Protein AF-A0A954VBF1-F1 (afdb_monomer_lite)

Radius of gyration: 45.64 Å; chains: 1; bounding box: 117×77×154 Å

Foldseek 3Di:
DDDDPAPFDWDFPDWDKDKAWDAFCHDDCSVCVVVVVVVLLVLLLVLQQVLLLLLLQLCQFFVDGSPDHRDPPDPPPPDDDDPDDPDDDDDDDDPDDPDPPDDDDPLDQDFGAHLLNLLLLVLLLLLLLLLLLVLLLLLLLVVVCVVVVFADPVLSVVSVVLSVVSVVVSVVSVVVSLVSQLVSCVSVVHHSPDDDDRDNVVCVLLPLFDSVLSVLSNLLSVLLNLLVVLLVVLQVQQDDPVPVVPPPPPPDDDDDDDDDDDDDDDDDDDDDDDDDDDDDDDYDDDDDDDDDDDDDDPDDPPPDPRPRRFRADDPSNLVSLVSLLVSLVVNLVSLVCCLPPVLVVLLVLLVLLLVQLVVVLVVLVVLVVCLVPDDVVQFVSVVVVVVPVDDPPLSDSVCSNCLSVVLVVLSVVLSVLSVVLSVLSVQLSVLSVVCSVCVVPDDRVRNVVSCVVRPVPRSSVSSSSNSLSSVSSSLSSSLSSLSSDDAQAADDGLVRLLLLLCPQNSVNVVLVVVLVVLVVVLVSLVSVLDKIKMWMWIKTFIDRDPDPPPTDPVPMDIDTDIDIGDNPDPPVSVVVSVVSVVVSVVSVVVSVVVSVVLSVVSSSLVNLLSVLSVVLSVLSVQLVVLSVQLVVLSVQSPDQDDPPDDSHRDNCSSVSNSVSSVSNSVSSSSNSSSSSSSVSSQSVSCSSSNLWDADPVSHTDDLGRNDPPSSDDPVRLVVRPCSVDPDPDDPPPPVPPPPPPDVPVPDPDDDDDDDDDDDDDDDDDDDDDDDDDDDDDDDDDDDDDDDDDDDDDDD

Structure (mmCIF, N/CA/C/O backbone):
data_AF-A0A954VBF1-F1
#
_entry.id   AF-A0A954VBF1-F1
#
loop_
_atom_site.group_PDB
_atom_site.id
_atom_site.type_symbol
_atom_site.label_atom_id
_atom_site.label_alt_id
_atom_site.label_comp_id
_atom_site.label_asym_id
_atom_site.label_entity_id
_atom_site.label_seq_id
_atom_site.pdbx_PDB_ins_code
_atom_site.Cartn_x
_atom_site.Cartn_y
_atom_site.Cartn_z
_atom_site.occupancy
_atom_site.B_iso_or_equiv
_atom_site.auth_seq_id
_atom_site.auth_comp_id
_atom_site.auth_asym_id
_atom_site.auth_atom_id
_atom_site.pdbx_PDB_model_num
ATOM 1 N N . GLN A 1 1 ? 10.000 10.511 -103.042 1.00 46.47 1 GLN A N 1
ATOM 2 C CA . GLN A 1 1 ? 9.036 9.492 -103.500 1.00 46.47 1 GLN A CA 1
ATOM 3 C C . GLN A 1 1 ? 9.639 8.124 -103.254 1.00 46.47 1 GLN A C 1
ATOM 5 O O . GLN A 1 1 ? 10.679 7.850 -103.827 1.00 46.47 1 GLN A O 1
ATOM 10 N N . PHE A 1 2 ? 9.007 7.331 -102.392 1.00 39.97 2 PHE A N 1
ATOM 11 C CA . PHE A 1 2 ? 8.904 5.870 -102.481 1.00 39.97 2 PHE A CA 1
ATOM 12 C C . PHE A 1 2 ? 7.669 5.499 -101.648 1.00 39.97 2 PHE A C 1
ATOM 14 O O . PHE A 1 2 ? 7.759 5.210 -100.462 1.00 39.97 2 PHE A O 1
ATOM 21 N N . SER A 1 3 ? 6.492 5.660 -102.257 1.00 43.66 3 SER A N 1
ATOM 22 C CA . SER A 1 3 ? 5.216 5.168 -101.738 1.00 43.66 3 SER A CA 1
ATOM 23 C C . SER A 1 3 ? 4.934 3.817 -102.396 1.00 43.66 3 SER A C 1
ATOM 25 O O . SER A 1 3 ? 4.630 3.769 -103.588 1.00 43.66 3 SER A O 1
ATOM 27 N N . GLY A 1 4 ? 5.069 2.734 -101.634 1.00 39.66 4 GLY A N 1
ATOM 28 C CA . GLY A 1 4 ? 4.362 1.476 -101.890 1.00 39.66 4 GLY A CA 1
ATOM 29 C C . GLY A 1 4 ? 3.085 1.417 -101.034 1.00 39.66 4 GLY A C 1
ATOM 30 O O . GLY A 1 4 ? 2.956 2.235 -100.122 1.00 39.66 4 GLY A O 1
ATOM 31 N N . PRO A 1 5 ? 2.145 0.485 -101.286 1.00 47.72 5 PRO A N 1
ATOM 32 C CA . PRO A 1 5 ? 0.890 0.367 -100.532 1.00 47.72 5 PRO A CA 1
ATOM 33 C C . PRO A 1 5 ? 1.081 -0.131 -99.093 1.00 47.72 5 PRO A C 1
ATOM 35 O O . PRO A 1 5 ? 0.124 -0.176 -98.326 1.00 47.72 5 PRO A O 1
ATOM 38 N N . ASP A 1 6 ? 2.304 -0.481 -98.710 1.00 43.88 6 ASP A N 1
ATOM 39 C CA . ASP A 1 6 ? 2.549 -1.195 -97.474 1.00 43.88 6 ASP A CA 1
ATOM 40 C C . ASP A 1 6 ? 3.050 -0.249 -96.376 1.00 43.88 6 ASP A C 1
ATOM 42 O O . ASP A 1 6 ? 4.244 -0.140 -96.089 1.00 43.88 6 ASP A O 1
ATOM 46 N N . THR A 1 7 ? 2.119 0.479 -95.760 1.00 46.91 7 THR A N 1
ATOM 47 C CA . THR A 1 7 ? 2.405 1.189 -94.506 1.00 46.91 7 THR A CA 1
ATOM 48 C C . THR A 1 7 ? 2.239 0.199 -93.359 1.00 46.91 7 THR A C 1
ATOM 50 O O . THR A 1 7 ? 1.152 0.045 -92.813 1.00 46.91 7 THR A O 1
ATOM 53 N N . TYR A 1 8 ? 3.312 -0.513 -93.022 1.00 52.66 8 TYR A N 1
ATOM 54 C CA . TYR A 1 8 ? 3.314 -1.445 -91.899 1.00 52.66 8 TYR A CA 1
ATOM 55 C C . TYR A 1 8 ? 3.444 -0.677 -90.575 1.00 52.66 8 TYR A C 1
ATOM 57 O O . TYR A 1 8 ? 4.497 -0.112 -90.273 1.00 52.66 8 TYR A O 1
ATOM 65 N N . THR A 1 9 ? 2.384 -0.647 -89.766 1.00 52.41 9 THR A N 1
ATOM 66 C CA . THR A 1 9 ? 2.465 -0.213 -88.365 1.00 52.41 9 THR A CA 1
ATOM 67 C C . THR A 1 9 ? 3.017 -1.362 -87.534 1.00 52.41 9 THR A C 1
ATOM 69 O O . THR A 1 9 ? 2.318 -2.340 -87.277 1.00 52.41 9 THR A O 1
ATOM 72 N N . ALA A 1 10 ? 4.287 -1.268 -87.147 1.00 54.50 10 ALA A N 1
ATOM 73 C CA . ALA A 1 10 ? 4.911 -2.264 -86.293 1.00 54.50 10 ALA A CA 1
ATOM 74 C C . ALA A 1 10 ? 4.517 -2.028 -84.828 1.00 54.50 10 ALA A C 1
ATOM 76 O O . ALA A 1 10 ? 4.858 -0.989 -84.263 1.00 54.50 10 ALA A O 1
ATOM 77 N N . ASN A 1 11 ? 3.833 -2.993 -84.212 1.00 55.47 11 ASN A N 1
ATOM 78 C CA . ASN A 1 11 ? 3.537 -2.980 -82.779 1.00 55.47 11 ASN A CA 1
ATOM 79 C C . ASN A 1 11 ? 4.530 -3.911 -82.065 1.00 55.47 11 ASN A C 1
ATOM 81 O O . ASN A 1 11 ? 4.640 -5.093 -82.418 1.00 55.47 11 ASN A O 1
ATOM 85 N N . SER A 1 12 ? 5.283 -3.372 -81.097 1.00 56.94 12 SER A N 1
ATOM 86 C CA . SER A 1 12 ? 6.117 -4.190 -80.206 1.00 56.94 12 SER A CA 1
ATOM 87 C C . SER A 1 12 ? 5.225 -4.857 -79.164 1.00 56.94 12 SER A C 1
ATOM 89 O O . SER A 1 12 ? 4.392 -4.195 -78.547 1.00 56.94 12 SER A O 1
ATOM 91 N N . LEU A 1 13 ? 5.365 -6.173 -79.007 1.00 63.31 13 LEU A N 1
ATOM 92 C CA . LEU A 1 13 ? 4.594 -6.966 -78.040 1.00 63.31 13 LEU A CA 1
ATOM 93 C C . LEU A 1 13 ? 5.480 -7.566 -76.942 1.00 63.31 13 LEU A C 1
ATOM 95 O O . LEU A 1 13 ? 4.954 -8.068 -75.950 1.00 63.31 13 LEU A O 1
ATOM 99 N N . LEU A 1 14 ? 6.806 -7.531 -77.109 1.00 67.75 14 LEU A N 1
ATOM 100 C CA . LEU A 1 14 ? 7.757 -8.059 -76.140 1.00 67.75 14 LEU A CA 1
ATOM 101 C C . LEU A 1 14 ? 9.038 -7.225 -76.178 1.00 67.75 14 LEU A C 1
ATOM 103 O O . LEU A 1 14 ? 9.848 -7.351 -77.099 1.00 67.75 14 LEU A O 1
ATOM 107 N N . ASP A 1 15 ? 9.196 -6.400 -75.149 1.00 76.44 15 ASP A N 1
ATOM 108 C CA . ASP A 1 15 ? 10.401 -5.626 -74.877 1.00 76.44 15 ASP A CA 1
ATOM 109 C C . ASP A 1 15 ? 11.082 -6.215 -73.636 1.00 76.44 15 ASP A C 1
ATOM 111 O O . ASP A 1 15 ? 10.419 -6.545 -72.649 1.00 76.44 15 ASP A O 1
ATOM 115 N N . PHE A 1 16 ? 12.406 -6.355 -73.667 1.00 80.19 16 PHE A N 1
ATOM 116 C CA . PHE A 1 16 ? 13.192 -6.703 -72.485 1.00 80.19 16 PHE A CA 1
ATOM 117 C C . PHE A 1 16 ? 14.360 -5.734 -72.318 1.00 80.19 16 PHE A C 1
ATOM 119 O O . PHE A 1 16 ? 14.972 -5.292 -73.290 1.00 80.19 16 PHE A O 1
ATOM 126 N N . SER A 1 17 ? 14.678 -5.418 -71.065 1.00 84.44 17 SER A N 1
ATOM 127 C CA . SER A 1 17 ? 15.843 -4.625 -70.687 1.00 84.44 17 SER A CA 1
ATOM 128 C C . SER A 1 17 ? 16.502 -5.290 -69.487 1.00 84.44 17 SER A C 1
ATOM 130 O O . SER A 1 17 ? 15.869 -5.452 -68.445 1.00 84.44 17 SER A O 1
ATOM 132 N N . LEU A 1 18 ? 17.756 -5.696 -69.644 1.00 82.31 18 LEU A N 1
ATOM 133 C CA . LEU A 1 18 ? 18.599 -6.229 -68.583 1.00 82.31 18 LEU A CA 1
ATOM 134 C C . LEU A 1 18 ? 19.764 -5.260 -68.387 1.00 82.31 18 LEU A C 1
ATOM 136 O O . LEU A 1 18 ? 20.549 -5.044 -69.307 1.00 82.31 18 LEU A O 1
ATOM 140 N N . LEU A 1 19 ? 19.858 -4.683 -67.195 1.00 82.12 19 LEU A N 1
ATOM 141 C CA . LEU A 1 19 ? 20.955 -3.812 -66.788 1.00 82.12 19 LEU A CA 1
ATOM 142 C C . LEU A 1 19 ? 21.811 -4.577 -65.782 1.00 82.12 19 LEU A C 1
ATOM 144 O O . LEU A 1 19 ? 21.289 -5.089 -64.790 1.00 82.12 19 LEU A O 1
ATOM 148 N N . GLN A 1 20 ? 23.106 -4.691 -66.065 1.00 82.81 20 GLN A N 1
ATOM 149 C CA . GLN A 1 20 ? 24.070 -5.314 -65.171 1.00 82.81 20 GLN A CA 1
ATOM 150 C C . GLN A 1 20 ? 25.150 -4.295 -64.780 1.00 82.81 20 GLN A C 1
ATOM 152 O O . GLN A 1 20 ? 25.998 -3.990 -65.623 1.00 82.81 20 GLN A O 1
ATOM 157 N N . PRO A 1 21 ? 25.166 -3.824 -63.520 1.00 79.50 21 PRO A N 1
ATOM 158 C CA . PRO A 1 21 ? 26.252 -2.992 -63.024 1.00 79.50 21 PRO A CA 1
ATOM 159 C C . PRO A 1 21 ? 27.524 -3.823 -62.848 1.00 79.50 21 PRO A C 1
ATOM 161 O O . PRO A 1 21 ? 27.487 -4.951 -62.340 1.00 79.50 21 PRO A O 1
ATOM 164 N N . LEU A 1 22 ? 28.657 -3.281 -63.291 1.00 77.38 22 LEU A N 1
ATOM 165 C CA . LEU A 1 22 ? 29.973 -3.929 -63.260 1.00 77.38 22 LEU A CA 1
ATOM 166 C C . LEU A 1 22 ? 30.925 -3.314 -62.223 1.00 77.38 22 LEU A C 1
ATOM 168 O O . LEU A 1 22 ? 31.885 -3.982 -61.841 1.00 77.38 22 LEU A O 1
ATOM 172 N N . LEU A 1 23 ? 30.676 -2.076 -61.776 1.00 76.06 23 LEU A N 1
ATOM 173 C CA . LEU A 1 23 ? 31.494 -1.348 -60.792 1.00 76.06 23 LEU A CA 1
ATOM 174 C C . LEU A 1 23 ? 30.641 -0.886 -59.593 1.00 76.06 23 LEU A C 1
ATOM 176 O O . LEU A 1 23 ? 30.365 -1.696 -58.707 1.00 76.06 23 LEU A O 1
ATOM 180 N N . ARG A 1 24 ? 30.197 0.383 -59.563 1.00 72.62 24 ARG A N 1
ATOM 181 C CA . ARG A 1 24 ? 29.266 0.914 -58.550 1.00 72.62 24 ARG A CA 1
ATOM 182 C C . ARG A 1 24 ? 27.967 0.108 -58.540 1.00 72.62 24 ARG A C 1
ATOM 184 O O . ARG A 1 24 ? 27.511 -0.355 -59.576 1.00 72.62 24 ARG A O 1
ATOM 191 N N . ALA A 1 25 ? 27.388 -0.102 -57.355 1.00 65.44 25 ALA A N 1
ATOM 192 C CA . ALA A 1 25 ? 26.208 -0.957 -57.151 1.00 65.44 25 ALA A CA 1
ATOM 193 C C . ALA A 1 25 ? 26.346 -2.408 -57.679 1.00 65.44 25 ALA A C 1
ATOM 195 O O . ALA A 1 25 ? 25.384 -3.180 -57.639 1.00 65.44 25 ALA A O 1
ATOM 196 N N . GLY A 1 26 ? 27.544 -2.797 -58.123 1.00 61.12 26 GLY A N 1
ATOM 197 C CA . GLY A 1 26 ? 27.894 -4.137 -58.546 1.00 61.12 26 GLY A CA 1
ATOM 198 C C . GLY A 1 26 ? 28.102 -5.051 -57.344 1.00 61.12 26 GLY A C 1
ATOM 199 O O . GLY A 1 26 ? 28.637 -4.661 -56.308 1.00 61.12 26 GLY A O 1
ATOM 200 N N . GLY A 1 27 ? 27.679 -6.302 -57.488 1.00 65.75 27 GLY A N 1
ATOM 201 C CA . GLY A 1 27 ? 27.840 -7.317 -56.454 1.00 65.75 27 GLY A CA 1
ATOM 202 C C . GLY A 1 27 ? 26.586 -7.551 -55.615 1.00 65.75 27 GLY A C 1
ATOM 203 O O . GLY A 1 27 ? 25.751 -6.679 -55.377 1.00 65.75 27 GLY A O 1
ATOM 204 N N . ARG A 1 28 ? 26.456 -8.801 -55.170 1.00 69.50 28 ARG A N 1
ATOM 205 C CA . ARG A 1 28 ? 25.289 -9.302 -54.438 1.00 69.50 28 ARG A CA 1
ATOM 206 C C . ARG A 1 28 ? 25.020 -8.512 -53.155 1.00 69.50 28 ARG A C 1
ATOM 208 O O . ARG A 1 28 ? 23.859 -8.289 -52.829 1.00 69.50 28 ARG A O 1
ATOM 215 N N . ASP A 1 29 ? 26.067 -8.091 -52.455 1.00 62.53 29 ASP A N 1
ATOM 216 C CA . ASP A 1 29 ? 25.948 -7.508 -51.117 1.00 62.53 29 ASP A CA 1
ATOM 217 C C . ASP A 1 29 ? 25.316 -6.108 -51.140 1.00 62.53 29 ASP A C 1
ATOM 219 O O . ASP A 1 29 ? 24.506 -5.794 -50.273 1.00 62.53 29 ASP A O 1
ATOM 223 N N . VAL A 1 30 ? 25.580 -5.301 -52.175 1.00 67.12 30 VAL A N 1
ATOM 224 C CA . VAL A 1 30 ? 24.967 -3.967 -52.330 1.00 67.12 30 VAL A CA 1
ATOM 225 C C . VAL A 1 30 ? 23.506 -4.079 -52.774 1.00 67.12 30 VAL A C 1
ATOM 227 O O . VAL A 1 30 ? 22.637 -3.394 -52.234 1.00 67.12 30 VAL A O 1
ATOM 230 N N . VAL A 1 31 ? 23.208 -4.989 -53.710 1.00 69.06 31 VAL A N 1
ATOM 231 C CA . VAL A 1 31 ? 21.840 -5.230 -54.205 1.00 69.06 31 VAL A CA 1
ATOM 232 C C . VAL A 1 31 ? 20.943 -5.820 -53.110 1.00 69.06 31 VAL A C 1
ATOM 234 O O . VAL A 1 31 ? 19.771 -5.452 -53.001 1.00 69.06 31 VAL A O 1
ATOM 237 N N . LEU A 1 32 ? 21.483 -6.714 -52.274 1.00 78.12 32 LEU A N 1
ATOM 238 C CA . LEU A 1 32 ? 20.742 -7.330 -51.173 1.00 78.12 32 LEU A CA 1
ATOM 239 C C . LEU A 1 32 ? 20.685 -6.475 -49.906 1.00 78.12 32 LEU A C 1
ATOM 241 O O . LEU A 1 32 ? 19.879 -6.803 -49.043 1.00 78.12 32 LEU A O 1
ATOM 245 N N . GLU A 1 33 ? 21.439 -5.378 -49.775 1.00 73.06 33 GLU A N 1
ATOM 246 C CA . GLU A 1 33 ? 21.455 -4.590 -48.529 1.00 73.06 33 GLU A CA 1
ATOM 247 C C . GLU A 1 33 ? 20.053 -4.118 -48.117 1.00 73.06 33 GLU A C 1
ATOM 249 O O . GLU A 1 33 ? 19.722 -4.130 -46.933 1.00 73.06 33 GLU A O 1
ATOM 254 N N . ARG A 1 34 ? 19.163 -3.814 -49.075 1.00 71.19 34 ARG A N 1
ATOM 255 C CA . ARG A 1 34 ? 17.752 -3.503 -48.773 1.00 71.19 34 ARG A CA 1
ATOM 256 C C . ARG A 1 34 ? 17.011 -4.673 -48.117 1.00 71.19 34 ARG A C 1
ATOM 258 O O . ARG A 1 34 ? 16.243 -4.456 -47.180 1.00 71.19 34 ARG A O 1
ATOM 265 N N . LEU A 1 35 ? 17.238 -5.897 -48.594 1.00 80.75 35 LEU A N 1
ATOM 266 C CA . LEU A 1 35 ? 16.679 -7.108 -47.991 1.00 80.75 35 LEU A CA 1
ATOM 267 C C . LEU A 1 35 ? 17.307 -7.356 -46.614 1.00 80.75 35 LEU A C 1
ATOM 269 O O . LEU A 1 35 ? 16.582 -7.592 -45.651 1.00 80.75 35 LEU A O 1
ATOM 273 N N . THR A 1 36 ? 18.625 -7.198 -46.489 1.00 81.19 36 THR A N 1
ATOM 274 C CA . THR A 1 36 ? 19.339 -7.350 -45.217 1.00 81.19 36 THR A CA 1
ATOM 275 C C . THR A 1 36 ? 18.847 -6.349 -44.165 1.00 81.19 36 THR A C 1
ATOM 277 O O . THR A 1 36 ? 18.678 -6.703 -42.999 1.00 81.19 36 THR A O 1
ATOM 280 N N . ILE A 1 37 ? 18.553 -5.102 -44.551 1.00 77.12 37 ILE A N 1
ATOM 281 C CA . ILE A 1 37 ? 17.944 -4.096 -43.666 1.00 77.12 37 ILE A CA 1
ATOM 282 C C . ILE A 1 37 ? 16.543 -4.536 -43.225 1.00 77.12 37 ILE A C 1
ATOM 284 O O . ILE A 1 37 ? 16.205 -4.396 -42.045 1.00 77.12 37 ILE A O 1
ATOM 288 N N . ALA A 1 38 ? 15.731 -5.087 -44.132 1.00 80.88 38 ALA A N 1
ATOM 289 C CA . ALA A 1 38 ? 14.410 -5.611 -43.789 1.00 80.88 38 ALA A CA 1
ATOM 290 C C . ALA A 1 38 ? 14.502 -6.786 -42.796 1.00 80.88 38 ALA A C 1
ATOM 292 O O . ALA A 1 38 ? 13.761 -6.813 -41.812 1.00 80.88 38 ALA A O 1
ATOM 293 N N . GLU A 1 39 ? 15.457 -7.701 -42.982 1.00 85.31 39 GLU A N 1
ATOM 294 C CA . GLU A 1 39 ? 15.725 -8.814 -42.059 1.00 85.31 39 GLU A CA 1
ATOM 295 C C . GLU A 1 39 ? 16.187 -8.326 -40.674 1.00 85.31 39 GLU A C 1
ATOM 297 O O . GLU A 1 39 ? 15.649 -8.753 -39.648 1.00 85.31 39 GLU A O 1
ATOM 302 N N . ARG A 1 40 ? 17.130 -7.373 -40.610 1.00 84.00 40 ARG A N 1
ATOM 303 C CA . ARG A 1 40 ? 17.575 -6.766 -39.336 1.00 84.00 40 ARG A CA 1
ATOM 304 C C . ARG A 1 40 ? 16.438 -6.025 -38.635 1.00 84.00 40 ARG A C 1
ATOM 306 O O . ARG A 1 40 ? 16.318 -6.082 -37.411 1.00 84.00 40 ARG A O 1
ATOM 313 N N . THR A 1 41 ? 15.584 -5.359 -39.407 1.00 81.38 41 THR A N 1
ATOM 314 C CA . THR A 1 41 ? 14.402 -4.661 -38.891 1.00 81.38 41 THR A CA 1
ATOM 315 C C . THR A 1 41 ? 13.399 -5.639 -38.294 1.00 81.38 41 THR A C 1
ATOM 317 O O . THR A 1 41 ? 12.871 -5.385 -37.210 1.00 81.38 41 THR A O 1
ATOM 320 N N . LEU A 1 42 ? 13.169 -6.778 -38.952 1.00 86.44 42 LEU A N 1
ATOM 321 C CA . LEU A 1 42 ? 12.332 -7.843 -38.410 1.00 86.44 42 LEU A CA 1
ATOM 322 C C . LEU A 1 42 ? 12.881 -8.331 -37.065 1.00 86.44 42 LEU A C 1
ATOM 324 O O . LEU A 1 42 ? 12.137 -8.367 -36.088 1.00 86.44 42 LEU A O 1
ATOM 328 N N . LEU A 1 43 ? 14.182 -8.626 -36.982 1.00 88.81 43 LEU A N 1
ATOM 329 C CA . LEU A 1 43 ? 14.821 -9.055 -35.735 1.00 88.81 43 LEU A CA 1
ATOM 330 C C . LEU A 1 43 ? 14.683 -8.009 -34.616 1.00 88.81 43 LEU A C 1
ATOM 332 O O . LEU A 1 43 ? 14.396 -8.360 -33.469 1.00 88.81 43 LEU A O 1
ATOM 336 N N . ALA A 1 44 ? 14.855 -6.725 -34.941 1.00 85.94 44 ALA A N 1
ATOM 337 C CA . ALA A 1 44 ? 14.678 -5.639 -33.982 1.00 85.94 44 ALA A CA 1
ATOM 338 C C . ALA A 1 44 ? 13.232 -5.555 -33.469 1.00 85.94 44 ALA A C 1
ATOM 340 O O . ALA A 1 44 ? 13.014 -5.402 -32.266 1.00 85.94 44 ALA A O 1
ATOM 341 N N . ASN A 1 45 ? 12.248 -5.722 -34.356 1.00 86.50 45 ASN A N 1
ATOM 342 C CA . ASN A 1 45 ? 10.831 -5.714 -33.997 1.00 86.50 45 ASN A CA 1
ATOM 343 C C . ASN A 1 45 ? 10.432 -6.930 -33.162 1.00 86.50 45 ASN A C 1
ATOM 345 O O . ASN A 1 45 ? 9.662 -6.772 -32.220 1.00 86.50 45 ASN A O 1
ATOM 349 N N . VAL A 1 46 ? 10.980 -8.115 -33.454 1.00 90.75 46 VAL A N 1
ATOM 350 C CA . VAL A 1 46 ? 10.771 -9.314 -32.628 1.00 90.75 46 VAL A CA 1
ATOM 351 C C . VAL A 1 46 ? 11.270 -9.055 -31.210 1.00 90.75 46 VAL A C 1
ATOM 353 O O . VAL A 1 46 ? 10.509 -9.210 -30.264 1.00 90.75 46 VAL A O 1
ATOM 356 N N . ARG A 1 47 ? 12.501 -8.551 -31.054 1.00 89.62 47 ARG A N 1
ATOM 357 C CA . ARG A 1 47 ? 13.063 -8.162 -29.746 1.00 89.62 47 ARG A CA 1
ATOM 358 C C . ARG A 1 47 ? 12.232 -7.100 -29.026 1.00 89.62 47 ARG A C 1
ATOM 360 O O . ARG A 1 47 ? 12.095 -7.158 -27.805 1.00 89.62 47 ARG A O 1
ATOM 367 N N . GLN A 1 48 ? 11.688 -6.138 -29.770 1.00 86.69 48 GLN A N 1
ATOM 368 C CA . GLN A 1 48 ? 10.836 -5.095 -29.209 1.00 86.69 48 GLN A CA 1
ATOM 369 C C . GLN A 1 48 ? 9.489 -5.652 -28.739 1.00 86.69 48 GLN A C 1
ATOM 371 O O . GLN A 1 48 ? 9.038 -5.279 -27.665 1.00 86.69 48 GLN A O 1
ATOM 376 N N . MET A 1 49 ? 8.874 -6.559 -29.505 1.00 88.62 49 MET A N 1
ATOM 377 C CA . MET A 1 49 ? 7.617 -7.226 -29.141 1.00 88.62 49 MET A CA 1
ATOM 378 C C . MET A 1 49 ? 7.782 -8.038 -27.866 1.00 88.62 49 MET A C 1
ATOM 380 O O . MET A 1 49 ? 7.007 -7.930 -26.927 1.00 88.62 49 MET A O 1
ATOM 384 N N . GLU A 1 50 ? 8.864 -8.789 -27.825 1.00 88.00 50 GLU A N 1
ATOM 385 C CA . GLU A 1 50 ? 9.306 -9.577 -26.695 1.00 88.00 50 GLU A CA 1
ATOM 386 C C . GLU A 1 50 ? 9.527 -8.722 -25.429 1.00 88.00 50 GLU A C 1
ATOM 388 O O . GLU A 1 50 ? 9.145 -9.115 -24.327 1.00 88.00 50 GLU A O 1
ATOM 393 N N . ARG A 1 51 ? 10.117 -7.524 -25.540 1.00 87.69 51 ARG A N 1
ATOM 394 C CA . ARG A 1 51 ? 10.187 -6.596 -24.396 1.00 87.69 51 ARG A CA 1
ATOM 395 C C . ARG A 1 51 ? 8.817 -6.008 -24.048 1.00 87.69 51 ARG A C 1
ATOM 397 O O . ARG A 1 51 ? 8.503 -5.897 -22.869 1.00 87.69 51 ARG A O 1
ATOM 404 N N . TRP A 1 52 ? 8.023 -5.645 -25.052 1.00 88.62 52 TRP A N 1
ATOM 405 C CA . TRP A 1 52 ? 6.692 -5.074 -24.865 1.00 88.62 52 TRP A CA 1
ATOM 406 C C . TRP A 1 52 ? 5.754 -6.038 -24.133 1.00 88.62 52 TRP A C 1
ATOM 408 O O . TRP A 1 52 ? 5.035 -5.593 -23.256 1.00 88.62 52 TRP A O 1
ATOM 418 N N . GLN A 1 53 ? 5.811 -7.346 -24.399 1.00 89.00 53 GLN A N 1
ATOM 419 C CA . GLN A 1 53 ? 5.028 -8.350 -23.661 1.00 89.00 53 GLN A CA 1
ATOM 420 C C . GLN A 1 53 ? 5.350 -8.347 -22.158 1.00 89.00 53 GLN A C 1
ATOM 422 O O . GLN A 1 53 ? 4.444 -8.329 -21.330 1.00 89.00 53 GLN A O 1
ATOM 427 N N . ARG A 1 54 ? 6.641 -8.289 -21.800 1.00 90.06 54 ARG A N 1
ATOM 428 C CA . ARG A 1 54 ? 7.091 -8.161 -20.401 1.00 90.06 54 ARG A CA 1
ATOM 429 C C . ARG A 1 54 ? 6.656 -6.833 -19.785 1.00 90.06 54 ARG A C 1
ATOM 431 O O . ARG A 1 54 ? 6.185 -6.798 -18.655 1.00 90.06 54 ARG A O 1
ATOM 438 N N . GLY A 1 55 ? 6.768 -5.746 -20.547 1.00 88.62 55 GLY A N 1
ATOM 439 C CA . GLY A 1 55 ? 6.276 -4.433 -20.139 1.00 88.62 55 GLY A CA 1
ATOM 440 C C . GLY A 1 55 ? 4.764 -4.411 -19.922 1.00 88.62 55 GLY A C 1
ATOM 441 O O . GLY A 1 55 ? 4.311 -3.835 -18.945 1.00 88.62 55 GLY A O 1
ATOM 442 N N . PHE A 1 56 ? 3.989 -5.074 -20.780 1.00 88.44 56 PHE A N 1
ATOM 443 C CA . PHE A 1 56 ? 2.531 -5.136 -20.694 1.00 88.44 56 PHE A CA 1
ATOM 444 C C . PHE A 1 56 ? 2.078 -5.855 -19.424 1.00 88.44 56 PHE A C 1
ATOM 446 O O . PHE A 1 56 ? 1.171 -5.384 -18.745 1.00 88.44 56 PHE A O 1
ATOM 453 N N . TYR A 1 57 ? 2.759 -6.939 -19.039 1.00 90.38 57 TYR A N 1
ATOM 454 C CA . TYR A 1 57 ? 2.529 -7.564 -17.737 1.00 90.38 57 TYR A CA 1
ATOM 455 C C . TYR A 1 57 ? 2.768 -6.577 -16.580 1.00 90.38 57 TYR A C 1
ATOM 457 O O . TYR A 1 57 ? 1.944 -6.468 -15.669 1.00 90.38 57 TYR A O 1
ATOM 465 N N . VAL A 1 58 ? 3.874 -5.825 -16.617 1.00 89.69 58 VAL A N 1
ATOM 466 C CA . VAL A 1 58 ? 4.175 -4.801 -15.602 1.00 89.69 58 VAL A CA 1
ATOM 467 C C . VAL A 1 58 ? 3.121 -3.689 -15.610 1.00 89.69 58 VAL A C 1
ATOM 469 O O . VAL A 1 58 ? 2.695 -3.266 -14.541 1.00 89.69 58 VAL A O 1
ATOM 472 N N . GLU A 1 59 ? 2.629 -3.263 -16.770 1.00 88.38 59 GLU A N 1
ATOM 473 C CA . GLU A 1 59 ? 1.565 -2.258 -16.899 1.00 88.38 59 GLU A CA 1
ATOM 474 C C . GLU A 1 59 ? 0.248 -2.735 -16.293 1.00 88.38 59 GLU A C 1
ATOM 476 O O . GLU A 1 59 ? -0.353 -2.032 -15.483 1.00 88.38 59 GLU A O 1
ATOM 481 N N . VAL A 1 60 ? -0.168 -3.964 -16.596 1.00 90.12 60 VAL A N 1
ATOM 482 C CA . VAL A 1 60 ? -1.378 -4.554 -16.015 1.00 90.12 60 VAL A CA 1
ATOM 483 C C . VAL A 1 60 ? -1.234 -4.704 -14.499 1.00 90.12 60 VAL A C 1
ATOM 485 O O . VAL A 1 60 ? -2.158 -4.393 -13.749 1.00 90.12 60 VAL A O 1
ATOM 488 N N . THR A 1 61 ? -0.079 -5.160 -14.015 1.00 89.88 61 THR A N 1
ATOM 489 C CA . THR A 1 61 ? 0.100 -5.447 -12.585 1.00 89.88 61 THR A CA 1
ATOM 490 C C . THR A 1 61 ? 0.354 -4.214 -11.728 1.00 89.88 61 THR A C 1
ATOM 492 O O . THR A 1 61 ? -0.157 -4.143 -10.614 1.00 89.88 61 THR A O 1
ATOM 495 N N . THR A 1 62 ? 1.116 -3.248 -12.235 1.00 86.56 62 THR A N 1
ATOM 496 C CA . THR A 1 62 ? 1.606 -2.091 -11.468 1.00 86.56 62 THR A CA 1
ATOM 497 C C . THR A 1 62 ? 1.024 -0.755 -11.928 1.00 86.56 62 THR A C 1
ATOM 499 O O . THR A 1 62 ? 1.199 0.254 -11.247 1.00 86.56 62 THR A O 1
ATOM 502 N N . GLY A 1 63 ? 0.352 -0.716 -13.084 1.00 81.50 63 GLY A N 1
ATOM 503 C CA . GLY A 1 63 ? -0.134 0.514 -13.715 1.00 81.50 63 GLY A CA 1
ATOM 504 C C . GLY A 1 63 ? 0.960 1.374 -14.355 1.00 81.50 63 GLY A C 1
ATOM 505 O O . GLY A 1 63 ? 0.679 2.502 -14.750 1.00 81.50 63 GLY A O 1
ATOM 506 N N . ARG A 1 64 ? 2.206 0.885 -14.431 1.00 76.12 64 ARG A N 1
ATOM 507 C CA . ARG A 1 64 ? 3.345 1.609 -15.011 1.00 76.12 64 ARG A CA 1
ATOM 508 C C . ARG A 1 64 ? 3.497 1.288 -16.496 1.00 76.12 64 ARG A C 1
ATOM 510 O O . ARG A 1 64 ? 3.527 0.120 -16.855 1.00 76.12 64 ARG A O 1
ATOM 517 N N . ASP A 1 65 ? 3.648 2.312 -17.335 1.00 71.00 65 ASP A N 1
ATOM 518 C CA . ASP A 1 65 ? 3.707 2.169 -18.798 1.00 71.00 65 ASP A CA 1
ATOM 519 C C . ASP A 1 65 ? 4.656 1.046 -19.271 1.00 71.00 65 ASP A C 1
ATOM 521 O O . ASP A 1 65 ? 5.840 1.033 -18.917 1.00 71.00 65 ASP A O 1
ATOM 525 N N . ALA A 1 66 ? 4.179 0.166 -20.164 1.00 61.84 66 ALA A N 1
ATOM 526 C CA . ALA A 1 66 ? 4.939 -0.955 -20.740 1.00 61.84 66 ALA A CA 1
ATOM 527 C C . ALA A 1 66 ? 6.169 -0.556 -21.588 1.00 61.84 66 ALA A C 1
ATOM 529 O O . ALA A 1 66 ? 6.902 -1.415 -22.092 1.00 61.84 66 ALA A O 1
ATOM 530 N N . GLY A 1 67 ? 6.404 0.744 -21.778 1.00 63.53 67 GLY A N 1
ATOM 531 C CA . GLY A 1 67 ? 7.402 1.279 -22.696 1.00 63.53 67 GLY A CA 1
ATOM 532 C C . GLY A 1 67 ? 6.962 1.208 -24.163 1.00 63.53 67 GLY A C 1
ATOM 533 O O . GLY A 1 67 ? 5.805 0.955 -24.495 1.00 63.53 67 GLY A O 1
ATOM 534 N N . ALA A 1 68 ? 7.892 1.481 -25.082 1.00 57.94 68 ALA A N 1
ATOM 535 C CA . ALA A 1 68 ? 7.577 1.518 -26.509 1.00 57.94 68 ALA A CA 1
ATOM 536 C C . ALA A 1 68 ? 7.211 0.120 -27.042 1.00 57.94 68 ALA A C 1
ATOM 538 O O . ALA A 1 68 ? 7.988 -0.825 -26.908 1.00 57.94 68 ALA A O 1
ATOM 539 N N . GLY A 1 69 ? 6.061 -0.004 -27.705 1.00 61.12 69 GLY A N 1
ATOM 540 C CA . GLY A 1 69 ? 5.714 -1.205 -28.468 1.00 61.12 69 GLY A CA 1
ATOM 541 C C . GLY A 1 69 ? 6.552 -1.365 -29.746 1.00 61.12 69 GLY A C 1
ATOM 542 O O . GLY A 1 69 ? 7.351 -0.483 -30.091 1.00 61.12 69 GLY A O 1
ATOM 543 N N . PRO A 1 70 ? 6.378 -2.473 -30.489 1.00 63.69 70 PRO A N 1
ATOM 544 C CA . PRO A 1 70 ? 6.967 -2.629 -31.813 1.00 63.69 70 PRO A CA 1
ATOM 545 C C . PRO A 1 70 ? 6.557 -1.460 -32.701 1.00 63.69 70 PRO A C 1
ATOM 547 O O . PRO A 1 70 ? 5.375 -1.226 -32.951 1.00 63.69 70 PRO A O 1
ATOM 550 N N . SER A 1 71 ? 7.541 -0.721 -33.196 1.00 58.06 71 SER A N 1
ATOM 551 C CA . SER A 1 71 ? 7.292 0.316 -34.186 1.00 58.06 71 SER A CA 1
ATOM 552 C C . SER A 1 71 ? 7.558 -0.253 -35.569 1.00 58.06 71 SER A C 1
ATOM 554 O O . SER A 1 71 ? 8.481 -1.037 -35.787 1.00 58.06 71 SER A O 1
ATOM 556 N N . ARG A 1 72 ? 6.765 0.167 -36.553 1.00 50.97 72 ARG A N 1
ATOM 557 C CA . ARG A 1 72 ? 7.149 -0.026 -37.949 1.00 50.97 72 ARG A CA 1
ATOM 558 C C . ARG A 1 72 ? 8.345 0.882 -38.228 1.00 50.97 72 ARG A C 1
ATOM 560 O O . ARG A 1 72 ? 8.174 2.031 -38.628 1.00 50.97 72 ARG A O 1
ATOM 567 N N . ARG A 1 73 ? 9.565 0.385 -38.024 1.00 44.59 73 ARG A N 1
ATOM 568 C CA . ARG A 1 73 ? 10.773 1.034 -38.544 1.00 44.59 73 ARG A CA 1
ATOM 569 C C . ARG A 1 73 ? 10.789 0.844 -40.062 1.00 44.59 73 ARG A C 1
ATOM 571 O O . ARG A 1 73 ? 11.299 -0.139 -40.574 1.00 44.59 73 ARG A O 1
ATOM 578 N N . GLY A 1 74 ? 10.095 1.732 -40.762 1.00 39.75 74 GLY A N 1
ATOM 579 C CA . GLY A 1 74 ? 9.847 1.605 -42.202 1.00 39.75 74 GLY A CA 1
ATOM 580 C C . GLY A 1 74 ? 8.742 2.522 -42.723 1.00 39.75 74 GLY A C 1
ATOM 581 O O . GLY A 1 74 ? 8.131 2.226 -43.743 1.00 39.75 74 GLY A O 1
ATOM 582 N N . GLY A 1 75 ? 8.451 3.614 -42.009 1.00 36.00 75 GLY A N 1
ATOM 583 C CA . GLY A 1 75 ? 7.711 4.738 -42.567 1.00 36.00 75 GLY A CA 1
ATOM 584 C C . GLY A 1 75 ? 8.652 5.593 -43.413 1.00 36.00 75 GLY A C 1
ATOM 585 O O . GLY A 1 75 ? 9.731 5.962 -42.955 1.00 36.00 75 GLY A O 1
ATOM 586 N N . VAL A 1 76 ? 8.215 5.875 -44.636 1.00 38.12 76 VAL A N 1
ATOM 587 C CA . VAL A 1 76 ? 8.822 6.632 -45.746 1.00 38.12 76 VAL A CA 1
ATOM 588 C C . VAL A 1 76 ? 9.188 8.087 -45.368 1.00 38.12 76 VAL A C 1
ATOM 590 O O . VAL A 1 76 ? 8.732 9.035 -45.983 1.00 38.12 76 VAL A O 1
ATOM 593 N N . PHE A 1 77 ? 9.990 8.305 -44.325 1.00 35.34 77 PHE A N 1
ATOM 594 C CA . PHE A 1 77 ? 10.552 9.624 -43.978 1.00 35.34 77 PHE A CA 1
ATOM 595 C C . PHE A 1 77 ? 12.009 9.569 -43.487 1.00 35.34 77 PHE A C 1
ATOM 597 O O . PHE A 1 77 ? 12.563 10.583 -43.076 1.00 35.34 77 PHE A O 1
ATOM 604 N N . GLY A 1 78 ? 12.669 8.412 -43.593 1.00 39.38 78 GLY A N 1
ATOM 605 C CA . GLY A 1 78 ? 14.116 8.280 -43.422 1.00 39.38 78 GLY A CA 1
ATOM 606 C C . GLY A 1 78 ? 14.804 7.921 -44.738 1.00 39.38 78 GLY A C 1
ATOM 607 O O . GLY A 1 78 ? 15.054 6.750 -44.985 1.00 39.38 78 GLY A O 1
ATOM 608 N N . GLY A 1 79 ? 15.074 8.914 -45.588 1.00 36.47 79 GLY A N 1
ATOM 609 C CA . GLY A 1 79 ? 16.257 8.928 -46.464 1.00 36.47 79 GLY A CA 1
ATOM 610 C C . GLY A 1 79 ? 16.487 7.805 -47.490 1.00 36.47 79 GLY A C 1
ATOM 611 O O . GLY A 1 79 ? 17.642 7.488 -47.741 1.00 36.47 79 GLY A O 1
ATOM 612 N N . ALA A 1 80 ? 15.463 7.235 -48.130 1.00 41.78 80 ALA A N 1
ATOM 613 C CA . ALA A 1 80 ? 15.660 6.454 -49.360 1.00 41.78 80 ALA A CA 1
ATOM 614 C C . ALA A 1 80 ? 14.530 6.741 -50.361 1.00 41.78 80 ALA A C 1
ATOM 616 O O . ALA A 1 80 ? 13.369 6.418 -50.112 1.00 41.78 80 ALA A O 1
ATOM 617 N N . GLY A 1 81 ? 14.872 7.402 -51.470 1.00 35.22 81 GLY A N 1
ATOM 618 C CA . GLY A 1 81 ? 13.939 7.895 -52.483 1.00 35.22 81 GLY A CA 1
ATOM 619 C C . GLY A 1 81 ? 13.193 6.789 -53.229 1.00 35.22 81 GLY A C 1
ATOM 620 O O . GLY A 1 81 ? 13.774 6.069 -54.039 1.00 35.22 81 GLY A O 1
ATOM 621 N N . LEU A 1 82 ? 11.885 6.694 -52.990 1.00 37.66 82 LEU A N 1
ATOM 622 C CA . LEU A 1 82 ? 10.956 5.981 -53.861 1.00 37.66 82 LEU A CA 1
ATOM 623 C C . LEU A 1 82 ? 9.658 6.798 -53.966 1.00 37.66 82 LEU A C 1
ATOM 625 O O . LEU A 1 82 ? 8.795 6.750 -53.089 1.00 37.66 82 LEU A O 1
ATOM 629 N N . GLU A 1 83 ? 9.551 7.599 -55.027 1.00 37.81 83 GLU A N 1
ATOM 630 C CA . GLU A 1 83 ? 8.305 8.248 -55.445 1.00 37.81 83 GLU A CA 1
ATOM 631 C C . GLU A 1 83 ? 7.336 7.170 -55.954 1.00 37.81 83 GLU A C 1
ATOM 633 O O . GLU A 1 83 ? 7.668 6.442 -56.887 1.00 37.81 83 GLU A O 1
ATOM 638 N N . GLY A 1 84 ? 6.141 7.042 -55.361 1.00 35.81 84 GLY A N 1
ATOM 639 C CA . GLY A 1 84 ? 5.062 6.278 -56.011 1.00 35.81 84 GLY A CA 1
ATOM 640 C C . GLY A 1 84 ? 4.086 5.481 -55.145 1.00 35.81 84 GLY A C 1
ATOM 641 O O . GLY A 1 84 ? 3.192 4.862 -55.711 1.00 35.81 84 GLY A O 1
ATOM 642 N N . PHE A 1 85 ? 4.180 5.488 -53.811 1.00 30.19 85 PHE A N 1
ATOM 643 C CA . PHE A 1 85 ? 3.198 4.791 -52.960 1.00 30.19 85 PHE A CA 1
ATOM 644 C C . PHE A 1 85 ? 2.535 5.739 -51.949 1.00 30.19 85 PHE A C 1
ATOM 646 O O . PHE A 1 85 ? 2.813 5.715 -50.753 1.00 30.19 85 PHE A O 1
ATOM 653 N N . THR A 1 86 ? 1.632 6.602 -52.424 1.00 35.91 86 THR A N 1
ATOM 654 C CA . THR A 1 86 ? 0.735 7.394 -51.563 1.00 35.91 86 THR A CA 1
ATOM 655 C C . THR A 1 86 ? -0.496 6.563 -51.205 1.00 35.91 86 THR A C 1
ATOM 657 O O . THR A 1 86 ? -1.576 6.746 -51.761 1.00 35.91 86 THR A O 1
ATOM 660 N N . GLY A 1 87 ? -0.321 5.608 -50.293 1.00 33.28 87 GLY A N 1
ATOM 661 C CA . GLY A 1 87 ? -1.396 4.768 -49.772 1.00 33.28 87 GLY A CA 1
ATOM 662 C C . GLY A 1 87 ? -1.268 4.597 -48.264 1.00 33.28 87 GLY A C 1
ATOM 663 O O . GLY A 1 87 ? -0.590 3.687 -47.807 1.00 33.28 87 GLY A O 1
ATOM 664 N N . VAL A 1 88 ? -1.969 5.457 -47.519 1.00 35.75 88 VAL A N 1
ATOM 665 C CA . VAL A 1 88 ? -2.139 5.463 -46.050 1.00 35.75 88 VAL A CA 1
ATOM 666 C C . VAL A 1 88 ? -0.938 5.990 -45.246 1.00 35.75 88 VAL A C 1
ATOM 668 O O . VAL A 1 88 ? -0.211 5.263 -44.577 1.00 35.75 88 VAL A O 1
ATOM 671 N N . GLY A 1 89 ? -0.784 7.314 -45.255 1.00 32.72 89 GLY A N 1
ATOM 672 C CA . GLY A 1 89 ? 0.106 8.049 -44.358 1.00 32.72 89 GLY A CA 1
ATOM 673 C C . GLY A 1 89 ? -0.341 9.501 -44.246 1.00 32.72 89 GLY A C 1
ATOM 674 O O . GLY A 1 89 ? 0.159 10.356 -44.966 1.00 32.72 89 GLY A O 1
ATOM 675 N N . GLY A 1 90 ? -1.320 9.769 -43.380 1.00 31.98 90 GLY A N 1
ATOM 676 C CA . GLY A 1 90 ? -1.845 11.115 -43.157 1.00 31.98 90 GLY A CA 1
ATOM 677 C C . GLY A 1 90 ? -3.012 11.140 -42.173 1.00 31.98 90 GLY A C 1
ATOM 678 O O . GLY A 1 90 ? -4.150 11.275 -42.595 1.00 31.98 90 GLY A O 1
ATOM 679 N N . GLY A 1 91 ? -2.714 11.016 -40.875 1.00 36.41 91 GLY A N 1
ATOM 680 C CA . GLY A 1 91 ? -3.626 11.342 -39.771 1.00 36.41 91 GLY A CA 1
ATOM 681 C C . GLY A 1 91 ? -4.752 10.337 -39.489 1.00 36.41 91 GLY A C 1
ATOM 682 O O . GLY A 1 91 ? -5.656 10.155 -40.292 1.00 36.41 91 GLY A O 1
ATOM 683 N N . GLY A 1 92 ? -4.756 9.756 -38.286 1.00 32.84 92 GLY A N 1
ATOM 684 C CA . GLY A 1 92 ? -5.946 9.110 -37.720 1.00 32.84 92 GLY A CA 1
ATOM 685 C C . GLY A 1 92 ? -5.712 7.696 -37.198 1.00 32.84 92 GLY A C 1
ATOM 686 O O . GLY A 1 92 ? -5.353 6.806 -37.956 1.00 32.84 92 GLY A O 1
ATOM 687 N N . PHE A 1 93 ? -6.004 7.532 -35.905 1.00 27.94 93 PHE A N 1
ATOM 688 C CA . PHE A 1 93 ? -6.031 6.299 -35.105 1.00 27.94 93 PHE A CA 1
ATOM 689 C C . PHE A 1 93 ? -4.667 5.695 -34.736 1.00 27.94 93 PHE A C 1
ATOM 691 O O . PHE A 1 93 ? -4.037 4.985 -35.509 1.00 27.94 93 PHE A O 1
ATOM 698 N N . GLY A 1 94 ? -4.243 5.973 -33.493 1.00 31.80 94 GLY A N 1
ATOM 699 C CA . GLY A 1 94 ? -3.091 5.324 -32.856 1.00 31.80 94 GLY A CA 1
ATOM 700 C C . GLY A 1 94 ? -2.049 6.249 -32.222 1.00 31.80 94 GLY A C 1
ATOM 701 O O . GLY A 1 94 ? -0.892 5.862 -32.127 1.00 31.80 94 GLY A O 1
ATOM 702 N N . ARG A 1 95 ? -2.410 7.464 -31.780 1.00 29.75 95 ARG A N 1
ATOM 703 C CA . ARG A 1 95 ? -1.578 8.223 -30.829 1.00 29.75 95 ARG A CA 1
ATOM 704 C C . ARG A 1 95 ? -1.824 7.670 -29.423 1.00 29.75 95 ARG A C 1
ATOM 706 O O . ARG A 1 95 ? -2.574 8.261 -28.657 1.00 29.75 95 ARG A O 1
ATOM 713 N N . VAL A 1 96 ? -1.191 6.546 -29.106 1.00 30.55 96 VAL A N 1
ATOM 714 C CA . VAL A 1 96 ? -0.858 6.195 -27.722 1.00 30.55 96 VAL A CA 1
ATOM 715 C C . VAL A 1 96 ? 0.613 6.571 -27.551 1.00 30.55 96 VAL A C 1
ATOM 717 O O . VAL A 1 96 ? 1.463 6.085 -28.289 1.00 30.55 96 VAL A O 1
ATOM 720 N N . GLY A 1 97 ? 0.888 7.521 -26.657 1.00 30.06 97 GLY A N 1
ATOM 721 C CA . GLY A 1 97 ? 2.238 7.820 -26.174 1.00 30.06 97 GLY A CA 1
ATOM 722 C C . GLY A 1 97 ? 3.185 8.519 -27.154 1.00 30.06 97 GLY A C 1
ATOM 723 O O . GLY A 1 97 ? 4.190 7.952 -27.570 1.00 30.06 97 GLY A O 1
ATOM 724 N N . ALA A 1 98 ? 2.946 9.802 -27.442 1.00 27.55 98 ALA A N 1
ATOM 725 C CA . ALA A 1 98 ? 4.067 10.698 -27.724 1.00 27.55 98 ALA A CA 1
ATOM 726 C C . ALA A 1 98 ? 4.855 10.849 -26.413 1.00 27.55 98 ALA A C 1
ATOM 728 O O . ALA A 1 98 ? 4.466 11.635 -25.550 1.00 27.55 98 ALA A O 1
ATOM 729 N N . THR A 1 99 ? 5.906 10.050 -26.234 1.00 28.94 99 THR A N 1
ATOM 730 C CA . THR A 1 99 ? 6.795 10.140 -25.078 1.00 28.94 99 THR A CA 1
ATOM 731 C C . THR A 1 99 ? 7.587 11.436 -25.150 1.00 28.94 99 THR A C 1
ATOM 733 O O . THR A 1 99 ? 8.551 11.609 -25.894 1.00 28.94 99 THR A O 1
ATOM 736 N N . ASN A 1 100 ? 7.121 12.371 -24.338 1.00 26.94 100 ASN A N 1
ATOM 737 C CA . ASN A 1 100 ? 7.834 13.540 -23.890 1.00 26.94 100 ASN A CA 1
ATOM 738 C C . ASN A 1 100 ? 9.037 13.060 -23.048 1.00 26.94 100 ASN A C 1
ATOM 740 O O . ASN A 1 100 ? 8.915 12.850 -21.843 1.00 26.94 100 ASN A O 1
ATOM 744 N N . PHE A 1 101 ? 10.202 12.833 -23.669 1.00 35.31 101 PHE A N 1
ATOM 745 C CA . PHE A 1 101 ? 11.472 12.680 -22.944 1.00 35.31 101 PHE A CA 1
ATOM 746 C C . PHE A 1 101 ? 11.885 14.049 -22.398 1.00 35.31 101 PHE A C 1
ATOM 748 O O . PHE A 1 101 ? 12.705 14.761 -22.972 1.00 35.31 101 PHE A O 1
ATOM 755 N N . GLY A 1 102 ? 11.239 14.440 -21.306 1.00 29.94 102 GLY A N 1
ATOM 756 C CA . GLY A 1 102 ? 11.478 15.708 -20.644 1.00 29.94 102 GLY A CA 1
ATOM 757 C C . GLY A 1 102 ? 10.216 16.211 -19.971 1.00 29.94 102 GLY A C 1
ATOM 758 O O . GLY A 1 102 ? 9.414 16.891 -20.599 1.00 29.94 102 GLY A O 1
ATOM 759 N N . ASN A 1 103 ? 10.117 15.948 -18.667 1.00 30.17 103 ASN A N 1
ATOM 760 C CA . ASN A 1 103 ? 9.236 16.642 -17.727 1.00 30.17 103 ASN A CA 1
ATOM 761 C C . ASN A 1 103 ? 7.788 16.111 -17.609 1.00 30.17 103 ASN A C 1
ATOM 763 O O . ASN A 1 103 ? 6.865 16.715 -18.143 1.00 30.17 103 ASN A O 1
ATOM 767 N N . GLN A 1 104 ? 7.608 14.998 -16.882 1.00 32.41 104 GLN A N 1
ATOM 768 C CA . GLN A 1 104 ? 6.608 14.797 -15.806 1.00 32.41 104 GLN A CA 1
ATOM 769 C C . GLN A 1 104 ? 6.541 13.316 -15.398 1.00 32.41 104 GLN A C 1
ATOM 771 O O . GLN A 1 104 ? 5.723 12.565 -15.899 1.00 32.41 104 GLN A O 1
ATOM 776 N N . THR A 1 105 ? 7.440 12.927 -14.498 1.00 32.34 105 THR A N 1
ATOM 777 C CA . THR A 1 105 ? 7.208 12.075 -13.315 1.00 32.34 105 THR A CA 1
ATOM 778 C C . THR A 1 105 ? 8.570 11.983 -12.659 1.00 32.34 105 THR A C 1
ATOM 780 O O . THR A 1 105 ? 9.479 11.324 -13.167 1.00 32.34 105 THR A O 1
ATOM 783 N N . GLY A 1 106 ? 8.751 12.741 -11.580 1.00 31.67 106 GLY A N 1
ATOM 784 C CA . GLY A 1 106 ? 9.897 12.530 -10.715 1.00 31.67 106 GLY A CA 1
ATOM 785 C C . GLY A 1 106 ? 9.916 11.076 -10.255 1.00 31.67 106 GLY A C 1
ATOM 786 O O . GLY A 1 106 ? 8.871 10.438 -10.144 1.00 31.67 106 GLY A O 1
ATOM 787 N N . ALA A 1 107 ? 11.108 10.574 -9.956 1.00 34.75 107 ALA A N 1
ATOM 788 C CA . ALA A 1 107 ? 11.318 9.369 -9.165 1.00 34.75 107 ALA A CA 1
ATOM 789 C C . ALA A 1 107 ? 10.857 9.583 -7.702 1.00 34.75 107 ALA A C 1
ATOM 791 O O . ALA A 1 107 ? 11.619 9.383 -6.763 1.00 34.75 107 ALA A O 1
ATOM 792 N N . GLY A 1 108 ? 9.629 10.071 -7.518 1.00 32.25 108 GLY A N 1
ATOM 793 C CA . GLY A 1 108 ? 8.894 10.087 -6.263 1.00 32.25 108 GLY A CA 1
ATOM 794 C C . GLY A 1 108 ? 7.784 9.058 -6.396 1.00 32.25 108 GLY A C 1
ATOM 795 O O . GLY A 1 108 ? 7.097 9.065 -7.416 1.00 32.25 108 GLY A O 1
ATOM 796 N N . GLY A 1 109 ? 7.678 8.155 -5.418 1.00 36.66 109 GLY A N 1
ATOM 797 C CA . GLY A 1 109 ? 6.788 6.993 -5.421 1.00 36.66 109 GLY A CA 1
ATOM 798 C C . GLY A 1 109 ? 5.431 7.288 -6.055 1.00 36.66 109 GLY A C 1
ATOM 799 O O . GLY A 1 109 ? 4.583 7.946 -5.457 1.00 36.66 109 GLY A O 1
ATOM 800 N N . GLY A 1 110 ? 5.258 6.837 -7.297 1.00 46.88 110 GLY A N 1
ATOM 801 C CA . GLY A 1 110 ? 3.958 6.833 -7.944 1.00 46.88 110 GLY A CA 1
ATOM 802 C C . GLY A 1 110 ? 3.090 5.822 -7.216 1.00 46.88 110 GLY A C 1
ATOM 803 O O . GLY A 1 110 ? 3.527 4.697 -6.991 1.00 46.88 110 GLY A O 1
ATOM 804 N N . GLN A 1 111 ? 1.893 6.244 -6.821 1.00 56.47 111 GLN A N 1
ATOM 805 C CA . GLN A 1 111 ? 0.904 5.375 -6.198 1.00 56.47 111 GLN A CA 1
ATOM 806 C C . GLN A 1 111 ? 0.677 4.147 -7.090 1.00 56.47 111 GLN A C 1
ATOM 808 O O . GLN A 1 111 ? 0.479 4.301 -8.298 1.00 56.47 111 GLN A O 1
ATOM 813 N N . ALA A 1 112 ? 0.760 2.946 -6.510 1.00 65.62 112 ALA A N 1
ATOM 814 C CA . ALA A 1 112 ? 0.602 1.699 -7.246 1.00 65.62 112 ALA A CA 1
ATOM 815 C C . ALA A 1 112 ? -0.725 1.695 -8.023 1.00 65.62 112 ALA A C 1
ATOM 817 O O . ALA A 1 112 ? -1.793 1.917 -7.453 1.00 65.62 112 ALA A O 1
ATOM 818 N N . GLY A 1 113 ? -0.649 1.472 -9.335 1.00 81.06 113 GLY A N 1
ATOM 819 C CA . GLY A 1 113 ? -1.804 1.322 -10.213 1.00 81.06 113 GLY A CA 1
ATOM 820 C C . GLY A 1 113 ? -2.045 -0.142 -10.578 1.00 81.06 113 GLY A C 1
ATOM 821 O O . GLY A 1 113 ? -1.503 -1.059 -9.955 1.00 81.06 113 GLY A O 1
ATOM 822 N N . GLY A 1 114 ? -2.856 -0.369 -11.612 1.00 88.44 114 GLY A N 1
ATOM 823 C CA . GLY A 1 114 ? -3.133 -1.713 -12.122 1.00 88.44 114 GLY A CA 1
ATOM 824 C C . GLY A 1 114 ? -3.738 -2.642 -11.063 1.00 88.44 114 GLY A C 1
ATOM 825 O O . GLY A 1 114 ? -4.494 -2.212 -10.191 1.00 88.44 114 GLY A O 1
ATOM 826 N N . TYR A 1 115 ? -3.391 -3.925 -11.137 1.00 91.88 115 TYR A N 1
ATOM 827 C CA . TYR A 1 115 ? -3.854 -4.947 -10.197 1.00 91.88 115 TYR A CA 1
ATOM 828 C C . TYR A 1 115 ? -3.447 -4.661 -8.743 1.00 91.88 115 TYR A C 1
ATOM 830 O O . TYR A 1 115 ? -4.290 -4.732 -7.853 1.00 91.88 115 TYR A O 1
ATOM 838 N N . LEU A 1 116 ? -2.187 -4.293 -8.485 1.00 91.56 116 LEU A N 1
ATOM 839 C CA . LEU A 1 116 ? -1.702 -4.037 -7.123 1.00 91.56 116 LEU A CA 1
ATOM 840 C C . LEU A 1 116 ? -2.396 -2.827 -6.476 1.00 91.56 116 LEU A C 1
ATOM 842 O O . LEU A 1 116 ? -2.758 -2.890 -5.302 1.00 91.56 116 LEU A O 1
ATOM 846 N N . GLY A 1 117 ? -2.669 -1.769 -7.246 1.00 91.56 117 GLY A N 1
ATOM 847 C CA . GLY A 1 117 ? -3.458 -0.625 -6.775 1.00 91.56 117 GLY A CA 1
ATOM 848 C C . GLY A 1 117 ? -4.908 -0.983 -6.429 1.00 91.56 117 GLY A C 1
ATOM 849 O O . GLY A 1 117 ? -5.483 -0.461 -5.468 1.00 91.56 117 GLY A O 1
ATOM 850 N N . LEU A 1 118 ? -5.511 -1.923 -7.165 1.00 93.12 118 LEU A N 1
ATOM 851 C CA . LEU A 1 118 ? -6.844 -2.437 -6.841 1.00 93.12 118 LEU A CA 1
ATOM 852 C C . LEU A 1 118 ? -6.851 -3.241 -5.540 1.00 93.12 118 LEU A C 1
ATOM 854 O O . LEU A 1 118 ? -7.748 -3.059 -4.719 1.00 93.12 118 LEU A O 1
ATOM 858 N N . LEU A 1 119 ? -5.833 -4.074 -5.315 1.00 94.12 119 LEU A N 1
ATOM 859 C CA . LEU A 1 119 ? -5.688 -4.795 -4.050 1.00 94.12 119 LEU A CA 1
ATOM 860 C C . LEU A 1 119 ? -5.498 -3.845 -2.868 1.00 94.12 119 LEU A C 1
ATOM 862 O O . LEU A 1 119 ? -6.126 -4.031 -1.824 1.00 94.12 119 LEU A O 1
ATOM 866 N N . GLN A 1 120 ? -4.672 -2.811 -3.046 1.00 93.56 120 GLN A N 1
ATOM 867 C CA . GLN A 1 120 ? -4.466 -1.781 -2.035 1.00 93.56 120 GLN A CA 1
ATOM 868 C C . GLN A 1 120 ? -5.784 -1.079 -1.688 1.00 93.56 120 GLN A C 1
ATOM 870 O O . GLN A 1 120 ? -6.184 -1.070 -0.528 1.00 93.56 120 GLN A O 1
ATOM 875 N N . SER A 1 121 ? -6.509 -0.568 -2.688 1.00 93.69 121 SER A N 1
ATOM 876 C CA . SER A 1 121 ? -7.784 0.132 -2.461 1.00 93.69 121 SER A CA 1
ATOM 877 C C . SER A 1 121 ? -8.864 -0.758 -1.831 1.00 93.69 121 SER A C 1
ATOM 879 O O . SER A 1 121 ? -9.621 -0.295 -0.975 1.00 93.69 121 SER A O 1
ATOM 881 N N . GLN A 1 122 ? -8.914 -2.049 -2.176 1.00 94.06 122 GLN A N 1
ATOM 882 C CA . GLN A 1 122 ? -9.806 -3.006 -1.520 1.00 94.06 122 GLN A CA 1
ATOM 883 C C . GLN A 1 122 ? -9.469 -3.169 -0.029 1.00 94.06 122 GLN A C 1
ATOM 885 O O . GLN A 1 122 ? -10.377 -3.230 0.807 1.00 94.06 122 GLN A O 1
ATOM 890 N N . GLN A 1 123 ? -8.183 -3.222 0.322 1.00 94.06 123 GLN A N 1
ATOM 891 C CA . GLN A 1 123 ? -7.756 -3.320 1.715 1.00 94.06 123 GLN A CA 1
ATOM 892 C C . GLN A 1 123 ? -7.947 -2.002 2.480 1.00 94.06 123 GLN A C 1
ATOM 894 O O . GLN A 1 123 ? -8.389 -2.040 3.627 1.00 94.06 123 GLN A O 1
ATOM 899 N N . ASP A 1 124 ? -7.738 -0.847 1.845 1.00 94.12 124 ASP A N 1
ATOM 900 C CA . ASP A 1 124 ? -8.030 0.465 2.436 1.00 94.12 124 ASP A CA 1
ATOM 901 C C . ASP A 1 124 ? -9.521 0.591 2.801 1.00 94.12 124 ASP A C 1
ATOM 903 O O . ASP A 1 124 ? -9.862 1.076 3.882 1.00 94.12 124 ASP A O 1
ATOM 907 N N . ILE A 1 125 ? -10.426 0.087 1.949 1.00 94.88 125 ILE A N 1
ATOM 908 C CA . ILE A 1 125 ? -11.872 0.026 2.232 1.00 94.88 125 ILE A CA 1
ATOM 909 C C . ILE A 1 125 ? -12.159 -0.860 3.452 1.00 94.88 125 ILE A C 1
ATOM 911 O O . ILE A 1 125 ? -12.982 -0.499 4.299 1.00 94.88 125 ILE A O 1
ATOM 915 N N . ARG A 1 126 ? -11.485 -2.010 3.580 1.00 93.19 126 ARG A N 1
ATOM 916 C CA . ARG A 1 126 ? -11.629 -2.892 4.754 1.00 93.19 126 ARG A CA 1
ATOM 917 C C . ARG A 1 126 ? -11.159 -2.205 6.034 1.00 93.19 126 ARG A C 1
ATOM 919 O O . ARG A 1 126 ? -11.897 -2.206 7.021 1.00 93.19 126 ARG A O 1
ATOM 926 N N . ASN A 1 127 ? -9.992 -1.563 5.999 1.00 93.81 127 ASN A N 1
ATOM 927 C CA . ASN A 1 127 ? -9.458 -0.810 7.132 1.00 93.81 127 ASN A CA 1
ATOM 928 C C . ASN A 1 127 ? -10.405 0.348 7.512 1.00 93.81 127 ASN A C 1
ATOM 930 O O . ASN A 1 127 ? -10.708 0.548 8.690 1.00 93.81 127 ASN A O 1
ATOM 934 N N . GLN A 1 128 ? -10.967 1.056 6.523 1.00 95.12 128 GLN A N 1
ATOM 935 C CA . GLN A 1 128 ? -11.934 2.136 6.740 1.00 95.12 128 GLN A CA 1
ATOM 936 C C . GLN A 1 128 ? -13.223 1.645 7.415 1.00 95.12 128 GLN A C 1
ATOM 938 O O . GLN A 1 128 ? -13.723 2.307 8.325 1.00 95.12 128 GLN A O 1
ATOM 943 N N . ARG A 1 129 ? -13.758 0.481 7.018 1.00 93.81 129 ARG A N 1
ATOM 944 C CA . ARG A 1 129 ? -14.932 -0.126 7.673 1.00 93.81 129 ARG A CA 1
ATOM 945 C C . ARG A 1 129 ? -14.648 -0.474 9.136 1.00 93.81 129 ARG A C 1
ATOM 947 O O . ARG A 1 129 ? -15.458 -0.152 10.003 1.00 93.81 129 ARG A O 1
ATOM 954 N N . ALA A 1 130 ? -13.482 -1.053 9.428 1.00 91.12 130 ALA A N 1
ATOM 955 C CA . ALA A 1 130 ? -13.065 -1.337 10.803 1.00 91.12 130 ALA A CA 1
ATOM 956 C C . ALA A 1 130 ? -12.913 -0.053 11.646 1.00 91.12 130 ALA A C 1
ATOM 958 O O . ALA A 1 130 ? -13.330 -0.011 12.809 1.00 91.12 130 ALA A O 1
ATOM 959 N N . ASN A 1 131 ? -12.380 1.021 11.051 1.00 93.06 131 ASN A N 1
ATOM 960 C CA . ASN A 1 131 ? -12.295 2.328 11.700 1.00 93.06 131 ASN A CA 1
ATOM 961 C C . ASN A 1 131 ? -13.687 2.914 11.998 1.00 93.06 131 ASN A C 1
ATOM 963 O O . ASN A 1 131 ? -13.924 3.387 13.106 1.00 93.06 131 ASN A O 1
ATOM 967 N N . ILE A 1 132 ? -14.638 2.828 11.060 1.00 93.19 132 ILE A N 1
ATOM 968 C CA . ILE A 1 132 ? -16.026 3.278 11.270 1.00 93.19 132 ILE A CA 1
ATOM 969 C C . ILE A 1 132 ? -16.682 2.521 12.430 1.00 93.19 132 ILE A C 1
ATOM 971 O O . ILE A 1 132 ? -17.276 3.155 13.302 1.00 93.19 132 ILE A O 1
ATOM 975 N N . ALA A 1 133 ? -16.529 1.195 12.499 1.00 90.62 133 ALA A N 1
ATOM 976 C CA . ALA A 1 133 ? -17.053 0.405 13.615 1.00 90.62 133 ALA A CA 1
ATOM 977 C C . ALA A 1 133 ? -16.453 0.846 14.965 1.00 90.62 133 ALA A C 1
ATOM 979 O O . ALA A 1 133 ? -17.177 1.032 15.949 1.00 90.62 133 ALA A O 1
ATOM 980 N N . SER A 1 134 ? -15.142 1.111 14.998 1.00 89.44 134 SER A N 1
ATOM 981 C CA . SER A 1 134 ? -14.447 1.618 16.189 1.00 89.44 134 SER A CA 1
ATOM 982 C C . SER A 1 134 ? -14.895 3.031 16.584 1.00 89.44 134 SER A C 1
ATOM 984 O O . SER A 1 134 ? -15.086 3.315 17.773 1.00 89.44 134 SER A O 1
ATOM 986 N N . LEU A 1 135 ? -15.100 3.923 15.610 1.00 92.25 135 LEU A N 1
ATOM 987 C CA . LEU A 1 135 ? -15.591 5.286 15.825 1.00 92.25 135 LEU A CA 1
ATOM 988 C C . LEU A 1 135 ? -17.030 5.287 16.334 1.00 92.25 135 LEU A C 1
ATOM 990 O O . LEU A 1 135 ? -17.320 5.985 17.301 1.00 92.25 135 LEU A O 1
ATOM 994 N N . ARG A 1 136 ? -17.912 4.463 15.759 1.00 91.69 136 ARG A N 1
ATOM 995 C CA . ARG A 1 136 ? -19.300 4.318 16.215 1.00 91.69 136 ARG A CA 1
ATOM 996 C C . ARG A 1 136 ? -19.362 3.880 17.676 1.00 91.69 136 ARG A C 1
ATOM 998 O O . ARG A 1 136 ? -20.040 4.516 18.479 1.00 91.69 136 ARG A O 1
ATOM 1005 N N . SER A 1 137 ? -18.574 2.865 18.040 1.00 86.56 137 SER A N 1
ATOM 1006 C CA . SER A 1 137 ? -18.455 2.421 19.434 1.00 86.56 137 SER A CA 1
ATOM 1007 C C . SER A 1 137 ? -17.936 3.535 20.353 1.00 86.56 137 SER A C 1
ATOM 1009 O O . SER A 1 137 ? -18.416 3.715 21.471 1.00 86.56 137 SER A O 1
ATOM 1011 N N . SER A 1 138 ? -16.983 4.337 19.870 1.00 89.56 138 SER A N 1
ATOM 1012 C CA . SER A 1 138 ? -16.438 5.476 20.618 1.00 89.56 138 SER A CA 1
ATOM 1013 C C . SER A 1 138 ? -17.473 6.588 20.820 1.00 89.56 138 SER A C 1
ATOM 1015 O O . SER A 1 138 ? -17.589 7.104 21.928 1.00 89.56 138 SER A O 1
ATOM 1017 N N . VAL A 1 139 ? -18.269 6.923 19.799 1.00 90.81 139 VAL A N 1
ATOM 1018 C CA . VAL A 1 139 ? -19.369 7.899 19.894 1.00 90.81 139 VAL A CA 1
ATOM 1019 C C . VAL A 1 139 ? -20.412 7.444 20.913 1.00 90.81 139 VAL A C 1
ATOM 1021 O O . VAL A 1 139 ? -20.792 8.233 21.778 1.00 90.81 139 VAL A O 1
ATOM 1024 N N . ALA A 1 140 ? -20.824 6.174 20.862 1.00 86.12 140 ALA A N 1
ATOM 1025 C CA . ALA A 1 140 ? -21.774 5.609 21.820 1.00 86.12 140 ALA A CA 1
ATOM 1026 C C . ALA A 1 140 ? -21.243 5.694 23.263 1.00 86.12 140 ALA A C 1
ATOM 1028 O O . ALA A 1 140 ? -21.956 6.117 24.177 1.00 86.12 140 ALA A O 1
ATOM 1029 N N . GLN A 1 141 ? -19.960 5.376 23.471 1.00 84.56 141 GLN A N 1
ATOM 1030 C CA . GLN A 1 141 ? -19.327 5.496 24.783 1.00 84.56 141 GLN A CA 1
ATOM 1031 C C . GLN A 1 141 ? -19.274 6.953 25.267 1.00 84.56 141 GLN A C 1
ATOM 1033 O O . GLN A 1 141 ? -19.621 7.233 26.415 1.00 84.56 141 GLN A O 1
ATOM 1038 N N . LEU A 1 142 ? -18.878 7.896 24.412 1.00 87.94 142 LEU A N 1
ATOM 1039 C CA . LEU A 1 142 ? -18.826 9.315 24.769 1.00 87.94 142 LEU A CA 1
ATOM 1040 C C . LEU A 1 142 ? -20.218 9.855 25.112 1.00 87.94 142 LEU A C 1
ATOM 1042 O O . LEU A 1 142 ? -20.380 10.534 26.122 1.00 87.94 142 LEU A O 1
ATOM 1046 N N . GLN A 1 143 ? -21.248 9.477 24.355 1.00 86.69 143 GLN A N 1
ATOM 1047 C CA . GLN A 1 143 ? -22.627 9.842 24.670 1.00 86.69 143 GLN A CA 1
ATOM 1048 C C . GLN A 1 143 ? -23.045 9.356 26.069 1.00 86.69 143 GLN A C 1
ATOM 1050 O O . GLN A 1 143 ? -23.670 10.115 26.810 1.00 86.69 143 GLN A O 1
ATOM 1055 N N . SER A 1 144 ? -22.643 8.144 26.470 1.00 80.06 144 SER A N 1
ATOM 1056 C CA . SER A 1 144 ? -22.908 7.642 27.827 1.00 80.06 144 SER A CA 1
ATOM 1057 C C . SER A 1 144 ? -22.197 8.463 28.915 1.00 80.06 144 SER A C 1
ATOM 1059 O O . SER A 1 144 ? -22.781 8.755 29.958 1.00 80.06 144 SER A O 1
ATOM 1061 N N . PHE A 1 145 ? -20.967 8.924 28.663 1.00 82.25 145 PHE A N 1
ATOM 1062 C CA . PHE A 1 145 ? -20.248 9.798 29.592 1.00 82.25 145 PHE A CA 1
ATOM 1063 C C . PHE A 1 145 ? -20.847 11.203 29.671 1.00 82.25 145 PHE A C 1
ATOM 1065 O O . PHE A 1 145 ? -20.848 11.792 30.751 1.00 82.25 145 PHE A O 1
ATOM 1072 N N . PHE A 1 146 ? -21.385 11.727 28.569 1.00 83.75 146 PHE A N 1
ATOM 1073 C CA . PHE A 1 146 ? -22.092 13.007 28.561 1.00 83.75 146 PHE A CA 1
ATOM 1074 C C . PHE A 1 146 ? -23.369 12.931 29.402 1.00 83.75 146 PHE A C 1
ATOM 1076 O O . PHE A 1 146 ? -23.603 13.786 30.252 1.00 83.75 146 PHE A O 1
ATOM 1083 N N . GLN A 1 147 ? -24.153 11.863 29.234 1.00 78.00 147 GLN A N 1
ATOM 1084 C CA . GLN A 1 147 ? -25.348 11.618 30.050 1.00 78.00 147 GLN A CA 1
ATOM 1085 C C . GLN A 1 147 ? -25.016 11.485 31.543 1.00 78.00 147 GLN A C 1
ATOM 1087 O O . GLN A 1 147 ? -25.806 11.895 32.389 1.00 78.00 147 GLN A O 1
ATOM 1092 N N . ALA A 1 148 ? -23.831 10.963 31.869 1.00 74.25 148 ALA A N 1
ATOM 1093 C CA . ALA A 1 148 ? -23.311 10.895 33.232 1.00 74.25 148 ALA A CA 1
ATOM 1094 C C . ALA A 1 148 ? -22.696 12.220 33.740 1.00 74.25 148 ALA A C 1
ATOM 1096 O O . ALA A 1 148 ? -22.136 12.241 34.834 1.00 74.25 148 ALA A O 1
ATOM 1097 N N . GLY A 1 149 ? -22.747 13.306 32.958 1.00 78.62 149 GLY A N 1
ATOM 1098 C CA . GLY A 1 149 ? -22.161 14.605 33.307 1.00 78.62 149 GLY A CA 1
ATOM 1099 C C . GLY A 1 149 ? -20.628 14.617 33.354 1.00 78.62 149 GLY A C 1
ATOM 1100 O O . GLY A 1 149 ? -20.042 15.517 33.946 1.00 78.62 149 GLY A O 1
ATOM 1101 N N . ARG A 1 150 ? -19.963 13.612 32.765 1.00 81.31 150 ARG A N 1
ATOM 1102 C CA . ARG A 1 150 ? -18.498 13.448 32.815 1.00 81.31 150 ARG A CA 1
ATOM 1103 C C . ARG A 1 150 ? -17.756 14.125 31.668 1.00 81.31 150 ARG A C 1
ATOM 1105 O O . ARG A 1 150 ? -16.553 14.331 31.777 1.00 81.31 150 ARG A O 1
ATOM 1112 N N . ILE A 1 151 ? -18.421 14.419 30.556 1.00 83.94 151 ILE A N 1
ATOM 1113 C CA . ILE A 1 151 ? -17.823 15.123 29.411 1.00 83.94 151 ILE A CA 1
ATOM 1114 C C . ILE A 1 151 ? -18.774 16.192 28.890 1.00 83.94 151 ILE A C 1
ATOM 1116 O O . ILE A 1 151 ? -19.973 16.132 29.145 1.00 83.94 151 ILE A O 1
ATOM 1120 N N . ASP A 1 152 ? -18.231 17.133 28.123 1.00 87.25 152 ASP A N 1
ATOM 1121 C CA . ASP A 1 152 ? -19.003 18.174 27.450 1.00 87.25 152 ASP A CA 1
ATOM 1122 C C . ASP A 1 152 ? -19.694 17.654 26.173 1.00 87.25 152 ASP A C 1
ATOM 1124 O O . ASP A 1 152 ? -19.168 16.788 25.467 1.00 87.25 152 ASP A O 1
ATOM 1128 N N . PHE A 1 153 ? -20.855 18.227 25.843 1.00 88.06 153 PHE A N 1
ATOM 1129 C CA . PHE A 1 153 ? -21.633 17.895 24.646 1.00 88.06 153 PHE A CA 1
ATOM 1130 C C . PHE A 1 153 ? -20.833 18.131 23.361 1.00 88.06 153 PHE A C 1
ATOM 1132 O O . PHE A 1 153 ? -20.896 17.330 22.428 1.00 88.06 153 PHE A O 1
ATOM 1139 N N . PHE A 1 154 ? -20.018 19.190 23.328 1.00 89.94 154 PHE A N 1
ATOM 1140 C CA . PHE A 1 154 ? -19.176 19.505 22.176 1.00 89.94 154 PHE A CA 1
ATOM 1141 C C . PHE A 1 154 ? -18.230 18.352 21.802 1.00 89.94 154 PHE A C 1
ATOM 1143 O O . PHE A 1 154 ? -18.010 18.087 20.621 1.00 89.94 154 PHE A O 1
ATOM 1150 N N . GLN A 1 155 ? -17.703 17.619 22.790 1.00 88.62 155 GLN A N 1
ATOM 1151 C CA . GLN A 1 155 ? -16.827 16.470 22.539 1.00 88.62 155 GLN A CA 1
ATOM 1152 C C . GLN A 1 155 ? -17.573 15.308 21.863 1.00 88.62 155 GLN A C 1
ATOM 1154 O O . GLN A 1 155 ? -17.000 14.621 21.015 1.00 88.62 155 GLN A O 1
ATOM 1159 N N . VAL A 1 156 ? -18.853 15.109 22.197 1.00 91.00 156 VAL A N 1
ATOM 1160 C CA . VAL A 1 156 ? -19.718 14.117 21.536 1.00 91.00 156 VAL A CA 1
ATOM 1161 C C . VAL A 1 156 ? -19.981 14.523 20.087 1.00 91.00 156 VAL A C 1
ATOM 1163 O O . VAL A 1 156 ? -19.858 13.693 19.187 1.00 91.00 156 VAL A O 1
ATOM 1166 N N . GLU A 1 157 ? -20.283 15.799 19.843 1.00 92.19 157 GLU A N 1
ATOM 1167 C CA . GLU A 1 157 ? -20.531 16.310 18.490 1.00 92.19 157 GLU A CA 1
ATOM 1168 C C . GLU A 1 157 ? -19.279 16.265 17.604 1.00 92.19 157 GLU A C 1
ATOM 1170 O O . GLU A 1 157 ? -19.368 15.883 16.438 1.00 92.19 157 GLU A O 1
ATOM 1175 N N . LEU A 1 158 ? -18.090 16.530 18.157 1.00 90.81 158 LEU A N 1
ATOM 1176 C CA . LEU A 1 158 ? -16.828 16.354 17.430 1.00 90.81 158 LEU A CA 1
ATOM 1177 C C . LEU A 1 158 ? -16.619 14.892 16.999 1.00 90.81 158 LEU A C 1
ATOM 1179 O O . LEU A 1 158 ? -16.219 14.625 15.864 1.00 90.81 158 LEU A O 1
ATOM 1183 N N . ALA A 1 159 ? -16.909 13.936 17.886 1.00 91.94 159 ALA A N 1
ATOM 1184 C CA . ALA A 1 159 ? -16.802 12.515 17.569 1.00 91.94 159 ALA A CA 1
ATOM 1185 C C . ALA A 1 159 ? -17.838 12.077 16.516 1.00 91.94 159 ALA A C 1
ATOM 1187 O O . ALA A 1 159 ? -17.500 11.327 15.598 1.00 91.94 159 ALA A O 1
ATOM 1188 N N . ARG A 1 160 ? -19.077 12.588 16.589 1.00 94.69 160 ARG A N 1
ATOM 1189 C CA . ARG A 1 160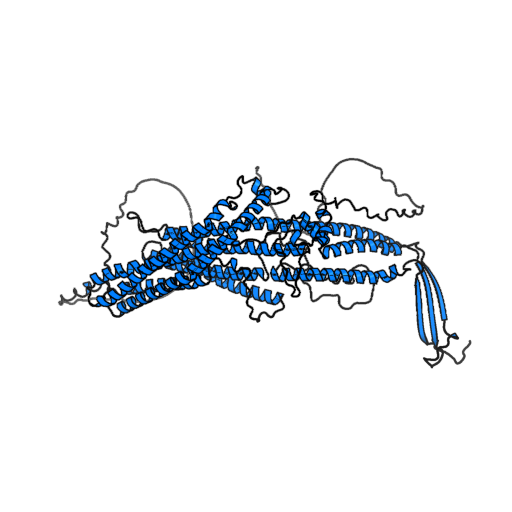 ? -20.114 12.367 15.562 1.00 94.69 160 ARG A CA 1
ATOM 1190 C C . ARG A 1 160 ? -19.703 12.930 14.207 1.00 94.69 160 ARG A C 1
ATOM 1192 O O . ARG A 1 160 ? -19.839 12.252 13.193 1.00 94.69 160 ARG A O 1
ATOM 1199 N N . GLN A 1 161 ? -19.137 14.134 14.182 1.00 95.38 161 GLN A N 1
ATOM 1200 C CA . GLN A 1 161 ? -18.615 14.730 12.958 1.00 95.38 161 GLN A CA 1
ATOM 1201 C C . GLN A 1 161 ? -17.509 13.861 12.339 1.00 95.38 161 GLN A C 1
ATOM 1203 O O . GLN A 1 161 ? -17.492 13.656 11.124 1.00 95.38 161 GLN A O 1
ATOM 1208 N N . ALA A 1 162 ? -16.601 13.317 13.156 1.00 94.25 162 ALA A N 1
ATOM 1209 C CA . ALA A 1 162 ? -15.561 12.407 12.683 1.00 94.25 162 ALA A CA 1
ATOM 1210 C C . ALA A 1 162 ? -16.139 11.114 12.081 1.00 94.25 162 ALA A C 1
ATOM 1212 O O . ALA A 1 162 ? -15.664 10.679 11.031 1.00 94.25 162 ALA A O 1
ATOM 1213 N N . LEU A 1 163 ? -17.189 10.548 12.687 1.00 95.00 163 LEU A N 1
ATOM 1214 C CA . LEU A 1 163 ? -17.909 9.391 12.149 1.00 95.00 163 LEU A CA 1
ATOM 1215 C C . LEU A 1 163 ? -18.524 9.694 10.773 1.00 95.00 163 LEU A C 1
ATOM 1217 O O . LEU A 1 163 ? -18.250 8.968 9.822 1.00 95.00 163 LEU A O 1
ATOM 1221 N N . TYR A 1 164 ? -19.267 10.795 10.625 1.00 96.94 164 TYR A N 1
ATOM 1222 C CA . TYR A 1 164 ? -19.864 11.166 9.333 1.00 96.94 164 TYR A CA 1
ATOM 1223 C C . TYR A 1 164 ? -18.813 11.435 8.251 1.00 96.94 164 TYR A C 1
ATOM 1225 O O . TYR A 1 164 ? -18.981 11.055 7.090 1.00 96.94 164 TYR A O 1
ATOM 1233 N N . ASN A 1 165 ? -17.687 12.047 8.626 1.00 96.50 165 ASN A N 1
ATOM 1234 C CA . ASN A 1 165 ? -16.558 12.215 7.718 1.00 96.50 165 ASN A CA 1
ATOM 1235 C C . ASN A 1 165 ? -15.979 10.858 7.286 1.00 96.50 165 ASN A C 1
ATOM 1237 O O . ASN A 1 165 ? -15.638 10.687 6.115 1.00 96.50 165 ASN A O 1
ATOM 1241 N N . ALA A 1 166 ? -15.871 9.894 8.203 1.00 96.19 166 ALA A N 1
ATOM 1242 C CA . ALA A 1 166 ? -15.392 8.550 7.899 1.00 96.19 166 ALA A CA 1
ATOM 1243 C C . ALA A 1 166 ? -16.364 7.785 6.980 1.00 96.19 166 ALA A C 1
ATOM 1245 O O . ALA A 1 166 ? -15.920 7.159 6.017 1.00 96.19 166 ALA A O 1
ATOM 1246 N N . GLU A 1 167 ? -17.672 7.885 7.208 1.00 96.44 167 GLU A N 1
ATOM 1247 C CA . GLU A 1 167 ? -18.699 7.297 6.336 1.00 96.44 167 GLU A CA 1
ATOM 1248 C C . GLU A 1 167 ? -18.660 7.901 4.924 1.00 96.44 167 GLU A C 1
ATOM 1250 O O . GLU A 1 167 ? -18.653 7.173 3.932 1.00 96.44 167 GLU A O 1
ATOM 1255 N N . SER A 1 168 ? -18.531 9.226 4.814 1.00 97.38 168 SER A N 1
ATOM 1256 C CA . SER A 1 168 ? -18.372 9.907 3.522 1.00 97.38 168 SER A CA 1
ATOM 1257 C C . SER A 1 168 ? -17.109 9.453 2.777 1.00 97.38 168 SER A C 1
ATOM 1259 O O . SER A 1 168 ? -17.144 9.206 1.569 1.00 97.38 168 SER A O 1
ATOM 1261 N N . ARG A 1 169 ? -15.982 9.272 3.483 1.00 96.19 169 ARG A N 1
ATOM 1262 C CA . ARG A 1 169 ? -14.753 8.717 2.886 1.00 96.19 169 ARG A CA 1
ATOM 1263 C C . ARG A 1 169 ? -14.953 7.291 2.379 1.00 96.19 169 ARG A C 1
ATOM 1265 O O . ARG A 1 169 ? -14.458 6.991 1.299 1.00 96.19 169 ARG A O 1
ATOM 1272 N N . LEU A 1 170 ? -15.685 6.443 3.109 1.00 96.75 170 LEU A N 1
ATOM 1273 C CA . LEU A 1 170 ? -15.984 5.075 2.675 1.00 96.75 170 LEU A CA 1
ATOM 1274 C C . LEU A 1 170 ? -16.767 5.071 1.356 1.00 96.75 170 LEU A C 1
ATOM 1276 O O . LEU A 1 170 ? -16.356 4.401 0.415 1.00 96.75 170 LEU A O 1
ATOM 1280 N N . LEU A 1 171 ? -17.835 5.868 1.257 1.00 97.00 171 LEU A N 1
ATOM 1281 C CA . LEU A 1 171 ? -18.644 5.958 0.035 1.00 97.00 171 LEU A CA 1
ATOM 1282 C C . LEU A 1 171 ? -17.821 6.442 -1.170 1.00 97.00 171 LEU A C 1
ATOM 1284 O O . LEU A 1 171 ? -17.938 5.906 -2.273 1.00 97.00 171 LEU A O 1
ATOM 1288 N N . ASN A 1 172 ? -16.951 7.434 -0.960 1.00 96.56 172 ASN A N 1
ATOM 1289 C CA . ASN A 1 172 ? -16.056 7.926 -2.007 1.00 96.56 172 ASN A CA 1
ATOM 1290 C C . ASN A 1 172 ? -14.992 6.887 -2.402 1.00 96.56 172 ASN A C 1
ATOM 1292 O O . ASN A 1 172 ? -14.689 6.749 -3.590 1.00 96.56 172 ASN A O 1
ATOM 1296 N N . ALA A 1 173 ? -14.448 6.142 -1.436 1.00 95.25 173 ALA A N 1
ATOM 1297 C CA . ALA A 1 173 ? -13.486 5.071 -1.687 1.00 95.25 173 ALA A CA 1
ATOM 1298 C C . ALA A 1 173 ? -14.119 3.921 -2.484 1.00 95.25 173 ALA A C 1
ATOM 1300 O O . ALA A 1 173 ? -13.520 3.445 -3.443 1.00 95.25 173 ALA A O 1
ATOM 1301 N N . GLU A 1 174 ? -15.355 3.531 -2.160 1.00 96.19 174 GLU A N 1
ATOM 1302 C CA . GLU A 1 174 ? -16.103 2.509 -2.901 1.00 96.19 174 GLU A CA 1
ATOM 1303 C C . GLU A 1 174 ? -16.409 2.946 -4.341 1.00 96.19 174 GLU A C 1
ATOM 1305 O O . GLU A 1 174 ? -16.196 2.175 -5.276 1.00 96.19 174 GLU A O 1
ATOM 1310 N N . SER A 1 175 ? -16.843 4.195 -4.542 1.00 95.56 175 SER A N 1
ATOM 1311 C CA . SER A 1 175 ? -17.059 4.761 -5.882 1.00 95.56 175 SER A CA 1
ATOM 1312 C C . SER A 1 175 ? -15.762 4.805 -6.701 1.00 95.56 175 SER A C 1
ATOM 1314 O O . SER A 1 175 ? -15.739 4.409 -7.867 1.00 95.56 175 SER A O 1
ATOM 1316 N N . THR A 1 176 ? -14.654 5.220 -6.078 1.00 93.19 176 THR A N 1
ATOM 1317 C CA . THR A 1 176 ? -13.331 5.252 -6.723 1.00 93.19 176 THR A CA 1
ATOM 1318 C C . THR A 1 176 ? -12.858 3.845 -7.083 1.00 93.19 176 THR A C 1
ATOM 1320 O O . THR A 1 176 ? -12.396 3.638 -8.200 1.00 93.19 176 THR A O 1
ATOM 1323 N N . TYR A 1 177 ? -13.034 2.865 -6.190 1.00 94.25 177 TYR A N 1
ATOM 1324 C CA . TYR A 1 177 ? -12.712 1.460 -6.453 1.00 94.25 177 TYR A CA 1
ATOM 1325 C C . TYR A 1 177 ? -13.498 0.898 -7.645 1.00 94.25 177 TYR A C 1
ATOM 1327 O O . TYR A 1 177 ? -12.949 0.181 -8.475 1.00 94.25 177 TYR A O 1
ATOM 1335 N N . GLN A 1 178 ? -14.780 1.248 -7.777 1.00 92.88 178 GLN A N 1
ATOM 1336 C CA . GLN A 1 178 ? -15.574 0.842 -8.940 1.00 92.88 178 GLN A CA 1
ATOM 1337 C C . GLN A 1 178 ? -15.034 1.454 -10.241 1.00 92.88 178 GLN A C 1
ATOM 1339 O O . GLN A 1 178 ? -14.910 0.750 -11.241 1.00 92.88 178 GLN A O 1
ATOM 1344 N N . GLN A 1 179 ? -14.651 2.735 -10.223 1.00 91.56 179 GLN A N 1
ATOM 1345 C CA . GLN A 1 179 ? -14.067 3.407 -11.389 1.00 91.56 179 GLN A CA 1
ATOM 1346 C C . GLN A 1 179 ? -12.713 2.808 -11.787 1.00 91.56 179 GLN A C 1
ATOM 1348 O O . GLN A 1 179 ? -12.476 2.570 -12.972 1.00 91.56 179 GLN A O 1
ATOM 1353 N N . THR A 1 180 ? -11.834 2.528 -10.820 1.00 90.62 180 THR A N 1
ATOM 1354 C CA . THR A 1 180 ? -10.527 1.909 -11.088 1.00 90.62 180 THR A CA 1
ATOM 1355 C C . THR A 1 180 ? -10.676 0.473 -11.582 1.00 90.62 180 THR A C 1
ATOM 1357 O O . THR A 1 180 ? -9.935 0.046 -12.465 1.00 90.62 180 THR A O 1
ATOM 1360 N N . LEU A 1 181 ? -11.663 -0.266 -11.076 1.00 92.94 181 LEU A N 1
ATOM 1361 C CA . LEU A 1 181 ? -11.982 -1.615 -11.532 1.00 92.94 181 LEU A CA 1
ATOM 1362 C C . LEU A 1 181 ? -12.513 -1.614 -12.975 1.00 92.94 181 LEU A C 1
ATOM 1364 O O . LEU A 1 181 ? -12.137 -2.479 -13.767 1.00 92.94 181 LEU A O 1
ATOM 1368 N N . ASP A 1 182 ? -13.330 -0.632 -13.356 1.00 91.56 182 ASP A N 1
ATOM 1369 C CA . ASP A 1 182 ? -13.800 -0.478 -14.737 1.00 91.56 182 ASP A CA 1
ATOM 1370 C C . ASP A 1 182 ? -12.694 -0.016 -15.699 1.00 91.56 182 ASP A C 1
ATOM 1372 O O . ASP A 1 182 ? -12.655 -0.461 -16.851 1.00 91.56 182 ASP A O 1
ATOM 1376 N N . GLU A 1 183 ? -11.766 0.826 -15.237 1.00 88.75 183 GLU A N 1
ATOM 1377 C CA . GLU A 1 183 ? -10.543 1.173 -15.972 1.00 88.75 183 GLU A CA 1
ATOM 1378 C C . GLU A 1 183 ? -9.694 -0.073 -16.233 1.00 88.75 183 GLU A C 1
ATOM 1380 O O . GLU A 1 183 ? -9.331 -0.355 -17.373 1.00 88.75 183 GLU A O 1
ATOM 1385 N N . PHE A 1 184 ? -9.463 -0.873 -15.192 1.00 91.19 184 PHE A N 1
ATOM 1386 C CA . PHE A 1 184 ? -8.673 -2.096 -15.271 1.00 91.19 184 PHE A CA 1
ATOM 1387 C C . PHE A 1 184 ? -9.287 -3.137 -16.210 1.00 91.19 184 PHE A C 1
ATOM 1389 O O . PHE A 1 184 ? -8.578 -3.728 -17.026 1.00 91.19 184 PHE A O 1
ATOM 1396 N N . LYS A 1 185 ? -10.616 -3.318 -16.180 1.00 91.12 185 LYS A N 1
ATOM 1397 C CA . LYS A 1 185 ? -11.317 -4.151 -17.172 1.00 91.12 185 LYS A CA 1
ATOM 1398 C C . LYS A 1 185 ? -11.035 -3.672 -18.592 1.00 91.12 185 LYS A C 1
ATOM 1400 O O . LYS A 1 185 ? -10.771 -4.497 -19.463 1.00 91.12 185 LYS A O 1
ATOM 1405 N N . ARG A 1 186 ? -11.041 -2.357 -18.827 1.00 89.19 186 ARG A N 1
ATOM 1406 C CA . ARG A 1 186 ? -10.749 -1.789 -20.148 1.00 89.19 186 ARG A CA 1
ATOM 1407 C C . ARG A 1 186 ? -9.307 -2.039 -20.577 1.00 89.19 186 ARG A C 1
ATOM 1409 O O . ARG A 1 186 ? -9.097 -2.374 -21.740 1.00 89.19 186 ARG A O 1
ATOM 1416 N N . THR A 1 187 ? -8.349 -1.944 -19.655 1.00 85.44 187 THR A N 1
ATOM 1417 C CA . THR A 1 187 ? -6.942 -2.301 -19.903 1.00 85.44 187 THR A CA 1
ATOM 1418 C C . THR A 1 187 ? -6.798 -3.766 -20.317 1.00 85.44 187 THR A C 1
ATOM 1420 O O . THR A 1 187 ? -6.056 -4.073 -21.246 1.00 85.44 187 THR A O 1
ATOM 1423 N N . LEU A 1 188 ? -7.573 -4.670 -19.709 1.00 87.50 188 LEU A N 1
ATOM 1424 C CA . LEU A 1 188 ? -7.633 -6.085 -20.099 1.00 87.50 188 LEU A CA 1
ATOM 1425 C C . LEU A 1 188 ? -8.434 -6.346 -21.391 1.00 87.50 188 LEU A C 1
ATOM 1427 O O . LEU A 1 188 ? -8.526 -7.489 -21.838 1.00 87.50 188 LEU A O 1
ATOM 1431 N N . GLY A 1 189 ? -9.047 -5.321 -21.992 1.00 89.38 189 GLY A N 1
ATOM 1432 C CA . GLY A 1 189 ? -9.939 -5.467 -23.146 1.00 89.38 189 GLY A CA 1
ATOM 1433 C C . GLY A 1 189 ? -11.294 -6.105 -22.811 1.00 89.38 189 GLY A C 1
ATOM 1434 O O . GLY A 1 189 ? -12.013 -6.538 -23.713 1.00 89.38 189 GLY A O 1
ATOM 1435 N N . LEU A 1 190 ? -11.657 -6.168 -21.528 1.00 92.75 190 LEU A N 1
ATOM 1436 C CA . LEU A 1 190 ? -12.920 -6.709 -21.041 1.00 92.75 190 LEU A CA 1
ATOM 1437 C C . LEU A 1 190 ? -14.008 -5.620 -20.998 1.00 92.75 190 LEU A C 1
ATOM 1439 O O . LEU A 1 190 ? -13.726 -4.465 -20.665 1.00 92.75 190 LEU A O 1
ATOM 1443 N N . PRO A 1 191 ? -15.278 -5.957 -21.283 1.00 92.31 191 PRO A N 1
ATOM 1444 C CA . PRO A 1 191 ? -16.373 -5.007 -21.133 1.00 92.31 191 PRO A CA 1
ATOM 1445 C C . PRO A 1 191 ? -16.616 -4.614 -19.661 1.00 92.31 191 PRO A C 1
ATOM 1447 O O . PRO A 1 191 ? -16.576 -5.480 -18.784 1.00 92.31 191 PRO A O 1
ATOM 1450 N N . PRO A 1 192 ? -16.960 -3.345 -19.365 1.00 89.38 192 PRO A N 1
ATOM 1451 C CA . PRO A 1 192 ? -17.105 -2.855 -17.987 1.00 89.38 192 PRO A CA 1
ATOM 1452 C C . PRO A 1 192 ? -18.276 -3.498 -17.226 1.00 89.38 192 PRO A C 1
ATOM 1454 O O . PRO A 1 192 ? -18.213 -3.672 -16.013 1.00 89.38 192 PRO A O 1
ATOM 1457 N N . TYR A 1 193 ? -19.323 -3.943 -17.925 1.00 88.94 193 TYR A N 1
ATOM 1458 C CA . TYR A 1 193 ? -20.492 -4.586 -17.311 1.00 88.94 193 TYR A CA 1
ATOM 1459 C C . TYR A 1 193 ? -20.230 -6.012 -16.790 1.00 88.94 193 TYR A C 1
ATOM 1461 O O . TYR A 1 193 ? -21.128 -6.623 -16.210 1.00 88.94 193 TYR A O 1
ATOM 1469 N N . LEU A 1 194 ? -19.036 -6.574 -17.010 1.00 92.69 194 LEU A N 1
ATOM 1470 C CA . LEU A 1 194 ? -18.686 -7.899 -16.509 1.00 92.69 194 LEU A CA 1
ATOM 1471 C C . LEU A 1 194 ? -18.482 -7.853 -14.987 1.00 92.69 194 LEU A C 1
ATOM 1473 O O . LEU A 1 194 ? -17.709 -7.040 -14.476 1.00 92.69 194 LEU A O 1
ATOM 1477 N N . VAL A 1 195 ? -19.171 -8.735 -14.260 1.00 88.19 195 VAL A N 1
ATOM 1478 C CA . VAL A 1 195 ? -18.976 -8.895 -12.813 1.00 88.19 195 VAL A CA 1
ATOM 1479 C C . VAL A 1 195 ? -17.666 -9.645 -12.593 1.00 88.19 195 VAL A C 1
ATOM 1481 O O . VAL A 1 195 ? -17.539 -10.798 -12.997 1.00 88.19 195 VAL A O 1
ATOM 1484 N N . ALA A 1 196 ? -16.693 -8.981 -11.974 1.00 86.19 196 ALA A N 1
ATOM 1485 C CA . ALA A 1 196 ? -15.378 -9.532 -11.672 1.00 86.19 196 ALA A CA 1
ATOM 1486 C C . ALA A 1 196 ? -15.079 -9.364 -10.178 1.00 86.19 196 ALA A C 1
ATOM 1488 O O . ALA A 1 196 ? -15.386 -8.324 -9.595 1.00 86.19 196 ALA A O 1
ATOM 1489 N N . THR A 1 197 ? -14.471 -10.383 -9.576 1.00 86.88 197 THR A N 1
ATOM 1490 C CA . THR A 1 197 ? -13.946 -10.349 -8.206 1.00 86.88 197 THR A CA 1
ATOM 1491 C C . THR A 1 197 ? -12.435 -10.474 -8.262 1.00 86.88 197 THR A C 1
ATOM 1493 O O . THR A 1 197 ? -11.921 -11.354 -8.950 1.00 86.88 197 THR A O 1
ATOM 1496 N N . ILE A 1 198 ? -11.740 -9.594 -7.551 1.00 89.38 198 ILE A N 1
ATOM 1497 C CA . ILE A 1 198 ? -10.279 -9.562 -7.523 1.00 89.38 198 ILE A CA 1
ATOM 1498 C C . ILE A 1 198 ? -9.782 -10.556 -6.471 1.00 89.38 198 ILE A C 1
ATOM 1500 O O . ILE A 1 198 ? -10.361 -10.646 -5.387 1.00 89.38 198 ILE A O 1
ATOM 1504 N N . ASP A 1 199 ? -8.740 -11.316 -6.807 1.00 89.62 199 ASP A N 1
ATOM 1505 C CA . ASP A 1 199 ? -8.096 -12.222 -5.860 1.00 89.62 199 ASP A CA 1
ATOM 1506 C C . ASP A 1 199 ? -7.212 -11.443 -4.875 1.00 89.62 199 ASP A C 1
ATOM 1508 O O . ASP A 1 199 ? -6.255 -10.792 -5.265 1.00 89.62 199 ASP A O 1
ATOM 1512 N N . ASP A 1 200 ? -7.510 -11.517 -3.582 1.00 88.62 200 ASP A N 1
ATOM 1513 C CA . ASP A 1 200 ? -6.848 -10.718 -2.546 1.00 88.62 200 ASP A CA 1
ATOM 1514 C C . ASP A 1 200 ? -5.686 -11.430 -1.839 1.00 88.62 200 ASP A C 1
ATOM 1516 O O . ASP A 1 200 ? -5.183 -10.954 -0.816 1.00 88.62 200 ASP A O 1
ATOM 1520 N N . THR A 1 201 ? -5.243 -12.569 -2.376 1.00 90.31 201 THR A N 1
ATOM 1521 C CA . THR A 1 201 ? -4.212 -13.434 -1.782 1.00 90.31 201 THR A CA 1
ATOM 1522 C C . THR A 1 201 ? -2.926 -12.696 -1.406 1.00 90.31 201 THR A C 1
ATOM 1524 O O . THR A 1 201 ? -2.404 -12.929 -0.315 1.00 90.31 201 THR A O 1
ATOM 1527 N N . LEU A 1 202 ? -2.448 -11.778 -2.253 1.00 87.44 202 LEU A N 1
ATOM 1528 C CA . LEU A 1 202 ? -1.205 -11.026 -2.029 1.00 87.44 202 LEU A CA 1
ATOM 1529 C C . LEU A 1 202 ? -1.283 -10.040 -0.854 1.00 87.44 202 LEU A C 1
ATOM 1531 O O . LEU A 1 202 ? -0.306 -9.878 -0.129 1.00 87.44 202 LEU A O 1
ATOM 1535 N N . VAL A 1 203 ? -2.434 -9.395 -0.649 1.00 91.69 203 VAL A N 1
ATOM 1536 C CA . VAL A 1 203 ? -2.614 -8.362 0.390 1.00 91.69 203 VAL A CA 1
ATOM 1537 C C . VAL A 1 203 ? -3.235 -8.935 1.666 1.00 91.69 203 VAL A C 1
ATOM 1539 O O . VAL A 1 203 ? -3.194 -8.301 2.716 1.00 91.69 203 VAL A O 1
ATOM 1542 N N . ARG A 1 204 ? -3.717 -10.184 1.642 1.00 88.44 204 ARG A N 1
ATOM 1543 C CA . ARG A 1 204 ? -4.273 -10.876 2.814 1.00 88.44 204 ARG A CA 1
ATOM 1544 C C . ARG A 1 204 ? -3.414 -10.779 4.090 1.00 88.44 204 ARG A C 1
ATOM 1546 O O . ARG A 1 204 ? -4.014 -10.604 5.151 1.00 88.44 204 ARG A O 1
ATOM 1553 N N . PRO A 1 205 ? -2.064 -10.845 4.055 1.00 88.19 205 PRO A N 1
ATOM 1554 C CA . PRO A 1 205 ? -1.243 -10.637 5.253 1.00 88.19 205 PRO A CA 1
ATOM 1555 C C . PRO A 1 205 ? -1.442 -9.264 5.920 1.00 88.19 205 PRO A C 1
ATOM 1557 O O . PRO A 1 205 ? -1.351 -9.171 7.140 1.00 88.19 205 PRO A O 1
ATOM 1560 N N . PHE A 1 206 ? -1.772 -8.226 5.145 1.00 92.44 206 PHE A N 1
ATOM 1561 C CA . PHE A 1 206 ? -2.046 -6.862 5.614 1.00 92.44 206 PHE A CA 1
ATOM 1562 C C . PHE A 1 206 ? -3.472 -6.666 6.131 1.00 92.44 206 PHE A C 1
ATOM 1564 O O . PHE A 1 206 ? -3.835 -5.561 6.535 1.00 92.44 206 PHE A O 1
ATOM 1571 N N . ASN A 1 207 ? -4.283 -7.726 6.182 1.00 90.69 207 ASN A N 1
ATOM 1572 C CA . ASN A 1 207 ? -5.527 -7.699 6.931 1.00 90.69 207 ASN A CA 1
ATOM 1573 C C . ASN A 1 207 ? -5.233 -7.751 8.437 1.00 90.69 207 ASN A C 1
ATOM 1575 O O . ASN A 1 207 ? -5.349 -8.795 9.076 1.00 90.69 207 ASN A O 1
ATOM 1579 N N . LEU A 1 208 ? -4.782 -6.628 8.999 1.00 91.44 208 LEU A N 1
ATOM 1580 C CA . LEU A 1 208 ? -4.299 -6.553 10.380 1.00 91.44 208 LEU A CA 1
ATOM 1581 C C . LEU A 1 208 ? -5.425 -6.742 11.407 1.00 91.44 208 LEU A C 1
ATOM 1583 O O . LEU A 1 208 ? -5.183 -7.285 12.481 1.00 91.44 208 LEU A O 1
ATOM 1587 N N . ILE A 1 209 ? -6.651 -6.346 11.060 1.00 87.94 209 ILE A N 1
ATOM 1588 C CA . ILE A 1 209 ? -7.861 -6.543 11.864 1.00 87.94 209 ILE A CA 1
ATOM 1589 C C . ILE A 1 209 ? -8.714 -7.609 11.177 1.00 87.94 209 ILE A C 1
ATOM 1591 O O . ILE A 1 209 ? -9.090 -7.435 10.024 1.00 87.94 209 ILE A O 1
ATOM 1595 N N . ASP A 1 210 ? -9.036 -8.715 11.853 1.00 86.75 210 ASP A N 1
ATOM 1596 C CA . ASP A 1 210 ? -9.873 -9.761 11.253 1.00 86.75 210 ASP A CA 1
ATOM 1597 C C . ASP A 1 210 ? -11.271 -9.229 10.877 1.00 86.75 210 ASP A C 1
ATOM 1599 O O . ASP A 1 210 ? -11.975 -8.618 11.686 1.00 86.75 210 ASP A O 1
ATOM 1603 N N . GLU A 1 211 ? -11.689 -9.506 9.638 1.00 85.38 211 GLU A N 1
ATOM 1604 C CA . GLU A 1 211 ? -12.981 -9.098 9.075 1.00 85.38 211 GLU A CA 1
ATOM 1605 C C . GLU A 1 211 ? -14.158 -9.589 9.927 1.00 85.38 211 GLU A C 1
ATOM 1607 O O . GLU A 1 211 ? -15.187 -8.925 10.022 1.00 85.38 211 GLU A O 1
ATOM 1612 N N . GLN A 1 212 ? -14.007 -10.727 10.604 1.00 87.06 212 GLN A N 1
ATOM 1613 C CA . GLN A 1 212 ? -15.057 -11.293 11.443 1.00 87.06 212 GLN A CA 1
ATOM 1614 C C . GLN A 1 212 ? -15.264 -10.545 12.763 1.00 87.06 212 GLN A C 1
ATOM 1616 O O . GLN A 1 212 ? -16.299 -10.735 13.405 1.00 87.06 212 GLN A O 1
ATOM 1621 N N . VAL A 1 213 ? -14.319 -9.698 13.181 1.00 86.62 213 VAL A N 1
ATOM 1622 C CA . VAL A 1 213 ? -14.443 -8.935 14.430 1.00 86.62 213 VAL A CA 1
ATOM 1623 C C . VAL A 1 213 ? -15.272 -7.666 14.235 1.00 86.62 213 VAL A C 1
ATOM 1625 O O . VAL A 1 213 ? -15.990 -7.263 15.151 1.00 86.62 213 VAL A O 1
ATOM 1628 N N . VAL A 1 214 ? -15.264 -7.080 13.034 1.00 87.31 214 VAL A N 1
ATOM 1629 C CA . VAL A 1 214 ? -16.016 -5.850 12.730 1.00 87.31 214 VAL A CA 1
ATOM 1630 C C . VAL A 1 214 ? -17.527 -6.027 12.980 1.00 87.31 214 VAL A C 1
ATOM 1632 O O . VAL A 1 214 ? -18.080 -5.261 13.774 1.00 87.31 214 VAL A O 1
ATOM 1635 N N . PRO A 1 215 ? -18.204 -7.080 12.469 1.00 90.38 215 PRO A N 1
ATOM 1636 C CA . PRO A 1 215 ? -19.618 -7.314 12.769 1.00 90.38 215 PRO A CA 1
ATOM 1637 C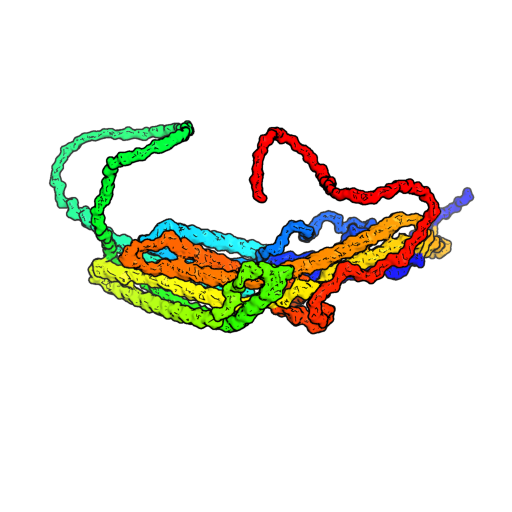 C . PRO A 1 215 ? -19.905 -7.558 14.255 1.00 90.38 215 PRO A C 1
ATOM 1639 O O . PRO A 1 215 ? -21.014 -7.302 14.724 1.00 90.38 215 PRO A O 1
ATOM 1642 N N . ILE A 1 216 ? -18.937 -8.091 15.009 1.00 88.88 216 ILE A N 1
ATOM 1643 C CA . ILE A 1 216 ? -19.085 -8.323 16.452 1.00 88.88 216 ILE A CA 1
ATOM 1644 C C . ILE A 1 216 ? -19.083 -6.982 17.193 1.00 88.88 216 ILE A C 1
ATOM 1646 O O . ILE A 1 216 ? -19.957 -6.758 18.031 1.00 88.88 216 ILE A O 1
ATOM 1650 N N . GLN A 1 217 ? -18.156 -6.079 16.860 1.00 87.50 217 GLN A N 1
ATOM 1651 C CA . GLN A 1 217 ? -18.094 -4.730 17.433 1.00 87.50 217 GLN A CA 1
ATOM 1652 C C . GLN A 1 217 ? -19.339 -3.902 17.095 1.00 87.50 217 GLN A C 1
ATOM 1654 O O . GLN A 1 217 ? -19.893 -3.236 17.973 1.00 87.50 217 GLN A O 1
ATOM 1659 N N . GLU A 1 218 ? -19.814 -3.974 15.849 1.00 89.00 218 GLU A N 1
ATOM 1660 C CA . GLU A 1 218 ? -21.046 -3.300 15.426 1.00 89.00 218 GLU A CA 1
ATOM 1661 C C . GLU A 1 218 ? -22.253 -3.805 16.214 1.00 89.00 218 GLU A C 1
ATOM 1663 O O . GLU A 1 218 ? -22.971 -3.006 16.812 1.00 89.00 218 GLU A O 1
ATOM 1668 N N . ARG A 1 219 ? -22.439 -5.131 16.293 1.00 90.69 219 ARG A N 1
ATOM 1669 C CA . ARG A 1 219 ? -23.536 -5.734 17.064 1.00 90.69 219 ARG A CA 1
ATOM 1670 C C . ARG A 1 219 ? -23.478 -5.353 18.535 1.00 90.69 219 ARG A C 1
ATOM 1672 O O . ARG A 1 219 ? -24.511 -5.016 19.105 1.00 90.69 219 ARG A O 1
ATOM 1679 N N . LEU A 1 220 ? -22.293 -5.386 19.141 1.00 89.94 220 LEU A N 1
ATOM 1680 C CA . LEU A 1 220 ? -22.113 -4.982 20.532 1.00 89.94 220 LEU A CA 1
ATOM 1681 C C . LEU A 1 220 ? -22.497 -3.514 20.743 1.00 89.94 220 LEU A C 1
ATOM 1683 O O . LEU A 1 220 ? -23.193 -3.199 21.703 1.00 89.94 220 LEU A O 1
ATOM 1687 N N . THR A 1 221 ? -22.095 -2.634 19.825 1.00 87.94 221 THR A N 1
ATOM 1688 C CA . THR A 1 221 ? -22.427 -1.205 19.882 1.00 87.94 221 THR A CA 1
ATOM 1689 C C . THR A 1 221 ? -23.930 -0.979 19.727 1.00 87.94 221 THR A C 1
ATOM 1691 O O . THR A 1 221 ? -24.519 -0.250 20.517 1.00 87.94 221 THR A O 1
ATOM 1694 N N . THR A 1 222 ? -24.584 -1.665 18.785 1.00 90.44 222 THR A N 1
ATOM 1695 C CA . THR A 1 222 ? -26.045 -1.600 18.627 1.00 90.44 222 THR A CA 1
ATOM 1696 C C . THR A 1 222 ? -26.778 -2.086 19.878 1.00 90.44 222 THR A C 1
ATOM 1698 O O . THR A 1 222 ? -27.778 -1.493 20.279 1.00 90.44 222 THR A O 1
ATOM 1701 N N . ILE A 1 223 ? -26.290 -3.151 20.524 1.00 90.50 223 ILE A N 1
ATOM 1702 C CA . ILE A 1 223 ? -26.872 -3.626 21.784 1.00 90.50 223 ILE A CA 1
ATOM 1703 C C . ILE A 1 223 ? -26.651 -2.598 22.900 1.00 90.50 223 ILE A C 1
ATOM 1705 O O . ILE A 1 223 ? -27.577 -2.338 23.661 1.00 90.50 223 ILE A O 1
ATOM 1709 N N . GLN A 1 224 ? -25.467 -1.987 22.982 1.00 87.94 224 GLN A N 1
ATOM 1710 C CA . GLN A 1 224 ? -25.161 -0.948 23.965 1.00 87.94 224 GLN A CA 1
ATOM 1711 C C . GLN A 1 224 ? -26.065 0.283 23.810 1.00 87.94 224 GLN A C 1
ATOM 1713 O O . GLN A 1 224 ? -26.580 0.775 24.812 1.00 87.94 224 GLN A O 1
ATOM 1718 N N . GLU A 1 225 ? -26.292 0.751 22.580 1.00 87.25 225 GLU A N 1
ATOM 1719 C CA . GLU A 1 225 ? -27.227 1.845 22.278 1.00 87.25 225 GLU A CA 1
ATOM 1720 C C . GLU A 1 225 ? -28.652 1.481 22.720 1.00 87.25 225 GLU A C 1
ATOM 1722 O O . GLU A 1 225 ? -29.260 2.218 23.494 1.00 87.25 225 GLU A O 1
ATOM 1727 N N . ARG A 1 226 ? -29.142 0.293 22.333 1.00 88.94 226 ARG A N 1
ATOM 1728 C CA . ARG A 1 226 ? -30.479 -0.189 22.718 1.00 88.94 226 ARG A CA 1
ATOM 1729 C C . ARG A 1 226 ? -30.649 -0.295 24.234 1.00 88.94 226 ARG A C 1
ATOM 1731 O O . ARG A 1 226 ? -31.669 0.127 24.762 1.00 88.94 226 ARG A O 1
ATOM 1738 N N . VAL A 1 227 ? -29.652 -0.838 24.935 1.00 87.19 227 VAL A N 1
ATOM 1739 C CA . VAL A 1 227 ? -29.652 -0.948 26.403 1.00 87.19 227 VAL A CA 1
ATOM 1740 C C . VAL A 1 227 ? -29.674 0.433 27.054 1.00 87.19 227 VAL A C 1
ATOM 1742 O O . VAL A 1 227 ? -30.395 0.632 28.029 1.00 87.19 227 VAL A O 1
ATOM 1745 N N . GLY A 1 228 ? -28.913 1.391 26.517 1.00 84.62 228 GLY A N 1
ATOM 1746 C CA . GLY A 1 228 ? -28.941 2.778 26.976 1.00 84.62 228 GLY A CA 1
ATOM 1747 C C . GLY A 1 228 ? -30.329 3.404 26.838 1.00 84.62 228 GLY A C 1
ATOM 1748 O O . GLY A 1 228 ? -30.843 3.963 27.807 1.00 84.62 228 GLY A O 1
ATOM 1749 N N . ASP A 1 229 ? -30.960 3.255 25.673 1.00 84.50 229 ASP A N 1
ATOM 1750 C CA . ASP A 1 229 ? -32.300 3.785 25.406 1.00 84.50 229 ASP A CA 1
ATOM 1751 C C . ASP A 1 229 ? -33.371 3.125 26.287 1.00 84.50 229 ASP A C 1
ATOM 1753 O O . ASP A 1 229 ? -34.179 3.828 26.895 1.00 84.50 229 ASP A O 1
ATOM 1757 N N . ASP A 1 230 ? -33.338 1.796 26.434 1.00 85.69 230 ASP A N 1
ATOM 1758 C CA . ASP A 1 230 ? -34.257 1.053 27.306 1.00 85.69 230 ASP A CA 1
ATOM 1759 C C . ASP A 1 230 ? -34.125 1.509 28.772 1.00 85.69 230 ASP A C 1
ATOM 1761 O O . ASP A 1 230 ? -35.133 1.689 29.457 1.00 85.69 230 ASP A O 1
ATOM 1765 N N . ILE A 1 231 ? -32.901 1.755 29.260 1.00 83.12 231 ILE A N 1
ATOM 1766 C CA . ILE A 1 231 ? -32.657 2.289 30.611 1.00 83.12 231 ILE A CA 1
ATOM 1767 C C . ILE A 1 231 ? -33.219 3.707 30.755 1.00 83.12 231 ILE A C 1
ATOM 1769 O O . ILE A 1 231 ? -33.847 4.020 31.769 1.00 83.12 231 ILE A O 1
ATOM 1773 N N . ILE A 1 232 ? -33.004 4.573 29.763 1.00 81.50 232 ILE A N 1
ATOM 1774 C CA . ILE A 1 232 ? -33.502 5.953 29.780 1.00 81.50 232 ILE A CA 1
ATOM 1775 C C . ILE A 1 232 ? -35.033 5.974 29.778 1.00 81.50 232 ILE A C 1
ATOM 1777 O O . ILE A 1 232 ? -35.630 6.711 30.560 1.00 81.50 232 ILE A O 1
ATOM 1781 N N . GLU A 1 233 ? -35.680 5.174 28.933 1.00 80.69 233 GLU A N 1
ATOM 1782 C CA . GLU A 1 233 ? -37.142 5.084 28.884 1.00 80.69 233 GLU A CA 1
ATOM 1783 C C . GLU A 1 233 ? -37.719 4.508 30.180 1.00 80.69 233 GLU A C 1
ATOM 1785 O O . GLU A 1 233 ? -38.701 5.032 30.710 1.00 80.69 233 GLU A O 1
ATOM 1790 N N . LEU A 1 234 ? -37.058 3.504 30.760 1.00 78.50 234 LEU A N 1
ATOM 1791 C CA . LEU A 1 234 ? -37.420 2.960 32.066 1.00 78.50 234 LEU A CA 1
ATOM 1792 C C . LEU A 1 234 ? -37.331 4.042 33.161 1.00 78.50 234 LEU A C 1
ATOM 1794 O O . LEU A 1 234 ? -38.215 4.132 34.014 1.00 78.50 234 LEU A O 1
ATOM 1798 N N . LEU A 1 235 ? -36.329 4.926 33.099 1.00 72.69 235 LEU A N 1
ATOM 1799 C CA . LEU A 1 235 ? -36.196 6.068 34.007 1.00 72.69 235 LEU A CA 1
ATOM 1800 C C . LEU A 1 235 ? -37.227 7.181 33.740 1.00 72.69 235 LEU A C 1
ATOM 1802 O O . LEU A 1 235 ? -37.718 7.774 34.698 1.00 72.69 235 LEU A O 1
ATOM 1806 N N . LYS A 1 236 ? -37.608 7.468 32.489 1.00 68.31 236 LYS A N 1
ATOM 1807 C CA . LYS A 1 236 ? -38.583 8.528 32.147 1.00 68.31 236 LYS A CA 1
ATOM 1808 C C . LYS A 1 236 ? -40.015 8.222 32.594 1.00 68.31 236 LYS A C 1
ATOM 1810 O O . LYS A 1 236 ? -40.740 9.147 32.944 1.00 68.31 236 LYS A O 1
ATOM 1815 N N . PHE A 1 237 ? -40.426 6.951 32.611 1.00 56.03 237 PHE A N 1
ATOM 1816 C CA . PHE A 1 237 ? -41.772 6.544 33.054 1.00 56.03 237 PHE A CA 1
ATOM 1817 C C . PHE A 1 237 ? -41.965 6.551 34.581 1.00 56.03 237 PHE A C 1
ATOM 1819 O O . PHE A 1 237 ? -43.050 6.245 35.079 1.00 56.03 237 PHE A O 1
ATOM 1826 N N . SER A 1 238 ? -40.950 6.954 35.345 1.00 50.00 238 SER A N 1
ATOM 1827 C CA . SER A 1 238 ? -41.135 7.290 36.753 1.00 50.00 238 SER A CA 1
ATOM 1828 C C . SER A 1 238 ? -41.835 8.648 36.886 1.00 50.00 238 SER A C 1
ATOM 1830 O O . SER A 1 238 ? -41.303 9.676 36.471 1.00 50.00 238 SER A O 1
ATOM 1832 N N . LYS A 1 239 ? -43.054 8.674 37.447 1.00 41.34 239 LYS A N 1
ATOM 1833 C CA . LYS A 1 239 ? -43.767 9.934 37.722 1.00 41.34 239 LYS A CA 1
ATOM 1834 C C . LYS A 1 239 ? -42.857 10.874 38.519 1.00 41.34 239 LYS A C 1
ATOM 1836 O O . LYS A 1 239 ? -42.358 10.509 39.585 1.00 41.34 239 LYS A O 1
ATOM 1841 N N . SER A 1 240 ? -42.669 12.093 38.013 1.00 31.83 240 SER A N 1
ATOM 1842 C CA . SER A 1 240 ? -42.066 13.179 38.783 1.00 31.83 240 SER A CA 1
ATOM 1843 C C . SER A 1 240 ? -42.918 13.414 40.041 1.00 31.83 240 SER A C 1
ATOM 1845 O O . SER A 1 240 ? -44.126 13.626 39.907 1.00 31.83 240 SER A O 1
ATOM 1847 N N . PRO A 1 241 ? -42.335 13.435 41.254 1.00 39.09 241 PRO A N 1
ATOM 1848 C CA . PRO A 1 241 ? -43.061 13.735 42.493 1.00 39.09 241 PRO A CA 1
ATOM 1849 C C . PRO A 1 241 ? -43.748 15.117 42.513 1.00 39.09 241 PRO A C 1
ATOM 1851 O O . PRO A 1 241 ? -44.455 15.440 43.463 1.00 39.09 241 PRO A O 1
ATOM 1854 N N . ALA A 1 242 ? -43.541 15.955 41.490 1.00 36.12 242 ALA A N 1
ATOM 1855 C CA . ALA A 1 242 ? -44.085 17.307 41.413 1.00 36.12 242 ALA A CA 1
ATOM 1856 C C . ALA A 1 242 ? -45.571 17.387 41.001 1.00 36.12 242 ALA A C 1
ATOM 1858 O O . ALA A 1 242 ? -46.190 18.426 41.226 1.00 36.12 242 ALA A O 1
ATOM 1859 N N . GLU A 1 243 ? -46.162 16.334 40.424 1.00 37.72 243 GLU A N 1
ATOM 1860 C CA . GLU A 1 243 ? -47.577 16.359 40.001 1.00 37.72 243 GLU A CA 1
ATOM 1861 C C . GLU A 1 243 ? -48.560 15.896 41.085 1.00 37.72 243 GLU A C 1
ATOM 1863 O O . GLU A 1 243 ? -49.717 16.309 41.073 1.00 37.72 243 GLU A O 1
ATOM 1868 N N . GLU A 1 244 ? -48.115 15.112 42.069 1.00 35.28 244 GLU A N 1
ATOM 1869 C CA . GLU A 1 244 ? -48.999 14.592 43.126 1.00 35.28 244 GLU A CA 1
ATOM 1870 C C . GLU A 1 244 ? -49.226 15.616 44.256 1.00 35.28 244 GLU A C 1
ATOM 1872 O O . GLU A 1 244 ? -50.291 15.650 44.861 1.00 35.28 244 GLU A O 1
ATOM 1877 N N . ALA A 1 245 ? -48.294 16.554 44.469 1.00 36.34 245 ALA A N 1
ATOM 1878 C CA . ALA A 1 245 ? -48.438 17.608 45.480 1.00 36.34 245 ALA A CA 1
ATOM 1879 C C . ALA A 1 245 ? -49.330 18.797 45.051 1.00 36.34 245 ALA A C 1
ATOM 1881 O O . ALA A 1 245 ? -49.595 19.680 45.864 1.00 36.34 245 ALA A O 1
ATOM 1882 N N . ARG A 1 246 ? -49.798 18.847 43.793 1.00 38.09 246 ARG A N 1
ATOM 1883 C CA . ARG A 1 246 ? -50.726 19.889 43.298 1.00 38.09 246 ARG A CA 1
ATOM 1884 C C . ARG A 1 246 ? -52.182 19.423 43.180 1.00 38.09 246 ARG A C 1
ATOM 1886 O O . ARG A 1 246 ? -53.045 20.257 42.939 1.00 38.09 246 ARG A O 1
ATOM 1893 N N . GLY A 1 247 ? -52.464 18.132 43.367 1.00 32.25 247 GLY A N 1
ATOM 1894 C CA . GLY A 1 247 ? -53.817 17.572 43.243 1.00 32.25 247 GLY A CA 1
ATOM 1895 C C . GLY A 1 247 ? -54.706 17.718 44.484 1.00 32.25 247 GLY A C 1
ATOM 1896 O O . GLY A 1 247 ? -55.922 17.670 44.345 1.00 32.25 247 GLY A O 1
ATOM 1897 N N . ASP A 1 248 ? -54.121 17.947 45.665 1.00 35.50 248 ASP A N 1
ATOM 1898 C CA . ASP A 1 248 ? -54.834 17.848 46.953 1.00 35.50 248 ASP A CA 1
ATOM 1899 C C . ASP A 1 248 ? -54.946 19.176 47.736 1.00 35.50 248 ASP A C 1
ATOM 1901 O O . ASP A 1 248 ? -55.335 19.173 48.903 1.00 35.50 248 ASP A O 1
ATOM 1905 N N . ALA A 1 249 ? -54.640 20.327 47.120 1.00 36.97 249 ALA A N 1
ATOM 1906 C CA . ALA A 1 249 ? -54.695 21.637 47.793 1.00 36.97 249 ALA A CA 1
ATOM 1907 C C . ALA A 1 249 ? -55.830 22.582 47.335 1.00 36.97 249 ALA A C 1
ATOM 1909 O O . ALA A 1 249 ? -56.043 23.600 47.986 1.00 36.97 249 ALA A O 1
ATOM 1910 N N . ASP A 1 250 ? -56.601 22.246 46.293 1.00 34.59 250 ASP A N 1
ATOM 1911 C CA . ASP A 1 250 ? -57.679 23.104 45.756 1.00 34.59 250 ASP A CA 1
ATOM 1912 C C . ASP A 1 250 ? -59.082 22.522 46.006 1.00 34.59 250 ASP A C 1
ATOM 1914 O O . ASP A 1 250 ? -59.918 22.401 45.108 1.00 34.59 250 ASP A O 1
ATOM 1918 N N . ALA A 1 251 ? -59.359 22.154 47.258 1.00 34.97 251 ALA A N 1
ATOM 1919 C CA . ALA A 1 251 ? -60.689 21.722 47.686 1.00 34.97 251 ALA A CA 1
ATOM 1920 C C . ALA A 1 251 ? -61.105 22.313 49.040 1.00 34.97 251 ALA A C 1
ATOM 1922 O O . ALA A 1 251 ? -61.735 21.627 49.834 1.00 34.97 251 ALA A O 1
ATOM 1923 N N . ASP A 1 252 ? -60.793 23.583 49.312 1.00 35.16 252 ASP A N 1
ATOM 1924 C CA . ASP A 1 252 ? -61.604 24.354 50.259 1.00 35.16 252 ASP A CA 1
ATOM 1925 C C . ASP A 1 252 ? -61.441 25.862 50.040 1.00 35.16 252 ASP A C 1
ATOM 1927 O O . ASP A 1 252 ? -60.431 26.455 50.408 1.00 35.16 252 ASP A O 1
ATOM 1931 N N . THR A 1 253 ? -62.415 26.472 49.360 1.00 36.81 253 THR A N 1
ATOM 1932 C CA . THR A 1 253 ? -62.970 27.816 49.628 1.00 36.81 253 THR A CA 1
ATOM 1933 C C . THR A 1 253 ? -63.906 28.211 48.485 1.00 36.81 253 THR A C 1
ATOM 1935 O O . THR A 1 253 ? -63.567 28.921 47.541 1.00 36.81 253 THR A O 1
ATOM 1938 N N . SER A 1 254 ? -65.154 27.758 48.588 1.00 29.94 254 SER A N 1
ATOM 1939 C CA . SER A 1 254 ? -66.272 28.416 47.920 1.00 29.94 254 SER A CA 1
ATOM 1940 C C . SER A 1 254 ? -66.698 29.641 48.732 1.00 29.94 254 SER A C 1
ATOM 1942 O O . SER A 1 254 ? -67.015 29.496 49.913 1.00 29.94 254 SER A O 1
ATOM 1944 N N . GLY A 1 255 ? -66.828 30.809 48.099 1.00 27.86 255 GLY A N 1
ATOM 1945 C CA . GLY A 1 255 ? -67.734 31.844 48.601 1.00 27.86 255 GLY A CA 1
ATOM 1946 C C . GLY A 1 255 ? -67.361 33.289 48.278 1.00 27.86 255 GLY A C 1
ATOM 1947 O O . GLY A 1 255 ? -66.398 33.798 48.833 1.00 27.86 255 GLY A O 1
ATOM 1948 N N . ALA A 1 256 ? -68.254 33.946 47.521 1.00 29.97 256 ALA A N 1
ATOM 1949 C CA . ALA A 1 256 ? -68.435 35.404 47.386 1.00 29.97 256 ALA A CA 1
ATOM 1950 C C . ALA A 1 256 ? -67.344 36.156 46.588 1.00 29.97 256 ALA A C 1
ATOM 1952 O O . ALA A 1 256 ? -66.171 35.847 46.676 1.00 29.97 256 ALA A O 1
ATOM 1953 N N . ASP A 1 257 ? -67.595 37.191 45.790 1.00 31.06 257 ASP A N 1
ATOM 1954 C CA . ASP A 1 257 ? -68.775 37.890 45.270 1.00 31.06 257 ASP A CA 1
ATOM 1955 C C . ASP A 1 257 ? -68.249 38.805 44.130 1.00 31.06 257 ASP A C 1
ATOM 1957 O O . ASP A 1 257 ? -67.050 39.016 43.963 1.00 31.06 257 ASP A O 1
ATOM 1961 N N . ARG A 1 258 ? -69.165 39.299 43.305 1.00 29.86 258 ARG A N 1
ATOM 1962 C CA . ARG A 1 258 ? -69.029 39.980 42.009 1.00 29.86 258 ARG A CA 1
ATOM 1963 C C . ARG A 1 258 ? -68.207 41.284 41.997 1.00 29.86 258 ARG A C 1
ATOM 1965 O O . ARG A 1 258 ? -68.286 42.088 42.916 1.00 29.86 258 ARG A O 1
ATOM 1972 N N . GLY A 1 259 ? -67.676 41.609 40.808 1.00 29.05 259 GLY A N 1
ATOM 1973 C CA . GLY A 1 259 ? -67.503 42.991 40.309 1.00 29.05 259 GLY A CA 1
ATOM 1974 C C . GLY A 1 259 ? -66.390 43.126 39.251 1.00 29.05 259 GLY A C 1
ATOM 1975 O O . GLY A 1 259 ? -65.232 43.013 39.607 1.00 29.05 259 GLY A O 1
ATOM 1976 N N . ARG A 1 260 ? -66.675 43.171 37.931 1.00 28.62 260 ARG A N 1
ATOM 1977 C CA . ARG A 1 260 ? -66.852 44.386 37.074 1.00 28.62 260 ARG A CA 1
ATOM 1978 C C . ARG A 1 260 ? -65.549 45.232 36.995 1.00 28.62 260 ARG A C 1
ATOM 1980 O O . ARG A 1 260 ? -65.080 45.649 38.036 1.00 28.62 260 ARG A O 1
ATOM 1987 N N . VAL A 1 261 ? -64.916 45.567 35.858 1.00 31.06 261 VAL A N 1
ATOM 1988 C CA . VAL A 1 261 ? -65.366 46.310 34.651 1.00 31.06 261 VAL A CA 1
ATOM 1989 C C . VAL A 1 261 ? -64.204 46.352 33.612 1.00 31.06 261 VAL A C 1
ATOM 1991 O O . VAL A 1 261 ? -63.086 46.613 34.031 1.00 31.06 261 VAL A O 1
ATOM 1994 N N . ALA A 1 262 ? -64.537 46.203 32.310 1.00 31.70 262 ALA A N 1
ATOM 1995 C CA . ALA A 1 262 ? -63.950 46.779 31.062 1.00 31.70 262 ALA A CA 1
ATOM 1996 C C . ALA A 1 262 ? -62.450 46.620 30.723 1.00 31.70 262 ALA A C 1
ATOM 1998 O O . ALA A 1 262 ? -61.614 46.506 31.601 1.00 31.70 262 ALA A O 1
ATOM 1999 N N . ASP A 1 263 ? -61.967 46.781 29.489 1.00 29.14 263 ASP A N 1
ATOM 2000 C CA . ASP A 1 263 ? -62.400 46.744 28.070 1.00 29.14 263 ASP A CA 1
ATOM 2001 C C . ASP A 1 263 ? -61.164 47.284 27.303 1.00 29.14 263 ASP A C 1
ATOM 2003 O O . ASP A 1 263 ? -60.407 48.075 27.869 1.00 29.14 263 ASP A O 1
ATOM 2007 N N . GLY A 1 264 ? -60.944 46.897 26.041 1.00 30.84 264 GLY A N 1
ATOM 2008 C CA . GLY A 1 264 ? -59.907 47.537 25.214 1.00 30.84 264 GLY A CA 1
ATOM 2009 C C . GLY A 1 264 ? -59.217 46.678 24.148 1.00 30.84 264 GLY A C 1
ATOM 2010 O O . GLY A 1 264 ? -58.029 46.412 24.252 1.00 30.84 264 GLY A O 1
ATOM 2011 N N . THR A 1 265 ? -59.978 46.260 23.129 1.00 36.03 265 THR A N 1
ATOM 2012 C CA . THR A 1 265 ? -59.666 46.243 21.665 1.00 36.03 265 THR A CA 1
ATOM 2013 C C . THR A 1 265 ? -58.203 46.178 21.156 1.00 36.03 265 THR A C 1
ATOM 2015 O O . THR A 1 265 ? -57.393 47.033 21.481 1.00 36.03 265 THR A O 1
ATOM 2018 N N . ARG A 1 266 ? -57.837 45.187 20.305 1.00 30.67 266 ARG A N 1
ATOM 2019 C CA . ARG A 1 266 ? -57.782 45.201 18.797 1.00 30.67 266 ARG A CA 1
ATOM 2020 C C . ARG A 1 266 ? -57.058 46.436 18.202 1.00 30.67 266 ARG A C 1
ATOM 2022 O O . ARG A 1 266 ? -57.425 47.543 18.546 1.00 30.67 266 ARG A O 1
ATOM 2029 N N . ARG A 1 267 ? -56.154 46.367 17.208 1.00 30.25 267 ARG A N 1
ATOM 2030 C CA . ARG A 1 267 ? -56.195 45.649 15.915 1.00 30.25 267 ARG A CA 1
ATOM 2031 C C . ARG A 1 267 ? -54.844 45.806 15.166 1.00 30.25 267 ARG A C 1
ATOM 2033 O O . ARG A 1 267 ? -54.087 46.719 15.459 1.00 30.25 267 ARG A O 1
ATOM 2040 N N . ALA A 1 268 ? -54.626 44.929 14.186 1.00 30.89 268 ALA A N 1
ATOM 2041 C CA . ALA A 1 268 ? -53.487 44.785 13.265 1.00 30.89 268 ALA A CA 1
ATOM 2042 C C . ALA A 1 268 ? -53.229 45.923 12.243 1.00 30.89 268 ALA A C 1
ATOM 2044 O O . ALA A 1 268 ? -54.127 46.720 11.973 1.00 30.89 268 ALA A O 1
ATOM 2045 N N . GLY A 1 269 ? -52.053 45.860 11.590 1.00 30.17 269 GLY A N 1
ATOM 2046 C CA . GLY A 1 269 ? -51.696 46.490 10.298 1.00 30.17 269 GLY A CA 1
ATOM 2047 C C . GLY A 1 269 ? -50.210 46.904 10.254 1.00 30.17 269 GLY A C 1
ATOM 2048 O O . GLY A 1 269 ? -49.860 47.837 10.959 1.00 30.17 269 GLY A O 1
ATOM 2049 N N . ASP A 1 270 ? -49.269 46.115 9.719 1.00 28.52 270 ASP A N 1
ATOM 2050 C CA . ASP A 1 270 ? -48.835 45.976 8.304 1.00 28.52 270 ASP A CA 1
ATOM 2051 C C . ASP A 1 270 ? -48.001 47.168 7.764 1.00 28.52 270 ASP A C 1
ATOM 2053 O O . ASP A 1 270 ? -48.426 48.313 7.898 1.00 28.52 270 ASP A O 1
ATOM 2057 N N . GLY A 1 271 ? -46.850 46.898 7.115 1.00 29.61 271 GLY A N 1
ATOM 2058 C CA . GLY A 1 271 ? -46.171 47.869 6.228 1.00 29.61 271 GLY A CA 1
ATOM 2059 C C . GLY A 1 271 ? -44.658 48.122 6.390 1.00 29.61 271 GLY A C 1
ATOM 2060 O O . GLY A 1 271 ? -44.260 49.102 7.001 1.00 29.61 271 GLY A O 1
ATOM 2061 N N . ALA A 1 272 ? -43.860 47.243 5.777 1.00 28.73 272 ALA A N 1
ATOM 2062 C CA . ALA A 1 272 ? -42.620 47.420 4.993 1.00 28.73 272 ALA A CA 1
ATOM 2063 C C . ALA A 1 272 ? -41.709 48.688 5.046 1.00 28.73 272 ALA A C 1
ATOM 2065 O O . ALA A 1 272 ? -42.163 49.812 4.863 1.00 28.73 272 ALA A O 1
ATOM 2066 N N . ALA A 1 273 ? -40.399 48.373 4.988 1.00 28.88 273 ALA A N 1
ATOM 2067 C CA . ALA A 1 273 ? -39.333 48.916 4.116 1.00 28.88 273 ALA A CA 1
ATOM 2068 C C . ALA A 1 273 ? -38.260 49.886 4.675 1.00 28.88 273 ALA A C 1
ATOM 2070 O O . ALA A 1 273 ? -38.551 50.854 5.368 1.00 28.88 273 ALA A O 1
ATOM 2071 N N . ASP A 1 274 ? -37.037 49.592 4.207 1.00 29.41 274 ASP A N 1
ATOM 2072 C CA . ASP A 1 274 ? -35.822 50.408 4.032 1.00 29.41 274 ASP A CA 1
ATOM 2073 C C . ASP A 1 274 ? -34.827 50.633 5.199 1.00 29.41 274 ASP A C 1
ATOM 2075 O O . ASP A 1 274 ? -35.000 51.462 6.088 1.00 29.41 274 ASP A O 1
ATOM 2079 N N . GLU A 1 275 ? -33.695 49.917 5.090 1.00 32.28 275 GLU A N 1
ATOM 2080 C CA . GLU A 1 275 ? -32.325 50.355 5.442 1.00 32.28 275 GLU A CA 1
ATOM 2081 C C . GLU A 1 275 ? -31.855 51.496 4.483 1.00 32.28 275 GLU A C 1
ATOM 2083 O O . GLU A 1 275 ? -32.612 51.796 3.557 1.00 32.28 275 GLU A O 1
ATOM 2088 N N . PRO A 1 276 ? -30.631 52.101 4.538 1.00 50.12 276 PRO A N 1
ATOM 2089 C CA . PRO A 1 276 ? -29.422 51.816 5.343 1.00 50.12 276 PRO A CA 1
ATOM 2090 C C . PRO A 1 276 ? -28.676 53.077 5.869 1.00 50.12 276 PRO A C 1
ATOM 2092 O O . PRO A 1 276 ? -29.076 54.212 5.621 1.00 50.12 276 PRO A O 1
ATOM 2095 N N . GLY A 1 277 ? -27.520 52.909 6.533 1.00 28.28 277 GLY A N 1
ATOM 2096 C CA . GLY A 1 277 ? -26.561 54.018 6.692 1.00 28.28 277 GLY A CA 1
ATOM 2097 C C . GLY A 1 277 ? -25.466 53.829 7.742 1.00 28.28 277 GLY A C 1
ATOM 2098 O O . GLY A 1 277 ? -25.741 53.835 8.931 1.00 28.28 277 GLY A O 1
ATOM 2099 N N . ALA A 1 278 ? -24.226 53.687 7.277 1.00 29.23 278 ALA A N 1
ATOM 2100 C CA . ALA A 1 278 ? -23.005 53.383 8.020 1.00 29.23 278 ALA A CA 1
ATOM 2101 C C . ALA A 1 278 ? -22.363 54.540 8.829 1.00 29.23 278 ALA A C 1
ATOM 2103 O O . ALA A 1 278 ? -22.601 55.710 8.546 1.00 29.23 278 ALA A O 1
ATOM 2104 N N . ALA A 1 279 ? -21.397 54.117 9.665 1.00 29.23 279 ALA A N 1
ATOM 2105 C CA . ALA A 1 279 ? -20.088 54.727 9.982 1.00 29.23 279 ALA A CA 1
ATOM 2106 C C . ALA A 1 279 ? -19.947 55.597 11.251 1.00 29.23 279 ALA A C 1
ATOM 2108 O O . ALA A 1 279 ? -20.567 56.645 11.357 1.00 29.23 279 ALA A O 1
ATOM 2109 N N . GLU A 1 280 ? -19.060 55.176 12.171 1.00 29.03 280 GLU A N 1
ATOM 2110 C CA . GLU A 1 280 ? -17.766 55.831 12.499 1.00 29.03 280 GLU A CA 1
ATOM 2111 C C . GLU A 1 280 ? -17.115 55.223 13.777 1.00 29.03 280 GLU A C 1
ATOM 2113 O O . GLU A 1 280 ? -17.733 55.146 14.835 1.00 29.03 280 GLU A O 1
ATOM 2118 N N . GLU A 1 281 ? -15.849 54.791 13.676 1.00 32.25 281 GLU A N 1
ATOM 2119 C CA . GLU A 1 281 ? -14.854 54.753 14.781 1.00 32.25 281 GLU A CA 1
ATOM 2120 C C . GLU A 1 281 ? -14.140 56.143 14.852 1.00 32.25 281 GLU A C 1
ATOM 2122 O O . GLU A 1 281 ? -14.441 56.942 13.961 1.00 32.25 281 GLU A O 1
ATOM 2127 N N . PRO A 1 282 ? -13.149 56.494 15.733 1.00 46.28 282 PRO A N 1
ATOM 2128 C CA . PRO A 1 282 ? -12.379 55.711 16.732 1.00 46.28 282 PRO A CA 1
ATOM 2129 C C . PRO A 1 282 ? -11.996 56.438 18.068 1.00 46.28 282 PRO A C 1
ATOM 2131 O O . PRO A 1 282 ? -12.150 57.645 18.219 1.00 46.28 282 PRO A O 1
ATOM 2134 N N . GLY A 1 283 ? -11.327 55.717 18.988 1.00 26.59 283 GLY A N 1
ATOM 2135 C CA . GLY A 1 283 ? -10.094 56.220 19.638 1.00 26.59 283 GLY A CA 1
ATOM 2136 C C . GLY A 1 283 ? -10.070 56.626 21.134 1.00 26.59 283 GLY A C 1
ATOM 2137 O O . GLY A 1 283 ? -10.759 57.542 21.556 1.00 26.59 283 GLY A O 1
ATOM 2138 N N . ALA A 1 284 ? -9.075 56.047 21.832 1.00 28.97 284 ALA A N 1
ATOM 2139 C CA . ALA A 1 284 ? -8.224 56.612 22.904 1.00 28.97 284 ALA A CA 1
ATOM 2140 C C . ALA A 1 284 ? -8.552 56.404 24.412 1.00 28.97 284 ALA A C 1
ATOM 2142 O O . ALA A 1 284 ? -9.443 57.021 24.975 1.00 28.97 284 ALA A O 1
ATOM 2143 N N . ALA A 1 285 ? -7.664 55.603 25.028 1.00 27.80 285 ALA A N 1
ATOM 2144 C CA . ALA A 1 285 ? -6.826 55.853 26.219 1.00 27.80 285 ALA A CA 1
ATOM 2145 C C . ALA A 1 285 ? -7.425 56.099 27.627 1.00 27.80 285 ALA A C 1
ATOM 2147 O O . ALA A 1 285 ? -8.145 57.057 27.859 1.00 27.80 285 ALA A O 1
ATOM 2148 N N . GLU A 1 286 ? -6.942 55.248 28.551 1.00 28.53 286 GLU A N 1
ATOM 2149 C CA . GLU A 1 286 ? -6.545 55.489 29.957 1.00 28.53 286 GLU A CA 1
ATOM 2150 C C . GLU A 1 286 ? -7.488 56.283 30.882 1.00 28.53 286 GLU A C 1
ATOM 2152 O O . GLU A 1 286 ? -7.618 57.488 30.742 1.00 28.53 286 GLU A O 1
ATOM 2157 N N . ASP A 1 287 ? -7.985 55.652 31.958 1.00 28.33 287 ASP A N 1
ATOM 2158 C CA . ASP A 1 287 ? -7.435 55.927 33.297 1.00 28.33 287 ASP A CA 1
ATOM 2159 C C . ASP A 1 287 ? -7.912 54.930 34.370 1.00 28.33 287 ASP A C 1
ATOM 2161 O O . ASP A 1 287 ? -8.943 54.266 34.259 1.00 28.33 287 ASP A O 1
ATOM 2165 N N . ARG A 1 288 ? -7.102 54.812 35.420 1.00 29.17 288 ARG A N 1
ATOM 2166 C CA . ARG A 1 288 ? -7.294 53.951 36.592 1.00 29.17 288 ARG A CA 1
ATOM 2167 C C . ARG A 1 288 ? -8.359 54.502 37.553 1.00 29.17 288 ARG A C 1
ATOM 2169 O O . ARG A 1 288 ? -8.414 55.704 37.773 1.00 29.17 288 ARG A O 1
ATOM 2176 N N . ALA A 1 289 ? -9.019 53.577 38.262 1.00 29.09 289 ALA A N 1
ATOM 2177 C CA . ALA A 1 289 ? -9.247 53.559 39.722 1.00 29.09 289 ALA A CA 1
ATOM 2178 C C . ALA A 1 289 ? -10.700 53.290 40.166 1.00 29.09 289 ALA A C 1
ATOM 2180 O O . ALA A 1 289 ? -11.614 54.055 39.888 1.00 29.09 289 ALA A O 1
ATOM 2181 N N . ASN A 1 290 ? -10.831 52.211 40.948 1.00 30.25 290 ASN A N 1
ATOM 2182 C CA . ASN A 1 290 ? -11.738 51.980 42.077 1.00 30.25 290 ASN A CA 1
ATOM 2183 C C . ASN A 1 290 ? -13.103 52.688 42.088 1.00 30.25 290 ASN A C 1
ATOM 2185 O O . ASN A 1 290 ? -13.231 53.821 42.549 1.00 30.25 290 ASN A O 1
ATOM 2189 N N . GLY A 1 291 ? -14.141 51.908 41.789 1.00 28.36 291 GLY A N 1
ATOM 2190 C CA . GLY A 1 291 ? -15.513 52.152 42.215 1.00 28.36 291 GLY A CA 1
ATOM 2191 C C . GLY A 1 291 ? -16.124 50.843 42.700 1.00 28.36 291 GLY A C 1
ATOM 2192 O O . GLY A 1 291 ? -16.463 49.982 41.899 1.00 28.36 291 GLY A O 1
ATOM 2193 N N . VAL A 1 292 ? -16.197 50.693 44.021 1.00 37.50 292 VAL A N 1
ATOM 2194 C CA . VAL A 1 292 ? -16.954 49.656 44.731 1.00 37.50 292 VAL A CA 1
ATOM 2195 C C . VAL A 1 292 ? -18.432 49.809 44.369 1.00 37.50 292 VAL A C 1
ATOM 2197 O O . VAL A 1 292 ? -18.998 50.884 44.562 1.00 37.50 292 VAL A O 1
ATOM 2200 N N . GLY A 1 293 ? -19.041 48.745 43.854 1.00 28.66 293 GLY A N 1
ATOM 2201 C CA . GLY A 1 293 ? -20.473 48.648 43.597 1.00 28.66 293 GLY A CA 1
ATOM 2202 C C . GLY A 1 293 ? -20.902 47.193 43.719 1.00 28.66 293 GLY A C 1
ATOM 2203 O O . GLY A 1 293 ? -20.523 46.376 42.887 1.00 28.66 293 GLY A O 1
ATOM 2204 N N . ASP A 1 294 ? -21.624 46.897 44.799 1.00 30.22 294 ASP A N 1
ATOM 2205 C CA . ASP A 1 294 ? -22.310 45.634 45.064 1.00 30.22 294 ASP A CA 1
ATOM 2206 C C . ASP A 1 294 ? -23.235 45.262 43.896 1.00 30.22 294 ASP A C 1
ATOM 2208 O O . ASP A 1 294 ? -24.215 45.959 43.625 1.00 30.22 294 ASP A O 1
ATOM 2212 N N . GLU A 1 295 ? -22.964 44.123 43.263 1.00 28.31 295 GLU A N 1
ATOM 2213 C CA . GLU A 1 295 ? -23.977 43.316 42.586 1.00 28.31 295 GLU A CA 1
ATOM 2214 C C . GLU A 1 295 ? -24.121 41.988 43.342 1.00 28.31 295 GLU A C 1
ATOM 2216 O O . GLU A 1 295 ? -23.128 41.447 43.841 1.00 28.31 295 GLU A O 1
ATOM 2221 N N . PRO A 1 296 ? -25.355 41.480 43.495 1.00 31.70 296 PRO A N 1
ATOM 2222 C CA . PRO A 1 296 ? -25.661 40.438 44.457 1.00 31.70 296 PRO A CA 1
ATOM 2223 C C . PRO A 1 296 ? -25.053 39.099 44.039 1.00 31.70 296 PRO A C 1
ATOM 2225 O O . PRO A 1 296 ? -25.264 38.602 42.933 1.00 31.70 296 PRO A O 1
ATOM 2228 N N . THR A 1 297 ? -24.350 38.483 44.983 1.00 28.30 297 THR A N 1
ATOM 2229 C CA . THR A 1 297 ? -24.086 37.044 45.014 1.00 28.30 297 THR A CA 1
ATOM 2230 C C . THR A 1 297 ? -25.391 36.266 44.815 1.00 28.30 297 THR A C 1
ATOM 2232 O O . THR A 1 297 ? -26.367 36.571 45.509 1.00 28.30 297 THR A O 1
ATOM 2235 N N . PRO A 1 298 ? -25.440 35.222 43.968 1.00 34.59 298 PRO A N 1
ATOM 2236 C CA . PRO A 1 298 ? -26.434 34.183 44.149 1.00 34.59 298 PRO A CA 1
ATOM 2237 C C . PRO A 1 298 ? -26.085 33.481 45.460 1.00 34.59 298 PRO A C 1
ATOM 2239 O O . PRO A 1 298 ? -25.052 32.820 45.567 1.00 34.59 298 PRO A O 1
ATOM 2242 N N . GLU A 1 299 ? -26.917 33.710 46.470 1.00 27.73 299 GLU A N 1
ATOM 2243 C CA . GLU A 1 299 ? -26.900 32.975 47.724 1.00 27.73 299 GLU A CA 1
ATOM 2244 C C . GLU A 1 299 ? -26.866 31.469 47.457 1.00 27.73 299 GLU A C 1
ATOM 2246 O O . GLU A 1 299 ? -27.589 30.943 46.602 1.00 27.73 299 GLU A O 1
ATOM 2251 N N . ASP A 1 300 ? -26.031 30.799 48.249 1.00 29.80 300 ASP A N 1
ATOM 2252 C CA . ASP A 1 300 ? -26.047 29.371 48.508 1.00 29.80 300 ASP A CA 1
ATOM 2253 C C . ASP A 1 300 ? -27.487 28.864 48.655 1.00 29.80 300 ASP A C 1
ATOM 2255 O O . ASP A 1 300 ? -28.102 28.913 49.722 1.00 29.80 300 ASP A O 1
ATOM 2259 N N . THR A 1 301 ? -28.023 28.315 47.569 1.00 25.61 301 THR A N 1
ATOM 2260 C CA . THR A 1 301 ? -29.118 27.361 47.677 1.00 25.61 301 THR A CA 1
ATOM 2261 C C . THR A 1 301 ? -28.462 26.056 48.112 1.00 25.61 301 THR A C 1
ATOM 2263 O O . THR A 1 301 ? -27.656 25.516 47.347 1.00 25.61 301 THR A O 1
ATOM 2266 N N . PRO A 1 302 ? -28.739 25.519 49.316 1.00 27.38 302 PRO A N 1
ATOM 2267 C CA . PRO A 1 302 ? -28.200 24.222 49.680 1.00 27.38 302 PRO A CA 1
ATOM 2268 C C . PRO A 1 302 ? -28.681 23.227 48.630 1.00 27.38 302 PRO A C 1
ATOM 2270 O O . PRO A 1 302 ? -29.873 23.190 48.327 1.00 27.38 302 PRO A O 1
ATOM 2273 N N . ALA A 1 303 ? -27.741 22.466 48.064 1.00 26.66 303 ALA A N 1
ATOM 2274 C CA . ALA A 1 303 ? -27.976 21.410 47.092 1.00 26.66 303 ALA A CA 1
ATOM 2275 C C . ALA A 1 303 ? -29.161 20.534 47.531 1.00 26.66 303 ALA A C 1
ATOM 2277 O O . ALA A 1 303 ? -29.031 19.597 48.324 1.00 26.66 303 ALA A O 1
ATOM 2278 N N . GLY A 1 304 ? -30.348 20.875 47.033 1.00 22.73 304 GLY A N 1
ATOM 2279 C CA . GLY A 1 304 ? -31.546 20.083 47.197 1.00 22.73 304 GLY A CA 1
ATOM 2280 C C . GLY A 1 304 ? -31.314 18.801 46.425 1.00 22.73 304 GLY A C 1
ATOM 2281 O O . GLY A 1 304 ? -31.168 18.839 45.206 1.00 22.73 304 GLY A O 1
ATOM 2282 N N . LYS A 1 305 ? -31.230 17.675 47.140 1.00 31.02 305 LYS A N 1
ATOM 2283 C CA . LYS A 1 305 ? -31.235 16.327 46.566 1.00 31.02 305 LYS A CA 1
ATOM 2284 C C . LYS A 1 305 ? -32.291 16.284 45.464 1.00 31.02 305 LYS A C 1
ATOM 2286 O O . LYS A 1 305 ? -33.481 16.321 45.771 1.00 31.02 305 LYS A O 1
ATOM 2291 N N . ALA A 1 306 ? -31.852 16.239 44.205 1.00 29.22 306 ALA A N 1
ATOM 2292 C CA . ALA A 1 306 ? -32.734 16.024 43.072 1.00 29.22 306 ALA A CA 1
ATOM 2293 C C . ALA A 1 306 ? -33.565 14.778 43.390 1.00 29.22 306 ALA A C 1
ATOM 2295 O O . ALA A 1 306 ? -33.005 13.702 43.614 1.00 29.22 306 ALA A O 1
ATOM 2296 N N . GLY A 1 307 ? -34.881 14.956 43.530 1.00 32.31 307 GLY A N 1
ATOM 2297 C CA . GLY A 1 307 ? -35.799 13.871 43.839 1.00 32.31 307 GLY A CA 1
ATOM 2298 C C . GLY A 1 307 ? -35.602 12.775 42.805 1.00 32.31 307 GLY A C 1
ATOM 2299 O O . GLY A 1 307 ? -35.911 12.971 41.633 1.00 32.31 307 GLY A O 1
ATOM 2300 N N . ALA A 1 308 ? -35.019 11.655 43.229 1.00 42.59 308 ALA A N 1
ATOM 2301 C CA . ALA A 1 308 ? -34.864 10.481 42.395 1.00 42.59 308 ALA A CA 1
ATOM 2302 C C . ALA A 1 308 ? -36.259 10.087 41.912 1.00 42.59 308 ALA A C 1
ATOM 2304 O O . ALA A 1 308 ? -37.123 9.745 42.716 1.00 42.59 308 ALA A O 1
ATOM 2305 N N . SER A 1 309 ? -36.485 10.201 40.612 1.00 49.12 309 SER A N 1
ATOM 2306 C CA . SER A 1 309 ? -37.730 9.804 39.990 1.00 49.12 309 SER A CA 1
ATOM 2307 C C . SER A 1 309 ? -37.907 8.292 40.222 1.00 49.12 309 SER A C 1
ATOM 2309 O O . SER A 1 309 ? -37.013 7.489 39.938 1.00 49.12 309 SER A O 1
ATOM 2311 N N . LEU A 1 310 ? -38.996 7.919 40.902 1.00 55.81 310 LEU A N 1
ATOM 2312 C CA . LEU A 1 310 ? -39.230 6.564 41.408 1.00 55.81 310 LEU A CA 1
ATOM 2313 C C . LEU A 1 310 ? -40.033 5.759 40.379 1.00 55.81 310 LEU A C 1
ATOM 2315 O O . LEU A 1 310 ? -41.208 6.037 40.142 1.00 55.81 310 LEU A O 1
ATOM 2319 N N . VAL A 1 311 ? -39.406 4.760 39.757 1.00 59.94 311 VAL A N 1
ATOM 2320 C CA . VAL A 1 311 ? -40.059 3.819 38.834 1.00 59.94 311 VAL A CA 1
ATOM 2321 C C . VAL A 1 311 ? -41.132 3.033 39.587 1.00 59.94 311 VAL A C 1
ATOM 2323 O O . VAL A 1 311 ? -40.837 2.403 40.604 1.00 59.94 311 VAL A O 1
ATOM 2326 N N . GLN A 1 312 ? -42.373 3.078 39.098 1.00 67.06 312 GLN A N 1
ATOM 2327 C CA . GLN A 1 312 ? -43.460 2.207 39.550 1.00 67.06 312 GLN A CA 1
ATOM 2328 C C . GLN A 1 312 ? -43.513 0.956 38.667 1.00 67.06 312 GLN A C 1
ATOM 2330 O O . GLN A 1 312 ? -43.263 1.030 37.465 1.00 67.06 312 GLN A O 1
ATOM 2335 N N . TRP A 1 313 ? -43.829 -0.199 39.258 1.00 66.38 313 TRP A N 1
ATOM 2336 C CA . TRP A 1 313 ? -43.948 -1.448 38.507 1.00 66.38 313 TRP A CA 1
ATOM 2337 C C . TRP A 1 313 ? -45.195 -1.423 37.608 1.00 66.38 313 TRP A C 1
ATOM 2339 O O . TRP A 1 313 ? -46.316 -1.422 38.113 1.00 66.38 313 TRP A O 1
ATOM 2349 N N . ASP A 1 314 ? -44.998 -1.433 36.288 1.00 74.44 314 ASP A N 1
ATOM 2350 C CA . ASP A 1 314 ? -46.049 -1.478 35.258 1.00 74.44 314 ASP A CA 1
ATOM 2351 C C . ASP A 1 314 ? -45.696 -2.507 34.156 1.00 74.44 314 ASP A C 1
ATOM 2353 O O . ASP A 1 314 ? -44.546 -2.941 34.047 1.00 74.44 314 ASP A O 1
ATOM 2357 N N . GLN A 1 315 ? -46.664 -2.894 33.312 1.00 75.12 315 GLN A N 1
ATOM 2358 C CA . GLN A 1 315 ? -46.453 -3.773 32.146 1.00 75.12 315 GLN A CA 1
ATOM 2359 C C . GLN A 1 315 ? -45.365 -3.236 31.202 1.00 75.12 315 GLN A C 1
ATOM 2361 O O . GLN A 1 315 ? -44.660 -4.006 30.549 1.00 75.12 315 GLN A O 1
ATOM 2366 N N . THR A 1 316 ? -45.204 -1.913 31.139 1.00 77.69 316 THR A N 1
ATOM 2367 C CA . THR A 1 316 ? -44.137 -1.257 30.376 1.00 77.69 316 THR A CA 1
ATOM 2368 C C . THR A 1 316 ? -42.750 -1.494 30.984 1.00 77.69 316 THR A C 1
ATOM 2370 O O . THR A 1 316 ? -41.821 -1.814 30.243 1.00 77.69 316 THR A O 1
ATOM 2373 N N . ALA A 1 317 ? -42.609 -1.419 32.312 1.00 75.94 317 ALA A N 1
ATOM 2374 C CA . ALA A 1 317 ? -41.354 -1.678 33.018 1.00 75.94 317 ALA A CA 1
ATOM 2375 C C . ALA A 1 317 ? -40.909 -3.147 32.898 1.00 75.94 317 ALA A C 1
ATOM 2377 O O . ALA A 1 317 ? -39.733 -3.402 32.643 1.00 75.94 317 ALA A O 1
ATOM 2378 N N . ASP A 1 318 ? -41.838 -4.110 32.997 1.00 80.69 318 ASP A N 1
ATOM 2379 C CA . ASP A 1 318 ? -41.517 -5.533 32.780 1.00 80.69 318 ASP A CA 1
ATOM 2380 C C . ASP A 1 318 ? -41.058 -5.801 31.338 1.00 80.69 318 ASP A C 1
ATOM 2382 O O . ASP A 1 318 ? -40.111 -6.554 31.117 1.00 80.69 318 ASP A O 1
ATOM 2386 N N . ARG A 1 319 ? -41.658 -5.123 30.349 1.00 85.31 319 ARG A N 1
ATOM 2387 C CA . ARG A 1 319 ? -41.215 -5.206 28.950 1.00 85.31 319 ARG A CA 1
ATOM 2388 C C . ARG A 1 319 ? -39.785 -4.691 28.767 1.00 85.31 319 ARG A C 1
ATOM 2390 O O . ARG A 1 319 ? -38.997 -5.357 28.105 1.00 85.31 319 ARG A O 1
ATOM 2397 N N . TYR A 1 320 ? -39.437 -3.539 29.343 1.00 84.81 320 TYR A N 1
ATOM 2398 C CA . TYR A 1 320 ? -38.069 -3.014 29.252 1.00 84.81 320 TYR A CA 1
ATOM 2399 C C . TYR A 1 320 ? -37.065 -3.919 29.976 1.00 84.81 320 TYR A C 1
ATOM 2401 O O . TYR A 1 320 ? -36.001 -4.200 29.438 1.00 84.81 320 TYR A O 1
ATOM 2409 N N . LEU A 1 321 ? -37.416 -4.467 31.142 1.00 83.00 321 LEU A N 1
ATOM 2410 C CA . LEU A 1 321 ? -36.568 -5.444 31.833 1.00 83.00 321 LEU A CA 1
ATOM 2411 C C . LEU A 1 321 ? -36.381 -6.739 31.028 1.00 83.00 321 LEU A C 1
ATOM 2413 O O . LEU A 1 321 ? -35.277 -7.278 31.012 1.00 83.00 321 LEU A O 1
ATOM 2417 N N . ALA A 1 322 ? -37.414 -7.211 30.324 1.00 86.94 322 ALA A N 1
ATOM 2418 C CA . ALA A 1 322 ? -37.310 -8.348 29.409 1.00 86.94 322 ALA A CA 1
ATOM 2419 C C . ALA A 1 322 ? -36.411 -8.045 28.196 1.00 86.94 322 ALA A C 1
ATOM 2421 O O . ALA A 1 322 ? -35.640 -8.899 27.761 1.00 86.94 322 ALA A O 1
ATOM 2422 N N . ASN A 1 323 ? -36.469 -6.822 27.658 1.00 88.50 323 ASN A N 1
ATOM 2423 C CA . ASN A 1 323 ? -35.556 -6.393 26.597 1.00 88.50 323 ASN A CA 1
ATOM 2424 C C . ASN A 1 323 ? -34.100 -6.367 27.087 1.00 88.50 323 ASN A C 1
ATOM 2426 O O . ASN A 1 323 ? -33.201 -6.800 26.363 1.00 88.50 323 ASN A O 1
ATOM 2430 N N . LEU A 1 324 ? -33.868 -5.898 28.319 1.00 87.50 324 LEU A N 1
ATOM 2431 C CA . LEU A 1 324 ? -32.544 -5.858 28.939 1.00 87.50 324 LEU A CA 1
ATOM 2432 C C . LEU A 1 324 ? -31.987 -7.263 29.214 1.00 87.50 324 LEU A C 1
ATOM 2434 O O . LEU A 1 324 ? -30.803 -7.489 28.957 1.00 87.50 324 LEU A O 1
ATOM 2438 N N . SER A 1 325 ? -32.808 -8.220 29.668 1.00 87.31 325 SER A N 1
ATOM 2439 C CA . SER A 1 325 ? -32.353 -9.611 29.830 1.00 87.31 325 SER A CA 1
ATOM 2440 C C . SER A 1 325 ? -32.026 -10.263 28.483 1.00 87.31 325 SER A C 1
ATOM 2442 O O . SER A 1 325 ? -30.939 -10.818 28.326 1.00 87.31 325 SER A O 1
ATOM 2444 N N . ALA A 1 326 ? -32.876 -10.086 27.466 1.00 89.19 326 ALA A N 1
ATOM 2445 C CA . ALA A 1 326 ? -32.603 -10.571 26.111 1.00 89.19 326 ALA A CA 1
ATOM 2446 C C . ALA A 1 326 ? -31.339 -9.936 25.495 1.00 89.19 326 ALA A C 1
ATOM 2448 O O . ALA A 1 326 ? -30.594 -10.586 24.760 1.00 89.19 326 ALA A O 1
ATOM 2449 N N . ALA A 1 327 ? -31.070 -8.660 25.786 1.00 88.12 327 ALA A N 1
ATOM 2450 C CA . ALA A 1 327 ? -29.840 -7.991 25.377 1.00 88.12 327 ALA A CA 1
ATOM 2451 C C . ALA A 1 327 ? -28.601 -8.597 26.058 1.00 88.12 327 ALA A C 1
ATOM 2453 O O . ALA A 1 327 ? -27.597 -8.825 25.384 1.00 88.12 327 ALA A O 1
ATOM 2454 N N . ALA A 1 328 ? -28.674 -8.890 27.360 1.00 86.81 328 ALA A N 1
ATOM 2455 C CA . ALA A 1 328 ? -27.589 -9.537 28.094 1.00 86.81 328 ALA A CA 1
ATOM 2456 C C . ALA A 1 328 ? -27.281 -10.945 27.548 1.00 86.81 328 ALA A C 1
ATOM 2458 O O . ALA A 1 328 ? -26.111 -11.279 27.365 1.00 86.81 328 ALA A O 1
ATOM 2459 N N . GLU A 1 329 ? -28.305 -11.735 27.204 1.00 88.12 329 GLU A N 1
ATOM 2460 C CA . GLU A 1 329 ? -28.137 -13.053 26.565 1.00 88.12 329 GLU A CA 1
ATOM 2461 C C . GLU A 1 329 ? -27.456 -12.954 25.191 1.00 88.12 329 GLU A C 1
ATOM 2463 O O . GLU A 1 329 ? -26.504 -13.682 24.911 1.00 88.12 329 GLU A O 1
ATOM 2468 N N . GLN A 1 330 ? -27.871 -12.000 24.348 1.00 90.62 330 GLN A N 1
ATOM 2469 C CA . GLN A 1 330 ? -27.239 -11.771 23.039 1.00 90.62 330 GLN A CA 1
ATOM 2470 C C . GLN A 1 330 ? -25.749 -11.420 23.165 1.00 90.62 330 GLN A C 1
ATOM 2472 O O . GLN A 1 330 ? -24.938 -11.814 22.322 1.00 90.62 330 GLN A O 1
ATOM 2477 N N . VAL A 1 331 ? -25.376 -10.676 24.208 1.00 90.44 331 VAL A N 1
ATOM 2478 C CA . VAL A 1 331 ? -23.978 -10.322 24.480 1.00 90.44 331 VAL A CA 1
ATOM 2479 C C . VAL A 1 331 ? -23.195 -11.523 25.006 1.00 90.44 331 VAL A C 1
ATOM 2481 O O . VAL A 1 331 ? -22.053 -11.708 24.583 1.00 90.44 331 VAL A O 1
ATOM 2484 N N . ASP A 1 332 ? -23.795 -12.377 25.839 1.00 88.94 332 ASP A N 1
ATOM 2485 C CA . ASP A 1 332 ? -23.172 -13.636 26.274 1.00 88.94 332 ASP A CA 1
ATOM 2486 C C . ASP A 1 332 ? -22.821 -14.534 25.076 1.00 88.94 332 ASP A C 1
ATOM 2488 O O . ASP A 1 332 ? -21.688 -15.008 24.962 1.00 88.94 332 ASP A O 1
ATOM 2492 N N . GLU A 1 333 ? -23.743 -14.687 24.119 1.00 89.25 333 GLU A N 1
ATOM 2493 C CA . GLU A 1 333 ? -23.508 -15.445 22.883 1.00 89.25 333 GLU A CA 1
ATOM 2494 C C . GLU A 1 333 ? -22.412 -14.826 21.999 1.00 89.25 333 GLU A C 1
ATOM 2496 O O . GLU A 1 333 ? -21.644 -15.534 21.337 1.00 89.25 333 GLU A O 1
ATOM 2501 N N . LEU A 1 334 ? -22.336 -13.493 21.936 1.00 89.75 334 LEU A N 1
ATOM 2502 C CA . LEU A 1 334 ? -21.252 -12.799 21.236 1.00 89.75 334 LEU A CA 1
ATOM 2503 C C . LEU A 1 334 ? -19.909 -13.057 21.929 1.00 89.75 334 LEU A C 1
ATOM 2505 O O . LEU A 1 334 ? -18.942 -13.403 21.251 1.00 89.75 334 LEU A O 1
ATOM 2509 N N . CYS A 1 335 ? -19.848 -12.969 23.259 1.00 88.81 335 CYS A N 1
ATOM 2510 C CA . CYS A 1 335 ? -18.646 -13.291 24.026 1.00 88.81 335 CYS A CA 1
ATOM 2511 C C . CYS A 1 335 ? -18.204 -14.737 23.853 1.00 88.81 335 CYS A C 1
ATOM 2513 O O . CYS A 1 335 ? -17.013 -14.979 23.665 1.00 88.81 335 CYS A O 1
ATOM 2515 N N . ALA A 1 336 ? -19.139 -15.687 23.891 1.00 89.56 336 ALA A N 1
ATOM 2516 C CA . ALA A 1 336 ? -18.847 -17.095 23.655 1.00 89.56 336 ALA A CA 1
ATOM 2517 C C . ALA A 1 336 ? -18.166 -17.284 22.293 1.00 89.56 336 ALA A C 1
ATOM 2519 O O . ALA A 1 336 ? -17.085 -17.865 22.224 1.00 89.56 336 ALA A O 1
ATOM 2520 N N . ARG A 1 337 ? -18.718 -16.677 21.232 1.00 90.12 337 ARG A N 1
ATOM 2521 C CA . ARG A 1 337 ? -18.114 -16.709 19.890 1.00 90.12 337 ARG A CA 1
ATOM 2522 C C . ARG A 1 337 ? -16.723 -16.082 19.836 1.00 90.12 337 ARG A C 1
ATOM 2524 O O . ARG A 1 337 ? -15.841 -16.639 19.188 1.00 90.12 337 ARG A O 1
ATOM 2531 N N . VAL A 1 338 ? -16.502 -14.950 20.507 1.00 90.88 338 VAL A N 1
ATOM 2532 C CA . VAL A 1 338 ? -15.175 -14.308 20.563 1.00 90.88 338 VAL A CA 1
ATOM 2533 C C . VAL A 1 338 ? -14.157 -15.222 21.250 1.00 90.88 338 VAL A C 1
ATOM 2535 O O . VAL A 1 338 ? -13.058 -15.410 20.732 1.00 90.88 338 VAL A O 1
ATOM 2538 N N . ILE A 1 339 ? -14.519 -15.827 22.383 1.00 91.06 339 ILE A N 1
ATOM 2539 C CA . ILE A 1 339 ? -13.632 -16.721 23.140 1.00 91.06 339 ILE A CA 1
ATOM 2540 C C . ILE A 1 339 ? -13.333 -18.002 22.349 1.00 91.06 339 ILE A C 1
ATOM 2542 O O . ILE A 1 339 ? -12.189 -18.444 22.317 1.00 91.06 339 ILE A O 1
ATOM 2546 N N . GLU A 1 340 ? -14.337 -18.601 21.711 1.00 89.81 340 GLU A N 1
ATOM 2547 C CA . GLU A 1 340 ? -14.183 -19.877 21.004 1.00 89.81 340 GLU A CA 1
ATOM 2548 C C . GLU A 1 340 ? -13.459 -19.735 19.664 1.00 89.81 340 GLU A C 1
ATOM 2550 O O . GLU A 1 340 ? -12.641 -20.583 19.317 1.00 89.81 340 GLU A O 1
ATOM 2555 N N . GLN A 1 341 ? -13.750 -18.676 18.903 1.00 90.44 341 GLN A N 1
ATOM 2556 C CA . GLN A 1 341 ? -13.242 -18.524 17.538 1.00 90.44 341 GLN A CA 1
ATOM 2557 C C . GLN A 1 341 ? -12.089 -17.525 17.461 1.00 90.44 341 GLN A C 1
ATOM 2559 O O . GLN A 1 341 ? -11.028 -17.852 16.931 1.00 90.44 341 GLN A O 1
ATOM 2564 N N . GLN A 1 342 ? -12.266 -16.311 17.991 1.00 91.69 342 GLN A N 1
ATOM 2565 C CA . GLN A 1 342 ? -11.294 -15.235 17.776 1.00 91.69 342 GLN A CA 1
ATOM 2566 C C . GLN A 1 342 ? -10.033 -15.399 18.612 1.00 91.69 342 GLN A C 1
ATOM 2568 O O . GLN A 1 342 ? -8.938 -15.232 18.086 1.00 91.69 342 GLN A O 1
ATOM 2573 N N . VAL A 1 343 ? -10.146 -15.812 19.876 1.00 93.12 343 VAL A N 1
ATOM 2574 C CA . VAL A 1 343 ? -8.955 -16.084 20.699 1.00 93.12 343 VAL A CA 1
ATOM 2575 C C . VAL A 1 343 ? -8.084 -17.181 20.074 1.00 93.12 343 VAL A C 1
ATOM 2577 O O . VAL A 1 343 ? -6.863 -17.073 20.124 1.00 93.12 343 VAL A O 1
ATOM 2580 N N . GLY A 1 344 ? -8.688 -18.203 19.453 1.00 93.50 344 GLY A N 1
ATOM 2581 C CA . GLY A 1 344 ? -7.958 -19.235 18.706 1.00 93.50 344 GLY A CA 1
ATOM 2582 C C . GLY A 1 344 ? -7.175 -18.654 17.528 1.00 93.50 344 GLY A C 1
ATOM 2583 O O . GLY A 1 344 ? -5.972 -18.857 17.432 1.00 93.50 344 GLY A O 1
ATOM 2584 N N . ARG A 1 345 ? -7.818 -17.826 16.701 1.00 92.44 345 ARG A N 1
ATOM 2585 C CA . ARG A 1 345 ? -7.157 -17.171 15.560 1.00 92.44 345 ARG A CA 1
ATOM 2586 C C . ARG A 1 345 ? -6.009 -16.256 15.968 1.00 92.44 345 ARG A C 1
ATOM 2588 O O . ARG A 1 345 ? -4.971 -16.258 15.319 1.00 92.44 345 ARG A O 1
ATOM 2595 N N . VAL A 1 346 ? -6.172 -15.491 17.051 1.00 94.69 346 VAL A N 1
ATOM 2596 C CA . VAL A 1 346 ? -5.089 -14.635 17.559 1.00 94.69 346 VAL A CA 1
ATOM 2597 C C . VAL A 1 346 ? -3.920 -15.481 18.076 1.00 94.69 346 VAL A C 1
ATOM 2599 O O . VAL A 1 346 ? -2.773 -15.080 17.900 1.00 94.69 346 VAL A O 1
ATOM 2602 N N . LYS A 1 347 ? -4.172 -16.669 18.651 1.00 95.69 347 LYS A N 1
ATOM 2603 C CA . LYS A 1 347 ? -3.099 -17.624 18.992 1.00 95.69 347 LYS A CA 1
ATOM 2604 C C . LYS A 1 347 ? -2.354 -18.075 17.736 1.00 95.69 347 LYS A C 1
ATOM 2606 O O . LYS A 1 347 ? -1.131 -17.974 17.724 1.00 95.69 347 LYS A O 1
ATOM 2611 N N . ASP A 1 348 ? -3.069 -18.461 16.680 1.00 95.00 348 ASP A N 1
ATOM 2612 C CA . ASP A 1 348 ? -2.460 -18.866 15.404 1.00 95.00 348 ASP A CA 1
ATOM 2613 C C . ASP A 1 348 ? -1.615 -17.731 14.788 1.00 95.00 348 ASP A C 1
ATOM 2615 O O . ASP A 1 348 ? -0.504 -17.961 14.307 1.00 95.00 348 ASP A O 1
ATOM 2619 N N . ASP A 1 349 ? -2.097 -16.483 14.850 1.00 94.88 349 ASP A N 1
ATOM 2620 C CA . ASP A 1 349 ? -1.360 -15.299 14.389 1.00 94.88 349 ASP A CA 1
ATOM 2621 C C . ASP A 1 349 ? -0.064 -15.072 15.206 1.00 94.88 349 ASP A C 1
ATOM 2623 O O . ASP A 1 349 ? 0.984 -14.746 14.639 1.00 94.88 349 ASP A O 1
ATOM 2627 N N . ILE A 1 350 ? -0.096 -15.281 16.530 1.00 95.31 350 ILE A N 1
ATOM 2628 C CA . ILE A 1 350 ? 1.093 -15.182 17.398 1.00 95.31 350 ILE A CA 1
ATOM 2629 C C . ILE A 1 350 ? 2.066 -16.349 17.157 1.00 95.31 350 ILE A C 1
ATOM 2631 O O . ILE A 1 350 ? 3.284 -16.161 17.200 1.00 95.31 350 ILE A O 1
ATOM 2635 N N . GLU A 1 351 ? 1.570 -17.553 16.874 1.00 95.19 351 GLU A N 1
ATOM 2636 C CA . GLU A 1 351 ? 2.409 -18.696 16.498 1.00 95.19 351 GLU A CA 1
ATOM 2637 C C . GLU A 1 351 ? 3.086 -18.477 15.144 1.00 95.19 351 GLU A C 1
ATOM 2639 O O . GLU A 1 351 ? 4.286 -18.737 15.000 1.00 95.19 351 GLU A O 1
ATOM 2644 N N . LYS A 1 352 ? 2.363 -17.907 14.174 1.00 94.00 352 LYS A N 1
ATOM 2645 C CA . LYS A 1 352 ? 2.947 -17.478 12.903 1.00 94.00 352 LYS A CA 1
ATOM 2646 C C . LYS A 1 352 ? 4.063 -16.463 13.136 1.00 94.00 352 LYS A C 1
ATOM 2648 O O . LYS A 1 352 ? 5.160 -16.666 12.619 1.00 94.00 352 LYS A O 1
ATOM 2653 N N . LEU A 1 353 ? 3.835 -15.445 13.972 1.00 94.12 353 LEU A N 1
ATOM 2654 C CA . LEU A 1 353 ? 4.883 -14.502 14.372 1.00 94.12 353 LEU A CA 1
ATOM 2655 C C . LEU A 1 353 ? 6.096 -15.232 14.972 1.00 94.12 353 LEU A C 1
ATOM 2657 O O . LEU A 1 353 ? 7.225 -14.973 14.565 1.00 94.12 353 LEU A O 1
ATOM 2661 N N . ARG A 1 354 ? 5.888 -16.180 15.895 1.00 94.75 354 ARG A N 1
ATOM 2662 C CA . ARG A 1 354 ? 6.982 -16.959 16.504 1.00 94.75 354 ARG A CA 1
ATOM 2663 C C . ARG A 1 354 ? 7.841 -17.663 15.451 1.00 94.75 354 ARG A C 1
ATOM 2665 O O . ARG A 1 354 ? 9.058 -17.705 15.605 1.00 94.75 354 ARG A O 1
ATOM 2672 N N . SER A 1 355 ? 7.226 -18.182 14.388 1.00 93.62 355 SER A N 1
ATOM 2673 C CA . SER A 1 355 ? 7.954 -18.840 13.296 1.00 93.62 355 SER A CA 1
ATOM 2674 C C . SER A 1 355 ? 8.759 -17.871 12.418 1.00 93.62 355 SER A C 1
ATOM 2676 O O . SER A 1 355 ? 9.809 -18.251 11.907 1.00 93.62 355 SER A O 1
ATOM 2678 N N . THR A 1 356 ? 8.319 -16.617 12.272 1.00 92.75 356 THR A N 1
ATOM 2679 C CA . THR A 1 356 ? 8.951 -15.622 11.386 1.00 92.75 356 THR A CA 1
ATOM 2680 C C . THR A 1 356 ? 9.960 -14.713 12.092 1.00 92.75 356 THR A C 1
ATOM 2682 O O . THR A 1 356 ? 10.779 -14.087 11.425 1.00 92.75 356 THR A O 1
ATOM 2685 N N . VAL A 1 357 ? 9.933 -14.629 13.429 1.00 90.25 357 VAL A N 1
ATOM 2686 C CA . VAL A 1 357 ? 10.821 -13.752 14.224 1.00 90.25 357 VAL A CA 1
ATOM 2687 C C . VAL A 1 357 ? 12.307 -14.014 13.951 1.00 90.25 357 VAL A C 1
ATOM 2689 O O . VAL A 1 357 ? 13.080 -13.061 13.884 1.00 90.25 357 VAL A O 1
ATOM 2692 N N . GLY A 1 358 ? 12.702 -15.278 13.752 1.00 89.69 358 GLY A N 1
ATOM 2693 C CA . GLY A 1 358 ? 14.087 -15.640 13.431 1.00 89.69 358 GLY A CA 1
ATOM 2694 C C . GLY A 1 358 ? 14.556 -15.026 12.111 1.00 89.69 358 GLY A C 1
ATOM 2695 O O . GLY A 1 358 ? 15.519 -14.266 12.105 1.00 89.69 358 GLY A O 1
ATOM 2696 N N . GLN A 1 359 ? 13.814 -15.272 11.025 1.00 89.19 359 GLN A N 1
ATOM 2697 C CA . GLN A 1 359 ? 14.112 -14.694 9.708 1.00 89.19 359 GLN A CA 1
ATOM 2698 C C . GLN A 1 359 ? 14.152 -13.167 9.767 1.00 89.19 359 GLN A C 1
ATOM 2700 O O . GLN A 1 359 ? 15.069 -12.537 9.256 1.00 89.19 359 GLN A O 1
ATOM 2705 N N . ARG A 1 360 ? 13.188 -12.560 10.460 1.00 88.69 360 ARG A N 1
ATOM 2706 C CA . ARG A 1 360 ? 13.115 -11.106 10.574 1.00 88.69 360 ARG A CA 1
ATOM 2707 C C . ARG A 1 360 ? 14.320 -10.498 11.286 1.00 88.69 360 ARG A C 1
ATOM 2709 O O . ARG A 1 360 ? 14.757 -9.407 10.929 1.00 88.69 360 ARG A O 1
ATOM 2716 N N . ARG A 1 361 ? 14.835 -11.167 12.317 1.00 88.81 361 ARG A N 1
ATOM 2717 C CA . ARG A 1 361 ? 16.053 -10.722 12.994 1.00 88.81 361 ARG A CA 1
ATOM 2718 C C . ARG A 1 361 ? 17.228 -10.694 12.020 1.00 88.81 361 ARG A C 1
ATOM 2720 O O . ARG A 1 361 ? 17.951 -9.704 12.005 1.00 88.81 361 ARG A O 1
ATOM 2727 N N . GLU A 1 362 ? 17.380 -11.739 11.212 1.00 88.12 362 GLU A N 1
ATOM 2728 C CA . GLU A 1 362 ? 18.417 -11.781 10.179 1.00 88.12 362 GLU A CA 1
ATOM 2729 C C . GLU A 1 362 ? 18.227 -10.662 9.150 1.00 88.12 362 GLU A C 1
ATOM 2731 O O . GLU A 1 362 ? 19.190 -9.984 8.810 1.00 88.12 362 GLU A O 1
ATOM 2736 N N . ASP A 1 363 ? 16.995 -10.415 8.699 1.00 87.12 363 ASP A N 1
ATOM 2737 C CA . ASP A 1 363 ? 16.700 -9.357 7.726 1.00 87.12 363 ASP A CA 1
ATOM 2738 C C . ASP A 1 363 ? 17.057 -7.959 8.272 1.00 87.12 363 ASP A C 1
ATOM 2740 O O . ASP A 1 363 ? 17.625 -7.137 7.551 1.00 87.12 363 ASP A O 1
ATOM 2744 N N . LEU A 1 364 ? 16.776 -7.691 9.555 1.00 86.50 364 LEU A N 1
ATOM 2745 C CA . LEU A 1 364 ? 17.147 -6.435 10.221 1.00 86.50 364 LEU A CA 1
ATOM 2746 C C . LEU A 1 364 ? 18.661 -6.295 10.404 1.00 86.50 364 LEU A C 1
ATOM 2748 O O . LEU A 1 364 ? 19.198 -5.206 10.200 1.00 86.50 364 LEU A O 1
ATOM 2752 N N . GLU A 1 365 ? 19.348 -7.378 10.777 1.00 85.44 365 GLU A N 1
ATOM 2753 C CA . GLU A 1 365 ? 20.809 -7.396 10.894 1.00 85.44 365 GLU A CA 1
ATOM 2754 C C . GLU A 1 365 ? 21.461 -7.139 9.525 1.00 85.44 365 GLU A C 1
ATOM 2756 O O . GLU A 1 365 ? 22.319 -6.264 9.421 1.00 85.44 365 GLU A O 1
ATOM 2761 N N . ARG A 1 366 ? 20.971 -7.769 8.449 1.00 84.75 366 ARG A N 1
ATOM 2762 C CA . ARG A 1 366 ? 21.433 -7.506 7.073 1.00 84.75 366 ARG A CA 1
ATOM 2763 C C . ARG A 1 366 ? 21.156 -6.078 6.619 1.00 84.75 366 ARG A C 1
ATOM 2765 O O . ARG A 1 366 ? 22.021 -5.451 6.011 1.00 84.75 366 ARG A O 1
ATOM 2772 N N . LEU A 1 367 ? 19.963 -5.543 6.896 1.00 84.06 367 LEU A N 1
ATOM 2773 C CA . LEU A 1 367 ? 19.627 -4.160 6.546 1.00 84.06 367 LEU A CA 1
ATOM 2774 C C . LEU A 1 367 ? 20.554 -3.182 7.275 1.00 84.06 367 LEU A C 1
ATOM 2776 O O . LEU A 1 367 ? 21.051 -2.238 6.665 1.00 84.06 367 LEU A O 1
ATOM 2780 N N . ARG A 1 368 ? 20.835 -3.438 8.555 1.00 82.12 368 ARG A N 1
ATOM 2781 C CA . ARG A 1 368 ? 21.784 -2.655 9.346 1.00 82.12 368 ARG A CA 1
ATOM 2782 C C . ARG A 1 368 ? 23.193 -2.719 8.756 1.00 82.12 368 ARG A C 1
ATOM 2784 O O . ARG A 1 368 ? 23.782 -1.667 8.527 1.00 82.12 368 ARG A O 1
ATOM 2791 N N . GLU A 1 369 ? 23.708 -3.912 8.466 1.00 82.19 369 GLU A N 1
ATOM 2792 C CA . GLU A 1 369 ? 25.026 -4.090 7.839 1.00 82.19 369 GLU A CA 1
ATOM 2793 C C . GLU A 1 369 ? 25.117 -3.361 6.494 1.00 82.19 369 GLU A C 1
ATOM 2795 O O . GLU A 1 369 ? 26.107 -2.687 6.217 1.00 82.19 369 GLU A O 1
ATOM 2800 N N . LYS A 1 370 ? 24.061 -3.433 5.674 1.00 77.94 370 LYS A N 1
ATOM 2801 C CA . LYS A 1 370 ? 23.988 -2.735 4.386 1.00 77.94 370 LYS A CA 1
ATOM 2802 C C . LYS A 1 370 ? 24.072 -1.220 4.548 1.00 77.94 370 LYS A C 1
ATOM 2804 O O . LYS A 1 370 ? 24.717 -0.568 3.731 1.00 77.94 370 LYS A O 1
ATOM 2809 N N . ILE A 1 371 ? 23.434 -0.661 5.576 1.00 75.00 371 ILE A N 1
ATOM 2810 C CA . ILE A 1 371 ? 23.497 0.777 5.835 1.00 75.00 371 ILE A CA 1
ATOM 2811 C C . ILE A 1 371 ? 24.869 1.179 6.394 1.00 75.00 371 ILE A C 1
ATOM 2813 O O . ILE A 1 371 ? 25.430 2.178 5.951 1.00 75.00 371 ILE A O 1
ATOM 2817 N N . GLU A 1 372 ? 25.441 0.391 7.308 1.00 74.88 372 GLU A N 1
ATOM 2818 C CA . GLU A 1 372 ? 26.772 0.649 7.881 1.00 74.88 372 GLU A CA 1
ATOM 2819 C C . GLU A 1 372 ? 27.894 0.544 6.831 1.00 74.88 372 GLU A C 1
ATOM 2821 O O . GLU A 1 372 ? 28.846 1.322 6.858 1.00 74.88 372 GLU A O 1
ATOM 2826 N N . ALA A 1 373 ? 27.782 -0.392 5.883 1.00 74.50 373 ALA A N 1
ATOM 2827 C CA . ALA A 1 373 ? 28.760 -0.600 4.815 1.00 74.50 373 ALA A CA 1
ATOM 2828 C C . ALA A 1 373 ? 28.579 0.343 3.611 1.00 74.50 373 ALA A C 1
ATOM 2830 O O . ALA A 1 373 ? 29.413 0.349 2.699 1.00 74.50 373 ALA A O 1
ATOM 2831 N N . ALA A 1 374 ? 27.488 1.109 3.554 1.00 70.38 374 ALA A N 1
ATOM 2832 C CA . ALA A 1 374 ? 27.176 1.928 2.396 1.00 70.38 374 ALA A CA 1
ATOM 2833 C C . ALA A 1 374 ? 28.094 3.158 2.291 1.00 70.38 374 ALA A C 1
ATOM 2835 O O . ALA A 1 374 ? 28.229 3.957 3.215 1.00 70.38 374 ALA A O 1
ATOM 2836 N N . ASN A 1 375 ? 28.677 3.365 1.107 1.00 69.56 375 ASN A N 1
ATOM 2837 C CA . ASN A 1 375 ? 29.384 4.606 0.798 1.00 69.56 375 ASN A CA 1
ATOM 2838 C C . ASN A 1 375 ? 28.375 5.770 0.677 1.00 69.56 375 ASN A C 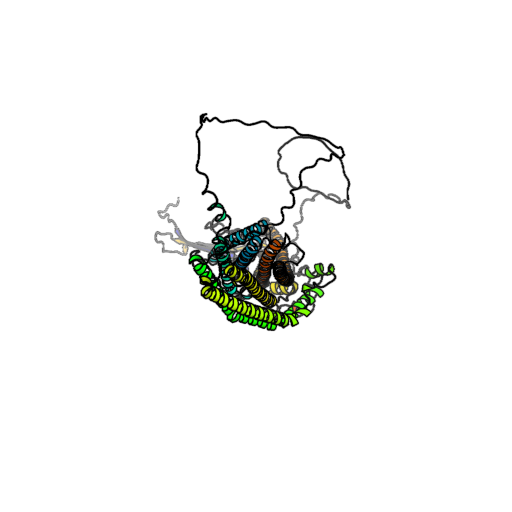1
ATOM 2840 O O . ASN A 1 375 ? 27.415 5.636 -0.096 1.00 69.56 375 ASN A O 1
ATOM 2844 N N . PRO A 1 376 ? 28.611 6.933 1.323 1.00 66.94 376 PRO A N 1
ATOM 2845 C CA . PRO A 1 376 ? 27.732 8.111 1.246 1.00 66.94 376 PRO A CA 1
ATOM 2846 C C . PRO A 1 376 ? 27.446 8.591 -0.184 1.00 66.94 376 PRO A C 1
ATOM 2848 O O . PRO A 1 376 ? 26.345 9.043 -0.489 1.00 66.94 376 PRO A O 1
ATOM 2851 N N . ASP A 1 377 ? 28.416 8.439 -1.091 1.00 62.75 377 ASP A N 1
ATOM 2852 C CA . ASP A 1 377 ? 28.280 8.835 -2.499 1.00 62.75 377 ASP A CA 1
ATOM 2853 C C . ASP A 1 377 ? 27.430 7.845 -3.329 1.00 62.75 377 ASP A C 1
ATOM 2855 O O . ASP A 1 377 ? 26.906 8.165 -4.410 1.00 62.75 377 ASP A O 1
ATOM 2859 N N . GLU A 1 378 ? 27.279 6.607 -2.853 1.00 63.62 378 GLU A N 1
ATOM 2860 C CA . GLU A 1 378 ? 26.640 5.520 -3.594 1.00 63.62 378 GLU A CA 1
ATOM 2861 C C . GLU A 1 378 ? 25.203 5.268 -3.143 1.00 63.62 378 GLU A C 1
ATOM 2863 O O . GLU A 1 378 ? 24.328 5.198 -4.019 1.00 63.62 378 GLU A O 1
ATOM 2868 N N . SER A 1 379 ? 24.935 5.253 -1.834 1.00 67.19 379 SER A N 1
ATOM 2869 C CA . SER A 1 379 ? 23.594 5.044 -1.277 1.00 67.19 379 SER A CA 1
ATOM 2870 C C . SER A 1 379 ? 23.093 6.274 -0.508 1.00 67.19 379 SER A C 1
ATOM 2872 O O . SER A 1 379 ? 23.827 6.824 0.313 1.00 67.19 379 SER A O 1
ATOM 2874 N N . PRO A 1 380 ? 21.831 6.694 -0.716 1.00 65.50 380 PRO A N 1
ATOM 2875 C CA . PRO A 1 380 ? 21.223 7.777 0.058 1.00 65.50 380 PRO A CA 1
ATOM 2876 C C . PRO A 1 380 ? 21.105 7.459 1.558 1.00 65.50 380 PRO A C 1
ATOM 2878 O O . PRO A 1 380 ? 21.033 8.387 2.361 1.00 65.50 380 PRO A O 1
ATOM 2881 N N . LEU A 1 381 ? 21.115 6.177 1.940 1.00 64.75 381 LEU A N 1
ATOM 2882 C CA . LEU A 1 381 ? 20.975 5.740 3.332 1.00 64.75 381 LEU A CA 1
ATOM 2883 C C . LEU A 1 381 ? 22.189 6.121 4.196 1.00 64.75 381 LEU A C 1
ATOM 2885 O O . LEU A 1 381 ? 22.030 6.495 5.353 1.00 64.75 381 LEU A O 1
ATOM 2889 N N . ALA A 1 382 ? 23.394 6.102 3.621 1.00 60.81 382 ALA A N 1
ATOM 2890 C CA . ALA A 1 382 ? 24.627 6.432 4.337 1.00 60.81 382 ALA A CA 1
ATOM 2891 C C . ALA A 1 382 ? 24.751 7.930 4.665 1.00 60.81 382 ALA A C 1
ATOM 2893 O O . ALA A 1 382 ? 25.261 8.294 5.722 1.00 60.81 382 ALA A O 1
ATOM 2894 N N . GLY A 1 383 ? 24.251 8.808 3.787 1.00 58.03 383 GLY A N 1
ATOM 2895 C CA . GLY A 1 383 ? 24.255 10.255 4.026 1.00 58.03 383 GLY A CA 1
ATOM 2896 C C . GLY A 1 383 ? 23.315 10.682 5.158 1.00 58.03 383 GLY A C 1
ATOM 2897 O O . GLY A 1 383 ? 23.653 11.586 5.912 1.00 58.03 383 GLY A O 1
ATOM 2898 N N . GLN A 1 384 ? 22.170 10.007 5.310 1.00 56.22 384 GLN A N 1
ATOM 2899 C CA . GLN A 1 384 ? 21.200 10.291 6.378 1.00 56.22 384 GLN A CA 1
ATOM 2900 C C . GLN A 1 384 ? 21.675 9.807 7.757 1.00 56.22 384 GLN A C 1
ATOM 2902 O O . GLN A 1 384 ? 21.320 10.406 8.763 1.00 56.22 384 GLN A O 1
ATOM 2907 N N . MET A 1 385 ? 22.505 8.760 7.812 1.00 52.03 385 MET A N 1
ATOM 2908 C CA . MET A 1 385 ? 23.013 8.199 9.072 1.00 52.03 385 MET A CA 1
ATOM 2909 C C . MET A 1 385 ? 24.332 8.806 9.561 1.00 52.03 385 MET A C 1
ATOM 2911 O O . MET A 1 385 ? 24.699 8.604 10.711 1.00 52.03 385 MET A O 1
ATOM 2915 N N . ALA A 1 386 ? 25.044 9.569 8.728 1.00 50.78 386 ALA A N 1
ATOM 2916 C CA . ALA A 1 386 ? 26.234 10.299 9.167 1.00 50.78 386 ALA A CA 1
ATOM 2917 C C . ALA A 1 386 ? 25.902 11.510 10.066 1.00 50.78 386 ALA A C 1
ATOM 2919 O O . ALA A 1 386 ? 26.789 12.009 10.757 1.00 50.78 386 ALA A O 1
ATOM 2920 N N . GLU A 1 387 ? 24.651 11.989 10.045 1.00 54.00 387 GLU A N 1
ATOM 2921 C CA . GLU A 1 387 ? 24.188 13.120 10.863 1.00 54.00 387 GLU A CA 1
ATOM 2922 C C . GLU A 1 387 ? 23.555 12.681 12.199 1.00 54.00 387 GLU A C 1
ATOM 2924 O O . GLU A 1 387 ? 23.697 13.398 13.190 1.00 54.00 387 GLU A O 1
ATOM 2929 N N . ASP A 1 388 ? 22.938 11.494 12.258 1.00 53.66 388 ASP A N 1
ATOM 2930 C CA . ASP A 1 388 ? 22.327 10.927 13.468 1.00 53.66 388 ASP A CA 1
ATOM 2931 C C . ASP A 1 388 ? 23.221 9.811 14.050 1.00 53.66 388 ASP A C 1
ATOM 2933 O O . ASP A 1 388 ? 23.276 8.698 13.536 1.00 53.66 388 ASP A O 1
ATOM 2937 N N . GLU A 1 389 ? 23.925 10.099 15.150 1.00 50.88 389 GLU A N 1
ATOM 2938 C CA . GLU A 1 389 ? 24.959 9.242 15.773 1.00 50.88 389 GLU A CA 1
ATOM 2939 C C . GLU A 1 389 ? 24.442 7.893 16.340 1.00 50.88 389 GLU A C 1
ATOM 2941 O O . GLU A 1 389 ? 25.216 7.082 16.849 1.00 50.88 389 GLU A O 1
ATOM 2946 N N . GLU A 1 390 ? 23.142 7.604 16.234 1.00 52.25 390 GLU A N 1
ATOM 2947 C CA . GLU A 1 390 ? 22.537 6.343 16.658 1.00 52.25 390 GLU A CA 1
ATOM 2948 C C . GLU A 1 390 ? 21.799 5.679 15.494 1.00 52.25 390 GLU A C 1
ATOM 2950 O O . GLU A 1 390 ? 20.859 6.240 14.931 1.00 52.25 390 GLU A O 1
ATOM 2955 N N . VAL A 1 391 ? 22.161 4.424 15.191 1.00 54.25 391 VAL A N 1
ATOM 2956 C CA . VAL A 1 391 ? 21.309 3.520 14.405 1.00 54.25 391 VAL A CA 1
ATOM 2957 C C . VAL A 1 391 ? 19.878 3.661 14.924 1.00 54.25 391 VAL A C 1
ATOM 2959 O O . VAL A 1 391 ? 19.691 3.490 16.138 1.00 54.25 391 VAL A O 1
ATOM 2962 N N . PRO A 1 392 ? 18.879 3.980 14.068 1.00 58.38 392 PRO A N 1
ATOM 2963 C CA . PRO A 1 392 ? 17.528 4.236 14.533 1.00 58.38 392 PRO A CA 1
ATOM 2964 C C . PRO A 1 392 ? 17.115 3.127 15.493 1.00 58.38 392 PRO A C 1
ATOM 2966 O O . PRO A 1 392 ? 17.237 1.950 15.158 1.00 58.38 392 PRO A O 1
ATOM 2969 N N . THR A 1 393 ? 16.628 3.480 16.689 1.00 62.59 393 THR A N 1
ATOM 2970 C CA . THR A 1 393 ? 16.168 2.507 17.709 1.00 62.59 393 THR A CA 1
ATOM 2971 C C . THR A 1 393 ? 15.212 1.452 17.116 1.00 62.59 393 THR A C 1
ATOM 2973 O O . THR A 1 393 ? 15.097 0.340 17.622 1.00 62.59 393 THR A O 1
ATOM 2976 N N . ILE A 1 394 ? 14.580 1.797 15.993 1.00 66.44 394 ILE A N 1
ATOM 2977 C CA . ILE A 1 394 ? 13.723 0.987 15.128 1.00 66.44 394 ILE A CA 1
ATOM 2978 C C . ILE A 1 394 ? 14.410 -0.286 14.584 1.00 66.44 394 ILE A C 1
ATOM 2980 O O . ILE A 1 394 ? 13.726 -1.288 14.406 1.00 66.44 394 ILE A O 1
ATOM 2984 N N . LEU A 1 395 ? 15.731 -0.291 14.363 1.00 67.12 395 LEU A N 1
ATOM 2985 C CA . LEU A 1 395 ? 16.487 -1.443 13.837 1.00 67.12 395 LEU A CA 1
ATOM 2986 C C . LEU A 1 395 ? 17.036 -2.379 14.933 1.00 67.12 395 LEU A C 1
ATOM 2988 O O . LEU A 1 395 ? 17.759 -3.327 14.629 1.00 67.12 395 LEU A O 1
ATOM 2992 N N . ARG A 1 396 ? 16.729 -2.139 16.217 1.00 68.38 396 ARG A N 1
ATOM 2993 C CA . ARG A 1 396 ? 17.194 -3.010 17.310 1.00 68.38 396 ARG A CA 1
ATOM 2994 C C . ARG A 1 396 ? 16.404 -4.319 17.326 1.00 68.38 396 ARG A C 1
ATOM 2996 O O . ARG A 1 396 ? 15.187 -4.315 17.499 1.00 68.38 396 ARG A O 1
ATOM 3003 N N . SER A 1 397 ? 17.106 -5.445 17.205 1.00 69.94 397 SER A N 1
ATOM 3004 C CA . SER A 1 397 ? 16.499 -6.781 17.165 1.00 69.94 397 SER A CA 1
ATOM 3005 C C . SER A 1 397 ? 16.246 -7.403 18.547 1.00 69.94 397 SER A C 1
ATOM 3007 O O . SER A 1 397 ? 15.506 -8.382 18.652 1.00 69.94 397 SER A O 1
ATOM 3009 N N . ASP A 1 398 ? 16.798 -6.818 19.613 1.00 69.50 398 ASP A N 1
ATOM 3010 C CA . ASP A 1 398 ? 16.847 -7.416 20.957 1.00 69.50 398 ASP A CA 1
ATOM 3011 C C . ASP A 1 398 ? 15.464 -7.761 21.538 1.00 69.50 398 ASP A C 1
ATOM 3013 O O . ASP A 1 398 ? 15.299 -8.789 22.191 1.00 69.50 398 ASP A O 1
ATOM 3017 N N . GLN A 1 399 ? 14.446 -6.937 21.270 1.00 73.00 399 GLN A N 1
ATOM 3018 C CA . GLN A 1 399 ? 13.095 -7.107 21.827 1.00 73.00 399 GLN A CA 1
ATOM 3019 C C . GLN A 1 399 ? 12.192 -8.041 21.001 1.00 73.00 399 GLN A C 1
ATOM 3021 O O . GLN A 1 399 ? 11.088 -8.370 21.430 1.00 73.00 399 GLN A O 1
ATOM 3026 N N . LEU A 1 400 ? 12.624 -8.483 19.813 1.00 82.31 400 LEU A N 1
ATOM 3027 C CA . LEU A 1 400 ? 11.779 -9.283 18.915 1.00 82.31 400 LEU A CA 1
ATOM 3028 C C . LEU A 1 400 ? 11.595 -10.725 19.394 1.00 82.31 400 LEU A C 1
ATOM 3030 O O . LEU A 1 400 ? 10.539 -11.309 19.164 1.00 82.31 400 LEU A O 1
ATOM 3034 N N . MET A 1 401 ? 12.595 -11.290 20.076 1.00 85.25 401 MET A N 1
ATOM 3035 C CA . MET A 1 401 ? 12.556 -12.682 20.542 1.00 85.25 401 MET A CA 1
ATOM 3036 C C . MET A 1 401 ? 11.548 -12.895 21.676 1.00 85.25 401 MET A C 1
ATOM 3038 O O . MET A 1 401 ? 10.925 -13.951 21.750 1.00 85.25 401 MET A O 1
ATOM 3042 N N . GLU A 1 402 ? 11.368 -11.892 22.538 1.00 89.69 402 GLU A N 1
ATOM 3043 C CA . GLU A 1 402 ? 10.452 -11.957 23.684 1.00 89.69 402 GLU A CA 1
ATOM 3044 C C . GLU A 1 402 ? 9.010 -11.583 23.304 1.00 89.69 402 GLU A C 1
ATOM 3046 O O . GLU A 1 402 ? 8.060 -11.947 24.002 1.00 89.69 402 GLU A O 1
ATOM 3051 N N . LEU A 1 403 ? 8.828 -10.905 22.166 1.00 90.88 403 LEU A N 1
ATOM 3052 C CA . LEU A 1 403 ? 7.545 -10.367 21.723 1.00 90.88 403 LEU A CA 1
ATOM 3053 C C . LEU A 1 403 ? 6.426 -11.425 21.611 1.00 90.88 403 LEU A C 1
ATOM 3055 O O . LEU A 1 403 ? 5.334 -11.156 22.118 1.00 90.88 403 LEU A O 1
ATOM 3059 N N . PRO A 1 404 ? 6.621 -12.621 21.012 1.00 94.44 404 PRO A N 1
ATOM 3060 C CA . PRO A 1 404 ? 5.561 -13.631 20.967 1.00 94.44 404 PRO A CA 1
ATOM 3061 C C . PRO A 1 404 ? 5.092 -14.051 22.365 1.00 94.44 404 PRO A C 1
ATOM 3063 O O . PRO A 1 404 ? 3.899 -14.248 22.589 1.00 94.44 404 PRO A O 1
ATOM 3066 N N . ASP A 1 405 ? 6.013 -14.145 23.327 1.00 94.19 405 ASP A N 1
ATOM 3067 C CA . ASP A 1 405 ? 5.702 -14.530 24.706 1.00 94.19 405 ASP A CA 1
ATOM 3068 C C . ASP A 1 405 ? 5.044 -13.382 25.487 1.00 94.19 405 ASP A C 1
ATOM 3070 O O . ASP A 1 405 ? 4.186 -13.614 26.343 1.00 94.19 405 ASP A O 1
ATOM 3074 N N . GLU A 1 406 ? 5.396 -12.127 25.197 1.00 94.00 406 GLU A N 1
ATOM 3075 C CA . GLU A 1 406 ? 4.658 -10.951 25.673 1.00 94.00 406 GLU A CA 1
ATOM 3076 C C . GLU A 1 406 ? 3.213 -10.942 25.163 1.00 94.00 406 GLU A C 1
ATOM 3078 O O . GLU A 1 406 ? 2.285 -10.802 25.964 1.00 94.00 406 GLU A O 1
ATOM 3083 N N . LEU A 1 407 ? 3.006 -11.149 23.859 1.00 94.62 407 LEU A N 1
ATOM 3084 C CA . LEU A 1 407 ? 1.673 -11.160 23.253 1.00 94.62 407 LEU A CA 1
ATOM 3085 C C . LEU A 1 407 ? 0.832 -12.341 23.747 1.00 94.62 407 LEU A C 1
ATOM 3087 O O . LEU A 1 407 ? -0.353 -12.160 24.016 1.00 94.62 407 LEU A O 1
ATOM 3091 N N . MET A 1 408 ? 1.428 -13.518 23.965 1.00 96.38 408 MET A N 1
ATOM 3092 C CA . MET A 1 408 ? 0.728 -14.650 24.588 1.00 96.38 408 MET A CA 1
ATOM 3093 C C . MET A 1 408 ? 0.280 -14.337 26.021 1.00 96.38 408 MET A C 1
ATOM 3095 O O . MET A 1 408 ? -0.837 -14.687 26.409 1.00 96.38 408 MET A O 1
ATOM 3099 N N . ARG A 1 409 ? 1.115 -13.653 26.818 1.00 96.44 409 ARG A N 1
ATOM 3100 C CA . ARG A 1 409 ? 0.748 -13.218 28.180 1.00 96.44 409 ARG A CA 1
ATOM 3101 C C . ARG A 1 409 ? -0.357 -12.159 28.165 1.00 96.44 409 ARG A C 1
ATOM 3103 O O . ARG A 1 409 ? -1.278 -12.225 28.988 1.00 96.44 409 ARG A O 1
ATOM 3110 N N . ALA A 1 410 ? -0.290 -11.211 27.232 1.00 94.69 410 ALA A N 1
ATOM 3111 C CA . ALA A 1 410 ? -1.340 -10.218 27.022 1.00 94.69 410 ALA A CA 1
ATOM 3112 C C . ALA A 1 410 ? -2.659 -10.895 26.612 1.00 94.69 410 ALA A C 1
ATOM 3114 O O . ALA A 1 410 ? -3.692 -10.664 27.240 1.00 94.69 410 ALA A O 1
ATOM 3115 N N . LEU A 1 411 ? -2.613 -11.833 25.660 1.00 95.88 411 LEU A N 1
ATOM 3116 C CA . LEU A 1 411 ? -3.778 -12.590 25.207 1.00 95.88 411 LEU A CA 1
ATOM 3117 C C . LEU A 1 411 ? -4.402 -13.424 26.330 1.00 95.88 411 LEU A C 1
ATOM 3119 O O . LEU A 1 411 ? -5.620 -13.425 26.482 1.00 95.88 411 LEU A O 1
ATOM 3123 N N . ALA A 1 412 ? -3.596 -14.085 27.165 1.00 96.12 412 ALA A N 1
ATOM 3124 C CA . ALA A 1 412 ? -4.097 -14.810 28.333 1.00 96.12 412 ALA A CA 1
ATOM 3125 C C . ALA A 1 412 ? -4.793 -13.873 29.339 1.00 96.12 412 ALA A C 1
ATOM 3127 O O . ALA A 1 412 ? -5.788 -14.242 29.971 1.00 96.12 412 ALA A O 1
ATOM 3128 N N . THR A 1 413 ? -4.299 -12.639 29.474 1.00 95.62 413 THR A N 1
ATOM 3129 C CA . THR A 1 413 ? -4.922 -11.612 30.319 1.00 95.62 413 THR A CA 1
ATOM 3130 C C . THR A 1 413 ? -6.266 -11.161 29.750 1.00 95.62 413 THR A C 1
ATOM 3132 O O . THR A 1 413 ? -7.240 -11.089 30.502 1.00 95.62 413 THR A O 1
ATOM 3135 N N . VAL A 1 414 ? -6.339 -10.928 28.439 1.00 94.62 414 VAL A N 1
ATOM 3136 C CA . VAL A 1 414 ? -7.575 -10.599 27.713 1.00 94.62 414 VAL A CA 1
ATOM 3137 C C . VAL A 1 414 ? -8.586 -11.742 27.797 1.00 94.62 414 VAL A C 1
ATOM 3139 O O . VAL A 1 414 ? -9.734 -11.507 28.162 1.00 94.62 414 VAL A O 1
ATOM 3142 N N . GLU A 1 415 ? -8.167 -12.990 27.567 1.00 95.12 415 GLU A N 1
ATOM 3143 C CA . GLU A 1 415 ? -9.033 -14.173 27.663 1.00 95.12 415 GLU A CA 1
ATOM 3144 C C . GLU A 1 415 ? -9.643 -14.297 29.068 1.00 95.12 415 GLU A C 1
ATOM 3146 O O . GLU A 1 415 ? -10.847 -14.512 29.218 1.00 95.12 415 GLU A O 1
ATOM 3151 N N . ARG A 1 416 ? -8.836 -14.087 30.116 1.00 95.00 416 ARG A N 1
ATOM 3152 C CA . ARG A 1 416 ? -9.323 -14.068 31.501 1.00 95.00 416 ARG A CA 1
ATOM 3153 C C . ARG A 1 416 ? -10.330 -12.940 31.735 1.00 95.00 416 ARG A C 1
ATOM 3155 O O . ARG A 1 416 ? -11.369 -13.191 32.334 1.00 95.00 416 ARG A O 1
ATOM 3162 N N . ARG A 1 417 ? -10.063 -11.724 31.244 1.00 93.62 417 ARG A N 1
ATOM 3163 C CA . ARG A 1 417 ? -10.987 -10.580 31.373 1.00 93.62 417 ARG A CA 1
ATOM 3164 C C . ARG A 1 417 ? -12.298 -10.806 30.621 1.00 93.62 417 ARG A C 1
ATOM 3166 O O . ARG A 1 417 ? -13.342 -10.452 31.158 1.00 93.62 417 ARG A O 1
ATOM 3173 N N . LEU A 1 418 ? -12.269 -11.436 29.443 1.00 92.81 418 LEU A N 1
ATOM 3174 C CA . LEU A 1 418 ? -13.476 -11.833 28.705 1.00 92.81 418 LEU A CA 1
ATOM 3175 C C . LEU A 1 418 ? -14.313 -12.834 29.505 1.00 92.81 418 LEU A C 1
ATOM 3177 O O . LEU A 1 418 ? -15.522 -12.655 29.626 1.00 92.81 418 LEU A O 1
ATOM 3181 N N . ARG A 1 419 ? -13.679 -13.859 30.090 1.00 93.50 419 ARG A N 1
ATOM 3182 C CA . ARG A 1 419 ? -14.370 -14.843 30.941 1.00 93.50 419 ARG A CA 1
ATOM 3183 C C . ARG A 1 419 ? -14.988 -14.186 32.174 1.00 93.50 419 ARG A C 1
ATOM 3185 O O . ARG A 1 419 ? -16.156 -14.422 32.454 1.00 93.50 419 ARG A O 1
ATOM 3192 N N . THR A 1 420 ? -14.254 -13.304 32.854 1.00 93.38 420 THR A N 1
ATOM 3193 C CA . THR A 1 420 ? -14.789 -12.552 33.998 1.00 93.38 420 THR A CA 1
ATOM 3194 C C . THR A 1 420 ? -15.943 -11.635 33.588 1.00 93.38 420 THR A C 1
ATOM 3196 O O . THR A 1 420 ? -16.965 -11.614 34.262 1.00 93.38 420 THR A O 1
ATOM 3199 N N . ALA A 1 421 ? -15.833 -10.909 32.471 1.00 89.94 421 ALA A N 1
ATOM 3200 C CA . ALA A 1 421 ? -16.920 -10.064 31.973 1.00 89.94 421 ALA A CA 1
ATOM 3201 C C . ALA A 1 421 ? -18.181 -10.884 31.657 1.00 89.94 421 ALA A C 1
ATOM 3203 O O . ALA A 1 421 ? -19.289 -10.451 31.966 1.00 89.94 421 ALA A O 1
ATOM 3204 N N . ARG A 1 422 ? -18.004 -12.088 31.103 1.00 91.69 422 ARG A N 1
ATOM 3205 C CA . ARG A 1 422 ? -19.082 -13.040 30.834 1.00 91.69 422 ARG A CA 1
ATOM 3206 C C . ARG A 1 422 ? -19.765 -13.523 32.119 1.00 91.69 422 ARG A C 1
ATOM 3208 O O . ARG A 1 422 ? -20.986 -13.499 32.213 1.00 91.69 422 ARG A O 1
ATOM 3215 N N . GLU A 1 423 ? -18.988 -13.917 33.126 1.00 91.44 423 GLU A N 1
ATOM 3216 C CA . GLU A 1 423 ? -19.514 -14.330 34.436 1.00 91.44 423 GLU A CA 1
ATOM 3217 C C . GLU A 1 423 ? -20.293 -13.202 35.126 1.00 91.44 423 GLU A C 1
ATOM 3219 O O . GLU A 1 423 ? -21.363 -13.433 35.688 1.00 91.44 423 GLU A O 1
ATOM 3224 N N . GLU A 1 424 ? -19.783 -11.972 35.067 1.00 90.00 424 GLU A N 1
ATOM 3225 C CA . GLU A 1 424 ? -20.452 -10.800 35.632 1.00 90.00 424 GLU A CA 1
ATOM 3226 C C . GLU A 1 424 ? -21.744 -10.447 34.877 1.00 90.00 424 GLU A C 1
ATOM 3228 O O . GLU A 1 424 ? -22.747 -10.123 35.514 1.00 90.00 424 GLU A O 1
ATOM 3233 N N . LEU A 1 425 ? -21.771 -10.586 33.547 1.00 89.00 425 LEU A N 1
ATOM 3234 C CA . LEU A 1 425 ? -22.994 -10.447 32.748 1.00 89.00 425 LEU A CA 1
ATOM 3235 C C . LEU A 1 425 ? -24.036 -11.516 33.092 1.00 89.00 425 LEU A C 1
ATOM 3237 O O . LEU A 1 425 ? -25.218 -11.194 33.209 1.00 89.00 425 LEU A O 1
ATOM 3241 N N . ALA A 1 426 ? -23.616 -12.766 33.304 1.00 89.19 426 ALA A N 1
ATOM 3242 C CA . ALA A 1 426 ? -24.516 -13.846 33.703 1.00 89.19 426 ALA A CA 1
ATOM 3243 C C . ALA A 1 426 ? -25.170 -13.565 35.067 1.00 89.19 426 ALA A C 1
ATOM 3245 O O . ALA A 1 426 ? -26.381 -13.730 35.214 1.00 89.19 426 ALA A O 1
ATOM 3246 N N . LYS A 1 427 ? -24.401 -13.052 36.041 1.00 90.69 427 LYS A N 1
ATOM 3247 C CA . LYS A 1 427 ? -24.937 -12.608 37.342 1.00 90.69 427 LYS A CA 1
ATOM 3248 C C . LYS A 1 427 ? -25.936 -11.463 37.186 1.00 90.69 427 LYS A C 1
ATOM 3250 O O . LYS A 1 427 ? -26.969 -11.464 37.850 1.00 90.69 427 LYS A O 1
ATOM 3255 N N . THR A 1 428 ? -25.645 -10.484 36.327 1.00 88.31 428 THR A N 1
ATOM 3256 C CA . THR A 1 428 ? -26.565 -9.371 36.043 1.00 88.31 428 THR A CA 1
ATOM 3257 C C . THR A 1 428 ? -27.853 -9.881 35.399 1.00 88.31 428 THR A C 1
ATOM 3259 O O . THR A 1 428 ? -28.937 -9.490 35.822 1.00 88.31 428 THR A O 1
ATOM 3262 N N . SER A 1 429 ? -27.758 -10.806 34.439 1.00 87.94 429 SER A N 1
ATOM 3263 C CA . SER A 1 429 ? -28.920 -11.438 33.803 1.00 87.94 429 SER A CA 1
ATOM 3264 C C . SER A 1 429 ? -29.793 -12.189 34.821 1.00 87.94 429 SER A C 1
ATOM 3266 O O . SER A 1 429 ? -31.007 -11.982 34.880 1.00 87.94 429 SER A O 1
ATOM 3268 N N . GLU A 1 430 ? -29.181 -12.969 35.720 1.00 89.44 430 GLU A N 1
ATOM 3269 C CA . GLU A 1 430 ? -29.902 -13.666 36.793 1.00 89.44 430 GLU A CA 1
ATOM 3270 C C . GLU A 1 430 ? -30.611 -12.691 37.747 1.00 89.44 430 GLU A C 1
ATOM 3272 O O . GLU A 1 430 ? -31.766 -12.912 38.127 1.00 89.44 430 GLU A O 1
ATOM 3277 N N . LYS A 1 431 ? -29.949 -11.582 38.102 1.00 88.75 431 LYS A N 1
ATOM 3278 C CA . LYS A 1 431 ? -30.532 -10.519 38.928 1.00 88.75 431 LYS A CA 1
ATOM 3279 C C . LYS A 1 431 ? -31.698 -9.813 38.240 1.00 88.75 431 LYS A C 1
ATOM 3281 O O . LYS A 1 431 ? -32.693 -9.541 38.908 1.00 88.75 431 LYS A O 1
ATOM 3286 N N . ILE A 1 432 ? -31.615 -9.553 36.932 1.00 86.38 432 ILE A N 1
ATOM 3287 C CA . ILE A 1 432 ? -32.726 -8.985 36.151 1.00 86.38 432 ILE A CA 1
ATOM 3288 C C . ILE A 1 432 ? -33.936 -9.924 36.222 1.00 86.38 432 ILE A C 1
ATOM 3290 O O . ILE A 1 432 ? -35.035 -9.487 36.555 1.00 86.38 432 ILE A O 1
ATOM 3294 N N . GLU A 1 433 ? -33.744 -11.225 36.001 1.00 86.81 433 GLU A N 1
ATOM 3295 C CA . GLU A 1 433 ? -34.833 -12.208 36.071 1.00 86.81 433 GLU A CA 1
ATOM 3296 C C . GLU A 1 433 ? -35.388 -12.400 37.493 1.00 86.81 433 GLU A C 1
ATOM 3298 O O . GLU A 1 433 ? -36.590 -12.617 37.681 1.00 86.81 433 GLU A O 1
ATOM 3303 N N . ALA A 1 434 ? -34.548 -12.286 38.525 1.00 86.75 434 ALA A N 1
ATOM 3304 C CA . ALA A 1 434 ? -35.008 -12.248 39.912 1.00 86.75 434 ALA A CA 1
ATOM 3305 C C . ALA A 1 434 ? -35.853 -10.993 40.191 1.00 86.75 434 ALA A C 1
ATOM 3307 O O . ALA A 1 434 ? -36.934 -11.097 40.777 1.00 86.75 434 ALA A O 1
ATOM 3308 N N . LEU A 1 435 ? -35.420 -9.824 39.704 1.00 84.81 435 LEU A N 1
ATOM 3309 C CA . LEU A 1 435 ? -36.158 -8.566 39.818 1.00 84.81 435 LEU A CA 1
ATOM 3310 C C . LEU A 1 435 ? -37.502 -8.635 39.081 1.00 84.81 435 LEU A C 1
ATOM 3312 O O . LEU A 1 435 ? -38.491 -8.120 39.589 1.00 84.81 435 LEU A O 1
ATOM 3316 N N . ARG A 1 436 ? -37.582 -9.335 37.944 1.00 84.88 436 ARG A N 1
ATOM 3317 C CA . ARG A 1 436 ? -38.849 -9.590 37.235 1.00 84.88 436 ARG A CA 1
ATOM 3318 C C . ARG A 1 436 ? -39.818 -10.472 38.017 1.00 84.88 436 ARG A C 1
ATOM 3320 O O . ARG A 1 436 ? -41.021 -10.222 38.016 1.00 84.88 436 ARG A O 1
ATOM 3327 N N . ARG A 1 437 ? -39.309 -11.472 38.743 1.00 85.00 437 ARG A N 1
ATOM 3328 C CA . ARG A 1 437 ? -40.126 -12.349 39.604 1.00 85.00 437 ARG A CA 1
ATOM 3329 C C . ARG A 1 437 ? -40.604 -11.663 40.886 1.00 85.00 437 ARG A C 1
ATOM 3331 O O . ARG A 1 437 ? -41.723 -11.915 41.335 1.00 85.00 437 ARG A O 1
ATOM 3338 N N . GLU A 1 438 ? -39.761 -10.833 41.493 1.00 83.50 438 GLU A N 1
ATOM 3339 C CA . GLU A 1 438 ? -40.013 -10.205 42.800 1.00 83.50 438 GLU A CA 1
ATOM 3340 C C . GLU A 1 438 ? -40.609 -8.792 42.698 1.00 83.50 438 GLU A C 1
ATOM 3342 O O . GLU A 1 438 ? -41.306 -8.351 43.613 1.00 83.50 438 GLU A O 1
ATOM 3347 N N . GLY A 1 439 ? -40.391 -8.112 41.572 1.00 72.00 439 GLY A N 1
ATOM 3348 C CA . GLY A 1 439 ? -40.791 -6.735 41.274 1.00 72.00 439 GLY A CA 1
ATOM 3349 C C . GLY A 1 439 ? -42.239 -6.377 41.609 1.00 72.00 439 GLY A C 1
ATOM 3350 O O . GLY A 1 439 ? -42.443 -5.389 42.315 1.00 72.00 439 GLY A O 1
ATOM 3351 N N . PRO A 1 440 ? -43.245 -7.198 41.238 1.00 75.75 440 PRO A N 1
ATOM 3352 C CA . PRO A 1 440 ? -44.648 -6.923 41.559 1.00 75.75 440 PRO A CA 1
ATOM 3353 C C . PRO A 1 440 ? -44.964 -6.871 43.065 1.00 75.75 440 PRO A C 1
ATOM 3355 O O . PRO A 1 440 ? -46.054 -6.453 43.447 1.00 75.75 440 PRO A O 1
ATOM 3358 N N . ARG A 1 441 ? -44.061 -7.361 43.928 1.00 75.19 441 ARG A N 1
ATOM 3359 C CA . ARG A 1 441 ? -44.256 -7.482 45.385 1.00 75.19 441 ARG A CA 1
ATOM 3360 C C . ARG A 1 441 ? -43.385 -6.517 46.195 1.00 75.19 441 ARG A C 1
ATOM 3362 O O . ARG A 1 441 ? -43.527 -6.469 47.417 1.00 75.19 441 ARG A O 1
ATOM 3369 N N . LEU A 1 442 ? -42.479 -5.789 45.545 1.00 75.94 442 LEU A N 1
ATOM 3370 C CA . LEU A 1 442 ? -41.535 -4.880 46.194 1.00 75.94 442 LEU A CA 1
ATOM 3371 C C . LEU A 1 442 ? -42.139 -3.482 46.365 1.00 75.94 442 LEU A C 1
ATOM 3373 O O . LEU A 1 442 ? -42.939 -3.021 45.553 1.00 75.94 442 LEU A O 1
ATOM 3377 N N . LYS A 1 443 ? -41.739 -2.785 47.434 1.00 78.06 443 LYS A N 1
ATOM 3378 C CA . LYS A 1 443 ? -42.071 -1.366 47.609 1.00 78.06 443 LYS A CA 1
ATOM 3379 C C . LYS A 1 443 ? -41.314 -0.537 46.572 1.00 78.06 443 LYS A C 1
ATOM 3381 O O . LYS A 1 443 ? -40.183 -0.862 46.234 1.00 78.06 443 LYS A O 1
ATOM 3386 N N . THR A 1 444 ? -41.901 0.574 46.128 1.00 73.94 444 THR A N 1
ATOM 3387 C CA . THR A 1 444 ? -41.343 1.438 45.073 1.00 73.94 444 THR A CA 1
ATOM 3388 C C . THR A 1 444 ? -39.912 1.911 45.364 1.00 73.94 444 THR A C 1
ATOM 3390 O O . THR A 1 444 ? -39.101 1.991 44.448 1.00 73.94 444 THR A O 1
ATOM 3393 N N . VAL A 1 445 ? -39.572 2.194 46.626 1.00 74.81 445 VAL A N 1
ATOM 3394 C CA . VAL A 1 445 ? -38.208 2.599 47.022 1.00 74.81 445 VAL A CA 1
ATOM 3395 C C . VAL A 1 445 ? -37.228 1.427 46.887 1.00 74.81 445 VAL A C 1
ATOM 3397 O O . VAL A 1 445 ? -36.253 1.539 46.152 1.00 74.81 445 VAL A O 1
ATOM 3400 N N . ASP A 1 446 ? -37.552 0.273 47.482 1.00 78.31 446 ASP A N 1
ATOM 3401 C CA . ASP A 1 446 ? -36.721 -0.940 47.417 1.00 78.31 446 ASP A CA 1
ATOM 3402 C C . ASP A 1 446 ? -36.545 -1.452 45.973 1.00 78.31 446 ASP A C 1
ATOM 3404 O O . ASP A 1 446 ? -35.483 -1.956 45.605 1.00 78.31 446 ASP A O 1
ATOM 3408 N N . LEU A 1 447 ? -37.583 -1.307 45.139 1.00 78.62 447 LEU A N 1
ATOM 3409 C CA . LEU A 1 447 ? -37.543 -1.626 43.713 1.00 78.62 447 LEU A CA 1
ATOM 3410 C C . LEU A 1 447 ? -36.543 -0.733 42.973 1.00 78.62 447 LEU A C 1
ATOM 3412 O O . LEU A 1 447 ? -35.746 -1.246 42.194 1.00 78.62 447 LEU A O 1
ATOM 3416 N N . ASN A 1 448 ? -36.571 0.582 43.211 1.00 76.06 448 ASN A N 1
ATOM 3417 C CA . ASN A 1 448 ? -35.659 1.521 42.554 1.00 76.06 448 ASN A CA 1
ATOM 3418 C C . ASN A 1 448 ? -34.214 1.349 43.015 1.00 76.06 448 ASN A C 1
ATOM 3420 O O . ASN A 1 448 ? -33.307 1.424 42.186 1.00 76.06 448 ASN A O 1
ATOM 3424 N N . ASP A 1 449 ? -33.994 1.083 44.302 1.00 80.06 449 ASP A N 1
ATOM 3425 C CA . ASP A 1 449 ? -32.657 0.825 44.834 1.00 80.06 449 ASP A CA 1
ATOM 3426 C C . ASP A 1 449 ? -32.057 -0.442 44.213 1.00 80.06 449 ASP A C 1
ATOM 3428 O O . ASP A 1 449 ? -30.926 -0.411 43.720 1.00 80.06 449 ASP A O 1
ATOM 3432 N N . ARG A 1 450 ? -32.837 -1.530 44.132 1.00 81.38 450 ARG A N 1
ATOM 3433 C CA . ARG A 1 450 ? -32.412 -2.758 43.442 1.00 81.38 450 ARG A CA 1
ATOM 3434 C C . ARG A 1 450 ? -32.221 -2.550 41.948 1.00 81.38 450 ARG A C 1
ATOM 3436 O O . ARG A 1 450 ? -31.187 -2.919 41.421 1.00 81.38 450 ARG A O 1
ATOM 3443 N N . LEU A 1 451 ? -33.158 -1.912 41.257 1.00 81.81 451 LEU A N 1
ATOM 3444 C CA . LEU A 1 451 ? -33.051 -1.626 39.825 1.00 81.81 451 LEU A CA 1
ATOM 3445 C C . LEU A 1 451 ? -31.779 -0.822 39.496 1.00 81.81 451 LEU A C 1
ATOM 3447 O O . LEU A 1 451 ? -31.077 -1.122 38.527 1.00 81.81 451 LEU A O 1
ATOM 3451 N N . ARG A 1 452 ? -31.448 0.179 40.320 1.00 80.75 452 ARG A N 1
ATOM 3452 C CA . ARG A 1 452 ? -30.225 0.972 40.162 1.00 80.75 452 ARG A CA 1
ATOM 3453 C C . ARG A 1 452 ? -28.967 0.150 40.420 1.00 80.75 452 ARG A C 1
ATOM 3455 O O . ARG A 1 452 ? -28.046 0.198 39.607 1.00 80.75 452 ARG A O 1
ATOM 3462 N N . ALA A 1 453 ? -28.939 -0.592 41.524 1.00 83.06 453 ALA A N 1
ATOM 3463 C CA . ALA A 1 453 ? -27.774 -1.363 41.946 1.00 83.06 453 ALA A CA 1
ATOM 3464 C C . ALA A 1 453 ? -27.520 -2.606 41.077 1.00 83.06 453 ALA A C 1
ATOM 3466 O O . ALA A 1 453 ? -26.369 -2.940 40.805 1.00 83.06 453 ALA A O 1
ATOM 3467 N N . ASP A 1 454 ? -28.582 -3.279 40.640 1.00 82.88 454 ASP A N 1
ATOM 3468 C CA . ASP A 1 454 ? -28.515 -4.576 39.970 1.00 82.88 454 ASP A CA 1
ATOM 3469 C C . ASP A 1 454 ? -28.580 -4.484 38.445 1.00 82.88 454 ASP A C 1
ATOM 3471 O O . ASP A 1 454 ? -28.137 -5.423 37.791 1.00 82.88 454 ASP A O 1
ATOM 3475 N N . VAL A 1 455 ? -29.088 -3.386 37.865 1.00 80.81 455 VAL A N 1
ATOM 3476 C CA . VAL A 1 455 ? -29.275 -3.269 36.404 1.00 80.81 455 VAL A CA 1
ATOM 3477 C C . VAL A 1 455 ? -28.653 -1.995 35.836 1.00 80.81 455 VAL A C 1
ATOM 3479 O O . VAL A 1 455 ? -27.737 -2.075 35.019 1.00 80.81 455 VAL A O 1
ATOM 3482 N N . ILE A 1 456 ? -29.107 -0.819 36.281 1.00 80.25 456 ILE A N 1
ATOM 3483 C CA . ILE A 1 456 ? -28.761 0.469 35.647 1.00 80.25 456 ILE A CA 1
ATOM 3484 C C . ILE A 1 456 ? -27.272 0.802 35.794 1.00 80.25 456 ILE A C 1
ATOM 3486 O O . ILE A 1 456 ? -26.658 1.285 34.848 1.00 80.25 456 ILE A O 1
ATOM 3490 N N . ALA A 1 457 ? -26.677 0.546 36.961 1.00 79.44 457 ALA A N 1
ATOM 3491 C CA . ALA A 1 457 ? -25.249 0.764 37.173 1.00 79.44 457 ALA A CA 1
ATOM 3492 C C . ALA A 1 457 ? -24.353 -0.333 36.551 1.00 79.44 457 ALA A C 1
ATOM 3494 O O . ALA A 1 457 ? -23.378 0.018 35.881 1.00 79.44 457 ALA A O 1
ATOM 3495 N N . PRO A 1 458 ? -24.605 -1.643 36.746 1.00 85.06 458 PRO A N 1
ATOM 3496 C CA . PRO A 1 458 ? -23.680 -2.676 36.276 1.00 85.06 458 PRO A CA 1
ATOM 3497 C C . PRO A 1 458 ? -23.738 -2.928 34.766 1.00 85.06 458 PRO A C 1
ATOM 3499 O O . PRO A 1 458 ? -22.677 -3.028 34.150 1.00 85.06 458 PRO A O 1
ATOM 3502 N N . LEU A 1 459 ? -24.924 -3.005 34.149 1.00 85.94 459 LEU A N 1
ATOM 3503 C CA . LEU A 1 459 ? -25.053 -3.478 32.765 1.00 85.94 459 LEU A CA 1
ATOM 3504 C C . LEU A 1 459 ? -24.320 -2.571 31.749 1.00 85.94 459 LEU A C 1
ATOM 3506 O O . LEU A 1 459 ? -23.488 -3.090 31.002 1.00 85.94 459 LEU A O 1
ATOM 3510 N N . PRO A 1 460 ? -24.493 -1.231 31.738 1.00 83.50 460 PRO A N 1
ATOM 3511 C CA . PRO A 1 460 ? -23.764 -0.361 30.806 1.00 83.50 460 PRO A CA 1
ATOM 3512 C C . PRO A 1 460 ? -22.243 -0.385 31.014 1.00 83.50 460 PRO A C 1
ATOM 3514 O O . PRO A 1 460 ? -21.474 -0.354 30.049 1.00 83.50 460 PRO A O 1
ATOM 3517 N N . ASN A 1 461 ? -21.796 -0.481 32.271 1.00 83.44 461 ASN A N 1
ATOM 3518 C CA . ASN A 1 461 ? -20.377 -0.568 32.618 1.00 83.44 461 ASN A CA 1
ATOM 3519 C C . ASN A 1 461 ? -19.761 -1.891 32.140 1.00 83.44 461 ASN A C 1
ATOM 3521 O O . ASN A 1 461 ? -18.649 -1.897 31.608 1.00 83.44 461 ASN A O 1
ATOM 3525 N N . GLN A 1 462 ? -20.491 -3.002 32.270 1.00 88.50 462 GLN A N 1
ATOM 3526 C CA . GLN A 1 462 ? -20.080 -4.312 31.762 1.00 88.50 462 GLN A CA 1
ATOM 3527 C C . GLN A 1 462 ? -19.969 -4.310 30.232 1.00 88.50 462 GLN A C 1
ATOM 3529 O O . GLN A 1 462 ? -18.943 -4.743 29.708 1.00 88.50 462 GLN A O 1
ATOM 3534 N N . LEU A 1 463 ? -20.956 -3.755 29.516 1.00 87.44 463 LEU A N 1
ATOM 3535 C CA . LEU A 1 463 ? -20.917 -3.632 28.050 1.00 87.44 463 LEU A CA 1
ATOM 3536 C C . LEU A 1 463 ? -19.748 -2.759 27.571 1.00 87.44 463 LEU A C 1
ATOM 3538 O O . LEU A 1 463 ? -19.034 -3.127 26.637 1.00 87.44 463 LEU A O 1
ATOM 3542 N N . THR A 1 464 ? -19.501 -1.640 28.255 1.00 84.56 464 THR A N 1
ATOM 3543 C CA . THR A 1 464 ? -18.374 -0.743 27.956 1.00 84.56 464 THR A CA 1
ATOM 3544 C C . THR A 1 464 ? -17.027 -1.434 28.187 1.00 84.56 464 THR A C 1
ATOM 3546 O O . THR A 1 464 ? -16.119 -1.327 27.360 1.00 84.56 464 THR A O 1
ATOM 3549 N N . SER A 1 465 ? -16.895 -2.176 29.290 1.00 85.31 465 SER A N 1
ATOM 3550 C CA . SER A 1 465 ? -15.699 -2.969 29.595 1.00 85.31 465 SER A CA 1
ATOM 3551 C C . SER A 1 465 ? -15.456 -4.044 28.533 1.00 85.31 465 SER A C 1
ATOM 3553 O O . SER A 1 465 ? -14.340 -4.205 28.048 1.00 85.31 465 SER A O 1
ATOM 3555 N N . LEU A 1 466 ? -16.512 -4.733 28.104 1.00 89.50 466 LEU A N 1
ATOM 3556 C CA . LEU A 1 466 ? -16.446 -5.791 27.102 1.00 89.50 466 LEU A CA 1
ATOM 3557 C C . LEU A 1 466 ? -16.017 -5.262 25.732 1.00 89.50 466 LEU A C 1
ATOM 3559 O O . LEU A 1 466 ? -15.131 -5.852 25.117 1.00 89.50 466 LEU A O 1
ATOM 3563 N N . SER A 1 467 ? -16.565 -4.124 25.291 1.00 87.81 467 SER A N 1
ATOM 3564 C CA . SER A 1 467 ? -16.124 -3.454 24.058 1.00 87.81 467 SER A CA 1
ATOM 3565 C C . SER A 1 467 ? -14.623 -3.156 24.090 1.00 87.81 467 SER A C 1
ATOM 3567 O O . SER A 1 467 ? -13.901 -3.429 23.129 1.00 87.81 467 SER A O 1
ATOM 3569 N N . ALA A 1 468 ? -14.117 -2.692 25.234 1.00 86.31 468 ALA A N 1
ATOM 3570 C CA . ALA A 1 468 ? -12.697 -2.417 25.392 1.00 86.31 468 ALA A CA 1
ATOM 3571 C C . ALA A 1 468 ? -11.822 -3.674 25.357 1.00 86.31 468 ALA A C 1
ATOM 3573 O O . ALA A 1 468 ? -10.766 -3.652 24.734 1.00 86.31 468 ALA A O 1
ATOM 3574 N N . VAL A 1 469 ? -12.259 -4.772 25.980 1.00 91.00 469 VAL A N 1
ATOM 3575 C CA . VAL A 1 469 ? -11.517 -6.041 25.947 1.00 91.00 469 VAL A CA 1
ATOM 3576 C C . VAL A 1 469 ? -11.513 -6.642 24.531 1.00 91.00 469 VAL A C 1
ATOM 3578 O O . VAL A 1 469 ? -10.498 -7.183 24.098 1.00 91.00 469 VAL A O 1
ATOM 3581 N N . VAL A 1 470 ? -12.610 -6.509 23.774 1.00 91.12 470 VAL A N 1
ATOM 3582 C CA . VAL A 1 470 ? -12.664 -6.917 22.356 1.00 91.12 470 VAL A CA 1
ATOM 3583 C C . VAL A 1 470 ? -11.723 -6.066 21.501 1.00 91.12 470 VAL A C 1
ATOM 3585 O O . VAL A 1 470 ? -11.041 -6.602 20.633 1.00 91.12 470 VAL A O 1
ATOM 3588 N N . LEU A 1 471 ? -11.645 -4.756 21.743 1.00 88.19 471 LEU A N 1
ATOM 3589 C CA . LEU A 1 471 ? -10.690 -3.895 21.047 1.00 88.19 471 LEU A CA 1
ATOM 3590 C C . LEU A 1 471 ? -9.237 -4.265 21.385 1.00 88.19 471 LEU A C 1
ATOM 3592 O O . LEU A 1 471 ? -8.418 -4.358 20.481 1.00 88.19 471 LEU A O 1
ATOM 3596 N N . GLU A 1 472 ? -8.920 -4.532 22.652 1.00 91.31 472 GLU A N 1
ATOM 3597 C CA . GLU A 1 472 ? -7.586 -4.981 23.080 1.00 91.31 472 GLU A CA 1
ATOM 3598 C C . GLU A 1 472 ? -7.176 -6.286 22.372 1.00 91.31 472 GLU A C 1
ATOM 3600 O O . GLU A 1 472 ? -6.054 -6.401 21.885 1.00 91.31 472 GLU A O 1
ATOM 3605 N N . LEU A 1 473 ? -8.110 -7.233 22.205 1.00 93.25 473 LEU A N 1
ATOM 3606 C CA . LEU A 1 473 ? -7.890 -8.447 21.409 1.00 93.25 473 LEU A CA 1
ATOM 3607 C C . LEU A 1 473 ? -7.519 -8.125 19.949 1.00 93.25 473 LEU A C 1
ATOM 3609 O O . LEU A 1 473 ? -6.583 -8.716 19.408 1.00 93.25 473 LEU A O 1
ATOM 3613 N N . VAL A 1 474 ? -8.229 -7.180 19.323 1.00 92.00 474 VAL A N 1
ATOM 3614 C CA . VAL A 1 474 ? -7.955 -6.723 17.948 1.00 92.00 474 VAL A CA 1
ATOM 3615 C C . VAL A 1 474 ? -6.587 -6.056 17.839 1.00 92.00 474 VAL A C 1
ATOM 3617 O O . VAL A 1 474 ? -5.869 -6.289 16.872 1.00 92.00 474 VAL A O 1
ATOM 3620 N N . LEU A 1 475 ? -6.200 -5.246 18.823 1.00 92.94 475 LEU A N 1
ATOM 3621 C CA . LEU A 1 475 ? -4.906 -4.564 18.836 1.00 92.94 475 LEU A CA 1
ATOM 3622 C C . LEU A 1 475 ? -3.742 -5.554 19.003 1.00 92.94 475 LEU A C 1
ATOM 3624 O O . LEU A 1 475 ? -2.729 -5.426 18.312 1.00 92.94 475 LEU A O 1
ATOM 3628 N N . ILE A 1 476 ? -3.910 -6.594 19.830 1.00 94.06 476 ILE A N 1
ATOM 3629 C CA . ILE A 1 476 ? -2.949 -7.705 19.942 1.00 94.06 476 ILE A CA 1
ATOM 3630 C C . ILE A 1 476 ? -2.817 -8.440 18.604 1.00 94.06 476 ILE A C 1
ATOM 3632 O O . ILE A 1 476 ? -1.697 -8.701 18.161 1.00 94.06 476 ILE A O 1
ATOM 3636 N N . GLN A 1 477 ? -3.937 -8.739 17.937 1.00 93.69 477 GLN A N 1
ATOM 3637 C CA . GLN A 1 477 ? -3.934 -9.372 16.617 1.00 93.69 477 GLN A CA 1
ATOM 3638 C C . GLN A 1 477 ? -3.216 -8.512 15.573 1.00 93.69 477 GLN A C 1
ATOM 3640 O O . GLN A 1 477 ? -2.337 -9.003 14.864 1.00 93.69 477 GLN A O 1
ATOM 3645 N N . ALA A 1 478 ? -3.545 -7.219 15.518 1.00 94.12 478 ALA A N 1
ATOM 3646 C CA . ALA A 1 478 ? -2.922 -6.270 14.608 1.00 94.12 478 ALA A CA 1
ATOM 3647 C C . ALA A 1 478 ? -1.412 -6.186 14.846 1.00 94.12 478 ALA A C 1
ATOM 3649 O O . ALA A 1 478 ? -0.643 -6.212 13.884 1.00 94.12 478 ALA A O 1
ATOM 3650 N N . ARG A 1 479 ? -0.971 -6.165 16.111 1.00 94.25 479 ARG A N 1
ATOM 3651 C CA . ARG A 1 479 ? 0.451 -6.197 16.472 1.00 94.25 479 ARG A CA 1
ATOM 3652 C C . ARG A 1 479 ? 1.117 -7.498 16.023 1.00 94.25 479 ARG A C 1
ATOM 3654 O O . ARG A 1 479 ? 2.158 -7.435 15.379 1.00 94.25 479 ARG A O 1
ATOM 3661 N N . ALA A 1 480 ? 0.514 -8.659 16.281 1.00 94.50 480 ALA A N 1
ATOM 3662 C CA . ALA A 1 480 ? 1.062 -9.947 15.849 1.00 94.50 480 ALA A CA 1
ATOM 3663 C C . ALA A 1 480 ? 1.220 -10.029 14.319 1.00 94.50 480 ALA A C 1
ATOM 3665 O O . ALA A 1 480 ? 2.297 -10.359 13.819 1.00 94.50 480 ALA A O 1
ATOM 3666 N N . ARG A 1 481 ? 0.176 -9.654 13.567 1.00 95.00 481 ARG A N 1
ATOM 3667 C CA . ARG A 1 481 ? 0.181 -9.682 12.096 1.00 95.00 481 ARG A CA 1
ATOM 3668 C C . ARG A 1 481 ? 1.180 -8.697 11.501 1.00 95.00 481 ARG A C 1
ATOM 3670 O O . ARG A 1 481 ? 1.972 -9.099 10.651 1.00 95.00 481 ARG A O 1
ATOM 3677 N N . THR A 1 482 ? 1.215 -7.458 11.995 1.00 94.31 482 THR A N 1
ATOM 3678 C CA . THR A 1 482 ? 2.149 -6.411 11.534 1.00 94.31 482 THR A CA 1
ATOM 3679 C C . THR A 1 482 ? 3.601 -6.862 11.663 1.00 94.31 482 THR A C 1
ATOM 3681 O O . THR A 1 482 ? 4.416 -6.645 10.770 1.00 94.31 482 THR A O 1
ATOM 3684 N N . GLU A 1 483 ? 3.930 -7.526 12.768 1.00 91.69 483 GLU A N 1
ATOM 3685 C CA . GLU A 1 483 ? 5.292 -7.954 13.083 1.00 91.69 483 GLU A CA 1
ATOM 3686 C C . GLU A 1 483 ? 5.686 -9.252 12.337 1.00 91.69 483 GLU A C 1
ATOM 3688 O O . GLU A 1 483 ? 6.876 -9.550 12.221 1.00 91.69 483 GLU A O 1
ATOM 3693 N N . SER A 1 484 ? 4.707 -9.995 11.798 1.00 93.06 484 SER A N 1
ATOM 3694 C CA . SER A 1 484 ? 4.908 -11.250 11.052 1.00 93.06 484 SER A CA 1
ATOM 3695 C C . SER A 1 484 ? 5.199 -11.067 9.557 1.00 93.06 484 SER A C 1
ATOM 3697 O O . SER A 1 484 ? 5.682 -11.990 8.905 1.00 93.06 484 SER A O 1
ATOM 3699 N N . ILE A 1 485 ? 4.888 -9.895 8.995 1.00 93.44 485 ILE A N 1
ATOM 3700 C CA . ILE A 1 485 ? 5.065 -9.619 7.563 1.00 93.44 485 ILE A CA 1
ATOM 3701 C C . ILE A 1 485 ? 6.545 -9.334 7.277 1.00 93.44 485 ILE A C 1
ATOM 3703 O O . ILE A 1 485 ? 7.177 -8.544 7.982 1.00 93.44 485 ILE A O 1
ATOM 3707 N N . THR A 1 486 ? 7.093 -9.947 6.231 1.00 89.81 486 THR A N 1
ATOM 3708 C CA . THR A 1 486 ? 8.477 -9.757 5.772 1.00 89.81 486 THR A CA 1
ATOM 3709 C C . THR A 1 486 ? 8.507 -9.305 4.312 1.00 89.81 486 THR A C 1
ATOM 3711 O O . THR A 1 486 ? 7.543 -9.501 3.569 1.00 89.81 486 THR A O 1
ATOM 3714 N N . LEU A 1 487 ? 9.607 -8.664 3.911 1.00 91.25 487 LEU A N 1
ATOM 3715 C CA . LEU A 1 487 ? 9.867 -8.300 2.518 1.00 91.25 487 LEU A CA 1
ATOM 3716 C C . LEU A 1 487 ? 10.692 -9.389 1.841 1.00 91.25 487 LEU A C 1
ATOM 3718 O O . LEU A 1 487 ? 11.560 -9.991 2.469 1.00 91.25 487 LEU A O 1
ATOM 3722 N N . MET A 1 488 ? 10.468 -9.598 0.544 1.00 90.31 488 MET A N 1
ATOM 3723 C CA . MET A 1 488 ? 11.380 -10.423 -0.242 1.00 90.31 488 MET A CA 1
ATOM 3724 C C . MET A 1 488 ? 12.660 -9.627 -0.528 1.00 90.31 488 MET A C 1
ATOM 3726 O O . MET A 1 488 ? 12.551 -8.540 -1.091 1.00 90.31 488 MET A O 1
ATOM 3730 N N . PRO A 1 489 ? 13.862 -10.116 -0.180 1.00 87.06 489 PRO A N 1
ATOM 3731 C CA . PRO A 1 489 ? 15.069 -9.301 -0.249 1.00 87.06 489 PRO A CA 1
ATOM 3732 C C . PRO A 1 489 ? 15.517 -9.006 -1.690 1.00 87.06 489 PRO A C 1
ATOM 3734 O O . PRO A 1 489 ? 15.338 -9.806 -2.613 1.00 87.06 489 PRO A O 1
ATOM 3737 N N . VAL A 1 490 ? 16.138 -7.834 -1.860 1.00 88.75 490 VAL A N 1
ATOM 3738 C CA . VAL A 1 490 ? 16.774 -7.372 -3.104 1.00 88.75 490 VAL A CA 1
ATOM 3739 C C . VAL A 1 490 ? 18.215 -6.980 -2.779 1.00 88.75 490 VAL A C 1
ATOM 3741 O O . VAL A 1 490 ? 18.465 -5.960 -2.129 1.00 88.75 490 VAL A O 1
ATOM 3744 N N . GLU A 1 491 ? 19.157 -7.810 -3.225 1.00 84.44 491 GLU A N 1
ATOM 3745 C CA . GLU A 1 491 ? 20.582 -7.762 -2.874 1.00 84.44 491 GLU A CA 1
ATOM 3746 C C . GLU A 1 491 ? 21.445 -7.653 -4.140 1.00 84.44 491 GLU A C 1
ATOM 3748 O O . GLU A 1 491 ? 22.330 -8.461 -4.409 1.00 84.44 491 GLU A O 1
ATOM 3753 N N . ILE A 1 492 ? 21.173 -6.640 -4.964 1.00 85.75 492 ILE A N 1
ATOM 3754 C CA . ILE A 1 492 ? 21.930 -6.383 -6.194 1.00 85.75 492 ILE A CA 1
ATOM 3755 C C . ILE A 1 492 ? 22.417 -4.940 -6.201 1.00 85.75 492 ILE A C 1
ATOM 3757 O O . ILE A 1 492 ? 21.644 -4.000 -6.013 1.00 85.75 492 ILE A O 1
ATOM 3761 N N . SER A 1 493 ? 23.713 -4.759 -6.463 1.00 85.81 493 SER A N 1
ATOM 3762 C CA . SER A 1 493 ? 24.292 -3.431 -6.659 1.00 85.81 493 SER A CA 1
ATOM 3763 C C . SER A 1 493 ? 23.865 -2.842 -8.006 1.00 85.81 493 SER A C 1
ATOM 3765 O O . SER A 1 493 ? 23.715 -3.562 -8.996 1.00 85.81 493 SER A O 1
ATOM 3767 N N . TRP A 1 494 ? 23.750 -1.514 -8.093 1.00 85.31 494 TRP A N 1
ATOM 3768 C CA . TRP A 1 494 ? 23.399 -0.854 -9.358 1.00 85.31 494 TRP A CA 1
ATOM 3769 C C . TRP A 1 494 ? 24.380 -1.160 -10.497 1.00 85.31 494 TRP A C 1
ATOM 3771 O O . TRP A 1 494 ? 23.973 -1.215 -11.656 1.00 85.31 494 TRP A O 1
ATOM 3781 N N . ARG A 1 495 ? 25.660 -1.392 -10.179 1.00 85.38 495 ARG A N 1
ATOM 3782 C CA . ARG A 1 495 ? 26.687 -1.749 -11.167 1.00 85.38 495 ARG A CA 1
ATOM 3783 C C . ARG A 1 495 ? 26.427 -3.138 -11.733 1.00 85.38 495 ARG A C 1
ATOM 3785 O O . ARG A 1 495 ? 26.391 -3.307 -12.947 1.00 85.38 495 ARG A O 1
ATOM 3792 N N . THR A 1 496 ? 26.176 -4.101 -10.850 1.00 85.94 496 THR A N 1
ATOM 3793 C CA . THR A 1 496 ? 25.834 -5.473 -11.229 1.00 85.94 496 THR A CA 1
ATOM 3794 C C . THR A 1 496 ? 24.553 -5.500 -12.062 1.00 85.94 496 THR A C 1
ATOM 3796 O O . THR A 1 496 ? 24.545 -6.089 -13.138 1.00 85.94 496 THR A O 1
ATOM 3799 N N . ALA A 1 497 ? 23.505 -4.788 -11.632 1.00 89.06 497 ALA A N 1
ATOM 3800 C CA . ALA A 1 497 ? 22.260 -4.668 -12.390 1.00 89.06 497 ALA A CA 1
ATOM 3801 C C . ALA A 1 497 ? 22.478 -4.080 -13.794 1.00 89.06 497 ALA A C 1
ATOM 3803 O O . ALA A 1 497 ? 21.863 -4.539 -14.754 1.00 89.06 497 ALA A O 1
ATOM 3804 N N . ASN A 1 498 ? 23.365 -3.088 -13.937 1.00 89.69 498 ASN A N 1
ATOM 3805 C CA . ASN A 1 498 ? 23.673 -2.484 -15.233 1.00 89.69 498 ASN A CA 1
ATOM 3806 C C . ASN A 1 498 ? 24.402 -3.450 -16.181 1.00 89.69 498 ASN A C 1
ATOM 3808 O O . ASN A 1 498 ? 24.080 -3.497 -17.366 1.00 89.69 498 ASN A O 1
ATOM 3812 N N . GLU A 1 499 ? 25.347 -4.249 -15.679 1.00 85.56 499 GLU A N 1
ATOM 3813 C CA . GLU A 1 499 ? 26.017 -5.269 -16.499 1.00 85.56 499 GLU A CA 1
ATOM 3814 C C . GLU A 1 499 ? 25.054 -6.388 -16.918 1.00 85.56 499 GLU A C 1
ATOM 3816 O O . GLU A 1 499 ? 25.050 -6.797 -18.080 1.00 85.56 499 GLU A O 1
ATOM 3821 N N . ILE A 1 500 ? 24.164 -6.819 -16.017 1.00 88.00 500 ILE A N 1
ATOM 3822 C CA . ILE A 1 500 ? 23.077 -7.750 -16.354 1.00 88.00 500 ILE A CA 1
ATOM 3823 C C . ILE A 1 500 ? 22.201 -7.139 -17.462 1.00 88.00 500 ILE A C 1
ATOM 3825 O O . ILE A 1 500 ? 21.997 -7.761 -18.507 1.00 88.00 500 ILE A O 1
ATOM 3829 N N . ALA A 1 501 ? 21.763 -5.886 -17.302 1.00 90.06 501 ALA A N 1
ATOM 3830 C CA . ALA A 1 501 ? 20.964 -5.187 -18.307 1.00 90.06 501 ALA A CA 1
ATOM 3831 C C . ALA A 1 501 ? 21.673 -5.098 -19.667 1.00 90.06 501 ALA A C 1
ATOM 3833 O O . ALA A 1 501 ? 21.068 -5.343 -20.710 1.00 90.06 501 ALA A O 1
ATOM 3834 N N . ARG A 1 502 ? 22.973 -4.812 -19.687 1.00 88.50 502 ARG A N 1
ATOM 3835 C CA . ARG A 1 502 ? 23.761 -4.743 -20.923 1.00 88.50 502 ARG A CA 1
ATOM 3836 C C . ARG A 1 502 ? 23.757 -6.061 -21.707 1.00 88.50 502 ARG A C 1
ATOM 3838 O O . ARG A 1 502 ? 23.791 -6.034 -22.941 1.00 88.50 502 ARG A O 1
ATOM 3845 N N . CYS A 1 503 ? 23.707 -7.194 -21.011 1.00 86.00 503 CYS A N 1
ATOM 3846 C CA . CYS A 1 503 ? 23.675 -8.527 -21.609 1.00 86.00 503 CYS A CA 1
ATOM 3847 C C . CYS A 1 503 ? 22.265 -8.957 -22.040 1.00 86.00 503 CYS A C 1
ATOM 3849 O O . CYS A 1 503 ? 22.101 -9.455 -23.155 1.00 86.00 503 CYS A O 1
ATOM 3851 N N . TYR A 1 504 ? 21.249 -8.754 -21.195 1.00 88.94 504 TYR A N 1
ATOM 3852 C CA . TYR A 1 504 ? 19.919 -9.350 -21.393 1.00 88.94 504 TYR A CA 1
ATOM 3853 C C . TYR A 1 504 ? 18.877 -8.399 -21.985 1.00 88.94 504 TYR A C 1
ATOM 3855 O O . TYR A 1 504 ? 17.879 -8.851 -22.560 1.00 88.94 504 TYR A O 1
ATOM 3863 N N . ARG A 1 505 ? 19.077 -7.077 -21.909 1.00 88.62 505 ARG A N 1
ATOM 3864 C CA . ARG A 1 505 ? 18.050 -6.130 -22.352 1.00 88.62 505 ARG A CA 1
ATOM 3865 C C . ARG A 1 505 ? 17.959 -6.070 -23.877 1.00 88.62 505 ARG A C 1
ATOM 3867 O O . ARG A 1 505 ? 18.881 -5.691 -24.600 1.00 88.62 505 ARG A O 1
ATOM 3874 N N . ARG A 1 506 ? 16.780 -6.431 -24.382 1.00 87.81 506 ARG A N 1
ATOM 3875 C CA . ARG A 1 506 ? 16.488 -6.600 -25.817 1.00 87.81 506 ARG A CA 1
ATOM 3876 C C . ARG A 1 506 ? 16.583 -5.300 -26.620 1.00 87.81 506 ARG A C 1
ATOM 3878 O O . ARG A 1 506 ? 17.019 -5.306 -27.769 1.00 87.81 506 ARG A O 1
ATOM 3885 N N . ASP A 1 507 ? 16.218 -4.173 -26.024 1.00 86.44 507 ASP A N 1
ATOM 3886 C CA . ASP A 1 507 ? 16.362 -2.856 -26.647 1.00 86.44 507 ASP A CA 1
ATOM 3887 C C . ASP A 1 507 ? 17.816 -2.363 -26.656 1.00 86.44 507 ASP A C 1
ATOM 3889 O O . ASP A 1 507 ? 18.181 -1.633 -27.568 1.00 86.44 507 ASP A O 1
ATOM 3893 N N . TRP A 1 508 ? 18.660 -2.788 -25.707 1.00 88.19 508 TRP A N 1
ATOM 3894 C CA . TRP A 1 508 ? 20.094 -2.499 -25.741 1.00 88.19 508 TRP A CA 1
ATOM 3895 C C . TRP A 1 508 ? 20.725 -3.144 -26.971 1.00 88.19 508 TRP A C 1
ATOM 3897 O O . TRP A 1 508 ? 21.465 -2.501 -27.719 1.00 88.19 508 TRP A O 1
ATOM 3907 N N . MET A 1 509 ? 20.352 -4.396 -27.251 1.00 87.06 509 MET A N 1
ATOM 3908 C CA . MET A 1 509 ? 20.746 -5.084 -28.481 1.00 87.06 509 MET A CA 1
ATOM 3909 C C . MET A 1 509 ? 20.278 -4.322 -29.730 1.00 87.06 509 MET A C 1
ATOM 3911 O O . MET A 1 509 ? 21.029 -4.216 -30.700 1.00 87.06 509 MET A O 1
ATOM 3915 N N . ASN A 1 510 ? 19.066 -3.757 -29.706 1.00 87.69 510 ASN A N 1
ATOM 3916 C CA . ASN A 1 510 ? 18.526 -2.958 -30.810 1.00 87.69 510 ASN A CA 1
ATOM 3917 C C . ASN A 1 510 ? 19.233 -1.602 -30.967 1.00 87.69 510 ASN A C 1
ATOM 3919 O O . ASN A 1 510 ? 19.529 -1.201 -32.092 1.00 87.69 510 ASN A O 1
ATOM 3923 N N . ALA A 1 511 ? 19.536 -0.907 -29.869 1.00 86.19 511 ALA A N 1
ATOM 3924 C CA . ALA A 1 511 ? 20.265 0.359 -29.868 1.00 86.19 511 ALA A CA 1
ATOM 3925 C C . ALA A 1 511 ? 21.691 0.172 -30.403 1.00 86.19 511 ALA A C 1
ATOM 3927 O O . ALA A 1 511 ? 22.148 0.937 -31.253 1.00 86.19 511 ALA A O 1
ATOM 3928 N N . ARG A 1 512 ? 22.360 -0.909 -29.983 1.00 87.00 512 ARG A N 1
ATOM 3929 C CA . ARG A 1 512 ? 23.667 -1.302 -30.516 1.00 87.00 512 ARG A CA 1
ATOM 3930 C C . ARG A 1 512 ? 23.589 -1.639 -32.005 1.00 87.00 512 ARG A C 1
ATOM 3932 O O . ARG A 1 512 ? 24.426 -1.173 -32.771 1.00 87.00 512 ARG A O 1
ATOM 3939 N N . ALA A 1 513 ? 22.584 -2.406 -32.434 1.00 83.12 513 ALA A N 1
ATOM 3940 C CA . ALA A 1 513 ? 22.387 -2.720 -33.850 1.00 83.12 513 ALA A CA 1
ATOM 3941 C C . ALA A 1 513 ? 22.165 -1.453 -34.694 1.00 83.12 513 ALA A C 1
ATOM 3943 O O . ALA A 1 513 ? 22.776 -1.316 -35.748 1.00 83.12 513 ALA A O 1
ATOM 3944 N N . ALA A 1 514 ? 21.380 -0.493 -34.193 1.00 81.75 514 ALA A N 1
ATOM 3945 C CA . ALA A 1 514 ? 21.137 0.779 -34.870 1.00 81.75 514 ALA A CA 1
ATOM 3946 C C . ALA A 1 514 ? 22.415 1.620 -35.057 1.00 81.75 514 ALA A C 1
ATOM 3948 O O . ALA A 1 514 ? 22.559 2.276 -36.086 1.00 81.75 514 ALA A O 1
ATOM 3949 N N . LEU A 1 515 ? 23.347 1.587 -34.096 1.00 83.44 515 LEU A N 1
ATOM 3950 C CA . LEU A 1 515 ? 24.661 2.226 -34.238 1.00 83.44 515 LEU A CA 1
ATOM 3951 C C . LEU A 1 515 ? 25.517 1.540 -35.313 1.00 83.44 515 LEU A C 1
ATOM 3953 O O . LEU A 1 515 ? 26.183 2.205 -36.100 1.00 83.44 515 LEU A O 1
ATOM 3957 N N . VAL A 1 516 ? 25.496 0.207 -35.366 1.00 84.88 516 VAL A N 1
ATOM 3958 C CA . VAL A 1 516 ? 26.228 -0.539 -36.402 1.00 84.88 516 VAL A CA 1
ATOM 3959 C C . VAL A 1 516 ? 25.615 -0.296 -37.785 1.00 84.88 516 VAL A C 1
ATOM 3961 O O . VAL A 1 516 ? 26.345 -0.193 -38.767 1.00 84.88 516 VAL A O 1
ATOM 3964 N N . ASP A 1 517 ? 24.294 -0.158 -37.883 1.00 79.00 517 ASP A N 1
ATOM 3965 C CA . ASP A 1 517 ? 23.625 0.158 -39.147 1.00 79.00 517 ASP A CA 1
ATOM 3966 C C . ASP A 1 517 ? 23.969 1.569 -39.653 1.00 79.00 517 ASP A C 1
ATOM 3968 O O . ASP A 1 517 ? 24.203 1.733 -40.849 1.00 79.00 517 ASP A O 1
ATOM 3972 N N . SER A 1 518 ? 24.097 2.574 -38.773 1.00 80.62 518 SER A N 1
ATOM 3973 C CA . SER A 1 518 ? 24.562 3.907 -39.194 1.00 80.62 518 SER A CA 1
ATOM 3974 C C . SER A 1 518 ? 26.023 3.904 -39.648 1.00 80.62 518 SER A C 1
ATOM 3976 O O . SER A 1 518 ? 26.377 4.646 -40.560 1.00 80.62 518 SER A O 1
ATOM 3978 N N . TRP A 1 519 ? 26.859 3.029 -39.081 1.00 84.12 519 TRP A N 1
ATOM 3979 C CA . TRP A 1 519 ? 28.221 2.801 -39.566 1.00 84.12 519 TRP A CA 1
ATOM 3980 C C . TRP A 1 519 ? 28.242 2.140 -40.954 1.00 84.12 519 TRP A C 1
ATOM 3982 O O . TRP A 1 519 ? 28.954 2.608 -41.840 1.00 84.12 519 TRP A O 1
ATOM 3992 N N . ARG A 1 520 ? 27.414 1.112 -41.194 1.00 81.31 520 ARG A N 1
ATOM 3993 C CA . ARG A 1 520 ? 27.288 0.470 -42.522 1.00 81.31 520 ARG A CA 1
ATOM 3994 C C . ARG A 1 520 ? 26.809 1.440 -43.601 1.00 81.31 520 ARG A C 1
ATOM 3996 O O . ARG A 1 520 ? 27.260 1.357 -44.741 1.00 81.31 520 ARG A O 1
ATOM 4003 N N . LEU A 1 521 ? 25.934 2.380 -43.240 1.00 76.81 521 LEU A N 1
ATOM 4004 C CA . LEU A 1 521 ? 25.423 3.394 -44.162 1.00 76.81 521 LEU A CA 1
ATOM 4005 C C . LEU A 1 521 ? 26.531 4.312 -44.707 1.00 76.81 521 LEU A C 1
ATOM 4007 O O . LEU A 1 521 ? 26.422 4.790 -45.833 1.00 76.81 521 LEU A O 1
ATOM 4011 N N . ILE A 1 522 ? 27.618 4.517 -43.951 1.00 82.25 522 ILE A N 1
ATOM 4012 C CA . ILE A 1 522 ? 28.792 5.261 -44.431 1.00 82.25 522 ILE A CA 1
ATOM 4013 C C . ILE A 1 522 ? 29.384 4.557 -45.651 1.00 82.25 522 ILE A C 1
ATOM 4015 O O . ILE A 1 522 ? 29.630 5.207 -46.662 1.00 82.25 522 ILE A O 1
ATOM 4019 N N . GLN A 1 523 ? 29.569 3.235 -45.574 1.00 80.44 523 GLN A N 1
ATOM 4020 C CA . GLN A 1 523 ? 30.109 2.446 -46.682 1.00 80.44 523 GLN A CA 1
ATOM 4021 C C . GLN A 1 523 ? 29.156 2.442 -47.881 1.00 80.44 523 GLN A C 1
ATOM 4023 O O . GLN A 1 523 ? 29.597 2.569 -49.020 1.00 80.44 523 GLN A O 1
ATOM 4028 N N . PHE A 1 524 ? 27.850 2.344 -47.625 1.00 79.62 524 PHE A N 1
ATOM 4029 C CA . PHE A 1 524 ? 26.833 2.409 -48.672 1.00 79.62 524 PHE A CA 1
ATOM 4030 C C . PHE A 1 524 ? 26.886 3.744 -49.436 1.00 79.62 524 PHE A C 1
ATOM 4032 O O . PHE A 1 524 ? 26.999 3.743 -50.656 1.00 79.62 524 PHE A O 1
ATOM 4039 N N . ASN A 1 525 ? 26.907 4.876 -48.725 1.00 79.12 525 ASN A N 1
ATOM 4040 C CA . ASN A 1 525 ? 26.988 6.205 -49.343 1.00 79.12 525 ASN A CA 1
ATOM 4041 C C . ASN A 1 525 ? 28.379 6.521 -49.919 1.00 79.12 525 ASN A C 1
ATOM 4043 O O . ASN A 1 525 ? 28.503 7.382 -50.787 1.00 79.12 525 ASN A O 1
ATOM 4047 N N . ALA A 1 526 ? 29.436 5.867 -49.431 1.00 83.31 526 ALA A N 1
ATOM 4048 C CA . ALA A 1 526 ? 30.772 5.982 -50.008 1.00 83.31 526 ALA A CA 1
ATOM 4049 C C . ALA A 1 526 ? 30.840 5.332 -51.398 1.00 83.31 526 ALA A C 1
ATOM 4051 O O . ALA A 1 526 ? 31.473 5.895 -52.288 1.00 83.31 526 ALA A O 1
ATOM 4052 N N . ASN A 1 527 ? 30.132 4.216 -51.609 1.00 82.00 527 ASN A N 1
ATOM 4053 C CA . ASN A 1 527 ? 30.039 3.549 -52.913 1.00 82.00 527 ASN A CA 1
ATOM 4054 C C . ASN A 1 527 ? 29.462 4.480 -53.999 1.00 82.00 527 ASN A C 1
ATOM 4056 O O . ASN A 1 527 ? 29.893 4.458 -55.149 1.00 82.00 527 ASN A O 1
ATOM 4060 N N . ASP A 1 528 ? 28.548 5.384 -53.628 1.00 82.06 528 ASP A N 1
ATOM 4061 C CA . ASP A 1 528 ? 27.980 6.382 -54.545 1.00 82.06 528 ASP A CA 1
ATOM 4062 C C . ASP A 1 528 ? 29.006 7.408 -55.058 1.00 82.06 528 ASP A C 1
ATOM 4064 O O . ASP A 1 528 ? 28.722 8.146 -56.004 1.00 82.06 528 ASP A O 1
ATOM 4068 N N . LEU A 1 529 ? 30.214 7.456 -54.486 1.00 84.50 529 LEU A N 1
ATOM 4069 C CA . LEU A 1 529 ? 31.327 8.282 -54.962 1.00 84.50 529 LEU A CA 1
ATOM 4070 C C . LEU A 1 529 ? 32.173 7.587 -56.044 1.00 84.50 529 LEU A C 1
ATOM 4072 O O . LEU A 1 529 ? 32.964 8.260 -56.705 1.00 84.50 529 LEU A O 1
ATOM 4076 N N . GLU A 1 530 ? 31.984 6.284 -56.271 1.00 84.75 530 GLU A N 1
ATOM 4077 C CA . GLU A 1 530 ? 32.765 5.487 -57.225 1.00 84.75 530 GLU A CA 1
ATOM 4078 C C . GLU A 1 530 ? 32.203 5.507 -58.655 1.00 84.75 530 GLU A C 1
ATOM 4080 O O . GLU A 1 530 ? 30.999 5.610 -58.878 1.00 84.75 530 GLU A O 1
ATOM 4085 N N . SER A 1 531 ? 33.068 5.388 -59.662 1.00 84.69 531 SER A N 1
ATOM 4086 C CA . SER A 1 531 ? 32.650 5.366 -61.072 1.00 84.69 531 SER A CA 1
ATOM 4087 C C . SER A 1 531 ? 31.637 4.250 -61.352 1.00 84.69 531 SER A C 1
ATOM 4089 O O . SER A 1 531 ? 31.800 3.131 -60.863 1.00 84.69 531 SER A O 1
ATOM 4091 N N . ASP A 1 532 ? 30.616 4.550 -62.156 1.00 84.81 532 ASP A N 1
ATOM 4092 C CA . ASP A 1 532 ? 29.648 3.543 -62.588 1.00 84.81 532 ASP A CA 1
ATOM 4093 C C . ASP A 1 532 ? 30.014 2.975 -63.955 1.00 84.81 532 ASP A C 1
ATOM 4095 O O . ASP A 1 532 ? 30.526 3.694 -64.817 1.00 84.81 532 ASP A O 1
ATOM 4099 N N . LEU A 1 533 ? 29.744 1.690 -64.148 1.00 87.06 533 LEU A N 1
ATOM 4100 C CA . LEU A 1 533 ? 29.902 1.018 -65.426 1.00 87.06 533 LEU A CA 1
ATOM 4101 C C . LEU A 1 533 ? 28.793 -0.016 -65.577 1.00 87.06 533 LEU A C 1
ATOM 4103 O O . LEU A 1 533 ? 28.876 -1.099 -65.000 1.00 87.06 533 LEU A O 1
ATOM 4107 N N . ASP A 1 534 ? 27.807 0.298 -66.404 1.00 86.88 534 ASP A N 1
ATOM 4108 C CA . ASP A 1 534 ? 26.656 -0.553 -66.660 1.00 86.88 534 ASP A CA 1
ATOM 4109 C C . ASP A 1 534 ? 26.752 -1.212 -68.033 1.00 86.88 534 ASP A C 1
ATOM 4111 O O . ASP A 1 534 ? 27.057 -0.583 -69.051 1.00 86.88 534 ASP A O 1
ATOM 4115 N N . LEU A 1 535 ? 26.441 -2.506 -68.070 1.00 87.00 535 LEU A N 1
ATOM 4116 C CA . LEU A 1 535 ? 26.211 -3.244 -69.300 1.00 87.00 535 LEU A CA 1
ATOM 4117 C C . LEU A 1 535 ? 24.702 -3.378 -69.514 1.00 87.00 535 LEU A C 1
ATOM 4119 O O . LEU A 1 535 ? 24.015 -4.106 -68.794 1.00 87.00 535 LEU A O 1
ATOM 4123 N N . VAL A 1 536 ? 24.186 -2.662 -70.511 1.00 88.38 536 VAL A N 1
ATOM 4124 C CA . VAL A 1 536 ? 22.756 -2.593 -70.821 1.00 88.38 536 VAL A CA 1
ATOM 4125 C C . VAL A 1 536 ? 22.455 -3.451 -72.042 1.00 88.38 536 VAL A C 1
ATOM 4127 O O . VAL A 1 536 ? 22.907 -3.168 -73.152 1.00 88.38 536 VAL A O 1
ATOM 4130 N N . PHE A 1 537 ? 21.637 -4.481 -71.855 1.00 87.56 537 PHE A N 1
ATOM 4131 C CA . PHE A 1 537 ? 21.072 -5.292 -72.927 1.00 87.56 537 PHE A CA 1
ATOM 4132 C C . PHE A 1 537 ? 19.599 -4.934 -73.092 1.00 87.56 537 PHE A C 1
ATOM 4134 O O . PHE A 1 537 ? 18.785 -5.272 -72.236 1.00 87.56 537 PHE A O 1
ATOM 4141 N N . SER A 1 538 ? 19.235 -4.282 -74.195 1.00 86.56 538 SER A N 1
ATOM 4142 C CA . SER A 1 538 ? 17.830 -4.019 -74.526 1.00 86.56 538 SER A CA 1
ATOM 4143 C C . SER A 1 538 ? 17.459 -4.658 -75.851 1.00 86.56 538 SER A C 1
ATOM 4145 O O . SER A 1 538 ? 18.232 -4.626 -76.809 1.00 86.56 538 SER A O 1
ATOM 4147 N N . GLY A 1 539 ? 16.278 -5.259 -75.911 1.00 84.69 539 GLY A N 1
ATOM 4148 C CA . GLY A 1 539 ? 15.788 -5.916 -77.108 1.00 84.69 539 GLY A CA 1
ATOM 4149 C C . GLY A 1 539 ? 14.297 -5.713 -77.291 1.00 84.69 539 GLY A C 1
ATOM 4150 O O . GLY A 1 539 ? 13.539 -5.834 -76.333 1.00 84.69 539 GLY A O 1
ATOM 4151 N N . ASP A 1 540 ? 13.894 -5.431 -78.524 1.00 83.06 540 ASP A N 1
ATOM 4152 C CA . ASP A 1 540 ? 12.493 -5.406 -78.936 1.00 83.06 540 ASP A CA 1
ATOM 4153 C C . ASP A 1 540 ? 12.244 -6.474 -80.006 1.00 83.06 540 ASP A C 1
ATOM 4155 O O . ASP A 1 540 ? 13.105 -6.732 -80.854 1.00 83.06 540 ASP A O 1
ATOM 4159 N N . ILE A 1 541 ? 11.083 -7.130 -79.952 1.00 77.94 541 ILE A N 1
ATOM 4160 C CA . ILE A 1 541 ? 10.605 -8.030 -81.007 1.00 77.94 541 ILE A CA 1
ATOM 4161 C C . ILE A 1 541 ? 9.270 -7.488 -81.511 1.00 77.94 541 ILE A C 1
ATOM 4163 O O . ILE A 1 541 ? 8.240 -7.574 -80.841 1.00 77.94 541 ILE A O 1
ATOM 4167 N N . SER A 1 542 ? 9.293 -6.945 -82.727 1.00 71.62 542 SER A N 1
ATOM 4168 C CA . SER A 1 542 ? 8.121 -6.339 -83.354 1.00 71.62 542 SER A CA 1
ATOM 4169 C C . SER A 1 542 ? 7.384 -7.300 -84.290 1.00 71.62 542 SER A C 1
ATOM 4171 O O . SER A 1 542 ? 7.961 -8.216 -84.887 1.00 71.62 542 SER A O 1
ATOM 4173 N N . THR A 1 543 ? 6.078 -7.076 -84.426 1.00 67.31 543 THR A N 1
ATOM 4174 C CA . THR A 1 543 ? 5.237 -7.704 -85.455 1.00 67.31 543 THR A CA 1
ATOM 4175 C C . THR A 1 543 ? 4.946 -6.675 -86.543 1.00 67.31 543 THR A C 1
ATOM 4177 O O . THR A 1 543 ? 4.749 -5.503 -86.243 1.00 67.31 543 THR A O 1
ATOM 4180 N N . THR A 1 544 ? 4.997 -7.078 -87.813 1.00 61.47 544 THR A N 1
ATOM 4181 C CA . THR A 1 544 ? 4.844 -6.163 -88.966 1.00 61.47 544 THR A CA 1
ATOM 4182 C C . THR A 1 544 ? 3.484 -6.331 -89.663 1.00 61.47 544 THR A C 1
ATOM 4184 O O . THR A 1 544 ? 3.149 -5.523 -90.516 1.00 61.47 544 THR A O 1
ATOM 4187 N N . ASP A 1 545 ? 2.684 -7.330 -89.264 1.00 62.53 545 ASP A N 1
ATOM 4188 C CA . ASP A 1 545 ? 1.398 -7.709 -89.875 1.00 62.53 545 ASP A CA 1
ATOM 4189 C C . ASP A 1 545 ? 0.282 -7.801 -88.804 1.00 62.53 545 ASP A C 1
ATOM 4191 O O . ASP A 1 545 ? 0.583 -7.953 -87.622 1.00 62.53 545 ASP A O 1
ATOM 4195 N N . ASP A 1 546 ? -0.994 -7.843 -89.217 1.00 63.41 546 ASP A N 1
ATOM 4196 C CA . ASP A 1 546 ? -2.217 -7.987 -88.380 1.00 63.41 546 ASP A CA 1
ATOM 4197 C C . ASP A 1 546 ? -2.292 -9.261 -87.498 1.00 63.41 546 ASP A C 1
ATOM 4199 O O . ASP A 1 546 ? -3.309 -9.536 -86.859 1.00 63.41 546 ASP A O 1
ATOM 4203 N N . ASN A 1 547 ? -1.234 -10.080 -87.455 1.00 61.09 547 ASN A N 1
ATOM 4204 C CA . ASN A 1 547 ? -1.175 -11.280 -86.627 1.00 61.09 547 ASN A CA 1
ATOM 4205 C C . ASN A 1 547 ? -0.312 -11.047 -85.367 1.00 61.09 547 ASN A C 1
ATOM 4207 O O . ASN A 1 547 ? 0.920 -11.084 -85.467 1.00 61.09 547 ASN A O 1
ATOM 4211 N N . PRO A 1 548 ? -0.928 -10.915 -84.174 1.00 61.34 548 PRO A N 1
ATOM 4212 C CA . PRO A 1 548 ? -0.227 -10.602 -82.925 1.0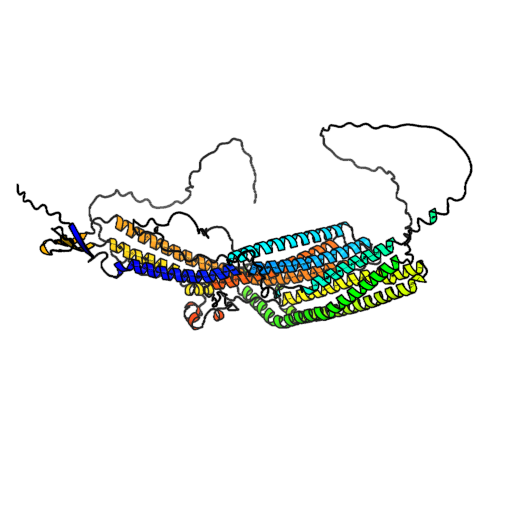0 61.34 548 PRO A CA 1
ATOM 4213 C C . PRO A 1 548 ? 0.685 -11.727 -82.404 1.00 61.34 548 PRO A C 1
ATOM 4215 O O . PRO A 1 548 ? 1.430 -11.513 -81.456 1.00 61.34 548 PRO A O 1
ATOM 4218 N N . PHE A 1 549 ? 0.670 -12.921 -83.006 1.00 67.12 549 PHE A N 1
ATOM 4219 C CA . PHE A 1 549 ? 1.498 -14.057 -82.570 1.00 67.12 549 PHE A CA 1
ATOM 4220 C C . PHE A 1 549 ? 2.624 -14.415 -83.547 1.00 67.12 549 PHE A C 1
ATOM 4222 O O . PHE A 1 549 ? 3.371 -15.368 -83.318 1.00 67.12 549 PHE A O 1
ATOM 4229 N N . ARG A 1 550 ? 2.772 -13.675 -84.655 1.00 67.94 550 ARG A N 1
ATOM 4230 C CA . ARG A 1 550 ? 3.786 -13.960 -85.678 1.00 67.94 550 ARG A CA 1
ATOM 4231 C C . ARG A 1 550 ? 5.059 -13.145 -85.444 1.00 67.94 550 ARG A C 1
ATOM 4233 O O . ARG A 1 550 ? 5.397 -12.255 -86.222 1.00 67.94 550 ARG A O 1
ATOM 4240 N N . PHE A 1 551 ? 5.779 -13.487 -84.380 1.00 64.19 551 PHE A N 1
ATOM 4241 C CA . PHE A 1 551 ? 7.075 -12.893 -84.052 1.00 64.19 551 PHE A CA 1
ATOM 4242 C C . PHE A 1 551 ? 8.110 -13.222 -85.139 1.00 64.19 551 PHE A C 1
ATOM 4244 O O . PHE A 1 551 ? 8.368 -14.392 -85.428 1.00 64.19 551 PHE A O 1
ATOM 4251 N N . ARG A 1 552 ? 8.716 -12.201 -85.758 1.00 66.12 552 ARG A N 1
ATOM 4252 C CA . ARG A 1 552 ? 9.840 -12.382 -86.690 1.00 66.12 552 ARG A CA 1
ATOM 4253 C C . ARG A 1 552 ? 11.123 -11.883 -86.038 1.00 66.12 552 ARG A C 1
ATOM 4255 O O . ARG A 1 552 ? 11.271 -10.690 -85.797 1.00 66.12 552 ARG A O 1
ATOM 4262 N N . GLY A 1 553 ? 12.090 -12.781 -85.839 1.00 61.75 553 GLY A N 1
ATOM 4263 C CA . GLY A 1 553 ? 13.407 -12.420 -85.294 1.00 61.75 553 GLY A CA 1
ATOM 4264 C C . GLY A 1 553 ? 14.191 -11.431 -86.167 1.00 61.75 553 GLY A C 1
ATOM 4265 O O . GLY A 1 553 ? 15.046 -10.716 -85.665 1.00 61.75 553 GLY A O 1
ATOM 4266 N N . THR A 1 554 ? 13.867 -11.332 -87.460 1.00 68.38 554 THR A N 1
ATOM 4267 C CA . THR A 1 554 ? 14.505 -10.400 -88.406 1.00 68.38 554 THR A CA 1
ATOM 4268 C C . THR A 1 554 ? 14.078 -8.943 -88.230 1.00 68.38 554 THR A C 1
ATOM 4270 O O . THR A 1 554 ? 14.741 -8.061 -88.766 1.00 68.38 554 THR A O 1
ATOM 4273 N N . THR A 1 555 ? 12.968 -8.686 -87.529 1.00 67.88 555 THR A N 1
ATOM 4274 C CA . THR A 1 555 ? 12.453 -7.329 -87.264 1.00 67.88 555 THR A CA 1
ATOM 4275 C C . THR A 1 555 ? 12.742 -6.875 -85.828 1.00 67.88 555 THR A C 1
ATOM 4277 O O . THR A 1 555 ? 12.400 -5.754 -85.455 1.00 67.88 555 THR A O 1
ATOM 4280 N N . GLY A 1 556 ? 13.363 -7.734 -85.014 1.00 71.06 556 GLY A N 1
ATOM 4281 C CA . GLY A 1 556 ? 13.786 -7.380 -83.666 1.00 71.06 556 GLY A CA 1
ATOM 4282 C C . GLY A 1 556 ? 15.099 -6.603 -83.665 1.00 71.06 556 GLY A C 1
ATOM 4283 O O . GLY A 1 556 ? 15.980 -6.846 -84.494 1.00 71.06 556 GLY A O 1
ATOM 4284 N N . ARG A 1 557 ? 15.244 -5.661 -82.734 1.00 76.81 557 ARG A N 1
ATOM 4285 C CA . ARG A 1 557 ? 16.494 -4.921 -82.527 1.00 76.81 557 ARG A CA 1
ATOM 4286 C C . ARG A 1 557 ? 17.067 -5.299 -81.177 1.00 76.81 557 ARG A C 1
ATOM 4288 O O . ARG A 1 557 ? 16.423 -5.072 -80.166 1.00 76.81 557 ARG A O 1
ATOM 4295 N N . LEU A 1 558 ? 18.288 -5.824 -81.166 1.00 82.62 558 LEU A N 1
ATOM 4296 C CA . LEU A 1 558 ? 19.087 -5.985 -79.954 1.00 82.62 558 LEU A CA 1
ATOM 4297 C C . LEU A 1 558 ? 20.093 -4.832 -79.876 1.00 82.62 558 LEU A C 1
ATOM 4299 O O . LEU A 1 558 ? 20.849 -4.606 -80.822 1.00 82.62 558 LEU A O 1
ATOM 4303 N N . ARG A 1 559 ? 20.114 -4.112 -78.756 1.00 87.19 559 ARG A N 1
ATOM 4304 C CA . ARG A 1 559 ? 21.110 -3.090 -78.430 1.00 87.19 559 ARG A CA 1
ATOM 4305 C C . ARG A 1 559 ? 21.893 -3.551 -77.209 1.00 87.19 559 ARG A C 1
ATOM 4307 O O . ARG A 1 559 ? 21.310 -3.836 -76.165 1.00 87.19 559 ARG A O 1
ATOM 4314 N N . VAL A 1 560 ? 23.211 -3.594 -77.357 1.00 89.88 560 VAL A N 1
ATOM 4315 C CA . VAL A 1 560 ? 24.150 -3.746 -76.245 1.00 89.88 560 VAL A CA 1
ATOM 4316 C C . VAL A 1 560 ? 24.831 -2.398 -76.070 1.00 89.88 560 VAL A C 1
ATOM 4318 O O . VAL A 1 560 ? 25.485 -1.918 -76.995 1.00 89.88 560 VAL A O 1
ATOM 4321 N N . GLY A 1 561 ? 24.609 -1.765 -74.926 1.00 89.06 561 GLY A N 1
ATOM 4322 C CA . GLY A 1 561 ? 25.219 -0.499 -74.545 1.00 89.06 561 GLY A CA 1
ATOM 4323 C C . GLY A 1 561 ? 26.159 -0.706 -73.368 1.00 89.06 561 GLY A C 1
ATOM 4324 O O . GLY A 1 561 ? 25.879 -1.515 -72.488 1.00 89.06 561 GLY A O 1
ATOM 4325 N N . LEU A 1 562 ? 27.269 0.023 -73.366 1.00 90.31 562 LEU A N 1
ATOM 4326 C CA . LEU A 1 562 ? 28.116 0.188 -72.195 1.00 90.31 562 LEU A CA 1
ATOM 4327 C C . LEU A 1 562 ? 27.981 1.644 -71.766 1.00 90.31 562 LEU A C 1
ATOM 4329 O O . LEU A 1 562 ? 28.290 2.547 -72.545 1.00 90.31 562 LEU A O 1
ATOM 4333 N N . GLU A 1 563 ? 27.458 1.854 -70.569 1.00 88.44 563 GLU A N 1
ATOM 4334 C CA . GLU A 1 563 ? 27.252 3.171 -69.984 1.00 88.44 563 GLU A CA 1
ATOM 4335 C C . GLU A 1 563 ? 28.303 3.367 -68.897 1.00 88.44 563 GLU A C 1
ATOM 4337 O O . GLU A 1 563 ? 28.423 2.554 -67.988 1.00 88.44 563 GLU A O 1
ATOM 4342 N N . TRP A 1 564 ? 29.129 4.401 -69.039 1.00 88.06 564 TRP A N 1
ATOM 4343 C CA . TRP A 1 564 ? 30.185 4.717 -68.084 1.00 88.06 564 TRP A CA 1
ATOM 4344 C C . TRP A 1 564 ? 29.957 6.114 -67.527 1.00 88.06 564 TRP A C 1
ATOM 4346 O O . TRP A 1 564 ? 29.943 7.088 -68.284 1.00 88.06 564 TRP A O 1
ATOM 4356 N N . ASP A 1 565 ? 29.812 6.198 -66.208 1.00 86.00 565 ASP A N 1
ATOM 4357 C CA . ASP A 1 565 ? 29.689 7.458 -65.487 1.00 86.00 565 ASP A CA 1
ATOM 4358 C C . ASP A 1 565 ? 30.970 7.747 -64.695 1.00 86.00 565 ASP A C 1
ATOM 4360 O O . ASP A 1 565 ? 31.349 7.029 -63.757 1.00 86.00 565 ASP A O 1
ATOM 4364 N N . ALA A 1 566 ? 31.660 8.814 -65.099 1.00 82.25 566 ALA A N 1
ATOM 4365 C CA . ALA A 1 566 ? 32.921 9.235 -64.510 1.00 82.25 566 ALA A CA 1
ATOM 4366 C C . ALA A 1 566 ? 32.680 10.040 -63.217 1.00 82.25 566 ALA A C 1
ATOM 4368 O O . ALA A 1 566 ? 31.844 10.945 -63.199 1.00 82.25 566 ALA A O 1
ATOM 4369 N N . PRO A 1 567 ? 33.469 9.835 -62.148 1.00 79.50 567 PRO A N 1
ATOM 4370 C CA . PRO A 1 567 ? 33.241 10.466 -60.844 1.00 79.50 567 PRO A CA 1
ATOM 4371 C C . PRO A 1 567 ? 33.718 11.935 -60.768 1.00 79.50 567 PRO A C 1
ATOM 4373 O O . PRO A 1 567 ? 34.234 12.383 -59.748 1.00 79.50 567 PRO A O 1
ATOM 4376 N N . LEU A 1 568 ? 33.584 12.712 -61.846 1.00 77.94 568 LEU A N 1
ATOM 4377 C CA . LEU A 1 568 ? 34.200 14.042 -61.968 1.00 77.94 568 LEU A CA 1
ATOM 4378 C C . LEU A 1 568 ? 33.389 15.161 -61.289 1.00 77.94 568 LEU A C 1
ATOM 4380 O O . LEU A 1 568 ? 33.968 16.146 -60.831 1.00 77.94 568 LEU A O 1
ATOM 4384 N N . THR A 1 569 ? 32.062 15.029 -61.192 1.00 81.44 569 THR A N 1
ATOM 4385 C CA . THR A 1 569 ? 31.175 16.071 -60.638 1.00 81.44 569 THR A CA 1
ATOM 4386 C C . THR A 1 569 ? 30.121 15.485 -59.700 1.00 81.44 569 THR A C 1
ATOM 4388 O O . THR A 1 569 ? 28.962 15.346 -60.074 1.00 81.44 569 THR A O 1
ATOM 4391 N N . ARG A 1 570 ? 30.524 15.161 -58.463 1.00 82.00 570 ARG A N 1
ATOM 4392 C CA . ARG A 1 570 ? 29.672 14.487 -57.462 1.00 82.00 570 ARG A CA 1
ATOM 4393 C C . ARG A 1 570 ? 29.487 15.269 -56.161 1.00 82.00 570 ARG A C 1
ATOM 4395 O O . ARG A 1 570 ? 29.839 14.831 -55.065 1.00 82.00 570 ARG A O 1
ATOM 4402 N N . LEU A 1 571 ? 29.024 16.517 -56.279 1.00 85.88 571 LEU A N 1
ATOM 4403 C CA . LEU A 1 571 ? 28.850 17.396 -55.115 1.00 85.88 571 LEU A CA 1
ATOM 4404 C C . LEU A 1 571 ? 27.684 16.956 -54.218 1.00 85.88 571 LEU A C 1
ATOM 4406 O O . LEU A 1 571 ? 27.786 17.104 -53.000 1.00 85.88 571 LEU A O 1
ATOM 4410 N N . ALA A 1 572 ? 26.605 16.421 -54.795 1.00 84.88 572 ALA A N 1
ATOM 4411 C CA . ALA A 1 572 ? 25.448 15.952 -54.037 1.00 84.88 572 ALA A CA 1
ATOM 4412 C C . ALA A 1 572 ? 25.796 14.694 -53.224 1.00 84.88 572 ALA A C 1
ATOM 4414 O O . ALA A 1 572 ? 25.563 14.650 -52.020 1.00 84.88 572 ALA A O 1
ATOM 4415 N N . GLU A 1 573 ? 26.467 13.733 -53.850 1.00 84.19 573 GLU A N 1
ATOM 4416 C CA . GLU A 1 573 ? 26.931 12.477 -53.261 1.00 84.19 573 GLU A CA 1
ATOM 4417 C C . GLU A 1 573 ? 27.989 12.743 -52.185 1.00 84.19 573 GLU A C 1
ATOM 4419 O O . GLU A 1 573 ? 27.918 12.197 -51.087 1.00 84.19 573 GLU A O 1
ATOM 4424 N N . ARG A 1 574 ? 28.923 13.674 -52.427 1.00 87.31 574 ARG A N 1
ATOM 4425 C CA . ARG A 1 574 ? 29.880 14.121 -51.401 1.00 87.31 574 ARG A CA 1
ATOM 4426 C C . ARG A 1 574 ? 29.178 14.743 -50.194 1.00 87.31 574 ARG A C 1
ATOM 4428 O O . ARG A 1 574 ? 29.621 14.537 -49.061 1.00 87.31 574 ARG A O 1
ATOM 4435 N N . ASN A 1 575 ? 28.137 15.543 -50.417 1.00 86.50 575 ASN A N 1
ATOM 4436 C CA . ASN A 1 575 ? 27.358 16.121 -49.325 1.00 86.50 575 ASN A CA 1
ATOM 4437 C C . ASN A 1 575 ? 26.609 15.026 -48.551 1.00 86.50 575 ASN A C 1
ATOM 4439 O O . ASN A 1 575 ? 26.653 15.050 -47.324 1.00 86.50 575 ASN A O 1
ATOM 4443 N N . ASN A 1 576 ? 26.033 14.033 -49.235 1.00 82.75 576 ASN A N 1
ATOM 4444 C CA . ASN A 1 576 ? 25.386 12.870 -48.615 1.00 82.75 576 ASN A CA 1
ATOM 4445 C C . ASN A 1 576 ? 26.377 12.023 -47.798 1.00 82.75 576 ASN A C 1
ATOM 4447 O O . ASN A 1 576 ? 26.099 11.666 -46.655 1.00 82.75 576 ASN A O 1
ATOM 4451 N N . TYR A 1 577 ? 27.578 11.773 -48.322 1.00 84.44 577 TYR A N 1
ATOM 4452 C CA . TYR A 1 577 ? 28.638 11.084 -47.585 1.00 84.44 577 TYR A CA 1
ATOM 4453 C C . TYR A 1 577 ? 29.041 11.859 -46.321 1.00 84.44 577 TYR A C 1
ATOM 4455 O O . TYR A 1 577 ? 29.068 11.304 -45.221 1.00 84.44 577 TYR A O 1
ATOM 4463 N N . ARG A 1 578 ? 29.276 13.174 -46.434 1.00 86.56 578 ARG A N 1
ATOM 4464 C CA . ARG A 1 578 ? 29.572 14.035 -45.273 1.00 86.56 578 ARG A CA 1
ATOM 4465 C C . ARG A 1 578 ? 28.445 14.036 -44.245 1.00 86.56 578 ARG A C 1
ATOM 4467 O O . ARG A 1 578 ? 28.724 13.997 -43.049 1.00 86.56 578 ARG A O 1
ATOM 4474 N N . GLN A 1 579 ? 27.201 14.061 -44.708 1.00 81.00 579 GLN A N 1
ATOM 4475 C CA . GLN A 1 579 ? 26.019 13.955 -43.867 1.00 81.00 579 GLN A CA 1
ATOM 4476 C C . GLN A 1 579 ? 26.016 12.622 -43.100 1.00 81.00 579 GLN A C 1
ATOM 4478 O O . GLN A 1 579 ? 25.852 12.637 -41.883 1.00 81.00 579 GLN A O 1
ATOM 4483 N N . SER A 1 580 ? 26.331 11.498 -43.753 1.00 78.00 580 SER A N 1
ATOM 4484 C CA . SER A 1 580 ? 26.387 10.178 -43.102 1.00 78.00 580 SER A CA 1
ATOM 4485 C C . SER A 1 580 ? 27.462 10.068 -42.010 1.00 78.00 580 SER A C 1
ATOM 4487 O O . SER A 1 580 ? 27.228 9.463 -40.963 1.00 78.00 580 SER A O 1
ATOM 4489 N N . LEU A 1 581 ? 28.614 10.732 -42.179 1.00 86.06 581 LEU A N 1
ATOM 4490 C CA . LEU A 1 581 ? 29.640 10.821 -41.133 1.00 86.06 581 LEU A CA 1
ATOM 4491 C C . LEU A 1 581 ? 29.139 11.605 -39.913 1.00 86.06 581 LEU A C 1
ATOM 4493 O O . LEU A 1 581 ? 29.390 11.215 -38.770 1.00 86.06 581 LEU A O 1
ATOM 4497 N N . ILE A 1 582 ? 28.428 12.713 -40.143 1.00 82.44 582 ILE A N 1
ATOM 4498 C CA . ILE A 1 582 ? 27.823 13.513 -39.071 1.00 82.44 582 ILE A CA 1
ATOM 4499 C C . ILE A 1 582 ? 26.748 12.694 -38.351 1.00 82.44 582 ILE A C 1
ATOM 4501 O O . ILE A 1 582 ? 26.730 12.662 -37.119 1.00 82.44 582 ILE A O 1
ATOM 4505 N N . GLU A 1 583 ? 25.889 12.004 -39.098 1.00 80.62 583 GLU A N 1
ATOM 4506 C CA . GLU A 1 583 ? 24.830 11.143 -38.568 1.00 80.62 583 GLU A CA 1
ATOM 4507 C C . GLU A 1 583 ? 25.389 9.988 -37.735 1.00 80.62 583 GLU A C 1
ATOM 4509 O O . GLU A 1 583 ? 24.868 9.724 -36.654 1.00 80.62 583 GLU A O 1
ATOM 4514 N N . TYR A 1 584 ? 26.494 9.360 -38.147 1.00 82.94 584 TYR A N 1
ATOM 4515 C CA . TYR A 1 584 ? 27.172 8.351 -37.330 1.00 82.94 584 TYR A CA 1
ATOM 4516 C C . TYR A 1 584 ? 27.684 8.928 -36.003 1.00 82.94 584 TYR A C 1
ATOM 4518 O O . TYR A 1 584 ? 27.467 8.338 -34.943 1.00 82.94 584 TYR A O 1
ATOM 4526 N N . GLN A 1 585 ? 28.302 10.115 -36.016 1.00 87.88 585 GLN A N 1
ATOM 4527 C CA . GLN A 1 585 ? 28.740 10.771 -34.777 1.00 87.88 585 GLN A CA 1
ATOM 4528 C C . GLN A 1 585 ? 27.555 11.141 -33.871 1.00 87.88 585 GLN A C 1
ATOM 4530 O O . GLN A 1 585 ? 27.647 11.014 -32.648 1.00 87.88 585 GLN A O 1
ATOM 4535 N N . GLN A 1 586 ? 26.429 11.574 -34.448 1.00 83.25 586 GLN A N 1
ATOM 4536 C CA . GLN A 1 586 ? 25.189 11.803 -33.702 1.00 83.25 586 GLN A CA 1
ATOM 4537 C C . GLN A 1 586 ? 24.637 10.494 -33.124 1.00 83.25 586 GLN A C 1
ATOM 4539 O O . GLN A 1 586 ? 24.310 10.455 -31.941 1.00 83.25 586 GLN A O 1
ATOM 4544 N N . ALA A 1 587 ? 24.604 9.415 -33.908 1.00 78.94 587 ALA A N 1
ATOM 4545 C CA . ALA A 1 587 ? 24.156 8.093 -33.479 1.00 78.94 587 ALA A CA 1
ATOM 4546 C C . ALA A 1 587 ? 25.020 7.541 -32.338 1.00 78.94 587 ALA A C 1
ATOM 4548 O O . ALA A 1 587 ? 24.480 7.030 -31.360 1.00 78.94 587 ALA A O 1
ATOM 4549 N N . ARG A 1 588 ? 26.346 7.716 -32.404 1.00 88.12 588 ARG A N 1
ATOM 4550 C CA . ARG A 1 588 ? 27.275 7.324 -31.335 1.00 88.12 588 ARG A CA 1
ATOM 4551 C C . ARG A 1 588 ? 26.995 8.074 -30.032 1.00 88.12 588 ARG A C 1
ATOM 4553 O O . ARG A 1 588 ? 26.918 7.454 -28.977 1.00 88.12 588 ARG A O 1
ATOM 4560 N N . ARG A 1 589 ? 26.782 9.394 -30.093 1.00 86.88 589 ARG A N 1
ATOM 4561 C CA . ARG A 1 589 ? 26.398 10.187 -28.907 1.00 86.88 589 ARG A CA 1
ATOM 4562 C C . ARG A 1 589 ? 25.028 9.783 -28.368 1.00 86.88 589 ARG A C 1
ATOM 4564 O O . ARG A 1 589 ? 24.846 9.750 -27.158 1.00 86.88 589 ARG A O 1
ATOM 4571 N N . SER A 1 590 ? 24.073 9.481 -29.245 1.00 81.88 590 SER A N 1
ATOM 4572 C CA . SER A 1 590 ? 22.751 8.989 -28.850 1.00 81.88 590 SER A CA 1
ATOM 4573 C C . SER A 1 590 ? 22.826 7.619 -28.176 1.00 81.88 590 SER A C 1
ATOM 4575 O O . SER A 1 590 ? 22.116 7.399 -27.203 1.00 81.88 590 SER A O 1
ATOM 4577 N N . TYR A 1 591 ? 23.713 6.732 -28.637 1.00 83.88 591 TYR A N 1
ATOM 4578 C CA . TYR A 1 591 ? 23.969 5.442 -27.997 1.00 83.88 591 TYR A CA 1
ATOM 4579 C C . TYR A 1 591 ? 24.572 5.609 -26.594 1.00 83.88 591 TYR A C 1
ATOM 4581 O O . TYR A 1 591 ? 24.072 4.998 -25.657 1.00 83.88 591 TYR A O 1
ATOM 4589 N N . TYR A 1 592 ? 25.559 6.495 -26.417 1.00 87.06 592 TYR A N 1
ATOM 4590 C CA . TYR A 1 592 ? 26.102 6.786 -25.081 1.00 87.06 592 TYR A CA 1
ATOM 4591 C C . TYR A 1 592 ? 25.053 7.380 -24.140 1.00 87.06 592 TYR A C 1
ATOM 4593 O O . TYR A 1 592 ? 24.904 6.917 -23.020 1.00 87.06 592 TYR A O 1
ATOM 4601 N N . ARG A 1 593 ? 24.237 8.329 -24.616 1.00 86.56 593 ARG A N 1
ATOM 4602 C CA . ARG A 1 593 ? 23.115 8.858 -23.820 1.00 86.56 593 ARG A CA 1
ATOM 4603 C C . ARG A 1 593 ? 22.092 7.787 -23.452 1.00 86.56 593 ARG A C 1
ATOM 4605 O O . ARG A 1 593 ? 21.478 7.880 -22.395 1.00 86.56 593 ARG A O 1
ATOM 4612 N N . PHE A 1 594 ? 21.863 6.819 -24.338 1.00 84.62 594 PHE A N 1
ATOM 4613 C CA . PHE A 1 594 ? 20.993 5.685 -24.055 1.00 84.62 594 PHE A CA 1
ATOM 4614 C C . PHE A 1 594 ? 21.581 4.828 -22.929 1.00 84.62 594 PHE A C 1
ATOM 4616 O O . PHE A 1 594 ? 20.886 4.602 -21.946 1.00 84.62 594 PHE A O 1
ATOM 4623 N N . GLU A 1 595 ? 22.849 4.424 -23.034 1.00 84.94 595 GLU A N 1
ATOM 4624 C CA . GLU A 1 595 ? 23.572 3.674 -21.996 1.00 84.94 595 GLU A CA 1
ATOM 4625 C C . GLU A 1 595 ? 23.540 4.401 -20.640 1.00 84.94 595 GLU A C 1
ATOM 4627 O O . GLU A 1 595 ? 23.090 3.826 -19.647 1.00 84.94 595 GLU A O 1
ATOM 4632 N N . ASP A 1 596 ? 23.888 5.690 -20.621 1.00 86.19 596 ASP A N 1
ATOM 4633 C CA . ASP A 1 596 ? 23.855 6.525 -19.415 1.00 86.19 596 ASP A CA 1
ATOM 4634 C C . ASP A 1 596 ? 22.441 6.620 -18.820 1.00 86.19 596 ASP A C 1
ATOM 4636 O O . ASP A 1 596 ? 22.256 6.532 -17.605 1.00 86.19 596 ASP A O 1
ATOM 4640 N N . GLY A 1 597 ? 21.419 6.765 -19.670 1.00 86.75 597 GLY A N 1
ATOM 4641 C CA . GLY A 1 597 ? 20.022 6.829 -19.244 1.00 86.75 597 GLY A CA 1
ATOM 4642 C C . GLY A 1 597 ? 19.534 5.529 -18.600 1.00 86.75 597 GLY A C 1
ATOM 4643 O O . GLY A 1 597 ? 18.788 5.571 -17.620 1.00 86.75 597 GLY A O 1
ATOM 4644 N N . VAL A 1 598 ? 19.980 4.373 -19.101 1.00 86.69 598 VAL A N 1
ATOM 4645 C CA . VAL A 1 598 ? 19.682 3.068 -18.491 1.00 86.69 598 VAL A CA 1
ATOM 4646 C C . VAL A 1 598 ? 20.357 2.927 -17.137 1.00 86.69 598 VAL A C 1
ATOM 4648 O O . VAL A 1 598 ? 19.687 2.591 -16.159 1.00 86.69 598 VAL A O 1
ATOM 4651 N N . ALA A 1 599 ? 21.654 3.229 -17.067 1.00 86.38 599 ALA A N 1
ATOM 4652 C CA . ALA A 1 599 ? 22.414 3.157 -15.827 1.00 86.38 599 ALA A CA 1
ATOM 4653 C C . ALA A 1 599 ? 21.821 4.087 -14.753 1.00 86.38 599 ALA A C 1
ATOM 4655 O O . ALA A 1 599 ? 21.655 3.686 -13.599 1.00 86.38 599 ALA A O 1
ATOM 4656 N N . GLN A 1 600 ? 21.429 5.309 -15.136 1.00 86.12 600 GLN A N 1
ATOM 4657 C CA . GLN A 1 600 ? 20.754 6.255 -14.248 1.00 86.12 600 GLN A CA 1
ATOM 4658 C C . GLN A 1 600 ? 19.406 5.712 -13.751 1.00 86.12 600 GLN A C 1
ATOM 4660 O O . GLN A 1 600 ? 19.113 5.830 -12.560 1.00 86.12 600 GLN A O 1
ATOM 4665 N N . GLY A 1 601 ? 18.599 5.108 -14.630 1.00 85.94 601 GLY A N 1
ATOM 4666 C CA . GLY A 1 601 ? 17.299 4.529 -14.275 1.00 85.94 601 GLY A CA 1
ATOM 4667 C C . GLY A 1 601 ? 17.406 3.355 -13.296 1.00 85.94 601 GLY A C 1
ATOM 4668 O O . GLY A 1 601 ? 16.708 3.336 -12.280 1.00 85.94 601 GLY A O 1
ATOM 4669 N N . LEU A 1 602 ? 18.327 2.419 -13.546 1.00 88.19 602 LEU A N 1
ATOM 4670 C CA . LEU A 1 602 ? 18.593 1.287 -12.649 1.00 88.19 602 LEU A CA 1
ATOM 4671 C C . LEU A 1 602 ? 19.110 1.763 -11.289 1.00 88.19 602 LEU A C 1
ATOM 4673 O O . LEU A 1 602 ? 18.622 1.323 -10.248 1.00 88.19 602 LEU A O 1
ATOM 4677 N N . ARG A 1 603 ? 20.049 2.718 -11.284 1.00 87.69 603 ARG A N 1
ATOM 4678 C CA . ARG A 1 603 ? 20.580 3.305 -10.048 1.00 87.69 603 ARG A CA 1
ATOM 4679 C C . ARG A 1 603 ? 19.499 4.024 -9.246 1.00 87.69 603 ARG A C 1
ATOM 4681 O O . ARG A 1 603 ? 19.481 3.892 -8.027 1.00 87.69 603 ARG A O 1
ATOM 4688 N N . ALA A 1 604 ? 18.607 4.769 -9.899 1.00 87.06 604 ALA A N 1
ATOM 4689 C CA . ALA A 1 604 ? 17.481 5.413 -9.228 1.00 87.06 604 ALA A CA 1
ATOM 4690 C C . ALA A 1 604 ? 16.530 4.376 -8.611 1.00 87.06 604 ALA A C 1
ATOM 4692 O O . ALA A 1 604 ? 16.214 4.482 -7.433 1.00 87.06 604 ALA A O 1
ATOM 4693 N N . THR A 1 605 ? 16.154 3.343 -9.370 1.00 88.38 605 THR A N 1
ATOM 4694 C CA . THR A 1 605 ? 15.245 2.279 -8.912 1.00 88.38 605 THR A CA 1
ATOM 4695 C C . THR A 1 605 ? 15.800 1.539 -7.697 1.00 88.38 605 THR A C 1
ATOM 4697 O O . THR A 1 605 ? 15.104 1.406 -6.696 1.00 88.38 605 THR A O 1
ATOM 4700 N N . ILE A 1 606 ? 17.070 1.120 -7.736 1.00 88.69 606 ILE A N 1
ATOM 4701 C CA . ILE A 1 606 ? 17.712 0.410 -6.617 1.00 88.69 606 ILE A CA 1
ATOM 4702 C C . ILE A 1 606 ? 17.819 1.302 -5.377 1.00 88.69 606 ILE A C 1
ATOM 4704 O O . ILE A 1 606 ? 17.539 0.846 -4.273 1.00 88.69 606 ILE A O 1
ATOM 4708 N N . ARG A 1 607 ? 18.142 2.591 -5.543 1.00 87.12 607 ARG A N 1
ATOM 4709 C CA . ARG A 1 607 ? 18.154 3.548 -4.425 1.00 87.12 607 ARG A CA 1
ATOM 4710 C C . ARG A 1 607 ? 16.772 3.737 -3.805 1.00 87.12 607 ARG A C 1
ATOM 4712 O O . ARG A 1 607 ? 16.672 3.847 -2.590 1.00 87.12 607 ARG A O 1
ATOM 4719 N N . THR A 1 608 ? 15.713 3.776 -4.613 1.00 88.31 608 THR A N 1
ATOM 4720 C CA . THR A 1 608 ? 14.343 3.846 -4.088 1.00 88.31 608 THR A CA 1
ATOM 4721 C C . THR A 1 608 ? 13.976 2.565 -3.340 1.00 88.31 608 THR A C 1
ATOM 4723 O O . THR A 1 608 ? 13.439 2.661 -2.247 1.00 88.31 608 THR A O 1
ATOM 4726 N N . ILE A 1 609 ? 14.340 1.385 -3.858 1.00 89.94 609 ILE A N 1
ATOM 4727 C CA . ILE A 1 609 ? 14.143 0.093 -3.173 1.00 89.94 609 ILE A CA 1
ATOM 4728 C C . ILE A 1 609 ? 14.849 0.080 -1.811 1.00 89.94 609 ILE A C 1
ATOM 4730 O O . ILE A 1 609 ? 14.258 -0.338 -0.822 1.00 89.94 609 ILE A O 1
ATOM 4734 N N . GLU A 1 610 ? 16.092 0.558 -1.746 1.00 86.81 610 GLU A N 1
ATOM 4735 C CA . GLU A 1 610 ? 16.855 0.690 -0.498 1.00 86.81 610 GLU A CA 1
ATOM 4736 C C . GLU A 1 610 ? 16.146 1.584 0.525 1.00 86.81 610 GLU A C 1
ATOM 4738 O O . GLU A 1 610 ? 15.999 1.214 1.689 1.00 86.81 610 GLU A O 1
ATOM 4743 N N . VAL A 1 611 ? 15.662 2.746 0.086 1.00 86.06 611 VAL A N 1
ATOM 4744 C CA . VAL A 1 611 ? 14.900 3.667 0.939 1.00 86.06 611 VAL A CA 1
ATOM 4745 C C . VAL A 1 611 ? 13.571 3.049 1.382 1.00 86.06 611 VAL A C 1
ATOM 4747 O O . VAL A 1 611 ? 13.190 3.193 2.543 1.00 86.06 611 VAL A O 1
ATOM 4750 N N . ASP A 1 612 ? 12.886 2.316 0.505 1.00 89.31 612 ASP A N 1
ATOM 4751 C CA . ASP A 1 612 ? 11.617 1.660 0.823 1.00 89.31 612 ASP A CA 1
ATOM 4752 C C . ASP A 1 612 ? 11.776 0.500 1.815 1.00 89.31 612 ASP A C 1
ATOM 4754 O O . ASP A 1 612 ? 10.889 0.303 2.642 1.00 89.31 612 ASP A O 1
ATOM 4758 N N . GLN A 1 613 ? 12.917 -0.201 1.824 1.00 89.69 613 GLN A N 1
ATOM 4759 C CA . GLN A 1 613 ? 13.238 -1.193 2.863 1.00 89.69 613 GLN A CA 1
ATOM 4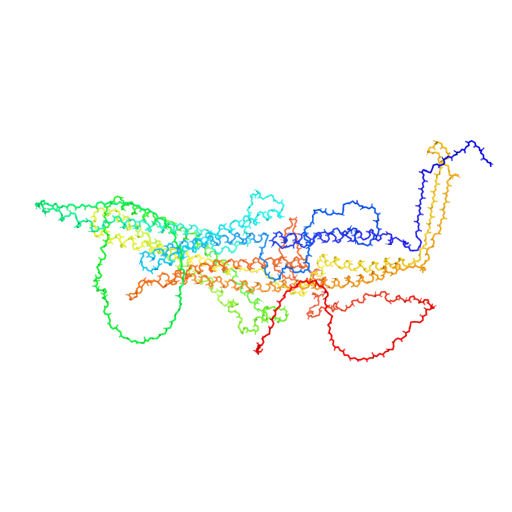760 C C . GLN A 1 613 ? 13.276 -0.552 4.255 1.00 89.69 613 GLN A C 1
ATOM 4762 O O . GLN A 1 613 ? 12.672 -1.069 5.195 1.00 89.69 613 GLN A O 1
ATOM 4767 N N . LEU A 1 614 ? 13.930 0.605 4.388 1.00 86.19 614 LEU A N 1
ATOM 4768 C CA . LEU A 1 614 ? 13.970 1.337 5.654 1.00 86.19 614 LEU A CA 1
ATOM 4769 C C . LEU A 1 614 ? 12.602 1.940 6.006 1.00 86.19 614 LEU A C 1
ATOM 4771 O O . LEU A 1 614 ? 12.149 1.830 7.148 1.00 86.19 614 LEU A O 1
ATOM 4775 N N . ASN A 1 615 ? 11.917 2.543 5.029 1.00 89.62 615 ASN A N 1
ATOM 4776 C CA . ASN A 1 615 ? 10.572 3.082 5.227 1.00 89.62 615 ASN A CA 1
ATOM 4777 C C . ASN A 1 615 ? 9.599 1.998 5.685 1.00 89.62 615 ASN A C 1
ATOM 4779 O O . ASN A 1 615 ? 8.735 2.285 6.505 1.00 89.62 615 ASN A O 1
ATOM 4783 N N . PHE A 1 616 ? 9.724 0.769 5.187 1.00 92.12 616 PHE A N 1
ATOM 4784 C CA . PHE A 1 616 ? 8.862 -0.337 5.582 1.00 92.12 616 PHE A CA 1
ATOM 4785 C C . PHE A 1 616 ? 8.983 -0.629 7.080 1.00 92.12 616 PHE A C 1
ATOM 4787 O O . PHE A 1 616 ? 7.967 -0.686 7.776 1.00 92.12 616 PHE A O 1
ATOM 4794 N N . GLU A 1 617 ? 10.207 -0.701 7.607 1.00 89.56 617 GLU A N 1
ATOM 4795 C CA . GLU A 1 617 ? 10.436 -0.884 9.045 1.00 89.56 617 GLU A CA 1
ATOM 4796 C C . GLU A 1 617 ? 10.003 0.343 9.868 1.00 89.56 617 GLU A C 1
ATOM 4798 O O . GLU A 1 617 ? 9.425 0.199 10.949 1.00 89.56 617 GLU A O 1
ATOM 4803 N N . LEU A 1 618 ? 10.166 1.559 9.333 1.00 88.69 618 LEU A N 1
ATOM 4804 C CA . LEU A 1 618 ? 9.649 2.777 9.962 1.00 88.69 618 LEU A CA 1
ATOM 4805 C C . LEU A 1 618 ? 8.110 2.787 10.033 1.00 88.69 618 LEU A C 1
ATOM 4807 O O . LEU A 1 618 ? 7.546 3.097 11.083 1.00 88.69 618 LEU A O 1
ATOM 4811 N N . ARG A 1 619 ? 7.410 2.428 8.947 1.00 92.88 619 ARG A N 1
ATOM 4812 C CA . ARG A 1 619 ? 5.938 2.340 8.925 1.00 92.88 619 ARG A CA 1
ATOM 4813 C C . ARG A 1 619 ? 5.433 1.227 9.831 1.00 92.88 619 ARG A C 1
ATOM 4815 O O . ARG A 1 619 ? 4.437 1.424 10.523 1.00 92.88 619 ARG A O 1
ATOM 4822 N N . ARG A 1 620 ? 6.156 0.110 9.921 1.00 92.44 620 ARG A N 1
ATOM 4823 C CA . ARG A 1 620 ? 5.868 -0.952 10.889 1.00 92.44 620 ARG A CA 1
ATOM 4824 C C . ARG A 1 620 ? 5.922 -0.431 12.330 1.00 92.44 620 ARG A C 1
ATOM 4826 O O . ARG A 1 620 ? 4.992 -0.648 13.109 1.00 92.44 620 ARG A O 1
ATOM 4833 N N . ALA A 1 621 ? 6.972 0.313 12.681 1.00 89.81 621 ALA A N 1
ATOM 4834 C CA . ALA A 1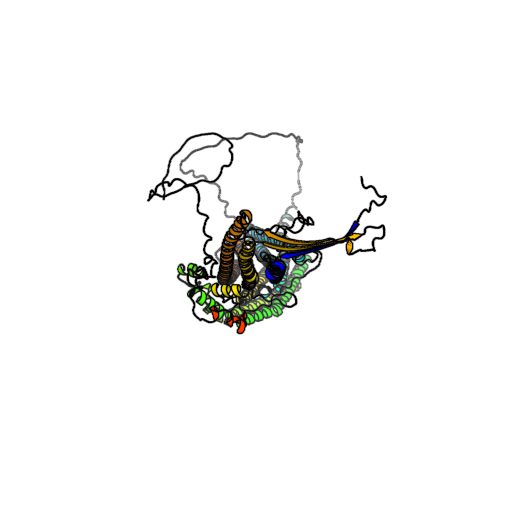 621 ? 7.089 0.943 13.995 1.00 89.81 621 ALA A CA 1
ATOM 4835 C C . ALA A 1 621 ? 5.993 1.998 14.236 1.00 89.81 621 ALA A C 1
ATOM 4837 O O . ALA A 1 621 ? 5.460 2.083 15.344 1.00 89.81 621 ALA A O 1
ATOM 4838 N N . ALA A 1 622 ? 5.601 2.757 13.207 1.00 91.44 622 ALA A N 1
ATOM 4839 C CA . ALA A 1 622 ? 4.499 3.715 13.292 1.00 91.44 622 ALA A CA 1
ATOM 4840 C C . ALA A 1 622 ? 3.161 3.032 13.625 1.00 91.44 622 ALA A C 1
ATOM 4842 O O . ALA A 1 622 ? 2.431 3.530 14.481 1.00 91.44 622 ALA A O 1
ATOM 4843 N N . VAL A 1 623 ? 2.871 1.857 13.046 1.00 94.44 623 VAL A N 1
ATOM 4844 C CA . VAL A 1 623 ? 1.686 1.055 13.410 1.00 94.44 623 VAL A CA 1
ATOM 4845 C C . VAL A 1 623 ? 1.729 0.660 14.888 1.00 94.44 623 VAL A C 1
ATOM 4847 O O . VAL A 1 623 ? 0.737 0.832 15.595 1.00 94.44 623 VAL A O 1
ATOM 4850 N N . LYS A 1 624 ? 2.881 0.205 15.400 1.00 91.38 624 LYS A N 1
ATOM 4851 C CA . LYS A 1 624 ? 3.053 -0.104 16.833 1.00 91.38 624 LYS A CA 1
ATOM 4852 C C . LYS A 1 624 ? 2.780 1.118 17.719 1.00 91.38 624 LYS A C 1
ATOM 4854 O O . LYS A 1 624 ? 2.102 0.996 18.737 1.00 91.38 624 LYS A O 1
ATOM 4859 N N . VAL A 1 625 ? 3.296 2.291 17.350 1.00 92.25 625 VAL A N 1
ATOM 4860 C CA . VAL A 1 625 ? 3.057 3.538 18.095 1.00 92.25 625 VAL A CA 1
ATOM 4861 C C . VAL A 1 625 ? 1.575 3.914 18.073 1.00 92.25 625 VAL A C 1
ATOM 4863 O O . VAL A 1 625 ? 1.026 4.223 19.129 1.00 92.25 625 VAL A O 1
ATOM 4866 N N . ALA A 1 626 ? 0.916 3.828 16.918 1.00 94.31 626 ALA A N 1
ATOM 4867 C CA . ALA A 1 626 ? -0.505 4.135 16.788 1.00 94.31 626 ALA A CA 1
ATOM 4868 C C . ALA A 1 626 ? -1.387 3.172 17.606 1.00 94.31 626 ALA A C 1
ATOM 4870 O O . ALA A 1 626 ? -2.307 3.614 18.294 1.00 94.31 626 ALA A O 1
ATOM 4871 N N . ILE A 1 627 ? -1.059 1.873 17.627 1.00 93.94 627 ILE A N 1
ATOM 4872 C CA . ILE A 1 627 ? -1.713 0.887 18.505 1.00 93.94 627 ILE A CA 1
ATOM 4873 C C . ILE A 1 627 ? -1.606 1.323 19.976 1.00 93.94 627 ILE A C 1
ATOM 4875 O O . ILE A 1 627 ? -2.622 1.434 20.662 1.00 93.94 627 ILE A O 1
ATOM 4879 N N . ASN A 1 628 ? -0.399 1.659 20.444 1.00 92.06 628 ASN A N 1
ATOM 4880 C CA . ASN A 1 628 ? -0.182 2.101 21.826 1.00 92.06 628 ASN A CA 1
ATOM 4881 C C . ASN A 1 628 ? -0.933 3.407 22.154 1.00 92.06 628 ASN A C 1
ATOM 4883 O O . ASN A 1 628 ? -1.392 3.597 23.282 1.00 92.06 628 ASN A O 1
ATOM 4887 N N . GLN A 1 629 ? -1.067 4.323 21.188 1.00 93.00 629 GLN A N 1
ATOM 4888 C CA . GLN A 1 629 ? -1.840 5.557 21.359 1.00 93.00 629 GLN A CA 1
ATOM 4889 C C . GLN A 1 629 ? -3.332 5.270 21.552 1.00 93.00 629 GLN A C 1
ATOM 4891 O O . GLN A 1 629 ? -3.950 5.873 22.432 1.00 93.00 629 GLN A O 1
ATOM 4896 N N . VAL A 1 630 ? -3.901 4.323 20.796 1.00 93.06 630 VAL A N 1
ATOM 4897 C CA . VAL A 1 630 ? -5.296 3.887 20.975 1.00 93.06 630 VAL A CA 1
ATOM 4898 C C . VAL A 1 630 ? -5.494 3.266 22.359 1.00 93.06 630 VAL A C 1
ATOM 4900 O O . VAL A 1 630 ? -6.448 3.628 23.055 1.00 93.06 630 VAL A O 1
ATOM 4903 N N . GLU A 1 631 ? -4.585 2.392 22.801 1.00 90.44 631 GLU A N 1
ATOM 4904 C CA . GLU A 1 631 ? -4.640 1.792 24.143 1.00 90.44 631 GLU A CA 1
ATOM 4905 C C . GLU A 1 631 ? -4.591 2.860 25.244 1.00 90.44 631 GLU A C 1
ATOM 4907 O O . GLU A 1 631 ? -5.433 2.873 26.145 1.00 90.44 631 GLU A O 1
ATOM 4912 N N . LEU A 1 632 ? -3.655 3.809 25.152 1.00 90.81 632 LEU A N 1
ATOM 4913 C CA . LEU A 1 632 ? -3.502 4.874 26.141 1.00 90.81 632 LEU A CA 1
ATOM 4914 C C . LEU A 1 632 ? -4.720 5.807 26.187 1.00 90.81 632 LEU A C 1
ATOM 4916 O O . LEU A 1 632 ? -5.188 6.157 27.275 1.00 90.81 632 LEU A O 1
ATOM 4920 N N . ALA A 1 633 ? -5.244 6.208 25.026 1.00 90.25 633 ALA A N 1
ATOM 4921 C CA . ALA A 1 633 ? -6.431 7.055 24.940 1.00 90.25 633 ALA A CA 1
ATOM 4922 C C . ALA A 1 633 ? -7.653 6.365 25.570 1.00 90.25 633 ALA A C 1
ATOM 4924 O O . ALA A 1 633 ? -8.406 6.987 26.324 1.00 90.25 633 ALA A O 1
ATOM 4925 N N . ARG A 1 634 ? -7.810 5.053 25.349 1.00 85.62 634 ARG A N 1
ATOM 4926 C CA . ARG A 1 634 ? -8.858 4.244 25.990 1.00 85.62 634 ARG A CA 1
ATOM 4927 C C . ARG A 1 634 ? -8.675 4.136 27.497 1.00 85.62 634 ARG A C 1
ATOM 4929 O O . ARG A 1 634 ? -9.641 4.336 28.231 1.00 85.62 634 ARG A O 1
ATOM 4936 N N . LEU A 1 635 ? -7.459 3.859 27.966 1.00 85.44 635 LEU A N 1
ATOM 4937 C CA . LEU A 1 635 ? -7.171 3.766 29.398 1.00 85.44 635 LEU A CA 1
ATOM 4938 C C . LEU A 1 635 ? -7.544 5.061 30.121 1.00 85.44 635 LEU A C 1
ATOM 4940 O O . LEU A 1 635 ? -8.153 5.000 31.183 1.00 85.44 635 LEU A O 1
ATOM 4944 N N . ARG A 1 636 ? -7.256 6.228 29.530 1.00 85.81 636 ARG A N 1
ATOM 4945 C CA . ARG A 1 636 ? -7.648 7.537 30.085 1.00 85.81 636 ARG A CA 1
ATOM 4946 C C . ARG A 1 636 ? -9.163 7.698 30.214 1.00 85.81 636 ARG A C 1
ATOM 4948 O O . ARG A 1 636 ? -9.623 8.191 31.237 1.00 85.81 636 ARG A O 1
ATOM 4955 N N . LEU A 1 637 ? -9.937 7.240 29.229 1.00 82.62 637 LEU A N 1
ATOM 4956 C CA . LEU A 1 637 ? -11.406 7.277 29.282 1.00 82.62 637 LEU A CA 1
ATOM 4957 C C . LEU A 1 637 ? -11.994 6.338 30.344 1.00 82.62 637 LEU A C 1
ATOM 4959 O O . LEU A 1 637 ? -13.079 6.588 30.865 1.00 82.62 637 LEU A O 1
ATOM 4963 N N . GLN A 1 638 ? -11.287 5.256 30.670 1.00 78.25 638 GLN A N 1
ATOM 4964 C CA . GLN A 1 638 ? -11.712 4.284 31.678 1.00 78.25 638 GLN A CA 1
ATOM 4965 C C . GLN A 1 638 ? -11.291 4.642 33.102 1.00 78.25 638 GLN A C 1
ATOM 4967 O O . GLN A 1 638 ? -11.708 3.955 34.035 1.00 78.25 638 GLN A O 1
ATOM 4972 N N . GLN A 1 639 ? -10.489 5.693 33.298 1.00 76.50 639 GLN A N 1
ATOM 4973 C CA . GLN A 1 639 ? -10.060 6.073 34.639 1.00 76.50 639 GLN A CA 1
ATOM 4974 C C . GLN A 1 639 ? -11.283 6.434 35.502 1.00 76.50 639 GLN A C 1
ATOM 4976 O O . GLN A 1 639 ? -12.095 7.289 35.108 1.00 76.50 639 GLN A O 1
ATOM 4981 N N . PRO A 1 640 ? -11.456 5.772 36.664 1.00 67.69 640 PRO A N 1
ATOM 4982 C CA . PRO A 1 640 ? -12.501 6.139 37.602 1.00 67.69 640 PRO A CA 1
ATOM 4983 C C . PRO A 1 640 ? -12.212 7.537 38.174 1.00 67.69 640 PRO A C 1
ATOM 4985 O O . PRO A 1 640 ? -11.043 7.891 38.356 1.00 67.69 640 PRO A O 1
ATOM 4988 N N . PRO A 1 641 ? -13.253 8.343 38.447 1.00 64.25 641 PRO A N 1
ATOM 4989 C CA . PRO A 1 641 ? -13.082 9.663 39.043 1.00 64.25 641 PRO A CA 1
ATOM 4990 C C . PRO A 1 641 ? -12.414 9.537 40.419 1.00 64.25 641 PRO A C 1
ATOM 4992 O O . PRO A 1 641 ? -12.746 8.638 41.198 1.00 64.25 641 PRO A O 1
ATOM 4995 N N . ARG A 1 642 ? -11.441 10.409 40.714 1.00 69.19 642 ARG A N 1
ATOM 4996 C CA . ARG A 1 642 ? -10.793 10.432 42.031 1.00 69.19 642 ARG A CA 1
ATOM 4997 C C . ARG A 1 642 ? -11.787 10.956 43.078 1.00 69.19 642 ARG A C 1
ATOM 4999 O O . ARG A 1 642 ? -12.573 11.833 42.743 1.00 69.19 642 ARG A O 1
ATOM 5006 N N . PRO A 1 643 ? -11.737 10.487 44.339 1.00 53.53 643 PRO A N 1
ATOM 5007 C CA . PRO A 1 643 ? -12.711 10.859 45.373 1.00 53.53 643 PRO A CA 1
ATOM 5008 C C . PRO A 1 643 ? -12.829 12.363 45.699 1.00 53.53 643 PRO A C 1
ATOM 5010 O O . PRO A 1 643 ? -13.776 12.737 46.382 1.00 53.53 643 PRO A O 1
ATOM 5013 N N . GLU A 1 644 ? -11.892 13.206 45.243 1.00 48.81 644 GLU A N 1
ATOM 5014 C CA . GLU A 1 644 ? -11.815 14.644 45.565 1.00 48.81 644 GLU A CA 1
ATOM 5015 C C . GLU A 1 644 ? -11.830 15.581 44.333 1.00 48.81 644 GLU A C 1
ATOM 5017 O O . GLU A 1 644 ? -11.893 16.795 44.505 1.00 48.81 644 GLU A O 1
ATOM 5022 N N . GLU A 1 645 ? -11.801 15.057 43.099 1.00 57.09 645 GLU A N 1
ATOM 5023 C CA . GLU A 1 645 ? -11.893 15.861 41.862 1.00 57.09 645 GLU A CA 1
ATOM 5024 C C . GLU A 1 645 ? -13.293 15.717 41.243 1.00 57.09 645 GLU A C 1
ATOM 5026 O O . GLU A 1 645 ? -13.916 14.656 41.337 1.00 57.09 645 GLU A O 1
ATOM 5031 N N . GLU A 1 646 ? -13.798 16.778 40.598 1.00 55.09 646 GLU A N 1
ATOM 5032 C CA . GLU A 1 646 ? -15.025 16.699 39.797 1.00 55.09 646 GLU A CA 1
ATOM 5033 C C . GLU A 1 646 ? -14.926 15.521 38.816 1.00 55.09 646 GLU A C 1
ATOM 5035 O O . GLU A 1 646 ? -13.876 15.268 38.228 1.00 55.09 646 GLU A O 1
ATOM 5040 N N . ALA A 1 647 ? -16.020 14.777 38.621 1.00 60.78 647 ALA A N 1
ATOM 5041 C CA . ALA A 1 647 ? -16.045 13.564 37.796 1.00 60.78 647 ALA A CA 1
ATOM 5042 C C . ALA A 1 647 ? -15.841 13.813 36.280 1.00 60.78 647 ALA A C 1
ATOM 5044 O O . ALA A 1 647 ? -16.115 12.926 35.459 1.00 60.78 647 ALA A O 1
ATOM 5045 N N . THR A 1 648 ? -15.376 15.009 35.917 1.00 64.12 648 THR A N 1
ATOM 5046 C CA . THR A 1 648 ? -15.162 15.497 34.564 1.00 64.12 648 THR A CA 1
ATOM 5047 C C . THR A 1 648 ? -13.855 14.936 33.999 1.00 64.12 648 THR A C 1
ATOM 5049 O O . THR A 1 648 ? -12.774 15.038 34.575 1.00 64.12 648 THR A O 1
ATOM 5052 N N . LEU A 1 649 ? -13.953 14.266 32.853 1.00 73.69 649 LEU A N 1
ATOM 5053 C CA . LEU A 1 649 ? -12.790 13.837 32.084 1.00 73.69 649 LEU A CA 1
ATOM 5054 C C . LEU A 1 649 ? -12.132 15.065 31.438 1.00 73.69 649 LEU A C 1
ATOM 5056 O O . LEU A 1 649 ? -12.796 16.054 31.124 1.00 73.69 649 LEU A O 1
ATOM 5060 N N . GLY A 1 650 ? -10.817 14.995 31.204 1.00 74.00 650 GLY A N 1
ATOM 5061 C CA . GLY A 1 650 ? -10.071 16.099 30.596 1.00 74.00 650 GLY A CA 1
ATOM 5062 C C . GLY A 1 650 ? -10.667 16.538 29.253 1.00 74.00 650 GLY A C 1
ATOM 5063 O O . GLY A 1 650 ? -11.093 15.697 28.455 1.00 74.00 650 GLY A O 1
ATOM 5064 N N . ALA A 1 651 ? -10.650 17.848 28.985 1.00 74.56 651 ALA A N 1
ATOM 5065 C CA . ALA A 1 651 ? -11.317 18.484 27.840 1.00 74.56 651 ALA A CA 1
ATOM 5066 C C . ALA A 1 651 ? -10.900 17.949 26.450 1.00 74.56 651 ALA A C 1
ATOM 5068 O O . ALA A 1 651 ? -11.586 18.197 25.462 1.00 74.56 651 ALA A O 1
ATOM 5069 N N . THR A 1 652 ? -9.782 17.221 26.359 1.00 85.31 652 THR A N 1
ATOM 5070 C CA . THR A 1 652 ? -9.248 16.656 25.108 1.00 85.31 652 THR A CA 1
ATOM 5071 C C . THR A 1 652 ? -9.379 15.138 25.001 1.00 85.31 652 THR A C 1
ATOM 5073 O O . THR A 1 652 ? -9.115 14.589 23.939 1.00 85.31 652 THR A O 1
ATOM 5076 N N . THR A 1 653 ? -9.807 14.437 26.051 1.00 84.19 653 THR A N 1
ATOM 5077 C CA . THR A 1 653 ? -9.741 12.962 26.112 1.00 84.19 653 THR A CA 1
ATOM 5078 C C . THR A 1 653 ? -10.538 12.262 25.008 1.00 84.19 653 THR A C 1
ATOM 5080 O O . THR A 1 653 ? -10.052 11.302 24.409 1.00 84.19 653 THR A O 1
ATOM 5083 N N . ALA A 1 654 ? -11.732 12.762 24.681 1.00 83.69 654 ALA A N 1
ATOM 5084 C CA . ALA A 1 654 ? -12.539 12.249 23.575 1.00 83.69 654 ALA A CA 1
ATOM 5085 C C . ALA A 1 654 ? -11.871 12.471 22.211 1.00 83.69 654 ALA A C 1
ATOM 5087 O O . ALA A 1 654 ? -11.860 11.583 21.357 1.00 83.69 654 ALA A O 1
ATOM 5088 N N . ARG A 1 655 ? -11.288 13.662 22.024 1.00 87.81 655 ARG A N 1
ATOM 5089 C CA . ARG A 1 655 ? -10.563 14.033 20.807 1.00 87.81 655 ARG A CA 1
ATOM 5090 C C . ARG A 1 655 ? -9.332 13.151 20.617 1.00 87.81 655 ARG A C 1
ATOM 5092 O O . ARG A 1 655 ? -9.112 12.683 19.507 1.00 87.81 655 ARG A O 1
ATOM 5099 N N . ASP A 1 656 ? -8.579 12.896 21.684 1.00 92.06 656 ASP A N 1
ATOM 5100 C CA . ASP A 1 656 ? -7.371 12.070 21.649 1.00 92.06 656 ASP A CA 1
ATOM 5101 C C . ASP A 1 656 ? -7.678 10.645 21.158 1.00 92.06 656 ASP A C 1
ATOM 5103 O O . ASP A 1 656 ? -6.921 10.102 20.358 1.00 92.06 656 ASP A O 1
ATOM 5107 N N . LEU A 1 657 ? -8.813 10.056 21.566 1.00 90.88 657 LEU A N 1
ATOM 5108 C CA . LEU A 1 657 ? -9.237 8.739 21.075 1.00 90.88 657 LEU A CA 1
ATOM 5109 C C . LEU A 1 657 ? -9.584 8.759 19.579 1.00 90.88 657 LEU A C 1
ATOM 5111 O O . LEU A 1 657 ? -9.148 7.880 18.839 1.00 90.88 657 LEU A O 1
ATOM 5115 N N . VAL A 1 658 ? -10.372 9.740 19.131 1.00 91.88 658 VAL A N 1
ATOM 5116 C CA . VAL A 1 658 ? -10.770 9.860 17.716 1.00 91.88 658 VAL A CA 1
ATOM 5117 C C . VAL A 1 658 ? -9.547 10.079 16.821 1.00 91.88 658 VAL A C 1
ATOM 5119 O O . VAL A 1 658 ? -9.442 9.454 15.761 1.00 91.88 658 VAL A O 1
ATOM 5122 N N . SER A 1 659 ? -8.605 10.919 17.261 1.00 94.19 659 SER A N 1
ATOM 5123 C CA . SER A 1 659 ? -7.321 11.107 16.582 1.00 94.19 659 SER A CA 1
ATOM 5124 C C . SER A 1 659 ? -6.529 9.802 16.535 1.00 94.19 659 SER A C 1
ATOM 5126 O O . SER A 1 659 ? -6.180 9.369 15.446 1.00 94.19 659 SER A O 1
ATOM 5128 N N . ALA A 1 660 ? -6.356 9.107 17.666 1.00 95.25 660 ALA A N 1
ATOM 5129 C CA . ALA A 1 660 ? -5.590 7.860 17.720 1.00 95.25 660 ALA A CA 1
ATOM 5130 C C . ALA A 1 660 ? -6.161 6.756 16.807 1.00 95.25 660 ALA A C 1
ATOM 5132 O O . ALA A 1 660 ? -5.403 6.023 16.176 1.00 95.25 660 ALA A O 1
ATOM 5133 N N . LEU A 1 661 ? -7.491 6.641 16.692 1.00 93.38 661 LEU A N 1
ATOM 5134 C CA . LEU A 1 661 ? -8.128 5.706 15.753 1.00 93.38 661 LEU A CA 1
ATOM 5135 C C . LEU A 1 661 ? -7.853 6.082 14.288 1.00 93.38 661 LEU A C 1
ATOM 5137 O O . LEU A 1 661 ? -7.578 5.213 13.460 1.00 93.38 661 LEU A O 1
ATOM 5141 N N . THR A 1 662 ? -7.878 7.380 13.975 1.00 94.44 662 THR A N 1
ATOM 5142 C CA . THR A 1 662 ? -7.556 7.893 12.634 1.00 94.44 662 THR A CA 1
ATOM 5143 C C . THR A 1 662 ? -6.072 7.706 12.296 1.00 94.44 662 THR A C 1
ATOM 5145 O O . THR A 1 662 ? -5.737 7.365 11.158 1.00 94.44 662 THR A O 1
ATOM 5148 N N . ASP A 1 663 ? -5.191 7.883 13.278 1.00 95.62 663 ASP A N 1
ATOM 5149 C CA . ASP A 1 663 ? -3.748 7.685 13.148 1.00 95.62 663 ASP A CA 1
ATOM 5150 C C . ASP A 1 663 ? -3.418 6.201 12.946 1.00 95.62 663 ASP A C 1
ATOM 5152 O O . ASP A 1 663 ? -2.597 5.870 12.092 1.00 95.62 663 ASP A O 1
ATOM 5156 N N . LEU A 1 664 ? -4.116 5.294 13.645 1.00 95.25 664 LEU A N 1
ATOM 5157 C CA . LEU A 1 664 ? -3.996 3.851 13.429 1.00 95.25 664 LEU A CA 1
ATOM 5158 C C . LEU A 1 664 ? -4.400 3.463 12.008 1.00 95.25 664 LEU A C 1
ATOM 5160 O O . LEU A 1 664 ? -3.624 2.801 11.326 1.00 95.25 664 LEU A O 1
ATOM 5164 N N . LEU A 1 665 ? -5.566 3.911 11.538 1.00 94.88 665 LEU A N 1
ATOM 5165 C CA . LEU A 1 665 ? -6.001 3.677 10.159 1.00 94.88 665 LEU A CA 1
ATOM 5166 C C . LEU A 1 665 ? -4.955 4.172 9.145 1.00 94.88 665 LEU A C 1
ATOM 5168 O O . LEU A 1 665 ? -4.613 3.462 8.201 1.00 94.88 665 LEU A O 1
ATOM 5172 N N . SER A 1 666 ? -4.438 5.386 9.345 1.00 95.81 666 SER A N 1
ATOM 5173 C CA . SER A 1 666 ? -3.453 5.985 8.438 1.00 95.81 666 SER A CA 1
ATOM 5174 C C . SER A 1 666 ? -2.143 5.194 8.441 1.00 95.81 666 SER A C 1
ATOM 5176 O O . SER A 1 666 ? -1.622 4.874 7.378 1.00 95.81 666 SER A O 1
ATOM 5178 N N . ALA A 1 667 ? -1.654 4.790 9.618 1.00 95.81 667 ALA A N 1
ATOM 5179 C CA . ALA A 1 667 ? -0.460 3.959 9.748 1.00 95.81 667 ALA A CA 1
ATOM 5180 C C . ALA A 1 667 ? -0.627 2.582 9.076 1.00 95.81 667 ALA A C 1
ATOM 5182 O O . ALA A 1 667 ? 0.314 2.093 8.452 1.00 95.81 667 ALA A O 1
ATOM 5183 N N . GLN A 1 668 ? -1.814 1.968 9.163 1.00 95.12 668 GLN A N 1
ATOM 5184 C CA . GLN A 1 668 ? -2.120 0.701 8.487 1.00 95.12 668 GLN A CA 1
ATOM 5185 C C . GLN A 1 668 ? -2.072 0.843 6.959 1.00 95.12 668 GLN A C 1
ATOM 5187 O O . GLN A 1 668 ? -1.437 0.028 6.286 1.00 95.12 668 GLN A O 1
ATOM 5192 N N . ASN A 1 669 ? -2.702 1.888 6.416 1.00 95.31 669 ASN A N 1
ATOM 5193 C CA . ASN A 1 669 ? -2.724 2.140 4.974 1.00 95.31 669 ASN A CA 1
ATOM 5194 C C . ASN A 1 669 ? -1.330 2.524 4.449 1.00 95.31 669 ASN A C 1
ATOM 5196 O O . ASN A 1 669 ? -0.908 2.036 3.401 1.00 95.31 669 ASN A O 1
ATOM 5200 N N . ASP A 1 670 ? -0.575 3.335 5.195 1.00 94.62 670 ASP A N 1
ATOM 5201 C CA . ASP A 1 670 ? 0.806 3.694 4.857 1.00 94.62 670 ASP A CA 1
ATOM 5202 C C . ASP A 1 670 ? 1.724 2.465 4.826 1.00 94.62 670 ASP A C 1
ATOM 5204 O O . ASP A 1 670 ? 2.565 2.338 3.935 1.00 94.62 670 ASP A O 1
ATOM 5208 N N . PHE A 1 671 ? 1.563 1.547 5.782 1.00 94.69 671 PHE A N 1
ATOM 5209 C CA . PHE A 1 671 ? 2.347 0.316 5.844 1.00 94.69 671 PHE A CA 1
ATOM 5210 C C . PHE A 1 671 ? 2.102 -0.582 4.622 1.00 94.69 671 PHE A C 1
ATOM 5212 O O . PHE A 1 671 ? 3.057 -1.048 3.997 1.00 94.69 671 PHE A O 1
ATOM 5219 N N . LEU A 1 672 ? 0.837 -0.752 4.222 1.00 94.50 672 LEU A N 1
ATOM 5220 C CA . LEU A 1 672 ? 0.479 -1.451 2.985 1.00 94.50 672 LEU A CA 1
ATOM 5221 C C . LEU A 1 672 ? 0.989 -0.719 1.734 1.00 94.50 672 LEU A C 1
ATOM 5223 O O . LEU A 1 672 ? 1.474 -1.354 0.798 1.00 94.50 672 LEU A O 1
ATOM 5227 N N . SER A 1 673 ? 0.897 0.611 1.708 1.00 93.75 673 SER A N 1
ATOM 5228 C CA . SER A 1 673 ? 1.337 1.438 0.581 1.00 93.75 673 SER A CA 1
ATOM 5229 C C . SER A 1 673 ? 2.834 1.274 0.307 1.00 93.75 673 SER A C 1
ATOM 5231 O O . SER A 1 673 ? 3.230 1.025 -0.832 1.00 93.75 673 SER A O 1
ATOM 5233 N N . VAL A 1 674 ? 3.672 1.323 1.351 1.00 93.69 674 VAL A N 1
ATOM 5234 C CA . VAL A 1 674 ? 5.124 1.118 1.213 1.00 93.69 674 VAL A CA 1
ATOM 5235 C C . VAL A 1 674 ? 5.442 -0.285 0.697 1.00 93.69 674 VAL A C 1
ATOM 5237 O O . VAL A 1 674 ? 6.255 -0.425 -0.213 1.00 93.69 674 VAL A O 1
ATOM 5240 N N . TRP A 1 675 ? 4.764 -1.317 1.207 1.00 94.56 675 TRP A N 1
ATOM 5241 C CA . TRP A 1 675 ? 4.929 -2.678 0.692 1.00 94.56 675 TRP A CA 1
ATOM 5242 C C . TRP A 1 675 ? 4.523 -2.803 -0.781 1.00 94.56 675 TRP A C 1
ATOM 5244 O O . TRP A 1 675 ? 5.243 -3.392 -1.585 1.00 94.56 675 TRP A O 1
ATOM 5254 N N . THR A 1 676 ? 3.390 -2.212 -1.156 1.00 93.25 676 THR A N 1
ATOM 5255 C CA . THR A 1 676 ? 2.883 -2.274 -2.532 1.00 93.25 676 THR A CA 1
ATOM 5256 C C . THR A 1 676 ? 3.852 -1.579 -3.492 1.00 93.25 676 THR A C 1
ATOM 5258 O O . THR A 1 676 ? 4.177 -2.123 -4.546 1.00 93.25 676 THR A O 1
ATOM 5261 N N . ASN A 1 677 ? 4.386 -0.417 -3.105 1.00 91.12 677 ASN A N 1
ATOM 5262 C CA . ASN A 1 677 ? 5.396 0.305 -3.882 1.00 91.12 677 ASN A CA 1
ATOM 5263 C C . ASN A 1 677 ? 6.695 -0.498 -4.019 1.00 91.12 677 ASN A C 1
ATOM 5265 O O . ASN A 1 677 ? 7.245 -0.590 -5.118 1.00 91.12 677 ASN A O 1
ATOM 5269 N N . TYR A 1 678 ? 7.143 -1.145 -2.941 1.00 93.06 678 TYR A N 1
ATOM 5270 C CA . TYR A 1 678 ? 8.299 -2.037 -2.968 1.00 93.06 678 TYR A CA 1
ATOM 5271 C C . TYR A 1 678 ? 8.118 -3.175 -3.985 1.00 93.06 678 TYR A C 1
ATOM 5273 O O . TYR A 1 678 ? 8.983 -3.423 -4.828 1.00 93.06 678 TYR A O 1
ATOM 5281 N N . GLU A 1 679 ? 6.953 -3.820 -3.970 1.00 91.25 679 GLU A N 1
ATOM 5282 C CA . GLU A 1 679 ? 6.596 -4.900 -4.891 1.00 91.25 679 GLU A CA 1
ATOM 5283 C C . GLU A 1 679 ? 6.500 -4.437 -6.359 1.00 91.25 679 GLU A C 1
ATOM 5285 O O . GLU A 1 679 ? 6.886 -5.171 -7.280 1.00 91.25 679 GLU A O 1
ATOM 5290 N N . VAL A 1 680 ? 6.042 -3.205 -6.601 1.00 91.19 680 VAL A N 1
ATOM 5291 C CA . VAL A 1 680 ? 6.070 -2.570 -7.930 1.00 91.19 680 VAL A CA 1
ATOM 5292 C C . VAL A 1 680 ? 7.510 -2.351 -8.401 1.00 91.19 680 VAL A C 1
ATOM 5294 O O . VAL A 1 680 ? 7.851 -2.685 -9.542 1.00 91.19 680 VAL A O 1
ATOM 5297 N N . LEU A 1 681 ? 8.372 -1.806 -7.538 1.00 90.88 681 LEU A N 1
ATOM 5298 C CA . LEU A 1 681 ? 9.772 -1.533 -7.867 1.00 90.88 681 LEU A CA 1
ATOM 5299 C C . LEU A 1 681 ? 10.552 -2.817 -8.135 1.00 90.88 681 LEU A C 1
ATOM 5301 O O . LEU A 1 681 ? 11.340 -2.858 -9.075 1.00 90.88 681 LEU A O 1
ATOM 5305 N N . ARG A 1 682 ? 10.288 -3.878 -7.372 1.00 91.88 682 ARG A N 1
ATOM 5306 C CA . ARG A 1 682 ? 10.901 -5.198 -7.550 1.00 91.88 682 ARG A CA 1
ATOM 5307 C C . ARG A 1 682 ? 10.604 -5.791 -8.931 1.00 91.88 682 ARG A C 1
ATOM 5309 O O . ARG A 1 682 ? 11.527 -6.182 -9.642 1.00 91.88 682 ARG A O 1
ATOM 5316 N N . ARG A 1 683 ? 9.334 -5.778 -9.357 1.00 90.50 683 ARG A N 1
ATOM 5317 C CA . ARG A 1 683 ? 8.929 -6.214 -10.711 1.00 90.50 683 ARG A CA 1
ATOM 5318 C C . ARG A 1 683 ? 9.518 -5.321 -11.800 1.00 90.50 683 ARG A C 1
ATOM 5320 O O . ARG A 1 683 ? 9.962 -5.811 -12.834 1.00 90.50 683 ARG A O 1
ATOM 5327 N N . THR A 1 684 ? 9.548 -4.010 -11.560 1.00 88.88 684 THR A N 1
ATOM 5328 C CA . THR A 1 684 ? 10.150 -3.051 -12.498 1.00 88.88 684 THR A CA 1
ATOM 5329 C C . THR A 1 684 ? 11.644 -3.320 -12.670 1.00 88.88 684 THR A C 1
ATOM 5331 O O . THR A 1 684 ? 12.128 -3.343 -13.797 1.00 88.88 684 THR A O 1
ATOM 5334 N N . LEU A 1 685 ? 12.367 -3.580 -11.577 1.00 90.88 685 LEU A N 1
ATOM 5335 C CA . LEU A 1 685 ? 13.800 -3.854 -11.599 1.00 90.88 685 LEU A CA 1
ATOM 5336 C C . LEU A 1 685 ? 14.118 -5.102 -12.432 1.00 90.88 685 LEU A C 1
ATOM 5338 O O . LEU A 1 685 ? 15.017 -5.058 -13.267 1.00 90.88 685 LEU A O 1
ATOM 5342 N N . ASP A 1 686 ? 13.358 -6.185 -12.264 1.00 91.00 686 ASP A N 1
ATOM 5343 C CA . ASP A 1 686 ? 13.538 -7.414 -13.048 1.00 91.00 686 ASP A CA 1
ATOM 5344 C C . ASP A 1 686 ? 13.261 -7.202 -14.555 1.00 91.00 686 ASP A C 1
ATOM 5346 O O . ASP A 1 686 ? 13.972 -7.715 -15.428 1.00 91.00 686 ASP A O 1
ATOM 5350 N N . MET A 1 687 ? 12.274 -6.361 -14.891 1.00 89.38 687 MET A N 1
ATOM 5351 C CA . MET A 1 687 ? 12.017 -5.948 -16.276 1.00 89.38 687 MET A CA 1
ATOM 5352 C C . MET A 1 687 ? 13.158 -5.088 -16.839 1.00 89.38 687 MET A C 1
ATOM 5354 O O . MET A 1 687 ? 13.616 -5.329 -17.961 1.00 89.38 687 MET A O 1
ATOM 5358 N N . ASP A 1 688 ? 13.647 -4.115 -16.068 1.00 88.62 688 ASP A N 1
ATOM 5359 C CA . ASP A 1 688 ? 14.690 -3.175 -16.485 1.00 88.62 688 ASP A CA 1
ATOM 5360 C C . ASP A 1 688 ? 16.074 -3.826 -16.609 1.00 88.62 688 ASP A C 1
ATOM 5362 O O . ASP A 1 688 ? 16.860 -3.412 -17.468 1.00 88.62 688 ASP A O 1
ATOM 5366 N N . MET A 1 689 ? 16.353 -4.875 -15.826 1.00 89.25 689 MET A N 1
ATOM 5367 C CA . MET A 1 689 ? 17.517 -5.756 -16.004 1.00 89.25 689 MET A CA 1
ATOM 5368 C C . MET A 1 689 ? 17.370 -6.688 -17.217 1.00 89.25 689 MET A C 1
ATOM 5370 O O . MET A 1 689 ? 18.357 -7.208 -17.730 1.00 89.25 689 MET A O 1
ATOM 5374 N N . GLY A 1 690 ? 16.151 -6.882 -17.728 1.00 88.88 690 GLY A N 1
ATOM 5375 C CA . GLY A 1 690 ? 15.874 -7.761 -18.864 1.00 88.88 690 GLY A CA 1
ATOM 5376 C C . GLY A 1 690 ? 15.839 -9.254 -18.516 1.00 88.88 690 GLY A C 1
ATOM 5377 O O . GLY A 1 690 ? 15.716 -10.072 -19.433 1.00 88.88 690 GLY A O 1
ATOM 5378 N N . THR A 1 691 ? 15.905 -9.604 -17.231 1.00 90.69 691 THR A N 1
ATOM 5379 C CA . THR A 1 691 ? 15.897 -10.979 -16.703 1.00 90.69 691 THR A CA 1
ATOM 5380 C C . THR A 1 691 ? 14.493 -11.545 -16.513 1.00 90.69 691 THR A C 1
ATOM 5382 O O . THR A 1 691 ? 14.336 -12.762 -16.524 1.00 90.69 691 THR A O 1
ATOM 5385 N N . MET A 1 692 ? 13.471 -10.684 -16.461 1.00 91.94 692 MET A N 1
ATOM 5386 C CA . MET A 1 692 ? 12.071 -11.078 -16.284 1.00 91.94 692 MET A CA 1
ATOM 5387 C C . MET A 1 692 ? 11.631 -12.201 -17.229 1.00 91.94 692 MET A C 1
ATOM 5389 O O . MET A 1 692 ? 11.673 -12.057 -18.456 1.00 91.94 692 MET A O 1
ATOM 5393 N N . GLN A 1 693 ? 11.139 -13.292 -16.646 1.00 90.44 693 GLN A N 1
ATOM 5394 C CA . GLN A 1 693 ? 10.552 -14.419 -17.365 1.00 90.44 693 GLN A CA 1
ATOM 5395 C C . GLN A 1 693 ? 9.036 -14.431 -17.178 1.00 90.44 693 GLN A C 1
ATOM 5397 O O . GLN A 1 693 ? 8.528 -14.130 -16.098 1.00 90.44 693 GLN A O 1
ATOM 5402 N N . LEU A 1 694 ? 8.324 -14.764 -18.253 1.00 91.81 694 LEU A N 1
ATOM 5403 C CA . LEU A 1 694 ? 6.880 -14.970 -18.235 1.00 91.81 694 LEU A CA 1
ATOM 5404 C C . LEU A 1 694 ? 6.598 -16.452 -18.483 1.00 91.81 694 LEU A C 1
ATOM 5406 O O . LEU A 1 694 ? 7.313 -17.089 -19.262 1.00 91.81 694 LEU A O 1
ATOM 5410 N N . ASP A 1 695 ? 5.571 -16.984 -17.834 1.00 91.12 695 ASP A N 1
ATOM 5411 C CA . ASP A 1 695 ? 5.045 -18.312 -18.127 1.00 91.12 695 ASP A CA 1
ATOM 5412 C C . ASP A 1 695 ? 4.259 -18.341 -19.454 1.00 91.12 695 ASP A C 1
ATOM 5414 O O . ASP A 1 695 ? 4.177 -17.354 -20.193 1.00 91.12 695 ASP A O 1
ATOM 5418 N N . CYS A 1 696 ? 3.689 -19.502 -19.788 1.00 90.06 696 CYS A N 1
ATOM 5419 C CA . CYS A 1 696 ? 2.889 -19.671 -21.003 1.00 90.06 696 CYS A CA 1
ATOM 5420 C C . CYS A 1 696 ? 1.607 -18.827 -21.029 1.00 90.06 696 CYS A C 1
ATOM 5422 O O . CYS A 1 696 ? 1.094 -18.558 -22.116 1.00 90.06 696 CYS A O 1
ATOM 5424 N N . ASP A 1 697 ? 1.123 -18.404 -19.862 1.00 86.75 697 ASP A N 1
ATOM 5425 C CA . ASP A 1 697 ? -0.072 -17.582 -19.699 1.00 86.75 697 ASP A CA 1
ATOM 5426 C C . ASP A 1 697 ? 0.271 -16.078 -19.665 1.00 86.75 697 ASP A C 1
ATOM 5428 O O . ASP A 1 697 ? -0.621 -15.229 -19.618 1.00 86.75 697 ASP A O 1
ATOM 5432 N N . GLY A 1 698 ? 1.560 -15.726 -19.756 1.00 85.25 698 GLY A N 1
ATOM 5433 C CA . GLY A 1 698 ? 2.046 -14.348 -19.741 1.00 85.25 698 GLY A CA 1
ATOM 5434 C C . GLY A 1 698 ? 2.178 -13.750 -18.338 1.00 85.25 698 GLY A C 1
ATOM 5435 O O . GLY A 1 698 ? 2.266 -12.528 -18.210 1.00 85.25 698 GLY A O 1
ATOM 5436 N N . ILE A 1 699 ? 2.187 -14.582 -17.296 1.00 88.44 699 ILE A N 1
ATOM 5437 C CA . ILE A 1 699 ? 2.337 -14.193 -15.893 1.00 88.44 699 ILE A CA 1
ATOM 5438 C C . ILE A 1 699 ? 3.817 -14.257 -15.508 1.00 88.44 699 ILE A C 1
ATOM 5440 O O . ILE A 1 699 ? 4.548 -15.161 -15.908 1.00 88.44 699 ILE A O 1
ATOM 5444 N N . TRP A 1 700 ? 4.285 -13.280 -14.731 1.00 90.75 700 TRP A N 1
ATOM 5445 C CA . TRP A 1 700 ? 5.662 -13.263 -14.243 1.00 90.75 700 TRP A CA 1
ATOM 5446 C C . TRP A 1 700 ? 5.951 -14.428 -13.305 1.00 90.75 700 TRP A C 1
ATOM 5448 O O . TRP A 1 700 ? 5.257 -14.632 -12.307 1.00 90.75 700 TRP A O 1
ATOM 5458 N N . ILE A 1 701 ? 7.030 -15.139 -13.616 1.00 91.25 701 ILE A N 1
ATOM 5459 C CA . ILE A 1 701 ? 7.593 -16.163 -12.747 1.00 91.25 701 ILE A CA 1
ATOM 5460 C C . ILE A 1 701 ? 8.483 -15.446 -11.741 1.00 91.25 701 ILE A C 1
ATOM 5462 O O . ILE A 1 701 ? 9.564 -14.976 -12.091 1.00 91.25 701 ILE A O 1
ATOM 5466 N N . ASP A 1 702 ? 8.009 -15.347 -10.502 1.00 87.38 702 ASP A N 1
ATOM 5467 C CA . ASP A 1 702 ? 8.749 -14.686 -9.435 1.00 87.38 702 ASP A CA 1
ATOM 5468 C C . ASP A 1 702 ? 10.048 -15.474 -9.108 1.00 87.38 702 ASP A C 1
ATOM 5470 O O . ASP A 1 702 ? 9.957 -16.618 -8.648 1.00 87.38 702 ASP A O 1
ATOM 5474 N N . PRO A 1 703 ? 11.254 -14.891 -9.307 1.00 84.75 703 PRO A N 1
ATOM 5475 C CA . PRO A 1 703 ? 12.534 -15.533 -8.989 1.00 84.75 703 PRO A CA 1
ATOM 5476 C C . PRO A 1 703 ? 12.836 -15.587 -7.479 1.00 84.75 703 PRO A C 1
ATOM 5478 O O . PRO A 1 703 ? 13.863 -16.123 -7.065 1.00 84.75 703 PRO A O 1
ATOM 5481 N N . GLY A 1 704 ? 11.980 -15.013 -6.632 1.00 88.88 704 GLY A N 1
ATOM 5482 C CA . GLY A 1 704 ? 12.223 -14.863 -5.207 1.00 88.88 704 GLY A CA 1
ATOM 5483 C C . GLY A 1 704 ? 13.227 -13.745 -4.920 1.00 88.88 704 GLY A C 1
ATOM 5484 O O . GLY A 1 704 ? 13.103 -12.630 -5.427 1.00 88.88 704 GLY A O 1
ATOM 5485 N N . ALA A 1 705 ? 14.215 -13.999 -4.064 1.00 86.88 705 ALA A N 1
ATOM 5486 C CA . ALA A 1 705 ? 15.167 -12.962 -3.679 1.00 86.88 705 ALA A CA 1
ATOM 5487 C C . ALA A 1 705 ? 15.903 -12.484 -4.934 1.00 86.88 705 ALA A C 1
ATOM 5489 O O . ALA A 1 705 ? 16.450 -13.312 -5.665 1.00 86.88 705 ALA A O 1
ATOM 5490 N N . LEU A 1 706 ? 15.915 -11.174 -5.195 1.00 85.06 706 LEU A N 1
ATOM 5491 C CA . LEU A 1 706 ? 16.658 -10.635 -6.332 1.00 85.06 706 LEU A CA 1
ATOM 5492 C C . LEU A 1 706 ? 18.135 -10.586 -5.947 1.00 85.06 706 LEU A C 1
ATOM 5494 O O . LEU A 1 706 ? 18.623 -9.567 -5.464 1.00 85.06 706 LEU A O 1
ATOM 5498 N N . VAL A 1 707 ? 18.804 -11.718 -6.146 1.00 85.25 707 VAL A N 1
ATOM 5499 C CA . VAL A 1 707 ? 20.248 -11.927 -6.010 1.00 85.25 707 VAL A CA 1
ATOM 5500 C C . VAL A 1 707 ? 20.748 -12.534 -7.322 1.00 85.25 707 VAL A C 1
ATOM 5502 O O . VAL A 1 707 ? 19.974 -13.149 -8.061 1.00 85.25 707 VAL A O 1
ATOM 5505 N N . VAL A 1 708 ? 22.027 -12.344 -7.644 1.00 80.25 708 VAL A N 1
ATOM 5506 C CA . VAL A 1 708 ? 22.612 -12.759 -8.930 1.00 80.25 708 VAL A CA 1
ATOM 5507 C C . VAL A 1 708 ? 22.395 -14.253 -9.199 1.00 80.25 708 VAL A C 1
ATOM 5509 O O . VAL A 1 708 ? 22.067 -14.624 -10.324 1.00 80.25 708 VAL A O 1
ATOM 5512 N N . GLU A 1 709 ? 22.498 -15.088 -8.164 1.00 79.94 709 GLU A N 1
ATOM 5513 C CA . GLU A 1 709 ? 22.357 -16.546 -8.226 1.00 79.94 709 GLU A CA 1
ATOM 5514 C C . GLU A 1 709 ? 20.939 -17.007 -8.592 1.00 79.94 709 GLU A C 1
ATOM 5516 O O . GLU A 1 709 ? 20.776 -18.068 -9.190 1.00 79.94 709 GLU A O 1
ATOM 5521 N N . ASN A 1 710 ? 19.915 -16.223 -8.243 1.00 82.12 710 ASN A N 1
ATOM 5522 C CA . ASN A 1 710 ? 18.520 -16.550 -8.555 1.00 82.12 710 ASN A CA 1
ATOM 5523 C C . ASN A 1 710 ? 18.100 -16.034 -9.936 1.00 82.12 710 ASN A C 1
ATOM 5525 O O . ASN A 1 710 ? 17.161 -16.556 -10.533 1.00 82.12 710 ASN A O 1
ATOM 5529 N N . LEU A 1 711 ? 18.774 -14.996 -10.436 1.00 79.12 711 LEU A N 1
ATOM 5530 C CA . LEU A 1 711 ? 18.453 -14.367 -11.716 1.00 79.12 711 LEU A CA 1
ATOM 5531 C C . LEU A 1 711 ? 19.092 -15.063 -12.914 1.00 79.12 711 LEU A C 1
ATOM 5533 O O . LEU A 1 711 ? 18.532 -15.018 -14.008 1.00 79.12 711 LEU A O 1
ATOM 5537 N N . LEU A 1 712 ? 20.274 -15.650 -12.724 1.00 78.06 712 LEU A N 1
ATOM 5538 C CA . LEU A 1 712 ? 21.098 -16.189 -13.799 1.00 78.06 712 LEU A CA 1
ATOM 5539 C C . LEU A 1 712 ? 21.505 -17.629 -13.499 1.00 78.06 712 LEU A C 1
ATOM 5541 O O . LEU A 1 712 ? 21.905 -17.963 -12.388 1.00 78.06 712 LEU A O 1
ATOM 5545 N N . SER A 1 713 ? 21.494 -18.479 -14.522 1.00 74.25 713 SER A N 1
ATOM 5546 C CA . SER A 1 713 ? 22.138 -19.790 -14.439 1.00 74.25 713 SER A CA 1
ATOM 5547 C C . SER A 1 713 ? 23.667 -19.661 -14.371 1.00 74.25 713 SER A C 1
ATOM 5549 O O . SER A 1 713 ? 24.250 -18.672 -14.814 1.00 74.25 713 SER A O 1
ATOM 5551 N N . ALA A 1 714 ? 24.364 -20.696 -13.890 1.00 65.56 714 ALA A N 1
ATOM 5552 C CA . ALA A 1 714 ? 25.832 -20.684 -13.812 1.00 65.56 714 ALA A CA 1
ATOM 5553 C C . ALA A 1 714 ? 26.510 -20.385 -15.170 1.00 65.56 714 ALA A C 1
ATOM 5555 O O . ALA A 1 714 ? 27.493 -19.652 -15.239 1.00 65.56 714 ALA A O 1
ATOM 5556 N N . THR A 1 715 ? 25.949 -20.892 -16.274 1.00 63.75 715 THR A N 1
ATOM 5557 C CA . THR A 1 715 ? 26.443 -20.636 -17.641 1.00 63.75 715 THR A CA 1
ATOM 5558 C C . THR A 1 715 ? 26.203 -19.196 -18.104 1.00 63.75 715 THR A C 1
ATOM 5560 O O . THR A 1 715 ? 26.937 -18.675 -18.943 1.00 63.75 715 THR A O 1
ATOM 5563 N N . GLU A 1 716 ? 25.166 -18.551 -17.584 1.00 74.75 716 GLU A N 1
ATOM 5564 C CA . GLU A 1 716 ? 24.823 -17.153 -17.845 1.00 74.75 716 GLU A CA 1
ATOM 5565 C C . GLU A 1 716 ? 25.673 -16.194 -17.008 1.00 74.75 716 GLU A C 1
ATOM 5567 O O . GLU A 1 716 ? 26.123 -15.172 -17.527 1.00 74.75 716 GLU A O 1
ATOM 5572 N N . MET A 1 717 ? 25.973 -16.552 -15.755 1.00 62.00 717 MET A N 1
ATOM 5573 C CA . MET A 1 717 ? 26.934 -15.833 -14.912 1.00 62.00 717 MET A CA 1
ATOM 5574 C C . MET A 1 717 ? 28.323 -15.814 -15.554 1.00 62.00 717 MET A C 1
ATOM 5576 O O . MET A 1 717 ? 28.953 -14.759 -15.632 1.00 62.00 717 MET A O 1
ATOM 5580 N N . ASP A 1 718 ? 28.758 -16.947 -16.117 1.00 60.28 718 ASP A N 1
ATOM 5581 C CA . ASP A 1 718 ? 30.004 -17.024 -16.878 1.00 60.28 718 ASP A CA 1
ATOM 5582 C C . ASP A 1 718 ? 30.000 -16.075 -18.081 1.00 60.28 718 ASP A C 1
ATOM 5584 O O . ASP A 1 718 ? 31.051 -15.602 -18.485 1.00 60.28 718 ASP A O 1
ATOM 5588 N N . GLN A 1 719 ? 28.871 -15.725 -18.692 1.00 66.38 719 GLN A N 1
ATOM 5589 C CA . GLN A 1 719 ? 28.875 -14.826 -19.856 1.00 66.38 719 GLN A CA 1
ATOM 5590 C C . GLN A 1 719 ? 29.113 -13.352 -19.502 1.00 66.38 719 GLN A C 1
ATOM 5592 O O . GLN A 1 719 ? 29.384 -12.562 -20.408 1.00 66.38 719 GLN A O 1
ATOM 5597 N N . ILE A 1 720 ? 29.080 -12.985 -18.217 1.00 62.88 720 ILE A N 1
ATOM 5598 C CA . ILE A 1 720 ? 29.284 -11.615 -17.742 1.00 62.88 720 ILE A CA 1
ATOM 5599 C C . ILE A 1 720 ? 30.737 -11.464 -17.259 1.00 62.88 720 ILE A C 1
ATOM 5601 O O . ILE A 1 720 ? 31.078 -11.961 -16.185 1.00 62.88 720 ILE A O 1
ATOM 5605 N N . PRO A 1 721 ? 31.622 -10.764 -18.002 1.00 58.97 721 PRO A N 1
ATOM 5606 C CA . PRO A 1 721 ? 33.046 -10.676 -17.661 1.00 58.97 721 PRO A CA 1
ATOM 5607 C C . PRO A 1 721 ? 33.302 -10.121 -16.254 1.00 58.97 721 PRO A C 1
ATOM 5609 O O . PRO A 1 721 ? 34.189 -10.607 -15.560 1.00 58.97 721 PRO A O 1
ATOM 5612 N N . PHE A 1 722 ? 32.477 -9.160 -15.824 1.00 58.09 722 PHE A N 1
ATOM 5613 C CA . PHE A 1 722 ? 32.557 -8.519 -14.511 1.00 58.09 722 PHE A CA 1
ATOM 5614 C C . PHE A 1 722 ? 32.249 -9.471 -13.342 1.00 58.09 722 PHE A C 1
ATOM 5616 O O . PHE A 1 722 ? 32.780 -9.278 -12.258 1.00 58.09 722 PHE A O 1
ATOM 5623 N N . LEU A 1 723 ? 31.440 -10.519 -13.549 1.00 58.16 723 LEU A N 1
ATOM 5624 C CA . LEU A 1 723 ? 31.171 -11.527 -12.513 1.00 58.16 723 LEU A CA 1
ATOM 5625 C C . LEU A 1 723 ? 32.286 -12.583 -12.407 1.00 58.16 723 LEU A C 1
ATOM 5627 O O . LEU A 1 723 ? 32.359 -13.287 -11.404 1.00 58.16 723 LEU A O 1
ATOM 5631 N N . ARG A 1 724 ? 33.167 -12.702 -13.415 1.00 55.84 724 ARG A N 1
ATOM 5632 C CA . ARG A 1 724 ? 34.294 -13.656 -13.396 1.00 55.84 724 ARG A CA 1
ATOM 5633 C C . ARG A 1 724 ? 35.479 -13.147 -12.585 1.00 55.84 724 ARG A C 1
ATOM 5635 O O . ARG A 1 724 ? 36.143 -13.918 -11.896 1.00 55.84 724 ARG A O 1
ATOM 5642 N N . SER A 1 725 ? 35.800 -11.865 -12.732 1.00 49.06 725 SER A N 1
ATOM 5643 C CA . SER A 1 725 ? 36.858 -11.212 -11.973 1.00 49.06 725 SER A CA 1
ATOM 5644 C C . SER A 1 725 ? 36.233 -10.645 -10.712 1.00 49.06 725 SER A C 1
ATOM 5646 O O . SER A 1 725 ? 35.486 -9.679 -10.790 1.00 49.06 725 SER A O 1
ATOM 5648 N N . ASN A 1 726 ? 36.576 -11.185 -9.546 1.00 46.72 726 ASN A N 1
ATOM 5649 C CA . ASN A 1 726 ? 36.188 -10.659 -8.228 1.00 46.72 726 ASN A CA 1
ATOM 5650 C C . ASN A 1 726 ? 36.749 -9.233 -7.946 1.00 46.72 726 ASN A C 1
ATOM 5652 O O . ASN A 1 726 ? 36.886 -8.810 -6.800 1.00 46.72 726 ASN A O 1
ATOM 5656 N N . GLU A 1 727 ? 37.139 -8.500 -8.992 1.00 41.62 727 GLU A N 1
ATOM 5657 C CA . GLU A 1 727 ? 37.656 -7.144 -8.979 1.00 41.62 727 GLU A CA 1
ATOM 5658 C C . GLU A 1 727 ? 36.484 -6.164 -9.042 1.00 41.62 727 GLU A C 1
ATOM 5660 O O . GLU A 1 727 ? 36.041 -5.693 -10.088 1.00 41.62 727 GLU A O 1
ATOM 5665 N N . SER A 1 728 ? 35.998 -5.815 -7.854 1.00 45.72 728 SER A N 1
ATOM 5666 C CA . SER A 1 728 ? 35.326 -4.543 -7.635 1.00 45.72 728 SER A CA 1
ATOM 5667 C C . SER A 1 728 ? 36.331 -3.426 -7.939 1.00 45.72 728 SER A C 1
ATOM 5669 O O . SER A 1 728 ? 37.170 -3.095 -7.105 1.00 45.72 728 SER A O 1
ATOM 5671 N N . SER A 1 729 ? 36.291 -2.865 -9.143 1.00 42.09 729 SER A N 1
ATOM 5672 C CA . SER A 1 729 ? 36.550 -1.448 -9.433 1.00 42.09 729 SER A CA 1
ATOM 5673 C C . SER A 1 729 ? 36.724 -1.246 -10.933 1.00 42.09 729 SER A C 1
ATOM 5675 O O . SER A 1 729 ? 37.344 -2.047 -11.615 1.00 42.09 729 SER A O 1
ATOM 5677 N N . VAL A 1 730 ? 36.214 -0.109 -11.409 1.00 38.31 730 VAL A N 1
ATOM 5678 C CA . VAL A 1 730 ? 36.381 0.408 -12.771 1.00 38.31 730 VAL A CA 1
ATOM 5679 C C . VAL A 1 730 ? 35.472 -0.294 -13.788 1.00 38.31 730 VAL A C 1
ATOM 5681 O O . VAL A 1 730 ? 35.791 -1.344 -14.336 1.00 38.31 730 VAL A O 1
ATOM 5684 N N . LEU A 1 731 ? 34.329 0.348 -14.090 1.00 39.56 731 LEU A N 1
ATOM 5685 C CA . LEU A 1 731 ? 33.739 0.255 -15.432 1.00 39.56 731 LEU A CA 1
ATOM 5686 C C . LEU A 1 731 ? 34.916 0.342 -16.408 1.00 39.56 731 LEU A C 1
ATOM 5688 O O . LEU A 1 731 ? 35.637 1.337 -16.300 1.00 39.56 731 LEU A O 1
ATOM 5692 N N . PRO A 1 732 ? 35.170 -0.642 -17.293 1.00 39.66 732 PRO A N 1
ATOM 5693 C CA . PRO A 1 732 ? 36.210 -0.478 -18.297 1.00 39.66 732 PRO A CA 1
ATOM 5694 C C . PRO A 1 732 ? 35.878 0.822 -18.999 1.00 39.66 732 PRO A C 1
ATOM 5696 O O . PRO A 1 732 ? 34.787 0.912 -19.552 1.00 39.66 732 PRO A O 1
ATOM 5699 N N . ASP A 1 733 ? 36.759 1.808 -18.832 1.00 38.59 733 ASP A N 1
ATOM 5700 C CA . ASP A 1 733 ? 36.590 3.223 -19.137 1.00 38.59 733 ASP A CA 1
ATOM 5701 C C . ASP A 1 733 ? 35.875 3.355 -20.490 1.00 38.59 733 ASP A C 1
ATOM 5703 O O . ASP A 1 733 ? 36.504 3.364 -21.546 1.00 38.59 733 ASP A O 1
ATOM 5707 N N . SER A 1 734 ? 34.536 3.332 -20.495 1.00 44.28 734 SER A N 1
ATOM 5708 C CA . SER A 1 734 ? 33.750 3.146 -21.728 1.00 44.28 734 SER A CA 1
ATOM 5709 C C . SER A 1 734 ? 33.747 4.430 -22.559 1.00 44.28 734 SER A C 1
ATOM 5711 O O . SER A 1 734 ? 33.301 4.463 -23.709 1.00 44.28 734 SER A O 1
ATOM 5713 N N . HIS A 1 735 ? 34.325 5.482 -21.975 1.00 42.75 735 HIS A N 1
ATOM 5714 C CA . HIS A 1 735 ? 34.692 6.737 -22.597 1.00 42.75 735 HIS A CA 1
ATOM 5715 C C . HIS A 1 735 ? 36.028 6.696 -23.336 1.00 42.75 735 HIS A C 1
ATOM 5717 O O . HIS A 1 735 ? 36.270 7.604 -24.135 1.00 42.75 735 HIS A O 1
ATOM 5723 N N . GLN A 1 736 ? 36.868 5.669 -23.165 1.00 36.69 736 GLN A N 1
ATOM 5724 C CA . GLN A 1 736 ? 37.871 5.407 -24.185 1.00 36.69 736 GLN A CA 1
ATOM 5725 C C . GLN A 1 736 ? 37.111 4.923 -25.414 1.00 36.69 736 GLN A C 1
ATOM 5727 O O . GLN A 1 736 ? 36.394 3.921 -25.340 1.00 36.69 736 GLN A O 1
ATOM 5732 N N . PRO A 1 737 ? 37.206 5.633 -26.554 1.00 36.16 737 PRO A N 1
ATOM 5733 C CA . PRO A 1 737 ? 36.764 5.064 -27.808 1.00 36.16 737 PRO A CA 1
ATOM 5734 C C . PRO A 1 737 ? 37.401 3.681 -27.876 1.00 36.16 737 PRO A C 1
ATOM 5736 O O . PRO A 1 737 ? 38.628 3.595 -27.923 1.00 36.16 737 PRO A O 1
ATOM 5739 N N . GLN A 1 738 ? 36.603 2.607 -27.880 1.00 38.12 738 GLN A N 1
ATOM 5740 C CA . GLN A 1 738 ? 37.079 1.411 -28.552 1.00 38.12 738 GLN A CA 1
ATOM 5741 C C . GLN A 1 738 ? 37.538 1.936 -29.905 1.00 38.12 738 GLN A C 1
ATOM 5743 O O . GLN A 1 738 ? 36.742 2.533 -30.638 1.00 38.12 738 GLN A O 1
ATOM 5748 N N . GLN A 1 739 ? 38.844 1.856 -30.153 1.00 33.19 739 GLN A N 1
ATOM 5749 C CA . GLN A 1 739 ? 39.425 2.106 -31.456 1.00 33.19 739 GLN A CA 1
ATOM 5750 C C . GLN A 1 739 ? 38.887 0.995 -32.359 1.00 33.19 739 GLN A C 1
ATOM 5752 O O . GLN A 1 739 ? 39.578 0.045 -32.696 1.00 33.19 739 GLN A O 1
ATOM 5757 N N . TRP A 1 740 ? 37.602 1.058 -32.699 1.00 39.25 740 TRP A N 1
ATOM 5758 C CA . TRP A 1 740 ? 37.161 0.554 -33.977 1.00 39.25 740 TRP A CA 1
ATOM 5759 C C . TRP A 1 740 ? 37.934 1.415 -34.952 1.00 39.25 740 TRP A C 1
ATOM 5761 O O . TRP A 1 740 ? 37.761 2.637 -34.925 1.00 39.25 740 TRP A O 1
ATOM 5771 N N . GLU A 1 741 ? 38.860 0.791 -35.676 1.00 33.50 741 GLU A N 1
ATOM 5772 C CA . GLU A 1 741 ? 39.645 1.421 -36.729 1.00 33.50 741 GLU A CA 1
ATOM 5773 C C . GLU A 1 741 ? 38.714 2.356 -37.499 1.00 33.50 741 GLU A C 1
ATOM 5775 O O . GLU A 1 741 ? 37.785 1.941 -38.197 1.00 33.50 741 GLU A O 1
ATOM 5780 N N . THR A 1 742 ? 38.865 3.656 -37.257 1.00 35.62 742 THR A N 1
ATOM 5781 C CA . THR A 1 742 ? 38.200 4.645 -38.079 1.00 35.62 742 THR A CA 1
ATOM 5782 C C . THR A 1 742 ? 38.787 4.461 -39.473 1.00 35.62 742 THR A C 1
ATOM 5784 O O . THR A 1 742 ? 40.005 4.337 -39.578 1.00 35.62 742 THR A O 1
ATOM 5787 N N . PRO A 1 743 ? 37.998 4.522 -40.558 1.00 43.34 743 PRO A N 1
ATOM 5788 C CA . PRO A 1 743 ? 38.536 4.582 -41.922 1.00 43.34 743 PRO A CA 1
ATOM 5789 C C . PRO A 1 743 ? 39.390 5.837 -42.217 1.00 43.34 743 PRO A C 1
ATOM 5791 O O . PRO A 1 743 ? 39.542 6.235 -43.365 1.00 43.34 743 PRO A O 1
ATOM 5794 N N . SER A 1 744 ? 39.946 6.492 -41.192 1.00 40.41 744 SER A N 1
ATOM 5795 C CA . SER A 1 744 ? 40.902 7.593 -41.288 1.00 40.41 744 SER A CA 1
ATOM 5796 C C . SER A 1 744 ? 42.224 7.205 -41.955 1.00 40.41 744 SER A C 1
ATOM 5798 O O . SER A 1 744 ? 43.016 8.101 -42.225 1.00 40.41 744 SER A O 1
ATOM 5800 N N . ASP A 1 745 ? 42.439 5.922 -42.254 1.00 35.66 745 ASP A N 1
ATOM 5801 C CA . ASP A 1 745 ? 43.576 5.446 -43.051 1.00 35.66 745 ASP A CA 1
ATOM 5802 C C . ASP A 1 745 ? 43.322 5.514 -44.569 1.00 35.66 745 ASP A C 1
ATOM 5804 O O . ASP A 1 745 ? 44.195 5.165 -45.362 1.00 35.66 745 ASP A O 1
ATOM 5808 N N . VAL A 1 746 ? 42.155 6.009 -45.008 1.00 40.66 746 VAL A N 1
ATOM 5809 C CA . VAL A 1 746 ? 41.978 6.414 -46.407 1.00 40.66 746 VAL A CA 1
ATOM 5810 C C . VAL A 1 746 ? 42.635 7.777 -46.592 1.00 40.66 746 VAL A C 1
ATOM 5812 O O . VAL A 1 746 ? 42.100 8.815 -46.192 1.00 40.66 746 VAL A O 1
ATOM 5815 N N . GLU A 1 747 ? 43.822 7.743 -47.192 1.00 34.66 747 GLU A N 1
ATOM 5816 C CA . GLU A 1 747 ? 44.578 8.904 -47.652 1.00 34.66 747 GLU A CA 1
ATOM 5817 C C . GLU A 1 747 ? 43.629 9.918 -48.326 1.00 34.66 747 GLU A C 1
ATOM 5819 O O . GLU A 1 747 ? 42.866 9.549 -49.227 1.00 34.66 747 GLU A O 1
ATOM 5824 N N . PRO A 1 748 ? 43.604 11.194 -47.896 1.00 37.06 748 PRO A N 1
ATOM 5825 C CA . PRO A 1 748 ? 42.764 12.182 -48.550 1.00 37.06 748 PRO A CA 1
ATOM 5826 C C . PRO A 1 748 ? 43.208 12.317 -50.009 1.00 37.06 748 PRO A C 1
ATOM 5828 O O . PRO A 1 748 ? 44.378 12.585 -50.280 1.00 37.06 748 PRO A O 1
ATOM 5831 N N . LEU A 1 749 ? 42.266 12.148 -50.944 1.00 37.72 749 LEU A N 1
ATOM 5832 C CA . LEU A 1 749 ? 42.521 12.346 -52.371 1.00 37.72 749 LEU A CA 1
ATOM 5833 C C . LEU A 1 749 ? 43.209 13.707 -52.602 1.00 37.72 749 LEU A C 1
ATOM 5835 O O . LEU A 1 749 ? 42.774 14.711 -52.018 1.00 37.72 749 LEU A O 1
ATOM 5839 N N . PRO A 1 750 ? 44.255 13.766 -53.448 1.00 32.91 750 PRO A N 1
ATOM 5840 C CA . PRO A 1 750 ? 44.979 14.999 -53.713 1.00 32.91 750 PRO A CA 1
ATOM 5841 C C . PRO A 1 750 ? 44.020 16.041 -54.291 1.00 32.91 750 PRO A C 1
ATOM 5843 O O . PRO A 1 750 ? 43.282 15.782 -55.243 1.00 32.91 750 PRO A O 1
ATOM 5846 N N . GLN A 1 751 ? 44.002 17.227 -53.681 1.00 40.06 751 GLN A N 1
ATOM 5847 C CA . GLN A 1 751 ? 43.236 18.353 -54.206 1.00 40.06 751 GLN A CA 1
ATOM 5848 C C . GLN A 1 751 ? 43.870 18.803 -55.533 1.00 40.06 751 GLN A C 1
ATOM 5850 O O . GLN A 1 751 ? 45.097 18.858 -55.613 1.00 40.06 751 GLN A O 1
ATOM 5855 N N . PRO A 1 752 ? 43.080 19.125 -56.572 1.00 34.94 752 PRO A N 1
ATOM 5856 C CA . PRO A 1 752 ? 43.632 19.657 -57.809 1.00 34.94 752 PRO A CA 1
ATOM 5857 C C . PRO A 1 752 ? 44.238 21.043 -57.551 1.00 34.94 752 PRO A C 1
ATOM 5859 O O . PRO A 1 752 ? 43.542 21.971 -57.135 1.00 34.94 752 PRO A O 1
ATOM 5862 N N . ASP A 1 753 ? 45.541 21.167 -57.801 1.00 41.56 753 ASP A N 1
ATOM 5863 C CA . ASP A 1 753 ? 46.270 22.433 -57.783 1.00 41.56 753 ASP A CA 1
ATOM 5864 C C . ASP A 1 753 ? 45.681 23.408 -58.816 1.00 41.56 753 ASP A C 1
ATOM 5866 O O . ASP A 1 753 ? 45.668 23.126 -60.015 1.00 41.56 753 ASP A O 1
ATOM 5870 N N . GLY A 1 754 ? 45.240 24.589 -58.360 1.00 38.56 754 GLY A N 1
ATOM 5871 C CA . GLY A 1 754 ? 45.064 25.752 -59.237 1.00 38.56 754 GLY A CA 1
ATOM 5872 C C . GLY A 1 754 ? 43.880 26.685 -58.951 1.00 38.56 754 GLY A C 1
ATOM 5873 O O . GLY A 1 754 ? 42.855 26.599 -59.621 1.00 38.56 754 GLY A O 1
ATOM 5874 N N . GLY A 1 755 ? 44.095 27.682 -58.075 1.00 28.69 755 GLY A N 1
ATOM 5875 C CA . GLY A 1 755 ? 43.535 29.044 -58.212 1.00 28.69 755 GLY A CA 1
ATOM 5876 C C . GLY A 1 755 ? 42.561 29.561 -57.131 1.00 28.69 755 GLY A C 1
ATOM 5877 O O . GLY A 1 755 ? 41.801 28.791 -56.549 1.00 28.69 755 GLY A O 1
ATOM 5878 N N . PRO A 1 756 ? 42.459 30.898 -56.963 1.00 37.53 756 PRO A N 1
ATOM 5879 C CA . PRO A 1 756 ? 43.483 31.832 -56.501 1.00 37.53 756 PRO A CA 1
ATOM 5880 C C . PRO A 1 756 ? 43.414 32.056 -54.973 1.00 37.53 756 PRO A C 1
ATOM 5882 O O . PRO A 1 756 ? 42.392 31.839 -54.320 1.00 37.53 756 PRO A O 1
ATOM 5885 N N . GLU A 1 757 ? 44.531 32.518 -54.415 1.00 36.44 757 GLU A N 1
ATOM 5886 C CA . GLU A 1 757 ? 44.750 32.796 -52.993 1.00 36.44 757 GLU A CA 1
ATOM 5887 C C . GLU A 1 757 ? 43.668 33.692 -52.364 1.00 36.44 757 GLU A C 1
ATOM 5889 O O . GLU A 1 757 ? 43.337 34.769 -52.864 1.00 36.44 757 GLU A O 1
ATOM 5894 N N . ARG A 1 758 ? 43.150 33.271 -51.203 1.00 37.44 758 ARG A N 1
ATOM 5895 C CA . ARG A 1 758 ? 42.420 34.160 -50.289 1.00 37.44 758 ARG A CA 1
ATOM 5896 C C . ARG A 1 758 ? 43.438 34.963 -49.470 1.00 37.44 758 ARG A C 1
ATOM 5898 O O . ARG A 1 758 ? 44.403 34.368 -48.992 1.00 37.44 758 ARG A O 1
ATOM 5905 N N . PRO A 1 759 ? 43.231 36.272 -49.246 1.00 33.34 759 PRO A N 1
ATOM 5906 C CA . PRO A 1 759 ? 44.183 37.080 -48.500 1.00 33.34 759 PRO A CA 1
ATOM 5907 C C . PRO A 1 759 ? 44.247 36.627 -47.037 1.00 33.34 759 PRO A C 1
ATOM 5909 O O . PRO A 1 759 ? 43.232 36.479 -46.354 1.00 33.34 759 PRO A O 1
ATOM 5912 N N . THR A 1 760 ? 45.471 36.419 -46.563 1.00 37.22 760 THR A N 1
ATOM 5913 C CA . THR A 1 760 ? 45.822 36.098 -45.180 1.00 37.22 760 THR A CA 1
ATOM 5914 C C . THR A 1 760 ? 45.495 37.272 -44.255 1.00 37.22 760 THR A C 1
ATOM 5916 O O . THR A 1 760 ? 46.101 38.339 -44.373 1.00 37.22 760 THR A O 1
ATOM 5919 N N . VAL A 1 761 ? 44.582 37.082 -43.299 1.00 33.50 761 VAL A N 1
ATOM 5920 C CA . VAL A 1 761 ? 44.431 37.999 -42.159 1.00 33.50 761 VAL A CA 1
ATOM 5921 C C . VAL A 1 761 ? 45.374 37.541 -41.053 1.00 33.50 761 VAL A C 1
ATOM 5923 O O . VAL A 1 761 ? 45.317 36.404 -40.589 1.00 33.50 761 VAL A O 1
ATOM 5926 N N . GLY A 1 762 ? 46.281 38.443 -40.685 1.00 29.69 762 GLY A N 1
ATOM 5927 C CA . GLY A 1 762 ? 47.338 38.225 -39.713 1.00 29.69 762 GLY A CA 1
ATOM 5928 C C . GLY A 1 762 ? 46.836 37.916 -38.302 1.00 29.69 762 GLY A C 1
ATOM 5929 O O . GLY A 1 762 ? 45.884 38.498 -37.790 1.00 29.69 762 GLY A O 1
ATOM 5930 N N . ARG A 1 763 ? 47.579 37.001 -37.688 1.00 32.38 763 ARG A N 1
ATOM 5931 C CA . ARG A 1 763 ? 47.608 36.593 -36.286 1.00 32.38 763 ARG A CA 1
ATOM 5932 C C . ARG A 1 763 ? 47.582 37.786 -35.314 1.00 32.38 763 ARG A C 1
ATOM 5934 O O . ARG A 1 763 ? 48.445 38.660 -35.384 1.00 32.38 763 ARG A O 1
ATOM 5941 N N . ARG A 1 764 ? 46.669 37.758 -34.339 1.00 30.33 764 ARG A N 1
ATOM 5942 C CA . ARG A 1 764 ? 46.881 38.352 -33.010 1.00 30.33 764 ARG A CA 1
ATOM 5943 C C . ARG A 1 764 ? 46.446 37.350 -31.950 1.00 30.33 764 ARG A C 1
ATOM 5945 O O . ARG A 1 764 ? 45.286 36.955 -31.903 1.00 30.33 764 ARG A O 1
ATOM 5952 N N . ASP A 1 765 ? 47.425 36.944 -31.154 1.00 29.62 765 ASP A N 1
ATOM 5953 C CA . ASP A 1 765 ? 47.271 36.103 -29.979 1.00 29.62 765 ASP A CA 1
ATOM 5954 C C . ASP A 1 765 ? 46.874 36.934 -28.746 1.00 29.62 765 ASP A C 1
ATOM 5956 O O . ASP A 1 765 ? 47.282 38.086 -28.595 1.00 29.62 765 ASP A O 1
ATOM 5960 N N . ALA A 1 766 ? 46.171 36.223 -27.860 1.00 32.91 766 ALA A N 1
ATOM 5961 C CA . ALA A 1 766 ? 46.095 36.334 -26.402 1.00 32.91 766 ALA A CA 1
ATOM 5962 C C . ALA A 1 766 ? 45.110 37.321 -25.735 1.00 32.91 766 ALA A C 1
ATOM 5964 O O . ALA A 1 766 ? 45.282 38.533 -25.745 1.00 32.91 766 ALA A O 1
ATOM 5965 N N . ASN A 1 767 ? 44.187 36.685 -24.996 1.00 32.03 767 ASN A N 1
ATOM 5966 C CA . ASN A 1 767 ? 43.563 37.103 -23.737 1.00 32.03 767 ASN A CA 1
ATOM 5967 C C . ASN A 1 767 ? 42.674 38.354 -23.732 1.00 32.03 767 ASN A C 1
ATOM 5969 O O . ASN A 1 767 ? 43.153 39.463 -23.559 1.00 32.03 767 ASN A O 1
ATOM 5973 N N . GLU A 1 768 ? 41.354 38.143 -23.736 1.00 31.27 768 GLU A N 1
ATOM 5974 C CA . GLU A 1 768 ? 40.538 38.230 -22.510 1.00 31.27 768 GLU A CA 1
ATOM 5975 C C . GLU A 1 768 ? 39.086 37.777 -22.779 1.00 31.27 768 GLU A C 1
ATOM 5977 O O . GLU A 1 768 ? 38.502 37.999 -23.837 1.00 31.27 768 GLU A O 1
ATOM 5982 N N . ARG A 1 769 ? 38.543 37.040 -21.810 1.00 29.09 769 ARG A N 1
ATOM 5983 C CA . ARG A 1 769 ? 37.180 36.487 -21.697 1.00 29.09 769 ARG A CA 1
ATOM 5984 C C . ARG A 1 769 ? 36.290 37.486 -20.901 1.00 29.09 769 ARG A C 1
ATOM 5986 O O . ARG A 1 769 ? 36.864 38.351 -20.251 1.00 29.09 769 ARG A O 1
ATOM 5993 N N . PRO A 1 770 ? 34.974 37.258 -20.677 1.00 43.47 770 PRO A N 1
ATOM 5994 C CA . PRO A 1 770 ? 33.936 36.662 -21.530 1.00 43.47 770 PRO A CA 1
ATOM 5995 C C . PRO A 1 770 ? 32.548 37.384 -21.430 1.00 43.47 770 PRO A C 1
ATOM 5997 O O . PRO A 1 770 ? 32.363 38.346 -20.696 1.00 43.47 770 PRO A O 1
ATOM 6000 N N . VAL A 1 771 ? 31.552 36.770 -22.086 1.00 29.23 771 VAL A N 1
ATOM 6001 C CA . VAL A 1 771 ? 30.090 36.744 -21.814 1.00 29.23 771 VAL A CA 1
ATOM 6002 C C . VAL A 1 771 ? 29.183 37.864 -22.365 1.00 29.23 771 VAL A C 1
ATOM 6004 O O . VAL A 1 771 ? 29.184 38.996 -21.905 1.00 29.23 771 VAL A O 1
ATOM 6007 N N . VAL A 1 772 ? 28.308 37.476 -23.303 1.00 26.34 772 VAL A N 1
ATOM 6008 C CA . VAL A 1 772 ? 26.830 37.346 -23.196 1.00 26.34 772 VAL A CA 1
ATOM 6009 C C . VAL A 1 772 ? 26.239 37.594 -24.590 1.00 26.34 772 VAL A C 1
ATOM 6011 O O . VAL A 1 772 ? 26.236 38.718 -25.083 1.00 26.34 772 VAL A O 1
ATOM 6014 N N . ALA A 1 773 ? 25.682 36.553 -25.209 1.00 26.95 773 ALA A N 1
ATOM 6015 C CA . ALA A 1 773 ? 24.685 36.704 -26.266 1.00 26.95 773 ALA A CA 1
ATOM 6016 C C . ALA A 1 773 ? 23.311 36.364 -25.662 1.00 26.95 773 ALA A C 1
ATOM 6018 O O . ALA A 1 773 ? 23.165 35.260 -25.131 1.00 26.95 773 ALA A O 1
ATOM 6019 N N . PRO A 1 774 ? 22.318 37.271 -25.698 1.00 30.36 774 PRO A N 1
ATOM 6020 C CA . PRO A 1 774 ? 20.955 36.951 -25.313 1.00 30.36 774 PRO A CA 1
ATOM 6021 C C . PRO A 1 774 ? 20.154 36.404 -26.500 1.00 30.36 774 PRO A C 1
ATOM 6023 O O . PRO A 1 774 ? 20.391 36.729 -27.665 1.00 30.36 774 PRO A O 1
ATOM 6026 N N . ALA A 1 775 ? 19.180 35.572 -26.152 1.00 30.31 775 ALA A N 1
ATOM 6027 C CA . ALA A 1 775 ? 18.189 35.005 -27.041 1.00 30.31 775 ALA A CA 1
ATOM 6028 C C . ALA A 1 775 ? 17.171 36.054 -27.535 1.00 30.31 775 ALA A C 1
ATOM 6030 O O . ALA A 1 775 ? 16.746 36.939 -26.798 1.00 30.31 775 ALA A O 1
ATOM 6031 N N . SER A 1 776 ? 16.817 35.890 -28.810 1.00 30.86 776 SER A N 1
ATOM 6032 C CA . SER A 1 776 ? 15.525 36.105 -29.478 1.00 30.86 776 SER A CA 1
ATOM 6033 C C . SER A 1 776 ? 14.488 37.087 -28.905 1.00 30.86 776 SER A C 1
ATOM 6035 O O . SER A 1 776 ? 13.893 36.886 -27.851 1.00 30.86 776 SER A O 1
ATOM 6037 N N . TYR A 1 777 ? 14.166 38.045 -29.777 1.00 29.20 777 TYR A N 1
ATOM 6038 C CA . TYR A 1 777 ? 12.924 38.804 -29.932 1.00 29.20 777 TYR A CA 1
ATOM 6039 C C . TYR A 1 777 ? 11.623 38.081 -29.515 1.00 29.20 777 TYR A C 1
ATOM 6041 O O . TYR A 1 777 ? 11.276 37.043 -30.076 1.00 29.20 777 TYR A O 1
ATOM 6049 N N . ALA A 1 778 ? 10.830 38.743 -28.668 1.00 29.27 778 ALA A N 1
ATOM 6050 C CA . ALA A 1 778 ? 9.369 38.652 -28.632 1.00 29.27 778 ALA A CA 1
ATOM 6051 C C . ALA A 1 778 ? 8.783 40.075 -28.489 1.00 29.27 778 ALA A C 1
ATOM 6053 O O . ALA A 1 778 ? 9.375 40.940 -27.846 1.00 29.27 778 ALA A O 1
ATOM 6054 N N . ALA A 1 779 ? 7.668 40.320 -29.178 1.00 32.81 779 ALA A N 1
ATOM 6055 C CA . ALA A 1 779 ? 7.068 41.621 -29.496 1.00 32.81 779 ALA A CA 1
ATOM 6056 C C . ALA A 1 779 ? 6.406 42.362 -28.295 1.00 32.81 779 ALA A C 1
ATOM 6058 O O . ALA A 1 779 ? 6.229 41.765 -27.235 1.00 32.81 779 ALA A O 1
ATOM 6059 N N . PRO A 1 780 ? 6.030 43.658 -28.440 1.00 36.22 780 PRO A N 1
ATOM 6060 C CA . PRO A 1 780 ? 5.770 44.570 -27.321 1.00 36.22 780 PRO A CA 1
ATOM 6061 C C . PRO A 1 780 ? 4.279 44.808 -27.022 1.00 36.22 780 PRO A C 1
ATOM 6063 O O . PRO A 1 780 ? 3.450 44.802 -27.930 1.00 36.22 780 PRO A O 1
ATOM 6066 N N . LEU A 1 781 ? 3.962 45.176 -25.772 1.00 30.31 781 LEU A N 1
ATOM 6067 C CA . LEU A 1 781 ? 2.775 45.969 -25.416 1.00 30.31 781 LEU A CA 1
ATOM 6068 C C . LEU A 1 781 ? 3.113 47.017 -24.324 1.00 30.31 781 LEU A C 1
ATOM 6070 O O . LEU A 1 781 ? 4.019 46.778 -23.525 1.00 30.31 781 LEU A O 1
ATOM 6074 N N . PRO A 1 782 ? 2.441 48.192 -24.290 1.00 39.03 782 PRO A N 1
ATOM 6075 C CA . PRO A 1 782 ? 2.921 49.384 -23.582 1.00 39.03 782 PRO A CA 1
ATOM 6076 C C . PRO A 1 782 ? 2.145 49.695 -22.286 1.00 39.03 782 PRO A C 1
ATOM 6078 O O . PRO A 1 782 ? 0.941 49.466 -22.211 1.00 39.03 782 PRO A O 1
ATOM 6081 N N . GLY A 1 783 ? 2.785 50.338 -21.296 1.00 28.41 783 GLY A N 1
ATOM 6082 C CA . GLY A 1 783 ? 2.036 50.897 -20.158 1.00 28.41 783 GLY A CA 1
ATOM 6083 C C . GLY A 1 783 ? 2.827 51.427 -18.954 1.00 28.41 783 GLY A C 1
ATOM 6084 O O . GLY A 1 783 ? 3.092 50.696 -18.018 1.00 28.41 783 GLY A O 1
ATOM 6085 N N . LYS A 1 784 ? 3.101 52.740 -18.965 1.00 30.06 784 LYS A N 1
ATOM 6086 C CA . LYS A 1 784 ? 3.057 53.714 -17.843 1.00 30.06 784 LYS A CA 1
ATOM 6087 C C . LYS A 1 784 ? 3.681 53.391 -16.452 1.00 30.06 784 LYS A C 1
ATOM 6089 O O . LYS A 1 784 ? 3.061 52.785 -15.593 1.00 30.06 784 LYS A O 1
ATOM 6094 N N . SER A 1 785 ? 4.710 54.197 -16.146 1.00 28.64 785 SER A N 1
ATOM 6095 C CA . SER A 1 785 ? 4.796 55.152 -15.008 1.00 28.64 785 SER A CA 1
ATOM 6096 C C . SER A 1 785 ? 5.465 54.786 -13.658 1.00 28.64 785 SER A C 1
ATOM 6098 O O . SER A 1 785 ? 5.075 53.858 -12.972 1.00 28.64 785 SER A O 1
ATOM 6100 N N . ARG A 1 786 ? 6.357 55.720 -13.253 1.00 30.48 786 ARG A N 1
ATOM 6101 C CA . ARG A 1 786 ? 6.728 56.215 -11.897 1.00 30.48 786 ARG A CA 1
ATOM 6102 C C . ARG A 1 786 ? 7.738 55.455 -10.997 1.00 30.48 786 ARG A C 1
ATOM 6104 O O . ARG A 1 786 ? 7.360 54.587 -10.237 1.00 30.48 786 ARG A O 1
ATOM 6111 N N . ARG A 1 787 ? 8.960 56.029 -10.969 1.00 31.31 787 ARG A N 1
ATOM 6112 C CA . ARG A 1 787 ? 9.761 56.588 -9.831 1.00 31.31 787 ARG A CA 1
ATOM 6113 C C . ARG A 1 787 ? 10.171 55.717 -8.604 1.00 31.31 787 ARG A C 1
ATOM 6115 O O . ARG A 1 787 ? 9.548 54.708 -8.330 1.00 31.31 787 ARG A O 1
ATOM 6122 N N . PRO A 1 788 ? 11.256 56.115 -7.882 1.00 40.72 788 PRO A N 1
ATOM 6123 C CA . PRO A 1 788 ? 12.175 55.208 -7.176 1.00 40.72 788 PRO A CA 1
ATOM 6124 C C . PRO A 1 788 ? 12.108 55.264 -5.631 1.00 40.72 788 PRO A C 1
ATOM 6126 O O . PRO A 1 788 ? 11.667 56.259 -5.061 1.00 40.72 788 PRO A O 1
ATOM 6129 N N . GLY A 1 789 ? 12.655 54.239 -4.965 1.00 29.20 789 GLY A N 1
ATOM 6130 C CA . GLY A 1 789 ? 12.977 54.195 -3.524 1.00 29.20 789 GLY A CA 1
ATOM 6131 C C . GLY A 1 789 ? 13.691 52.869 -3.198 1.00 29.20 789 GLY A C 1
ATOM 6132 O O . GLY A 1 789 ? 13.135 51.826 -3.501 1.00 29.20 789 GLY A O 1
ATOM 6133 N N . VAL A 1 790 ? 14.994 52.816 -2.887 1.00 30.34 790 VAL A N 1
ATOM 6134 C CA . VAL A 1 790 ? 15.681 53.131 -1.610 1.00 30.34 790 VAL A CA 1
ATOM 6135 C C . VAL A 1 790 ? 15.610 51.976 -0.580 1.00 30.34 790 VAL A C 1
ATOM 6137 O O . VAL A 1 790 ? 14.529 51.635 -0.121 1.00 30.34 790 VAL A O 1
ATOM 6140 N N . LEU A 1 791 ? 16.809 51.510 -0.159 1.00 29.09 791 LEU A N 1
ATOM 6141 C CA . LEU A 1 791 ? 17.164 50.634 0.992 1.00 29.09 791 LEU A CA 1
ATOM 6142 C C . LEU A 1 791 ? 16.785 49.139 0.828 1.00 29.09 791 LEU A C 1
ATOM 6144 O O . LEU A 1 791 ? 15.768 48.826 0.242 1.00 29.09 791 LEU A O 1
ATOM 6148 N N . ARG A 1 792 ? 17.534 48.133 1.305 1.00 28.33 792 ARG A N 1
ATOM 6149 C CA . ARG A 1 792 ? 18.354 48.026 2.522 1.00 28.33 792 ARG A CA 1
ATOM 6150 C C . ARG A 1 792 ? 19.224 46.747 2.459 1.00 28.33 792 ARG A C 1
ATOM 6152 O O . ARG A 1 792 ? 18.904 45.819 1.731 1.00 28.33 792 ARG A O 1
ATOM 6159 N N . ARG A 1 793 ? 20.295 46.728 3.261 1.00 32.47 793 ARG A N 1
ATOM 6160 C CA . ARG A 1 793 ? 21.190 45.591 3.579 1.00 32.47 793 ARG A CA 1
ATOM 6161 C C . ARG A 1 793 ? 20.475 44.332 4.103 1.00 32.47 793 ARG A C 1
ATOM 6163 O O . ARG A 1 793 ? 19.446 44.488 4.759 1.00 32.47 793 ARG A O 1
ATOM 6170 N N . LEU A 1 794 ? 21.215 43.211 4.009 1.00 31.23 794 LEU A N 1
ATOM 6171 C CA . LEU A 1 794 ? 21.398 42.060 4.938 1.00 31.23 794 LEU A CA 1
ATOM 6172 C C . LEU A 1 794 ? 21.106 40.711 4.251 1.00 31.23 794 LEU A C 1
ATOM 6174 O O . LEU A 1 794 ? 20.296 40.705 3.326 1.00 31.23 794 LEU A O 1
ATOM 6178 N N . PRO A 1 795 ? 21.572 39.570 4.791 1.00 40.34 795 PRO A N 1
ATOM 6179 C CA . PRO A 1 795 ? 22.849 39.229 5.433 1.00 40.34 795 PRO A CA 1
ATOM 6180 C C . PRO A 1 795 ? 23.761 38.379 4.527 1.00 40.34 795 PRO A C 1
ATOM 6182 O O . PRO A 1 795 ? 23.269 37.822 3.521 1.00 40.34 795 PRO A O 1
#

Sequence (795 aa):
QFSGPDTYTANSLLDFSLLQPLLRAGGRDVVLERLTIAERTLLANVRQMERWQRGFYVEVTTGRDAGAGPSRRGGVFGGAGLEGFTGVGGGGFGRVGATNFGNQTGAGGGQAGGYLGLLQSQQDIRNQRANIASLRSSVAQLQSFFQAGRIDFFQVELARQALYNAESRLLNAESTYQQTLDEFKRTLGLPPYLVATIDDTLVRPFNLIDEQVVPIQERLTTIQERVGDDIIELLKFSKSPAEEARGDADADTSGADRGRVADGTRRAGDGAADEPGAAEEPGAAEDRANGVGDEPTPEDTPAGKAGASLVQWDQTADRYLANLSAAAEQVDELCARVIEQQVGRVKDDIEKLRSTVGQRREDLERLREKIEAANPDESPLAGQMAEDEEVPTILRSDQLMELPDELMRALATVERRLRTAREELAKTSEKIEALRREGPRLKTVDLNDRLRADVIAPLPNQLTSLSAVVLELVLIQARARTESITLMPVEISWRTANEIARCYRRDWMNARAALVDSWRLIQFNANDLESDLDLVFSGDISTTDDNPFRFRGTTGRLRVGLEWDAPLTRLAERNNYRQSLIEYQQARRSYYRFEDGVAQGLRATIRTIEVDQLNFELRRAAVKVAINQVELARLRLQQPPRPEEEATLGATTARDLVSALTDLLSAQNDFLSVWTNYEVLRRTLDMDMGTMQLDCDGIWIDPGALVVENLLSATEMDQIPFLRSNESSVLPDSHQPQQWETPSDVEPLPQPDGGPERPTVGRRDANERPVVAPASYAAPLPGKSRRPGVLRRLP

Secondary structure (DSSP, 8-state):
----S----PEEEEEEEEEEESSTT-SHHHHHHHHHHHHHHHHHHHHHHHHHHHHHHHHHHH----------TT-TTSS-------SS-SS-S-------SSSS--SS-PPP-HHHHHHHHHHHHHHHHHHHHHHHHHHHHHHHHHHTTSS-HHHHHHHHHHHHHHHHHHHHHHHHHHHHHHHHHHHTT--TTS------TTTGGG--S-TTTHHHHHHHHHHHHHHHHHHHHHHHTS--TTTGGGSSSS-S--------------------------------------------------------------HHHHHHHHHHHHHHHHHHHHHHHIIIIIHHHHHHHHHHHHHHHHHHHHHHHHHHHHHHT--TTT-HHHHHHTTSSS--GGG--TTTTTHHHHHHHHHHHHHHHHHHHHHHHHHHHHHHHHHHHHGGGS-HHHHHHHHIIIIITHHHHHHHHHHHHHHHHHHHHHHHHHHH--PPPB---HHHHHHHHHHH-HHHHHHHHHHHHHHHHHHHHHHTTSPEEEEEEEEEEEE-SS-TT---GGG-EEEEEEEEE-TT--HHHHHHHHHHHHHHHHHHHHHHHHHHHHHHHHHHHHHHHHHHHHHHHHHHHHHHHHHHHHHHHHHHHHPPPPTTS-SPPPTTHHHHHHHHHHHHHHHHHHHHHHHHHHHHHHHHHHHHHT---B-TTS-B---SSB-HHHHS-HHHHTT-HHHHS--------TTS------GGGS-PPPPPP--PPPPPPP---------------------------------

pLDDT: mean 72.07, std 23.19, range [22.73, 97.38]